Protein AF-A0A0M3IYH2-F1 (afdb_monomer_lite)

Structure (mmCIF, N/CA/C/O backbone):
data_AF-A0A0M3IYH2-F1
#
_entry.id   AF-A0A0M3IYH2-F1
#
loop_
_atom_site.group_PDB
_atom_site.id
_atom_site.type_symbol
_atom_site.label_atom_id
_atom_site.label_alt_id
_atom_site.label_comp_id
_atom_site.label_asym_id
_atom_site.label_entity_id
_atom_site.label_seq_id
_atom_site.pdbx_PDB_ins_code
_atom_site.Cartn_x
_atom_site.Cartn_y
_atom_site.Cartn_z
_atom_site.occupancy
_atom_site.B_iso_or_equiv
_atom_site.auth_seq_id
_atom_site.auth_comp_id
_atom_site.auth_asym_id
_atom_site.auth_atom_id
_atom_site.pdbx_PDB_model_num
ATOM 1 N N . MET A 1 1 ? -7.044 28.488 -22.813 1.00 55.72 1 MET A N 1
ATOM 2 C CA . MET A 1 1 ? -6.533 29.830 -23.176 1.00 55.72 1 MET A CA 1
ATOM 3 C C . MET A 1 1 ? -6.229 29.774 -24.665 1.00 55.72 1 MET A C 1
ATOM 5 O O . MET A 1 1 ? -5.624 28.794 -25.072 1.00 55.72 1 MET A O 1
ATOM 9 N N . HIS A 1 2 ? -6.716 30.717 -25.470 1.00 60.06 2 HIS A N 1
ATOM 10 C CA . HIS A 1 2 ? -6.552 30.709 -26.930 1.00 60.06 2 HIS A CA 1
ATOM 11 C C . HIS A 1 2 ? -5.804 31.987 -27.324 1.00 60.06 2 HIS A C 1
ATOM 13 O O . HIS A 1 2 ? -6.266 33.074 -26.984 1.00 60.06 2 HIS A O 1
ATOM 19 N N . VAL A 1 3 ? -4.634 31.865 -27.957 1.00 65.31 3 VAL A N 1
ATOM 20 C CA . VAL A 1 3 ? -3.793 33.007 -28.357 1.00 65.31 3 VAL A CA 1
ATOM 21 C C . VAL A 1 3 ? -3.896 33.165 -29.869 1.00 65.31 3 VAL A C 1
ATOM 23 O O . VAL A 1 3 ? -3.568 32.237 -30.602 1.00 65.31 3 VAL A O 1
ATOM 26 N N . VAL A 1 4 ? -4.363 34.326 -30.328 1.00 72.94 4 VAL A N 1
ATOM 27 C CA . VAL A 1 4 ? -4.517 34.650 -31.753 1.00 72.94 4 VAL A CA 1
ATOM 28 C C . VAL A 1 4 ? -3.722 35.912 -32.045 1.00 72.94 4 VAL A C 1
ATOM 30 O O . VAL A 1 4 ? -3.908 36.922 -31.370 1.00 72.94 4 VAL A O 1
ATOM 33 N N . ALA A 1 5 ? -2.847 35.854 -33.045 1.00 75.19 5 ALA A N 1
ATOM 34 C CA . ALA A 1 5 ? -2.183 37.024 -33.604 1.00 75.19 5 ALA A CA 1
ATOM 35 C C . ALA A 1 5 ? -2.799 37.313 -34.976 1.00 75.19 5 ALA A C 1
ATOM 37 O O . ALA A 1 5 ? -2.812 36.442 -35.844 1.00 75.19 5 ALA A O 1
ATOM 38 N N . GLN A 1 6 ? -3.322 38.524 -35.165 1.00 81.00 6 GLN A N 1
ATOM 39 C CA . GLN A 1 6 ? -3.837 38.984 -36.450 1.00 81.00 6 GLN A CA 1
ATOM 40 C C . GLN A 1 6 ? -2.939 40.111 -36.954 1.00 81.00 6 GLN A C 1
ATOM 42 O O . GLN A 1 6 ? -2.801 41.140 -36.297 1.00 81.00 6 GLN A O 1
ATOM 47 N N . MET A 1 7 ? -2.320 39.901 -38.113 1.00 80.56 7 MET A N 1
ATOM 48 C CA . MET A 1 7 ? -1.492 40.899 -38.782 1.00 80.56 7 MET A CA 1
ATOM 49 C C . MET A 1 7 ? -2.191 41.316 -40.071 1.00 80.56 7 MET A C 1
ATOM 51 O O . MET A 1 7 ? -2.444 40.480 -40.936 1.00 80.56 7 MET A O 1
ATOM 55 N N . THR A 1 8 ? -2.513 42.601 -40.190 1.00 86.69 8 THR A N 1
ATOM 56 C CA . THR A 1 8 ? -3.198 43.152 -41.363 1.00 86.69 8 THR A CA 1
ATOM 57 C C . THR A 1 8 ? -2.261 44.126 -42.060 1.00 86.69 8 THR A C 1
ATOM 59 O O . THR A 1 8 ? -1.871 45.136 -41.478 1.00 86.69 8 THR A O 1
ATOM 62 N N . HIS A 1 9 ? -1.896 43.833 -43.308 1.00 84.31 9 HIS A N 1
ATOM 63 C CA . HIS A 1 9 ? -1.142 44.764 -44.143 1.00 84.31 9 HIS A CA 1
ATOM 64 C C . HIS A 1 9 ? -2.063 45.910 -44.581 1.00 84.31 9 HIS A C 1
ATOM 66 O O . HIS A 1 9 ? -3.020 45.687 -45.320 1.00 84.31 9 HIS A O 1
ATOM 72 N N . THR A 1 10 ? -1.798 47.126 -44.101 1.00 84.12 10 THR A N 1
ATOM 73 C CA . THR A 1 10 ? -2.671 48.291 -44.320 1.00 84.12 10 THR A CA 1
ATOM 74 C C . THR A 1 10 ? -2.268 49.129 -45.531 1.00 84.12 10 THR A C 1
ATOM 76 O O . THR A 1 10 ? -3.135 49.586 -46.266 1.00 84.12 10 THR A O 1
ATOM 79 N N . SER A 1 11 ? -0.970 49.337 -45.764 1.00 81.44 11 SER A N 1
ATOM 80 C CA . SER A 1 11 ? -0.432 50.045 -46.934 1.00 81.44 11 SER A CA 1
ATOM 81 C C . SER A 1 11 ? 1.086 49.856 -47.022 1.00 81.44 11 SER A C 1
ATOM 83 O O . SER A 1 11 ? 1.718 49.458 -46.044 1.00 81.44 11 SER A O 1
ATOM 85 N N . THR A 1 12 ? 1.679 50.177 -48.171 1.00 82.56 12 THR A N 1
ATOM 86 C CA . THR A 1 12 ? 3.136 50.174 -48.370 1.00 82.56 12 THR A CA 1
ATOM 87 C C . THR A 1 12 ? 3.598 51.599 -48.675 1.00 82.56 12 THR A C 1
ATOM 89 O O . THR A 1 12 ? 3.039 52.243 -49.560 1.00 82.56 12 THR A O 1
ATOM 92 N N . GLN A 1 13 ? 4.609 52.102 -47.960 1.00 78.25 13 GLN A N 1
ATOM 93 C CA . GLN A 1 13 ? 5.219 53.415 -48.211 1.00 78.25 13 GLN A CA 1
ATOM 94 C C . GLN A 1 13 ? 6.723 53.262 -48.503 1.00 78.25 13 GLN A C 1
ATOM 96 O O . GLN A 1 13 ? 7.381 52.448 -47.850 1.00 78.25 13 GLN A O 1
ATOM 101 N N . PRO A 1 14 ? 7.293 54.023 -49.455 1.00 73.06 14 PRO A N 1
ATOM 102 C CA . PRO A 1 14 ? 8.731 54.020 -49.696 1.00 73.06 14 PRO A CA 1
ATOM 103 C C . PRO A 1 14 ? 9.487 54.650 -48.514 1.00 73.06 14 PRO A C 1
ATOM 105 O O . PRO A 1 14 ? 9.213 55.782 -48.123 1.00 73.06 14 PRO A O 1
ATOM 108 N N . SER A 1 15 ? 10.449 53.913 -47.951 1.00 65.25 15 SER A N 1
ATOM 109 C CA . SER A 1 15 ? 11.323 54.370 -46.862 1.00 65.25 15 SER A CA 1
ATOM 110 C C . SER A 1 15 ? 12.649 54.892 -47.425 1.00 65.25 15 SER A C 1
ATOM 112 O O . SER A 1 15 ? 13.401 54.129 -48.028 1.00 65.25 15 SER A O 1
ATOM 114 N N . ASN A 1 16 ? 12.945 56.180 -47.214 1.00 58.84 16 ASN A N 1
ATOM 115 C CA . ASN A 1 16 ? 14.203 56.829 -47.626 1.00 58.84 16 ASN A CA 1
ATOM 116 C C . ASN A 1 16 ? 15.232 56.963 -46.485 1.00 58.84 16 ASN A C 1
ATOM 118 O O . ASN A 1 16 ? 16.239 57.657 -46.632 1.00 58.84 16 ASN A O 1
ATOM 122 N N . THR A 1 17 ? 15.022 56.303 -45.347 1.00 64.44 17 THR A N 1
ATOM 123 C CA . THR A 1 17 ? 15.918 56.381 -44.184 1.00 64.44 17 THR A CA 1
ATOM 124 C C . THR A 1 17 ? 16.699 55.080 -44.007 1.00 64.44 17 THR A C 1
ATOM 126 O O . THR A 1 17 ? 16.118 54.008 -43.843 1.00 64.44 17 THR A O 1
ATOM 129 N N . LYS A 1 18 ? 18.039 55.171 -44.006 1.00 62.59 18 LYS A N 1
ATOM 130 C CA . LYS A 1 18 ? 18.919 54.065 -43.592 1.00 62.59 18 LYS A CA 1
ATOM 131 C C . LYS A 1 18 ? 18.594 53.699 -42.141 1.00 62.59 18 LYS A C 1
ATOM 133 O O . LYS A 1 18 ? 18.742 54.537 -41.254 1.00 62.59 18 LYS A O 1
ATOM 138 N N . ALA A 1 19 ? 18.149 52.463 -41.913 1.00 63.66 19 ALA A N 1
ATOM 139 C CA . ALA A 1 19 ? 17.935 51.932 -40.571 1.00 63.66 19 ALA A CA 1
ATOM 140 C C . ALA A 1 19 ? 19.241 51.989 -39.760 1.00 63.66 19 ALA A C 1
ATOM 142 O O . ALA A 1 19 ? 20.327 51.782 -40.309 1.00 63.66 19 ALA A O 1
ATOM 143 N N . ALA A 1 20 ? 19.135 52.284 -38.464 1.00 73.75 20 ALA A N 1
ATOM 144 C CA . ALA A 1 20 ? 20.283 52.265 -37.565 1.00 73.75 20 ALA A CA 1
ATOM 145 C C . ALA A 1 20 ? 20.934 50.863 -37.557 1.00 73.75 20 ALA A C 1
ATOM 147 O O . ALA A 1 20 ? 20.211 49.866 -37.633 1.00 73.75 20 ALA A O 1
ATOM 148 N N . PRO A 1 21 ? 22.275 50.759 -37.476 1.00 74.25 21 PRO A N 1
ATOM 149 C CA . PRO A 1 21 ? 22.946 49.468 -37.381 1.00 74.25 21 PRO A CA 1
ATOM 150 C C . PRO A 1 21 ? 22.482 48.728 -36.121 1.00 74.25 21 PRO A C 1
ATOM 152 O O . PRO A 1 21 ? 22.411 49.309 -35.038 1.00 74.25 21 PRO A O 1
ATOM 155 N N . PHE A 1 22 ? 22.149 47.446 -36.269 1.00 75.50 22 PHE A N 1
ATOM 156 C CA . PHE A 1 22 ? 21.733 46.604 -35.150 1.00 75.50 22 PHE A CA 1
ATOM 157 C C . PHE A 1 22 ? 22.881 46.456 -34.143 1.00 75.50 22 PHE A C 1
ATOM 159 O O . PHE A 1 22 ? 24.012 46.160 -34.523 1.00 75.50 22 PHE A O 1
ATOM 166 N N . SER A 1 23 ? 22.589 46.639 -32.853 1.00 77.62 23 SER A N 1
ATOM 167 C CA . SER A 1 23 ? 23.571 46.488 -31.769 1.00 77.62 23 SER A CA 1
ATOM 168 C C . SER A 1 23 ? 23.953 45.028 -31.509 1.00 77.62 23 SER A C 1
ATOM 170 O O . SER A 1 23 ? 25.049 44.760 -31.021 1.00 77.62 23 SER A O 1
ATOM 172 N N . LYS A 1 24 ? 23.064 44.079 -31.836 1.00 75.19 24 LYS A N 1
ATOM 173 C CA . LYS A 1 24 ? 23.281 42.637 -31.685 1.00 75.19 24 LYS A CA 1
ATOM 174 C C . LYS A 1 24 ? 22.361 41.856 -32.627 1.00 75.19 24 LYS A C 1
ATOM 176 O O . LYS A 1 24 ? 21.203 42.225 -32.805 1.00 75.19 24 LYS A O 1
ATOM 181 N N . HIS A 1 25 ? 22.870 40.773 -33.209 1.00 72.88 25 HIS A N 1
ATOM 182 C CA . HIS A 1 25 ? 22.062 39.791 -33.932 1.00 72.88 25 HIS A CA 1
ATOM 183 C C . HIS A 1 25 ? 21.820 38.586 -33.021 1.00 72.88 25 HIS A C 1
ATOM 185 O O . HIS A 1 25 ? 22.768 37.910 -32.626 1.00 72.88 25 HIS A O 1
ATOM 191 N N . GLU A 1 26 ? 20.559 38.320 -32.692 1.00 74.69 26 GLU A N 1
ATOM 192 C CA . GLU A 1 26 ? 20.142 37.176 -31.878 1.00 74.69 26 GLU A CA 1
ATOM 193 C C . GLU A 1 26 ? 19.131 36.308 -32.633 1.00 74.69 26 GLU A C 1
ATOM 195 O O . GLU A 1 26 ? 18.587 36.690 -33.670 1.00 74.69 26 GLU A O 1
ATOM 200 N N . THR A 1 27 ? 18.915 35.093 -32.134 1.00 75.75 27 THR A N 1
ATOM 201 C CA . THR A 1 27 ? 17.983 34.135 -32.736 1.00 75.75 27 THR A CA 1
ATOM 202 C C . THR A 1 27 ? 16.537 34.534 -32.431 1.00 75.75 27 THR A C 1
ATOM 204 O O . THR A 1 27 ? 16.252 35.012 -31.342 1.00 75.75 27 THR A O 1
ATOM 207 N N . ILE A 1 28 ? 15.600 34.237 -33.337 1.00 75.19 28 ILE A N 1
ATOM 208 C CA . ILE A 1 28 ? 14.154 34.426 -33.100 1.00 75.19 28 ILE A CA 1
ATOM 209 C C . ILE A 1 28 ? 13.531 33.367 -32.168 1.00 75.19 28 ILE A C 1
ATOM 211 O O . ILE A 1 28 ? 12.323 33.389 -31.934 1.00 75.19 28 ILE A O 1
ATOM 215 N N . LYS A 1 29 ? 14.313 32.391 -31.683 1.00 72.38 29 LYS A N 1
ATOM 216 C CA . LYS A 1 29 ? 13.836 31.412 -30.699 1.00 72.38 29 LYS A CA 1
ATOM 217 C C . LYS A 1 29 ? 13.632 32.112 -29.362 1.00 72.38 29 LYS A C 1
ATOM 219 O O . LYS A 1 29 ? 14.470 32.908 -28.953 1.00 72.38 29 LYS A O 1
ATOM 224 N N . PHE A 1 30 ? 12.532 31.773 -28.699 1.00 71.25 30 PHE A N 1
ATOM 225 C CA . PHE A 1 30 ? 12.214 32.280 -27.372 1.00 71.25 30 PHE A CA 1
ATOM 226 C C . PHE A 1 30 ? 13.368 32.005 -26.397 1.00 71.25 30 PHE A C 1
ATOM 228 O O . PHE A 1 30 ? 13.835 30.866 -26.307 1.00 71.25 30 PHE A O 1
ATOM 235 N N . ASP A 1 31 ? 13.830 33.048 -25.707 1.00 70.00 31 ASP A N 1
ATOM 236 C CA . ASP A 1 31 ? 14.884 32.934 -24.705 1.00 70.00 31 ASP A CA 1
ATOM 237 C C . ASP A 1 31 ? 14.289 32.496 -23.361 1.00 70.00 31 ASP A C 1
ATOM 239 O O . ASP A 1 31 ? 13.426 33.162 -22.795 1.00 70.00 31 ASP A O 1
ATOM 243 N N . HIS A 1 32 ? 14.758 31.353 -22.869 1.00 65.25 32 HIS A N 1
ATOM 244 C CA . HIS A 1 32 ? 14.360 30.763 -21.592 1.00 65.25 32 HIS A CA 1
ATOM 245 C C . HIS A 1 32 ? 15.249 31.223 -20.421 1.00 65.25 32 HIS A C 1
ATOM 247 O O . HIS A 1 32 ? 15.088 30.747 -19.300 1.00 65.25 32 HIS A O 1
ATOM 253 N N . SER A 1 33 ? 16.222 32.110 -20.654 1.00 56.25 33 SER A N 1
ATOM 254 C CA . SER A 1 33 ? 17.182 32.548 -19.632 1.00 56.25 33 SER A CA 1
ATOM 255 C C . SER A 1 33 ? 16.530 33.285 -18.446 1.00 56.25 33 SER A C 1
ATOM 257 O O . SER A 1 33 ? 17.005 33.158 -17.315 1.00 56.25 33 SER A O 1
ATOM 259 N N . ASP A 1 34 ? 15.386 33.945 -18.664 1.00 52.19 34 ASP A N 1
ATOM 260 C CA . ASP A 1 34 ? 14.573 34.611 -17.631 1.00 52.19 34 ASP A CA 1
ATOM 261 C C . ASP A 1 34 ? 13.737 33.644 -16.756 1.00 52.19 34 ASP A C 1
ATOM 263 O O . ASP A 1 34 ? 13.130 34.063 -15.765 1.00 52.19 34 ASP A O 1
ATOM 267 N N . ASP A 1 35 ? 13.735 32.333 -17.046 1.00 51.19 35 ASP A N 1
ATOM 268 C CA . ASP A 1 35 ? 12.962 31.313 -16.313 1.00 51.19 35 ASP A CA 1
ATOM 269 C C . ASP A 1 35 ? 13.403 31.152 -14.830 1.00 51.19 35 ASP A C 1
ATOM 271 O O . ASP A 1 35 ? 12.679 30.557 -14.025 1.00 51.19 35 ASP A O 1
ATOM 275 N N . MET A 1 36 ? 14.579 31.682 -14.454 1.00 46.16 36 MET A N 1
ATOM 276 C CA . MET A 1 36 ? 15.261 31.454 -13.164 1.00 46.16 36 MET A CA 1
ATOM 277 C C . MET A 1 36 ? 15.132 32.597 -12.138 1.00 46.16 36 MET A C 1
ATOM 279 O O . MET A 1 36 ? 15.561 32.440 -10.993 1.00 46.16 36 MET A O 1
ATOM 283 N N . HIS A 1 37 ? 14.555 33.751 -12.490 1.00 44.66 37 HIS A N 1
ATOM 284 C CA . HIS A 1 37 ? 14.455 34.884 -11.561 1.00 44.66 37 HIS A CA 1
ATOM 285 C C . HIS A 1 37 ? 13.243 34.746 -10.617 1.00 44.66 37 HIS A C 1
ATOM 287 O O . HIS A 1 37 ? 12.096 34.963 -11.005 1.00 44.66 37 HIS A O 1
ATOM 293 N N . THR A 1 38 ? 13.475 34.421 -9.339 1.00 50.69 38 THR A N 1
ATOM 294 C CA . THR A 1 38 ? 12.499 34.668 -8.260 1.00 50.69 38 THR A CA 1
ATOM 295 C C . THR A 1 38 ? 12.644 36.108 -7.762 1.00 50.69 38 THR A C 1
ATOM 297 O O . THR A 1 38 ? 13.681 36.426 -7.176 1.00 50.69 38 THR A O 1
ATOM 300 N N . PRO A 1 39 ? 11.641 36.988 -7.943 1.00 49.88 39 PRO A N 1
ATOM 301 C CA . PRO A 1 39 ? 11.696 38.350 -7.420 1.00 49.88 39 PRO A CA 1
ATOM 302 C C . PRO A 1 39 ? 11.883 38.362 -5.894 1.00 49.88 39 PRO A C 1
ATOM 304 O O . PRO A 1 39 ? 11.257 37.574 -5.181 1.00 49.88 39 PRO A O 1
ATOM 307 N N . LYS A 1 40 ? 12.707 39.282 -5.371 1.00 47.22 40 LYS A N 1
ATOM 308 C CA . LYS A 1 40 ? 12.769 39.591 -3.931 1.00 47.22 40 LYS A CA 1
ATOM 309 C C . LYS A 1 40 ? 11.457 40.258 -3.503 1.00 47.22 40 LYS A C 1
ATOM 311 O O . LYS A 1 40 ? 11.321 41.472 -3.596 1.00 47.22 40 LYS A O 1
ATOM 316 N N . THR A 1 41 ? 10.484 39.471 -3.052 1.00 52.97 41 THR A N 1
ATOM 317 C CA . THR A 1 41 ? 9.180 39.986 -2.581 1.00 52.97 41 THR A CA 1
ATOM 318 C C . THR A 1 41 ? 8.790 39.524 -1.175 1.00 52.97 41 THR A C 1
ATOM 320 O O . THR A 1 41 ? 7.691 39.840 -0.729 1.00 52.97 41 THR A O 1
ATOM 323 N N . ALA A 1 42 ? 9.638 38.774 -0.462 1.00 60.62 42 ALA A N 1
ATOM 324 C CA . ALA A 1 42 ? 9.268 38.190 0.830 1.00 60.62 42 ALA A CA 1
ATOM 325 C C . ALA A 1 42 ? 9.493 39.164 2.006 1.00 60.62 42 ALA A C 1
ATOM 327 O O . ALA A 1 42 ? 10.628 39.508 2.324 1.00 60.62 42 ALA A O 1
ATOM 328 N N . ASP A 1 43 ? 8.414 39.572 2.682 1.00 76.62 43 ASP A N 1
ATOM 329 C CA . ASP A 1 43 ? 8.461 40.318 3.949 1.00 76.62 43 ASP A CA 1
ATOM 330 C C . ASP A 1 43 ? 8.786 39.368 5.117 1.00 76.62 43 ASP A C 1
ATOM 332 O O . ASP A 1 43 ? 8.009 38.463 5.433 1.00 76.62 43 ASP A O 1
ATOM 336 N N . VAL A 1 44 ? 9.916 39.596 5.796 1.00 81.50 44 VAL A N 1
ATOM 337 C CA . VAL A 1 44 ? 10.401 38.804 6.945 1.00 81.50 44 VAL A CA 1
ATOM 338 C C . VAL A 1 44 ? 9.333 38.642 8.034 1.00 81.50 44 VAL A C 1
ATOM 340 O O . VAL A 1 44 ? 9.236 37.577 8.653 1.00 81.50 44 VAL A O 1
ATOM 343 N N . ARG A 1 45 ? 8.488 39.661 8.258 1.00 80.44 45 ARG A N 1
ATOM 344 C CA . ARG A 1 45 ? 7.406 39.591 9.254 1.00 80.44 45 ARG A CA 1
ATOM 345 C C . ARG A 1 45 ? 6.352 38.556 8.866 1.00 80.44 45 ARG A C 1
ATOM 347 O O . ARG A 1 45 ? 5.950 37.771 9.719 1.00 80.44 45 ARG A O 1
ATOM 354 N N . GLN A 1 46 ? 5.965 38.500 7.591 1.00 78.00 46 GLN A N 1
ATOM 355 C CA . GLN A 1 46 ? 5.008 37.508 7.083 1.00 78.00 46 GLN A CA 1
ATOM 356 C C . GLN A 1 46 ? 5.559 36.079 7.173 1.00 78.00 46 GLN A C 1
ATOM 358 O O . GLN A 1 46 ? 4.821 35.144 7.502 1.00 78.00 46 GLN A O 1
ATOM 363 N N . VAL A 1 47 ? 6.864 35.899 6.935 1.00 81.75 47 VAL A N 1
ATOM 364 C CA . VAL A 1 47 ? 7.515 34.586 7.073 1.00 81.75 47 VAL A CA 1
ATOM 365 C C . VAL A 1 47 ? 7.511 34.131 8.528 1.00 81.75 47 VAL A C 1
ATOM 367 O O . VAL A 1 47 ? 7.142 32.991 8.802 1.00 81.75 47 VAL A O 1
ATOM 370 N N . LYS A 1 48 ? 7.824 35.029 9.470 1.00 83.31 48 LYS A N 1
ATOM 371 C CA . LYS A 1 48 ? 7.753 34.732 10.906 1.00 83.31 48 LYS A CA 1
ATOM 372 C C . LYS A 1 48 ? 6.342 34.322 11.335 1.00 83.31 48 LYS A C 1
ATOM 374 O O . LYS A 1 48 ? 6.188 33.293 11.981 1.00 83.31 48 LYS A O 1
ATOM 379 N N . THR A 1 49 ? 5.312 35.043 10.888 1.00 81.94 49 THR A N 1
ATOM 380 C CA . THR A 1 49 ? 3.911 34.670 11.150 1.00 81.94 49 THR A CA 1
ATOM 381 C C . THR A 1 49 ? 3.556 33.296 10.576 1.00 81.94 49 THR A C 1
ATOM 383 O O . THR A 1 49 ? 2.839 32.537 11.221 1.00 81.94 49 THR A O 1
ATOM 386 N N . SER A 1 50 ? 4.074 32.945 9.394 1.00 81.38 50 SER A N 1
ATOM 387 C CA . SER A 1 50 ? 3.855 31.625 8.784 1.00 81.38 50 SER A CA 1
ATOM 388 C C . SER A 1 50 ? 4.526 30.509 9.587 1.00 81.38 50 SER A C 1
ATOM 390 O O . SER A 1 50 ? 3.918 29.461 9.798 1.00 81.38 50 SER A O 1
ATOM 392 N N . VAL A 1 51 ? 5.750 30.739 10.078 1.00 83.56 51 VAL A N 1
ATOM 393 C CA . VAL A 1 51 ? 6.441 29.817 10.993 1.00 83.56 51 VAL A CA 1
ATOM 394 C C . VAL A 1 51 ? 5.616 29.641 12.263 1.00 83.56 51 VAL A C 1
ATOM 396 O O . VAL A 1 51 ? 5.228 28.518 12.566 1.00 83.56 51 VAL A O 1
ATOM 399 N N . ASP A 1 52 ? 5.250 30.728 12.943 1.00 82.50 52 ASP A N 1
ATOM 400 C CA . ASP A 1 52 ? 4.468 30.678 14.183 1.00 82.50 52 ASP A CA 1
ATOM 401 C C . ASP A 1 52 ? 3.127 29.944 13.982 1.00 82.50 52 ASP A C 1
ATOM 403 O O . ASP A 1 52 ? 2.761 29.079 14.781 1.00 82.50 52 ASP A O 1
ATOM 407 N N . ALA A 1 53 ? 2.435 30.199 12.864 1.00 80.81 53 ALA A N 1
ATOM 408 C CA . ALA A 1 53 ? 1.187 29.527 12.499 1.00 80.81 53 ALA A CA 1
ATOM 409 C C . ALA A 1 53 ? 1.358 28.031 12.190 1.00 80.81 53 ALA A C 1
ATOM 411 O O . ALA A 1 53 ? 0.421 27.263 12.387 1.00 80.81 53 ALA A O 1
ATOM 412 N N . LEU A 1 54 ? 2.523 27.603 11.694 1.00 82.44 54 LEU A N 1
ATOM 413 C CA . LEU A 1 54 ? 2.836 26.197 11.419 1.00 82.44 54 LEU A CA 1
ATOM 414 C C . LEU A 1 54 ? 3.301 25.436 12.659 1.00 82.44 54 LEU A C 1
ATOM 416 O O . LEU A 1 54 ? 3.070 24.221 12.744 1.00 82.44 54 LEU A O 1
ATOM 420 N N . CYS A 1 55 ? 3.965 26.134 13.581 1.00 78.69 55 CYS A N 1
ATOM 421 C CA . CYS A 1 55 ? 4.328 25.609 14.891 1.00 78.69 55 CYS A CA 1
ATOM 422 C C . CYS A 1 55 ? 3.084 25.503 15.794 1.00 78.69 55 CYS A C 1
ATOM 424 O O . CYS A 1 55 ? 2.996 24.583 16.606 1.00 78.69 55 CYS A O 1
ATOM 426 N N . ALA A 1 56 ? 2.085 26.367 15.588 1.00 65.94 56 ALA A N 1
ATOM 427 C CA . ALA A 1 56 ? 0.721 26.190 16.077 1.00 65.94 56 ALA A CA 1
ATOM 428 C C . ALA A 1 56 ? -0.079 25.200 15.190 1.00 65.94 56 ALA A C 1
ATOM 430 O O . ALA A 1 56 ? 0.213 24.988 14.012 1.00 65.94 56 ALA A O 1
ATOM 431 N N . GLN A 1 57 ? -1.092 24.519 15.734 1.00 61.78 57 GLN A N 1
ATOM 432 C CA . GLN A 1 57 ? -1.984 23.681 14.919 1.00 61.78 57 GLN A CA 1
ATOM 433 C C . GLN A 1 57 ? -2.939 24.579 14.109 1.00 61.78 57 GLN A C 1
ATOM 435 O O . GLN A 1 57 ? -3.640 25.402 14.684 1.00 61.78 57 GLN A O 1
ATOM 440 N N . THR A 1 58 ? -2.985 24.421 12.778 1.00 66.06 58 THR A N 1
ATOM 441 C CA . THR A 1 58 ? -3.867 25.199 11.882 1.00 66.06 58 THR A CA 1
ATOM 442 C C . THR A 1 58 ? -4.488 24.327 10.783 1.00 66.06 58 THR A C 1
ATOM 444 O O . THR A 1 58 ? -3.849 23.407 10.269 1.00 66.06 58 THR A O 1
ATOM 447 N N . HIS A 1 59 ? -5.737 24.617 10.398 1.00 64.94 59 HIS A N 1
ATOM 448 C CA . HIS A 1 59 ? -6.485 23.896 9.354 1.00 64.94 59 HIS A CA 1
ATOM 449 C C . HIS A 1 59 ? -5.874 24.042 7.948 1.00 64.94 59 HIS A C 1
ATOM 451 O O . HIS A 1 59 ? -6.028 23.156 7.110 1.00 64.94 59 HIS A O 1
ATOM 457 N N . ARG A 1 60 ? -5.143 25.137 7.693 1.00 75.81 60 ARG A N 1
ATOM 458 C CA . ARG A 1 60 ? -4.490 25.439 6.402 1.00 75.81 60 ARG A CA 1
ATOM 459 C C . ARG A 1 60 ? -2.980 25.217 6.441 1.00 75.81 60 ARG A C 1
ATOM 461 O O . ARG A 1 60 ? -2.218 25.884 5.748 1.00 75.81 60 ARG A O 1
ATOM 468 N N . ALA A 1 61 ? -2.525 24.282 7.267 1.00 83.25 61 ALA A N 1
ATOM 469 C CA . ALA A 1 61 ? -1.101 24.119 7.514 1.00 83.25 61 ALA A CA 1
ATOM 470 C C . ALA A 1 61 ? -0.304 23.712 6.266 1.00 83.25 61 ALA A C 1
ATOM 472 O O . ALA A 1 61 ? 0.807 24.191 6.090 1.00 83.25 61 ALA A O 1
ATOM 473 N N . ALA A 1 62 ? -0.855 22.892 5.366 1.00 85.94 62 ALA A N 1
ATOM 474 C CA . ALA A 1 62 ? -0.166 22.578 4.112 1.00 85.94 62 ALA A CA 1
ATOM 475 C C . ALA A 1 62 ? -0.005 23.813 3.199 1.00 85.94 62 ALA A C 1
ATOM 477 O O . ALA A 1 62 ? 1.034 23.976 2.567 1.00 85.94 62 ALA A O 1
ATOM 478 N N . MET A 1 63 ? -0.992 24.718 3.183 1.00 86.62 63 MET A N 1
ATOM 479 C CA . MET A 1 63 ? -0.921 25.989 2.450 1.00 86.62 63 MET A CA 1
ATOM 480 C C . MET A 1 63 ? 0.157 26.908 3.027 1.00 86.62 63 MET A C 1
ATOM 482 O O . MET A 1 63 ? 1.040 27.340 2.293 1.00 86.62 63 MET A O 1
ATOM 486 N N . HIS A 1 64 ? 0.139 27.139 4.344 1.00 87.31 64 HIS A N 1
ATOM 487 C CA . HIS A 1 64 ? 1.162 27.953 5.007 1.00 87.31 64 HIS A CA 1
ATOM 488 C C . HIS A 1 64 ? 2.562 27.359 4.866 1.00 87.31 64 HIS A C 1
ATOM 490 O O . HIS A 1 64 ? 3.536 28.100 4.799 1.00 87.31 64 HIS A O 1
ATOM 496 N N . PHE A 1 65 ? 2.684 26.032 4.790 1.00 89.31 65 PHE A N 1
ATOM 497 C CA . PHE A 1 65 ? 3.966 25.387 4.529 1.00 89.31 65 PHE A CA 1
ATOM 498 C C . PHE A 1 65 ? 4.455 25.661 3.102 1.00 89.31 65 PHE A C 1
ATOM 500 O O . PHE A 1 65 ? 5.615 26.022 2.922 1.00 89.31 65 PHE A O 1
ATOM 507 N N . ALA A 1 66 ? 3.574 25.579 2.098 1.00 86.19 66 ALA A N 1
ATOM 508 C CA . ALA A 1 66 ? 3.912 25.965 0.727 1.00 86.19 66 ALA A CA 1
ATOM 509 C C . ALA A 1 66 ? 4.316 27.452 0.626 1.00 86.19 66 ALA A C 1
ATOM 511 O O . ALA A 1 66 ? 5.283 27.785 -0.060 1.00 86.19 66 ALA A O 1
ATOM 512 N N . GLU A 1 67 ? 3.618 28.342 1.341 1.00 84.38 67 GLU A N 1
ATOM 513 C CA . GLU A 1 67 ? 3.960 29.770 1.442 1.00 84.38 67 GLU A CA 1
ATOM 514 C C . GLU A 1 67 ? 5.305 29.994 2.144 1.00 84.38 67 GLU A C 1
ATOM 516 O O . GLU A 1 67 ? 6.131 30.760 1.649 1.00 84.38 67 GLU A O 1
ATOM 521 N N . LEU A 1 68 ? 5.558 29.299 3.258 1.00 88.25 68 LEU A N 1
ATOM 522 C CA . LEU A 1 68 ? 6.827 29.347 3.981 1.00 88.25 68 LEU A CA 1
ATOM 523 C C . LEU A 1 68 ? 7.987 28.967 3.056 1.00 88.25 68 LEU A C 1
ATOM 525 O O . LEU A 1 68 ? 8.940 29.733 2.935 1.00 88.25 68 LEU A O 1
ATOM 529 N N . VAL A 1 69 ? 7.892 27.821 2.376 1.00 88.31 69 VAL A N 1
ATOM 530 C CA . VAL A 1 69 ? 8.918 27.341 1.435 1.00 88.31 69 VAL A CA 1
ATOM 531 C C . VAL A 1 69 ? 9.153 28.360 0.318 1.00 88.31 69 VAL A C 1
ATOM 533 O O . VAL A 1 69 ? 10.302 28.663 0.000 1.00 88.31 69 VAL A O 1
ATOM 536 N N . HIS A 1 70 ? 8.084 28.932 -0.246 1.00 83.44 70 HIS A N 1
ATOM 537 C CA . HIS A 1 70 ? 8.195 29.949 -1.290 1.00 83.44 70 HIS A CA 1
ATOM 538 C C . HIS A 1 70 ? 8.896 31.222 -0.797 1.00 83.44 70 HIS A C 1
ATOM 540 O O . HIS A 1 70 ? 9.794 31.722 -1.472 1.00 83.44 70 HIS A O 1
ATOM 546 N N . ASN A 1 71 ? 8.519 31.726 0.379 1.00 85.12 71 ASN A N 1
ATOM 547 C CA . ASN A 1 71 ? 9.047 32.976 0.920 1.00 85.12 71 ASN A CA 1
ATOM 548 C C . ASN A 1 71 ? 10.489 32.837 1.428 1.00 85.12 71 ASN A C 1
ATOM 550 O O . ASN A 1 71 ? 11.288 33.753 1.238 1.00 85.12 71 ASN A O 1
ATOM 554 N N . LEU A 1 72 ? 10.850 31.688 2.013 1.00 87.44 72 LEU A N 1
ATOM 555 C CA . LEU A 1 72 ? 12.215 31.400 2.473 1.00 87.44 72 LEU A CA 1
ATOM 556 C C . LEU A 1 72 ? 13.256 31.549 1.351 1.00 87.44 72 LEU A C 1
ATOM 558 O O . LEU A 1 72 ? 14.381 31.966 1.618 1.00 87.44 72 LEU A O 1
ATOM 562 N N . ARG A 1 73 ? 12.882 31.279 0.092 1.00 84.69 73 ARG A N 1
ATOM 563 C CA . ARG A 1 73 ? 13.775 31.425 -1.072 1.00 84.69 73 ARG A CA 1
ATOM 564 C C . ARG A 1 73 ? 14.280 32.850 -1.279 1.00 84.69 73 ARG A C 1
ATOM 566 O O . ARG A 1 73 ? 15.393 33.021 -1.762 1.00 84.69 73 ARG A O 1
ATOM 573 N N . GLY A 1 74 ? 13.474 33.852 -0.922 1.00 81.38 74 GLY A N 1
ATOM 574 C CA . GLY A 1 74 ? 13.795 35.267 -1.115 1.00 81.38 74 GLY A CA 1
ATOM 575 C C . GLY A 1 74 ? 14.603 35.904 0.019 1.00 81.38 74 GLY A C 1
ATOM 576 O O . GLY A 1 74 ? 15.034 37.047 -0.133 1.00 81.38 74 GLY A O 1
ATOM 577 N N . LEU A 1 75 ? 14.801 35.198 1.139 1.00 87.12 75 LEU A N 1
ATOM 578 C CA . LEU A 1 75 ? 15.449 35.742 2.333 1.00 87.12 75 LEU A CA 1
ATOM 579 C C . LEU A 1 75 ? 16.979 35.597 2.303 1.00 87.12 75 LEU A C 1
ATOM 581 O O . LEU A 1 75 ? 17.544 34.634 1.775 1.00 87.12 75 LEU A O 1
ATOM 585 N N . SER A 1 76 ? 17.660 36.553 2.931 1.00 88.06 76 SER A N 1
ATOM 586 C CA . SER A 1 76 ? 19.087 36.476 3.243 1.00 88.06 76 SER A CA 1
ATOM 587 C C . SER A 1 76 ? 19.362 35.570 4.447 1.00 88.06 76 SER A C 1
ATOM 589 O O . SER A 1 76 ? 18.491 35.297 5.274 1.00 88.06 76 SER A O 1
ATOM 591 N N . GLN A 1 77 ? 20.613 35.133 4.595 1.00 84.62 77 GLN A N 1
ATOM 592 C CA . GLN A 1 77 ? 21.027 34.294 5.722 1.00 84.62 77 GLN A CA 1
ATOM 593 C C . GLN A 1 77 ? 20.800 34.963 7.096 1.00 84.62 77 GLN A C 1
ATOM 595 O O . GLN A 1 77 ? 20.405 34.291 8.052 1.00 84.62 77 GLN A O 1
ATOM 600 N N . GLN A 1 78 ? 21.003 36.282 7.203 1.00 86.19 78 GLN A N 1
ATOM 601 C CA . GLN A 1 78 ? 20.746 37.039 8.437 1.00 86.19 78 GLN A CA 1
ATOM 602 C C . GLN A 1 78 ? 19.249 37.058 8.782 1.00 86.19 78 GLN A C 1
ATOM 604 O O . GLN A 1 78 ? 18.875 36.829 9.933 1.00 86.19 78 GLN A O 1
ATOM 609 N N . GLU A 1 79 ? 18.388 37.250 7.780 1.00 88.81 79 GLU A N 1
ATOM 610 C CA . GLU A 1 79 ? 16.933 37.249 7.955 1.00 88.81 79 GLU A CA 1
ATOM 611 C C . GLU A 1 79 ? 16.418 35.865 8.368 1.00 88.81 79 GLU A C 1
ATOM 613 O O . GLU A 1 79 ? 15.662 35.773 9.333 1.00 88.81 79 GLU A O 1
ATOM 618 N N . ILE A 1 80 ? 16.891 34.784 7.733 1.00 89.06 80 ILE A N 1
ATOM 619 C CA . ILE A 1 80 ? 16.568 33.398 8.126 1.00 89.06 80 ILE A CA 1
ATOM 620 C C . ILE A 1 80 ? 16.995 33.122 9.574 1.00 89.06 80 ILE A C 1
ATOM 622 O O . ILE A 1 80 ? 16.243 32.521 10.342 1.00 89.06 80 ILE A O 1
ATOM 626 N N . THR A 1 81 ? 18.180 33.596 9.972 1.00 86.75 81 THR A N 1
ATOM 627 C CA . THR A 1 81 ? 18.680 33.435 11.346 1.00 86.75 81 THR A CA 1
ATOM 628 C C . THR A 1 81 ? 17.771 34.146 12.352 1.00 86.75 81 THR A C 1
ATOM 630 O O . THR A 1 81 ? 17.471 33.588 13.406 1.00 86.75 81 THR A O 1
ATOM 633 N N . SER A 1 82 ? 17.269 35.337 12.010 1.00 86.44 82 SER A N 1
ATOM 634 C CA . SER A 1 82 ? 16.389 36.139 12.875 1.00 86.44 82 SER A CA 1
ATOM 635 C C . SER A 1 82 ? 15.011 35.510 13.145 1.00 86.44 82 SER A C 1
ATOM 637 O O . SER A 1 82 ? 14.383 35.816 14.160 1.00 86.44 82 SER A O 1
ATOM 639 N N . ILE A 1 83 ? 14.549 34.615 12.263 1.00 85.75 83 ILE A N 1
ATOM 640 C CA . ILE A 1 83 ? 13.267 33.896 12.378 1.00 85.75 83 ILE A CA 1
ATOM 641 C C . ILE A 1 83 ? 13.452 32.411 12.731 1.00 85.75 83 ILE A C 1
ATOM 643 O O . ILE A 1 83 ? 12.490 31.644 12.716 1.00 85.75 83 ILE A O 1
ATOM 647 N N . SER A 1 84 ? 14.685 31.991 13.025 1.00 83.25 84 SER A N 1
ATOM 648 C CA . SER A 1 84 ? 15.034 30.586 13.210 1.00 83.25 84 SER A CA 1
ATOM 649 C C . SER A 1 84 ? 14.391 29.996 14.464 1.00 83.25 84 SER A C 1
ATOM 651 O O . SER A 1 84 ? 14.756 30.356 15.581 1.00 83.25 84 SER A O 1
ATOM 653 N N . ASN A 1 85 ? 13.521 29.001 14.287 1.00 82.81 85 ASN A N 1
ATOM 654 C CA . ASN A 1 85 ? 12.953 28.204 15.374 1.00 82.81 85 ASN A CA 1
ATOM 655 C C . ASN A 1 85 ? 13.342 26.727 15.200 1.00 82.81 85 ASN A C 1
ATOM 657 O O . ASN A 1 85 ? 12.759 26.017 14.382 1.00 82.81 85 ASN A O 1
ATOM 661 N N . LYS A 1 86 ? 14.353 26.276 15.954 1.00 78.62 86 LYS A N 1
ATOM 662 C CA . LYS A 1 86 ? 14.924 24.921 15.826 1.00 78.62 86 LYS A CA 1
ATOM 663 C C . LYS A 1 86 ? 13.973 23.823 16.317 1.00 78.62 86 LYS A C 1
ATOM 665 O O . LYS A 1 86 ? 14.012 22.720 15.783 1.00 78.62 86 LYS A O 1
ATOM 670 N N . ASP A 1 87 ? 13.100 24.139 17.272 1.00 81.19 87 ASP A N 1
ATOM 671 C CA . ASP A 1 87 ? 12.130 23.190 17.837 1.00 81.19 87 ASP A CA 1
ATOM 672 C C . ASP A 1 87 ? 10.912 22.993 16.920 1.00 81.19 87 ASP A C 1
ATOM 674 O O . ASP A 1 87 ? 10.138 22.042 17.060 1.00 81.19 87 ASP A O 1
ATOM 678 N N . CYS A 1 88 ? 10.743 23.872 15.931 1.00 84.81 88 CYS A N 1
ATOM 679 C CA . CYS A 1 88 ? 9.653 23.788 14.980 1.00 84.81 88 CYS A CA 1
ATOM 680 C C . CYS A 1 88 ? 10.023 22.939 13.762 1.00 84.81 88 CYS A C 1
ATOM 682 O O . CYS A 1 88 ? 10.673 23.398 12.822 1.00 84.81 88 CYS A O 1
ATOM 684 N N . THR A 1 89 ? 9.521 21.702 13.741 1.00 82.06 89 THR A N 1
ATOM 685 C CA . THR A 1 89 ? 9.720 20.757 12.625 1.00 82.06 89 THR A CA 1
ATOM 686 C C . THR A 1 89 ? 9.372 21.350 11.257 1.00 82.06 89 THR A C 1
ATOM 688 O O . THR A 1 89 ? 10.109 21.135 10.306 1.00 82.06 89 THR A O 1
ATOM 691 N N . ALA A 1 90 ? 8.316 22.166 11.158 1.00 84.62 90 ALA A N 1
ATOM 692 C CA . ALA A 1 90 ? 7.922 22.812 9.905 1.00 84.62 90 ALA A CA 1
ATOM 693 C C . ALA A 1 90 ? 8.937 23.851 9.399 1.00 84.62 90 ALA A C 1
ATOM 695 O O . ALA A 1 90 ? 9.102 23.993 8.192 1.00 84.62 90 ALA A O 1
ATOM 696 N N . PHE A 1 91 ? 9.645 24.556 10.287 1.00 88.25 91 PHE A N 1
ATOM 697 C CA . PHE A 1 91 ? 10.708 25.474 9.872 1.00 88.25 91 PHE A CA 1
ATOM 698 C C . PHE A 1 91 ? 11.907 24.698 9.321 1.00 88.25 91 PHE A C 1
ATOM 700 O O . PHE A 1 91 ? 12.398 25.003 8.237 1.00 88.25 91 PHE A O 1
ATOM 707 N N . VAL A 1 92 ? 12.333 23.652 10.033 1.00 87.81 92 VAL A N 1
ATOM 708 C CA . VAL A 1 92 ? 13.465 22.807 9.627 1.00 87.81 92 VAL A CA 1
ATOM 709 C C . VAL A 1 92 ? 13.167 22.046 8.325 1.00 87.81 92 VAL A C 1
ATOM 711 O O . VAL A 1 92 ? 14.003 22.044 7.423 1.00 87.81 92 VAL A O 1
ATOM 714 N N . ASP A 1 93 ? 11.965 21.473 8.184 1.00 87.38 93 ASP A N 1
ATOM 715 C CA . ASP A 1 93 ? 11.490 20.857 6.934 1.00 87.38 93 ASP A CA 1
ATOM 716 C C . ASP A 1 93 ? 11.440 21.905 5.801 1.00 87.38 93 ASP A C 1
ATOM 718 O O . ASP A 1 93 ? 11.864 21.642 4.675 1.00 87.38 93 ASP A O 1
ATOM 722 N N . GLY A 1 94 ? 10.986 23.127 6.104 1.00 89.12 94 GLY A N 1
ATOM 723 C CA . GLY A 1 94 ? 10.915 24.237 5.153 1.00 89.12 94 GLY A CA 1
ATOM 724 C C . GLY A 1 94 ? 12.283 24.685 4.631 1.00 89.12 94 GLY A C 1
ATOM 725 O O . GLY A 1 94 ? 12.418 24.941 3.437 1.00 89.12 94 GLY A O 1
ATOM 726 N N . LEU A 1 95 ? 13.318 24.719 5.480 1.00 89.44 95 LEU A N 1
ATOM 727 C CA . LEU A 1 95 ? 14.698 25.017 5.064 1.00 89.44 95 LEU A CA 1
ATOM 728 C C . LEU A 1 95 ? 15.237 23.983 4.073 1.00 89.44 95 LEU A C 1
ATOM 730 O O . LEU A 1 95 ? 15.898 24.356 3.106 1.00 89.44 95 LEU A O 1
ATOM 734 N N . ALA A 1 96 ? 14.942 22.700 4.298 1.00 88.38 96 ALA A N 1
ATOM 735 C CA . ALA A 1 96 ? 15.371 21.628 3.407 1.00 88.38 96 ALA A CA 1
ATOM 736 C C . ALA A 1 96 ? 14.685 21.699 2.034 1.00 88.38 96 ALA A C 1
ATOM 738 O O . ALA A 1 96 ? 15.320 21.411 1.027 1.00 88.38 96 ALA A O 1
ATOM 739 N N . MET A 1 97 ? 13.423 22.134 1.972 1.00 86.88 97 MET A N 1
ATOM 740 C CA . MET A 1 97 ? 12.638 22.185 0.723 1.00 86.88 97 MET A CA 1
ATOM 741 C C . MET A 1 97 ? 12.665 23.548 0.020 1.00 86.88 97 MET A C 1
ATOM 743 O O . MET A 1 97 ? 12.265 23.674 -1.138 1.00 86.88 97 MET A O 1
ATOM 747 N N . CYS A 1 98 ? 13.146 24.579 0.712 1.00 86.94 98 CYS A N 1
ATOM 748 C CA . CYS A 1 98 ? 13.336 25.925 0.188 1.00 86.94 98 CYS A CA 1
ATOM 749 C C . CYS A 1 98 ? 14.245 25.925 -1.050 1.00 86.94 98 CYS A C 1
ATOM 751 O O . CYS A 1 98 ? 13.919 26.578 -2.035 1.00 86.94 98 CYS A O 1
ATOM 753 N N . GLY A 1 99 ? 15.353 25.181 -1.033 1.00 81.88 99 GLY A N 1
ATOM 754 C CA . GLY A 1 99 ? 16.217 25.033 -2.208 1.00 81.88 99 GLY A CA 1
ATOM 755 C C . GLY A 1 99 ? 17.023 26.274 -2.616 1.00 81.88 99 GLY A C 1
ATOM 756 O O . GLY A 1 99 ? 17.591 26.266 -3.700 1.00 81.88 99 GLY A O 1
ATOM 757 N N . SER A 1 100 ? 17.094 27.326 -1.789 1.00 87.56 100 SER A N 1
ATOM 758 C CA . SER A 1 100 ? 18.000 28.468 -2.007 1.00 87.56 100 SER A CA 1
ATOM 759 C C . SER A 1 100 ? 19.336 28.275 -1.285 1.00 87.56 100 SER A C 1
ATOM 761 O O . SER A 1 100 ? 19.398 27.615 -0.241 1.00 87.56 100 SER A O 1
ATOM 763 N N . ALA A 1 101 ? 20.402 28.907 -1.790 1.00 89.38 101 ALA A N 1
ATOM 764 C CA . ALA A 1 101 ? 21.733 28.840 -1.183 1.00 89.38 101 ALA A CA 1
ATOM 765 C C . ALA A 1 101 ? 21.721 29.226 0.310 1.00 89.38 101 ALA A C 1
ATOM 767 O O . ALA A 1 101 ? 22.269 28.503 1.140 1.00 89.38 101 ALA A O 1
ATOM 768 N N . ASN A 1 102 ? 21.006 30.297 0.677 1.00 90.81 102 ASN A N 1
ATOM 769 C CA . ASN A 1 102 ? 20.912 30.769 2.064 1.00 90.81 102 ASN A CA 1
ATOM 770 C C . ASN A 1 102 ? 20.186 29.777 2.991 1.00 90.81 102 ASN A C 1
ATOM 772 O O . ASN A 1 102 ? 20.603 29.590 4.137 1.00 90.81 102 ASN A O 1
ATOM 776 N N . CYS A 1 103 ? 19.121 29.120 2.515 1.00 91.56 103 CYS A N 1
ATOM 777 C CA . CYS A 1 103 ? 18.406 28.108 3.298 1.00 91.56 103 CYS A CA 1
ATOM 778 C C . CYS A 1 103 ? 19.280 26.891 3.584 1.00 91.56 103 CYS A C 1
ATOM 780 O O . CYS A 1 103 ? 19.341 26.423 4.721 1.00 91.56 103 CYS A O 1
ATOM 782 N N . ILE A 1 104 ? 19.976 26.398 2.558 1.00 91.88 104 ILE A N 1
ATOM 783 C CA . ILE A 1 104 ? 20.825 25.214 2.675 1.00 91.88 104 ILE A CA 1
ATOM 784 C C . ILE A 1 104 ? 22.091 25.529 3.479 1.00 91.88 104 ILE A C 1
ATOM 786 O O . ILE A 1 104 ? 22.520 24.692 4.270 1.00 91.88 104 ILE A O 1
ATOM 790 N N . ALA A 1 105 ? 22.631 26.749 3.382 1.00 91.50 105 ALA A N 1
ATOM 791 C CA . ALA A 1 105 ? 23.698 27.222 4.260 1.00 91.50 105 ALA A CA 1
ATOM 792 C C . ALA A 1 105 ? 23.278 27.168 5.738 1.00 91.50 105 ALA A C 1
ATOM 794 O O . ALA A 1 105 ? 24.006 26.622 6.569 1.00 91.50 105 ALA A O 1
ATOM 795 N N . HIS A 1 106 ? 22.085 27.673 6.079 1.00 91.75 106 HIS A N 1
ATOM 796 C CA . HIS A 1 106 ? 21.574 27.614 7.454 1.00 91.75 106 HIS A CA 1
ATOM 797 C C . HIS A 1 106 ? 21.285 26.176 7.897 1.00 91.75 106 HIS A C 1
ATOM 799 O O . HIS A 1 106 ? 21.680 25.780 8.994 1.00 91.75 106 HIS A O 1
ATOM 805 N N . LEU A 1 107 ? 20.684 25.355 7.031 1.00 90.69 107 LEU A N 1
ATOM 806 C CA . LEU A 1 107 ? 20.462 23.932 7.296 1.00 90.69 107 LEU A CA 1
ATOM 807 C C . LEU A 1 107 ? 21.780 23.190 7.566 1.00 90.69 107 LEU A C 1
ATOM 809 O O . LEU A 1 107 ? 21.850 22.400 8.507 1.00 90.69 107 LEU A O 1
ATOM 813 N N . ALA A 1 108 ? 22.839 23.487 6.806 1.00 89.75 108 ALA A N 1
ATOM 814 C CA . ALA A 1 108 ? 24.171 22.933 7.028 1.00 89.75 108 ALA A CA 1
ATOM 815 C C . ALA A 1 108 ? 24.681 23.263 8.437 1.00 89.75 108 ALA A C 1
ATOM 817 O O . ALA A 1 108 ? 25.219 22.386 9.111 1.00 89.75 108 ALA A O 1
ATOM 818 N N . THR A 1 109 ? 24.455 24.486 8.937 1.00 88.75 109 THR A N 1
ATOM 819 C CA . THR A 1 109 ? 24.803 24.819 10.329 1.00 88.75 109 THR A CA 1
ATOM 820 C C . THR A 1 109 ? 24.023 23.974 11.337 1.00 88.75 109 THR A C 1
ATOM 822 O O . THR A 1 109 ? 24.615 23.507 12.307 1.00 88.75 109 THR A O 1
ATOM 825 N N . LEU A 1 110 ? 22.730 23.711 11.117 1.00 87.94 110 LEU A N 1
ATOM 826 C CA . LEU A 1 110 ? 21.917 22.891 12.024 1.00 87.94 110 LEU A CA 1
ATOM 827 C C . LEU A 1 110 ? 22.365 21.426 12.030 1.00 87.94 110 LEU A C 1
ATOM 829 O O . LEU A 1 110 ? 22.522 20.845 13.103 1.00 87.94 110 LEU A O 1
ATOM 833 N N . ILE A 1 111 ? 22.633 20.854 10.852 1.00 88.44 111 ILE A N 1
ATOM 834 C CA . ILE A 1 111 ? 23.174 19.493 10.703 1.00 88.44 111 ILE A CA 1
ATOM 835 C C . ILE A 1 111 ? 24.527 19.390 11.407 1.00 88.44 111 ILE A C 1
ATOM 837 O O . ILE A 1 111 ? 24.781 18.444 12.151 1.00 88.44 111 ILE A O 1
ATOM 841 N N . ASN A 1 112 ? 25.386 20.393 11.223 1.00 84.94 112 ASN A N 1
ATOM 842 C CA . ASN A 1 112 ? 26.723 20.399 11.797 1.00 84.94 112 ASN A CA 1
ATOM 843 C C . ASN A 1 112 ? 26.733 20.460 13.332 1.00 84.94 112 ASN A C 1
ATOM 845 O O . ASN A 1 112 ? 27.662 19.935 13.941 1.00 84.94 112 ASN A O 1
ATOM 849 N N . HIS A 1 113 ? 25.700 21.048 13.939 1.00 84.19 113 HIS A N 1
ATOM 850 C CA . HIS A 1 113 ? 25.492 21.079 15.389 1.00 84.19 113 HIS A CA 1
ATOM 851 C C . HIS A 1 113 ? 24.638 19.909 15.917 1.00 84.19 113 HIS A C 1
ATOM 853 O O . HIS A 1 113 ? 24.305 19.898 17.098 1.00 84.19 113 HIS A O 1
ATOM 859 N N . GLY A 1 114 ? 24.241 18.948 15.071 1.00 79.94 114 GLY A N 1
ATOM 860 C CA . GLY A 1 114 ? 23.387 17.820 15.471 1.00 79.94 114 GLY A CA 1
ATOM 861 C C . GLY A 1 114 ? 21.941 18.207 15.814 1.00 79.94 114 GLY A C 1
ATOM 862 O O . GLY A 1 114 ? 21.239 17.437 16.459 1.00 79.94 114 GLY A O 1
ATOM 863 N N . ALA A 1 115 ? 21.490 19.393 15.396 1.00 76.56 115 ALA A N 1
ATOM 864 C CA . ALA A 1 115 ? 20.169 19.944 15.709 1.00 76.56 115 ALA A CA 1
ATOM 865 C C . ALA A 1 115 ? 19.116 19.686 14.610 1.00 76.56 115 ALA A C 1
ATOM 867 O O . ALA A 1 115 ? 17.998 20.189 14.700 1.00 76.56 115 ALA A O 1
ATOM 868 N N . ALA A 1 116 ? 19.465 18.945 13.553 1.00 78.94 116 ALA A N 1
ATOM 869 C CA . ALA A 1 116 ? 18.569 18.613 12.448 1.00 78.94 116 ALA A CA 1
ATOM 870 C C . ALA A 1 116 ? 18.102 17.152 12.529 1.00 78.94 116 ALA A C 1
ATOM 872 O O . ALA A 1 116 ? 18.888 16.250 12.811 1.00 78.94 116 ALA A O 1
ATOM 873 N N . SER A 1 117 ? 16.819 16.914 12.253 1.00 77.12 117 SER A N 1
ATOM 874 C CA . SER A 1 117 ? 16.250 15.561 12.210 1.00 77.12 117 SER A CA 1
ATOM 875 C C . SER A 1 117 ? 16.638 14.817 10.927 1.00 77.12 117 SER A C 1
ATOM 877 O O . SER A 1 117 ? 16.812 15.436 9.884 1.00 77.12 117 SER A O 1
ATOM 879 N N . GLU A 1 118 ? 16.696 13.482 10.947 1.00 75.50 118 GLU A N 1
ATOM 880 C CA . GLU A 1 118 ? 17.072 12.683 9.761 1.00 75.50 118 GLU A CA 1
ATOM 881 C C . GLU A 1 118 ? 16.149 12.875 8.542 1.00 75.50 118 GLU A C 1
ATOM 883 O O . GLU A 1 118 ? 16.547 12.627 7.406 1.00 75.50 118 GLU A O 1
ATOM 888 N N . SER A 1 119 ? 14.914 13.348 8.734 1.00 75.38 119 SER A N 1
ATOM 889 C CA . SER A 1 119 ? 13.984 13.599 7.623 1.00 75.38 119 SER A CA 1
ATOM 890 C C . SER A 1 119 ? 14.394 14.725 6.695 1.00 75.38 119 SER A C 1
ATOM 892 O O . SER A 1 119 ? 13.925 14.739 5.558 1.00 75.38 119 SER A O 1
ATOM 894 N N . VAL A 1 120 ? 15.246 15.650 7.151 1.00 85.38 120 VAL A N 1
ATOM 895 C CA . VAL A 1 120 ? 15.682 16.777 6.317 1.00 85.38 120 VAL A CA 1
ATOM 896 C C . VAL A 1 120 ? 16.381 16.288 5.056 1.00 85.38 120 VAL A C 1
ATOM 898 O O . VAL A 1 120 ? 16.217 16.882 4.000 1.00 85.38 120 VAL A O 1
ATOM 901 N N . PHE A 1 121 ? 17.094 15.161 5.135 1.00 88.00 121 PHE A N 1
ATOM 902 C CA . PHE A 1 121 ? 17.802 14.596 3.994 1.00 88.00 121 PHE A CA 1
ATOM 903 C C . PHE A 1 121 ? 16.843 14.048 2.937 1.00 88.00 121 PHE A C 1
ATOM 905 O O . PHE A 1 121 ? 17.058 14.277 1.753 1.00 88.00 121 PHE A O 1
ATOM 912 N N . SER A 1 122 ? 15.754 13.386 3.343 1.00 81.69 122 SER A N 1
ATOM 913 C CA . SER A 1 122 ? 14.714 12.931 2.408 1.00 81.69 122 SER A CA 1
ATOM 914 C C . SER A 1 122 ? 13.961 14.099 1.767 1.00 81.69 122 SER A C 1
ATOM 916 O O . SER A 1 122 ? 13.533 13.991 0.625 1.00 81.69 122 SER A O 1
ATOM 918 N N . ALA A 1 123 ? 13.817 15.222 2.477 1.00 83.31 123 ALA A N 1
ATOM 919 C CA . ALA A 1 123 ? 13.155 16.413 1.953 1.00 83.31 123 ALA A CA 1
ATOM 920 C C . ALA A 1 123 ? 13.936 17.078 0.801 1.00 83.31 123 ALA A C 1
ATOM 922 O O . ALA A 1 123 ? 13.316 17.673 -0.079 1.00 83.31 123 ALA A O 1
ATOM 923 N N . LEU A 1 124 ? 15.268 16.916 0.755 1.00 88.06 124 LEU A N 1
ATOM 924 C CA . LEU A 1 124 ? 16.113 17.421 -0.338 1.00 88.06 124 LEU A CA 1
ATOM 925 C C . LEU A 1 124 ? 15.753 16.809 -1.703 1.00 88.06 124 LEU A C 1
ATOM 927 O O . LEU A 1 124 ? 15.961 17.467 -2.716 1.00 88.06 124 LEU A O 1
ATOM 931 N N . ALA A 1 125 ? 15.150 15.612 -1.732 1.00 84.38 125 ALA A N 1
ATOM 932 C CA . ALA A 1 125 ? 14.718 14.950 -2.970 1.00 84.38 125 ALA A CA 1
ATOM 933 C C . ALA A 1 125 ? 13.688 15.763 -3.775 1.00 84.38 125 ALA A C 1
ATOM 935 O O . ALA A 1 125 ? 13.482 15.548 -4.962 1.00 84.38 125 ALA A O 1
ATOM 936 N N . PHE A 1 126 ? 12.999 16.690 -3.113 1.00 79.25 126 PHE A N 1
ATOM 937 C CA . PHE A 1 126 ? 11.922 17.479 -3.704 1.00 79.25 126 PHE A CA 1
ATOM 938 C C . PHE A 1 126 ? 12.366 18.912 -4.037 1.00 79.25 126 PHE A C 1
ATOM 940 O O . PHE A 1 126 ? 11.537 19.764 -4.354 1.00 79.25 126 PHE A O 1
ATOM 947 N N . VAL A 1 127 ? 13.671 19.200 -3.950 1.00 82.75 127 VAL A N 1
ATOM 948 C CA . VAL A 1 127 ? 14.247 20.475 -4.386 1.00 82.75 127 VAL A CA 1
ATOM 949 C C . VAL A 1 127 ? 14.504 20.418 -5.888 1.00 82.75 127 VAL A C 1
ATOM 951 O O . VAL A 1 127 ? 15.320 19.631 -6.362 1.00 82.75 127 VAL A O 1
ATOM 954 N N . HIS A 1 128 ? 13.830 21.288 -6.637 1.00 74.56 128 HIS A N 1
ATOM 955 C CA . HIS A 1 128 ? 13.967 21.379 -8.088 1.00 74.56 128 HIS A CA 1
ATOM 956 C C . HIS A 1 128 ? 14.885 22.536 -8.499 1.00 74.56 128 HIS A C 1
ATOM 958 O O . HIS A 1 128 ? 14.822 23.614 -7.912 1.00 74.56 128 HIS A O 1
ATOM 964 N N . ASN A 1 129 ? 15.684 22.323 -9.548 1.00 73.94 129 ASN A N 1
ATOM 965 C CA . ASN A 1 129 ? 16.603 23.301 -10.148 1.00 73.94 129 ASN A CA 1
ATOM 966 C C . ASN A 1 129 ? 17.502 24.037 -9.127 1.00 73.94 129 ASN A C 1
ATOM 968 O O . ASN A 1 129 ? 17.507 25.270 -9.109 1.00 73.94 129 ASN A O 1
ATOM 972 N N . PRO A 1 130 ? 18.253 23.324 -8.265 1.00 86.75 130 PRO A N 1
ATOM 973 C CA . PRO A 1 130 ? 19.195 23.976 -7.356 1.00 86.75 130 PRO A CA 1
ATOM 974 C C . PRO A 1 130 ? 20.272 24.750 -8.137 1.00 86.75 130 PRO A C 1
ATOM 976 O O . PRO A 1 130 ? 20.582 24.417 -9.281 1.00 86.75 130 PRO A O 1
ATOM 979 N N . ASP A 1 131 ? 20.859 25.770 -7.513 1.00 86.31 131 ASP A N 1
ATOM 980 C CA . ASP A 1 131 ? 22.017 26.483 -8.056 1.00 86.31 131 ASP A CA 1
ATOM 981 C C . ASP A 1 131 ? 23.344 25.838 -7.608 1.00 86.31 131 ASP A C 1
ATOM 983 O O . ASP A 1 131 ? 23.384 24.917 -6.784 1.00 86.31 131 ASP A O 1
ATOM 987 N N . LYS A 1 132 ? 24.463 26.332 -8.147 1.00 90.25 132 LYS A N 1
ATOM 988 C CA . LYS A 1 132 ? 25.798 25.835 -7.790 1.00 90.25 132 LYS A CA 1
ATOM 989 C C . LYS A 1 132 ? 26.104 25.996 -6.293 1.00 90.25 132 LYS A C 1
ATOM 991 O O . LYS A 1 132 ? 26.717 25.115 -5.693 1.00 90.25 132 LYS A O 1
ATOM 996 N N . ALA A 1 133 ? 25.680 27.099 -5.676 1.00 90.38 133 ALA A N 1
ATOM 997 C CA . ALA A 1 133 ? 25.968 27.378 -4.271 1.00 90.38 133 ALA A CA 1
ATOM 998 C C . ALA A 1 133 ? 25.247 26.393 -3.334 1.00 90.38 133 ALA A C 1
ATOM 1000 O O . ALA A 1 133 ? 25.829 25.936 -2.349 1.00 90.38 133 ALA A O 1
ATOM 1001 N N . VAL A 1 134 ? 24.016 25.994 -3.665 1.00 91.81 134 VAL A N 1
ATOM 1002 C CA . VAL A 1 134 ? 23.285 24.921 -2.978 1.00 91.81 134 VAL A CA 1
ATOM 1003 C C . VAL A 1 134 ? 24.080 23.616 -3.012 1.00 91.81 134 VAL A C 1
ATOM 1005 O O . VAL A 1 134 ? 24.250 22.987 -1.967 1.00 91.81 134 VAL A O 1
ATOM 1008 N N . ILE A 1 135 ? 24.616 23.231 -4.174 1.00 94.38 135 ILE A N 1
ATOM 1009 C CA . ILE A 1 135 ? 25.436 22.019 -4.315 1.00 94.38 135 ILE A CA 1
ATOM 1010 C C . ILE A 1 135 ? 26.698 22.094 -3.450 1.00 94.38 135 ILE A C 1
ATOM 1012 O O . ILE A 1 135 ? 27.006 21.137 -2.736 1.00 94.38 135 ILE A O 1
ATOM 1016 N N . ASP A 1 136 ? 27.389 23.234 -3.445 1.00 93.38 136 ASP A N 1
ATOM 1017 C CA . ASP A 1 136 ? 28.586 23.443 -2.624 1.00 93.38 136 ASP A CA 1
ATOM 1018 C C . ASP A 1 136 ? 28.272 23.342 -1.114 1.00 93.38 136 ASP A C 1
ATOM 1020 O O . ASP A 1 136 ? 29.027 22.726 -0.351 1.00 93.38 136 ASP A O 1
ATOM 1024 N N . HIS A 1 137 ? 27.121 23.861 -0.667 1.00 93.31 137 HIS A N 1
ATOM 1025 C CA . HIS A 1 137 ? 26.675 23.713 0.721 1.00 93.31 137 HIS A CA 1
ATOM 1026 C C . HIS A 1 137 ? 26.318 22.267 1.077 1.00 93.31 137 HIS A C 1
ATOM 1028 O O . HIS A 1 137 ? 26.738 21.798 2.137 1.00 93.31 137 HIS A O 1
ATOM 1034 N N . VAL A 1 138 ? 25.613 21.534 0.208 1.00 93.62 138 VAL A N 1
ATOM 1035 C CA . VAL A 1 138 ? 25.320 20.104 0.421 1.00 93.62 138 VAL A CA 1
ATOM 1036 C C . VAL A 1 138 ? 26.609 19.283 0.506 1.00 93.62 138 VAL A C 1
ATOM 1038 O O . VAL A 1 138 ? 26.776 18.458 1.410 1.00 93.62 138 VAL A O 1
ATOM 1041 N N . ALA A 1 139 ? 27.575 19.568 -0.368 1.00 93.69 139 ALA A N 1
ATOM 1042 C CA . ALA A 1 139 ? 28.881 18.919 -0.367 1.00 93.69 139 ALA A CA 1
ATOM 1043 C C . ALA A 1 139 ? 29.667 19.150 0.940 1.00 93.69 139 ALA A C 1
ATOM 1045 O O . ALA A 1 139 ? 30.487 18.312 1.324 1.00 93.69 139 ALA A O 1
ATOM 1046 N N . SER A 1 140 ? 29.408 20.248 1.662 1.00 92.69 140 SER A N 1
ATOM 1047 C CA . SER A 1 140 ? 30.075 20.546 2.938 1.00 92.69 140 SER A CA 1
ATOM 1048 C C . SER A 1 140 ? 29.689 19.594 4.078 1.00 92.69 140 SER A C 1
ATOM 1050 O O . SER A 1 140 ? 30.522 19.321 4.943 1.00 92.69 140 SER A O 1
ATOM 1052 N N . PHE A 1 141 ? 28.466 19.044 4.065 1.00 92.06 141 PHE A N 1
ATOM 1053 C CA . PHE A 1 141 ? 27.956 18.161 5.121 1.00 92.06 141 PHE A CA 1
ATOM 1054 C C . PHE A 1 141 ? 27.737 16.707 4.677 1.00 92.06 141 PHE A C 1
ATOM 1056 O O . PHE A 1 141 ? 27.270 15.902 5.482 1.00 92.06 141 PHE A O 1
ATOM 1063 N N . ILE A 1 142 ? 28.126 16.329 3.451 1.00 93.50 142 ILE A N 1
ATOM 1064 C CA . ILE A 1 142 ? 27.927 14.974 2.897 1.00 93.50 142 ILE A CA 1
ATOM 1065 C C . ILE A 1 142 ? 28.440 13.844 3.808 1.00 93.50 142 ILE A C 1
ATOM 1067 O O . ILE A 1 142 ? 27.822 12.786 3.908 1.00 93.50 142 ILE A O 1
ATOM 1071 N N . ALA A 1 143 ? 29.534 14.078 4.539 1.00 90.00 143 ALA A N 1
ATOM 1072 C CA . ALA A 1 143 ? 30.109 13.100 5.463 1.00 90.00 143 ALA A CA 1
ATOM 1073 C C . ALA A 1 143 ? 29.182 12.757 6.647 1.00 90.00 143 ALA A C 1
ATOM 1075 O O . ALA A 1 143 ? 29.275 11.660 7.195 1.00 90.00 143 ALA A O 1
ATOM 1076 N N . ARG A 1 144 ? 28.283 13.676 7.026 1.00 89.06 144 ARG A N 1
ATOM 1077 C CA . ARG A 1 144 ? 27.317 13.529 8.129 1.00 89.06 144 ARG A CA 1
ATOM 1078 C C . ARG A 1 144 ? 25.966 12.971 7.676 1.00 89.06 144 ARG A C 1
ATOM 1080 O O . ARG A 1 144 ? 25.104 12.736 8.516 1.00 89.06 144 ARG A O 1
ATOM 1087 N N . VAL A 1 145 ? 25.769 12.766 6.373 1.00 90.50 145 VAL A N 1
ATOM 1088 C CA . VAL A 1 145 ? 24.504 12.259 5.833 1.00 90.50 145 VAL A CA 1
ATOM 1089 C C . VAL A 1 145 ? 24.383 10.759 6.151 1.00 90.50 145 VAL A C 1
ATOM 1091 O O . VAL A 1 145 ? 25.272 9.984 5.765 1.00 90.50 145 VAL A O 1
ATOM 1094 N N . PRO A 1 146 ? 23.310 10.324 6.842 1.00 89.75 146 PRO A N 1
ATOM 1095 C CA . PRO A 1 146 ? 23.037 8.909 7.068 1.00 89.75 146 PRO A CA 1
ATOM 1096 C C . PRO A 1 146 ? 22.761 8.216 5.731 1.00 89.75 146 PRO A C 1
ATOM 1098 O O . PRO A 1 146 ? 22.333 8.856 4.771 1.00 89.75 146 PRO A O 1
ATOM 1101 N N . HIS A 1 147 ? 22.991 6.906 5.639 1.00 87.62 147 HIS A N 1
ATOM 1102 C CA . HIS A 1 147 ? 22.894 6.198 4.357 1.00 87.62 147 HIS A CA 1
ATOM 1103 C C . HIS A 1 147 ? 21.488 6.294 3.731 1.00 87.62 147 HIS A C 1
ATOM 1105 O O . HIS A 1 147 ? 21.379 6.488 2.524 1.00 87.62 147 HIS A O 1
ATOM 1111 N N . GLN A 1 148 ? 20.422 6.316 4.541 1.00 86.56 148 GLN A N 1
ATOM 1112 C CA . GLN A 1 148 ? 19.047 6.531 4.068 1.00 86.56 148 GLN A CA 1
ATOM 1113 C C . GLN A 1 148 ? 18.812 7.948 3.518 1.00 86.56 148 GLN A C 1
ATOM 1115 O O . GLN A 1 148 ? 17.948 8.157 2.667 1.00 86.56 148 GLN A O 1
ATOM 1120 N N . GLY A 1 149 ? 19.576 8.932 4.000 1.00 89.19 149 GLY A N 1
ATOM 1121 C CA . GLY A 1 149 ? 19.510 10.324 3.557 1.00 89.19 149 GLY A CA 1
ATOM 1122 C C . GLY A 1 149 ? 20.197 10.584 2.213 1.00 89.19 149 GLY A C 1
ATOM 1123 O O . GLY A 1 149 ? 19.935 11.610 1.585 1.00 89.19 149 GLY A O 1
ATOM 1124 N N . LEU A 1 150 ? 21.044 9.659 1.742 1.00 93.69 150 LEU A N 1
ATOM 1125 C CA . LEU A 1 150 ? 21.781 9.806 0.481 1.00 93.69 150 LEU A CA 1
ATOM 1126 C C . LEU A 1 150 ? 20.848 9.877 -0.731 1.00 93.69 150 LEU A C 1
ATOM 1128 O O . LEU A 1 150 ? 21.147 10.593 -1.683 1.00 93.69 150 LEU A O 1
ATOM 1132 N N . LEU A 1 151 ? 19.703 9.194 -0.680 1.00 93.69 151 LEU A N 1
ATOM 1133 C CA . LEU A 1 151 ? 18.701 9.209 -1.746 1.00 93.69 151 LEU A CA 1
ATOM 1134 C C . LEU A 1 151 ? 18.210 10.632 -2.056 1.00 93.69 151 LEU A C 1
ATOM 1136 O O . LEU A 1 151 ? 18.228 11.057 -3.209 1.00 93.69 151 LEU A O 1
ATOM 1140 N N . GLY A 1 152 ? 17.872 11.413 -1.025 1.00 90.88 152 GLY A N 1
ATOM 1141 C CA . GLY A 1 152 ? 17.409 12.785 -1.235 1.00 90.88 152 GLY A CA 1
ATOM 1142 C C . GLY A 1 152 ? 18.516 13.756 -1.638 1.00 90.88 152 GLY A C 1
ATOM 1143 O O . GLY A 1 152 ? 18.290 14.626 -2.473 1.00 90.88 152 GLY A O 1
ATOM 1144 N N . VAL A 1 153 ? 19.740 13.568 -1.132 1.00 93.69 153 VAL A N 1
ATOM 1145 C CA . VAL A 1 153 ? 20.905 14.359 -1.570 1.00 93.69 153 VAL A CA 1
ATOM 1146 C C . VAL A 1 153 ? 21.218 14.126 -3.049 1.00 93.69 153 VAL A C 1
ATOM 1148 O O . VAL A 1 153 ? 21.473 15.071 -3.789 1.00 93.69 153 VAL A O 1
ATOM 1151 N N . THR A 1 154 ? 21.200 12.874 -3.494 1.00 94.12 154 THR A N 1
ATOM 1152 C CA . THR A 1 154 ? 21.550 12.517 -4.875 1.00 94.12 154 THR A CA 1
ATOM 1153 C C . THR A 1 154 ? 20.457 12.859 -5.882 1.00 94.12 154 THR A C 1
ATOM 1155 O O . THR A 1 154 ? 20.782 13.239 -7.002 1.00 94.12 154 THR A O 1
ATOM 1158 N N . SER A 1 155 ? 19.186 12.828 -5.475 1.00 92.06 155 SER A N 1
ATOM 1159 C CA . SER A 1 155 ? 18.073 13.390 -6.251 1.00 92.06 155 SER A CA 1
ATOM 1160 C C . SER A 1 155 ? 18.232 14.908 -6.459 1.00 92.06 155 SER A C 1
ATOM 1162 O O . SER A 1 155 ? 18.130 15.392 -7.587 1.00 92.06 155 SER A O 1
ATOM 1164 N N . LEU A 1 156 ? 18.637 15.656 -5.423 1.00 91.81 156 LEU A N 1
ATOM 1165 C CA . LEU A 1 156 ? 18.957 17.085 -5.553 1.00 91.81 156 LEU A CA 1
ATOM 1166 C C . LEU A 1 156 ? 20.109 17.328 -6.545 1.00 91.81 156 LEU A C 1
ATOM 1168 O O . LEU A 1 156 ? 20.010 18.198 -7.413 1.00 91.81 156 LEU A O 1
ATOM 1172 N N . VAL A 1 157 ? 21.188 16.541 -6.461 1.00 93.19 157 VAL A N 1
ATOM 1173 C CA . VAL A 1 157 ? 22.310 16.612 -7.419 1.00 93.19 157 VAL A CA 1
ATOM 1174 C C . VAL A 1 157 ? 21.843 16.285 -8.838 1.00 93.19 157 VAL A C 1
ATOM 1176 O O . VAL A 1 157 ? 22.225 16.975 -9.781 1.00 93.19 157 VAL A O 1
ATOM 1179 N N . GLN A 1 158 ? 20.974 15.289 -9.009 1.00 91.44 158 GLN A N 1
ATOM 1180 C CA . GLN A 1 158 ? 20.413 14.972 -10.317 1.00 91.44 158 GLN A CA 1
ATOM 1181 C C . GLN A 1 158 ? 19.592 16.133 -10.877 1.00 91.44 158 GLN A C 1
ATOM 1183 O O . GLN A 1 158 ? 19.739 16.479 -12.051 1.00 91.44 158 GLN A O 1
ATOM 1188 N N . SER A 1 159 ? 18.778 16.788 -10.046 1.00 87.88 159 SER A N 1
ATOM 1189 C CA . SER A 1 159 ? 18.037 17.969 -10.481 1.00 87.88 159 SER A CA 1
ATOM 1190 C C . SER A 1 159 ? 18.960 19.107 -10.931 1.00 87.88 159 SER A C 1
ATOM 1192 O O . SER A 1 159 ? 18.581 19.829 -11.851 1.00 87.88 159 SER A O 1
ATOM 1194 N N . TYR A 1 160 ? 20.150 19.268 -10.336 1.00 89.50 160 TYR A N 1
ATOM 1195 C CA . TYR A 1 160 ? 21.175 20.203 -10.822 1.00 89.50 160 TYR A CA 1
ATOM 1196 C C . TYR A 1 160 ? 21.707 19.786 -12.198 1.00 89.50 160 TYR A C 1
ATOM 1198 O O . TYR A 1 160 ? 21.767 20.596 -13.127 1.00 89.50 160 TYR A O 1
ATOM 1206 N N . CYS A 1 161 ? 22.068 18.509 -12.335 1.00 88.44 161 CYS A N 1
ATOM 1207 C CA . CYS A 1 161 ? 22.669 17.935 -13.537 1.00 88.44 161 CYS A CA 1
ATOM 1208 C C . CYS A 1 161 ? 21.747 17.940 -14.763 1.00 88.44 161 CYS A C 1
ATOM 1210 O O . CYS A 1 161 ? 22.238 17.997 -15.889 1.00 88.44 161 CYS A O 1
ATOM 1212 N N . LEU A 1 162 ? 20.423 17.929 -14.575 1.00 83.81 162 LEU A N 1
ATOM 1213 C CA . LEU A 1 162 ? 19.461 18.068 -15.677 1.00 83.81 162 LEU A CA 1
ATOM 1214 C C . LEU A 1 162 ? 19.557 19.427 -16.390 1.00 83.81 162 LEU A C 1
ATOM 1216 O O . LEU A 1 162 ? 19.261 19.505 -17.580 1.00 83.81 162 LEU A O 1
ATOM 1220 N N . SER A 1 163 ? 19.988 20.471 -15.679 1.00 79.81 163 SER A N 1
ATOM 1221 C CA . SER A 1 163 ? 20.102 21.839 -16.204 1.00 79.81 163 SER A CA 1
ATOM 1222 C C . SER A 1 163 ? 21.543 22.238 -16.554 1.00 79.81 163 SER A C 1
ATOM 1224 O O . SER A 1 163 ? 21.747 23.262 -17.200 1.00 79.81 163 SER A O 1
ATOM 1226 N N . HIS A 1 164 ? 22.544 21.437 -16.163 1.00 84.69 164 HIS A N 1
ATOM 1227 C CA . HIS A 1 164 ? 23.971 21.741 -16.332 1.00 84.69 164 HIS A CA 1
ATOM 1228 C C . HIS A 1 164 ? 24.699 20.582 -17.044 1.00 84.69 164 HIS A C 1
ATOM 1230 O O . HIS A 1 164 ? 25.101 19.620 -16.387 1.00 84.69 164 HIS A O 1
ATOM 1236 N N . PRO A 1 165 ? 24.930 20.671 -18.372 1.00 78.69 165 PRO A N 1
ATOM 1237 C CA . PRO A 1 165 ? 25.483 19.577 -19.184 1.00 78.69 165 PRO A CA 1
ATOM 1238 C C . PRO A 1 165 ? 26.848 19.025 -18.738 1.00 78.69 165 PRO A C 1
ATOM 1240 O O . PRO A 1 165 ? 27.162 17.874 -19.023 1.00 78.69 165 PRO A O 1
ATOM 1243 N N . HIS A 1 166 ? 27.656 19.820 -18.030 1.00 83.12 166 HIS A N 1
ATOM 1244 C CA . HIS A 1 166 ? 28.977 19.428 -17.520 1.00 83.12 166 HIS A CA 1
ATOM 1245 C C . HIS A 1 166 ? 29.016 19.319 -15.984 1.00 83.12 166 HIS A C 1
ATOM 1247 O O . HIS A 1 166 ? 30.061 19.520 -15.374 1.00 83.12 166 HIS A O 1
ATOM 1253 N N . CYS A 1 167 ? 27.893 18.995 -15.328 1.00 87.19 167 CYS A N 1
ATOM 1254 C CA . CYS A 1 167 ? 27.820 18.972 -13.861 1.00 87.19 167 CYS A CA 1
ATOM 1255 C C . CYS A 1 167 ? 28.870 18.062 -13.188 1.00 87.19 167 CYS A C 1
ATOM 1257 O O . CYS A 1 167 ? 29.299 18.351 -12.074 1.00 87.19 167 CYS A O 1
ATOM 1259 N N . GLY A 1 168 ? 29.324 16.993 -13.856 1.00 81.94 168 GLY A N 1
ATOM 1260 C CA . GLY A 1 168 ? 30.320 16.060 -13.320 1.00 81.94 168 GLY A CA 1
ATOM 1261 C C . GLY A 1 168 ? 31.716 16.661 -13.097 1.00 81.94 168 GLY A C 1
ATOM 1262 O O . GLY A 1 168 ? 32.498 16.096 -12.334 1.00 81.94 168 GLY A O 1
ATOM 1263 N N . THR A 1 169 ? 32.043 17.803 -13.717 1.00 85.69 169 THR A N 1
ATOM 1264 C CA . THR A 1 169 ? 33.323 18.505 -13.491 1.00 85.69 169 THR A CA 1
ATOM 1265 C C . THR A 1 169 ? 33.281 19.470 -12.307 1.00 85.69 169 THR A C 1
ATOM 1267 O O . THR A 1 169 ? 34.327 19.961 -11.885 1.00 85.69 169 THR A O 1
ATOM 1270 N N . GLU A 1 170 ? 32.098 19.741 -11.752 1.00 90.62 170 GLU A N 1
ATOM 1271 C CA . GLU A 1 170 ? 31.940 20.667 -10.633 1.00 90.62 170 GLU A CA 1
ATOM 1272 C C . GLU A 1 170 ? 32.536 20.086 -9.337 1.00 90.62 170 GLU A C 1
ATOM 1274 O O . GLU A 1 170 ? 32.201 18.957 -8.956 1.00 90.62 170 GLU A O 1
ATOM 1279 N N . PRO A 1 171 ? 33.371 20.843 -8.594 1.00 92.19 171 PRO A N 1
ATOM 1280 C CA . PRO A 1 171 ? 34.015 20.347 -7.376 1.00 92.19 171 PRO A CA 1
ATOM 1281 C C . PRO A 1 171 ? 33.033 19.840 -6.311 1.00 92.19 171 PRO A C 1
ATOM 1283 O O . PRO A 1 171 ? 33.305 18.830 -5.659 1.00 92.19 171 PRO A O 1
ATOM 1286 N N . GLY A 1 172 ? 31.890 20.515 -6.140 1.00 92.69 172 GLY A N 1
ATOM 1287 C CA . GLY A 1 172 ? 30.851 20.122 -5.185 1.00 92.69 172 GLY A CA 1
ATOM 1288 C C . GLY A 1 172 ? 30.203 18.781 -5.539 1.00 92.69 172 GLY A C 1
ATOM 1289 O O . GLY A 1 172 ? 30.118 17.895 -4.688 1.00 92.69 172 GLY A O 1
ATOM 1290 N N . VAL A 1 173 ? 29.830 18.592 -6.811 1.00 93.38 173 VAL A N 1
ATOM 1291 C CA . VAL A 1 173 ? 29.274 17.325 -7.321 1.00 93.38 173 VAL A CA 1
ATOM 1292 C C . VAL A 1 173 ? 30.295 16.200 -7.172 1.00 93.38 173 VAL A C 1
ATOM 1294 O O . VAL A 1 173 ? 29.978 15.151 -6.610 1.00 93.38 173 VAL A O 1
ATOM 1297 N N . LYS A 1 174 ? 31.547 16.440 -7.583 1.00 92.69 174 LYS A N 1
ATOM 1298 C CA . LYS A 1 174 ? 32.637 15.467 -7.459 1.00 92.69 174 LYS A CA 1
ATOM 1299 C C . LYS A 1 174 ? 32.860 15.038 -6.010 1.00 92.69 174 LYS A C 1
ATOM 1301 O O . LYS A 1 174 ? 32.930 13.847 -5.735 1.00 92.69 174 LYS A O 1
ATOM 1306 N N . ARG A 1 175 ? 32.878 15.984 -5.065 1.00 93.94 175 ARG A N 1
ATOM 1307 C CA . ARG A 1 175 ? 33.014 15.690 -3.630 1.00 93.94 175 ARG A CA 1
ATOM 1308 C C . ARG A 1 175 ? 31.875 14.817 -3.098 1.00 93.94 175 ARG A C 1
ATOM 1310 O O . ARG A 1 175 ? 32.122 13.960 -2.251 1.00 93.94 175 ARG A O 1
ATOM 1317 N N . ILE A 1 176 ? 30.643 15.033 -3.563 1.00 95.12 176 ILE A N 1
ATOM 1318 C CA . ILE A 1 176 ? 29.491 14.208 -3.175 1.00 95.12 176 ILE A CA 1
ATOM 1319 C C . ILE A 1 176 ? 29.645 12.790 -3.727 1.00 95.12 176 ILE A C 1
ATOM 1321 O O . ILE A 1 176 ? 29.507 11.833 -2.967 1.00 95.12 176 ILE A O 1
ATOM 1325 N N . ILE A 1 177 ? 29.983 12.653 -5.012 1.00 93.50 177 ILE A N 1
ATOM 1326 C CA . ILE A 1 177 ? 30.205 11.350 -5.650 1.00 93.50 177 ILE A CA 1
ATOM 1327 C C . ILE A 1 177 ? 31.349 10.608 -4.951 1.00 93.50 177 ILE A C 1
ATOM 1329 O O . ILE A 1 177 ? 31.151 9.479 -4.513 1.00 93.50 177 ILE A O 1
ATOM 1333 N N . ASP A 1 178 ? 32.498 11.249 -4.735 1.00 92.50 178 ASP A N 1
ATOM 1334 C CA . ASP A 1 178 ? 33.645 10.650 -4.044 1.00 92.50 178 ASP A CA 1
ATOM 1335 C C . ASP A 1 178 ? 33.265 10.146 -2.638 1.00 92.50 178 ASP A C 1
ATOM 1337 O O . ASP A 1 178 ? 33.681 9.061 -2.229 1.00 92.50 178 ASP A O 1
ATOM 1341 N N . ALA A 1 179 ? 32.420 10.885 -1.910 1.00 93.75 179 ALA A N 1
ATOM 1342 C CA . ALA A 1 179 ? 31.921 10.470 -0.600 1.00 93.75 179 ALA A CA 1
ATOM 1343 C C . ALA A 1 179 ? 30.956 9.270 -0.660 1.00 93.75 179 ALA A C 1
ATOM 1345 O O . ALA A 1 179 ? 30.909 8.490 0.293 1.00 93.75 179 ALA A O 1
ATOM 1346 N N . LEU A 1 180 ? 30.191 9.102 -1.746 1.00 93.88 180 LEU A N 1
ATOM 1347 C CA . LEU A 1 180 ? 29.390 7.895 -1.991 1.00 93.88 180 LEU A CA 1
ATOM 1348 C C . LEU A 1 180 ? 30.303 6.703 -2.285 1.00 93.88 180 LEU A C 1
ATOM 1350 O O . LEU A 1 180 ? 30.166 5.659 -1.650 1.00 93.88 180 LEU A O 1
ATOM 1354 N N . LEU A 1 181 ? 31.274 6.881 -3.186 1.00 92.56 181 LEU A N 1
ATOM 1355 C CA . LEU A 1 181 ? 32.203 5.825 -3.594 1.00 92.56 181 LEU A CA 1
ATOM 1356 C C . LEU A 1 181 ? 33.031 5.308 -2.408 1.00 92.56 181 LEU A C 1
ATOM 1358 O O . LEU A 1 181 ? 33.218 4.105 -2.273 1.00 92.56 181 LEU A O 1
ATOM 1362 N N . GLN A 1 182 ? 33.454 6.187 -1.493 1.00 92.19 182 GLN A N 1
ATOM 1363 C CA . GLN A 1 182 ? 34.183 5.805 -0.273 1.00 92.19 182 GLN A CA 1
ATOM 1364 C C . GLN A 1 182 ? 33.364 4.955 0.715 1.00 92.19 182 GLN A C 1
ATOM 1366 O O . GLN A 1 182 ? 33.945 4.334 1.606 1.00 92.19 182 GLN A O 1
ATOM 1371 N N . LYS A 1 183 ? 32.027 4.921 0.603 1.00 91.06 183 LYS A N 1
ATOM 1372 C CA . LYS A 1 183 ? 31.167 4.108 1.484 1.00 91.06 183 LYS A CA 1
ATOM 1373 C C . LYS A 1 183 ? 31.093 2.641 1.061 1.00 91.06 183 LYS A C 1
ATOM 1375 O O . LYS A 1 183 ? 30.634 1.835 1.875 1.00 91.06 183 LYS A O 1
ATOM 1380 N N . ILE A 1 184 ? 31.541 2.310 -0.153 1.00 91.06 184 ILE A N 1
ATOM 1381 C CA . ILE A 1 184 ? 31.638 0.945 -0.676 1.00 91.06 184 ILE A CA 1
ATOM 1382 C C . ILE A 1 184 ? 33.124 0.532 -0.692 1.00 91.06 184 ILE A C 1
ATOM 1384 O O . ILE A 1 184 ? 33.972 1.311 -1.132 1.00 91.06 184 ILE A O 1
ATOM 1388 N N . PRO A 1 185 ? 33.482 -0.671 -0.206 1.00 86.62 185 PRO A N 1
ATOM 1389 C CA . PRO A 1 185 ? 34.858 -1.162 -0.267 1.00 86.62 185 PRO A CA 1
ATOM 1390 C C . PRO A 1 185 ? 35.407 -1.208 -1.702 1.00 86.62 185 PRO A C 1
ATOM 1392 O O . PRO A 1 185 ? 34.670 -1.465 -2.655 1.00 86.62 185 PRO A O 1
ATOM 1395 N N . ARG A 1 186 ? 36.723 -1.008 -1.866 1.00 81.56 186 ARG A N 1
ATOM 1396 C CA . ARG A 1 186 ? 37.388 -1.132 -3.179 1.00 81.56 186 ARG A CA 1
ATOM 1397 C C . ARG A 1 186 ? 37.140 -2.518 -3.784 1.00 81.56 186 ARG A C 1
ATOM 1399 O O . ARG A 1 186 ? 37.173 -3.512 -3.065 1.00 81.56 186 ARG A O 1
ATOM 1406 N N . GLY A 1 187 ? 36.901 -2.568 -5.097 1.00 79.75 187 GLY A N 1
ATOM 1407 C CA . GLY A 1 187 ? 36.530 -3.799 -5.806 1.00 79.75 187 GLY A CA 1
ATOM 1408 C C . GLY A 1 187 ? 35.128 -4.316 -5.464 1.00 79.75 187 GLY A C 1
ATOM 1409 O O . GLY A 1 187 ? 34.825 -5.467 -5.755 1.00 79.75 187 GLY A O 1
ATOM 1410 N N . CYS A 1 188 ? 34.301 -3.497 -4.800 1.00 89.44 188 CYS A N 1
ATOM 1411 C CA . CYS A 1 188 ? 32.922 -3.791 -4.428 1.00 89.44 188 CYS A CA 1
ATOM 1412 C C . CYS A 1 188 ? 32.743 -5.186 -3.820 1.00 89.44 188 CYS A C 1
ATOM 1414 O O . CYS A 1 188 ? 32.003 -6.005 -4.346 1.00 89.44 188 CYS A O 1
ATOM 1416 N N . THR A 1 189 ? 33.473 -5.487 -2.745 1.00 88.69 189 THR A N 1
ATOM 1417 C CA . THR A 1 189 ? 33.298 -6.734 -1.985 1.00 88.69 189 THR A CA 1
ATOM 1418 C C . THR A 1 189 ? 32.462 -6.437 -0.745 1.00 88.69 189 THR A C 1
ATOM 1420 O O . THR A 1 189 ? 32.988 -5.931 0.247 1.00 88.69 189 THR A O 1
ATOM 1423 N N . VAL A 1 190 ? 31.155 -6.689 -0.825 1.00 89.50 190 VAL A N 1
ATOM 1424 C CA . VAL A 1 190 ? 30.198 -6.443 0.268 1.00 89.50 190 VAL A CA 1
ATOM 1425 C C . VAL A 1 190 ? 29.969 -7.743 1.039 1.00 89.50 190 VAL A C 1
ATOM 1427 O O . VAL A 1 190 ? 29.815 -8.805 0.434 1.00 89.50 190 VAL A O 1
ATOM 1430 N N . GLY A 1 191 ? 29.976 -7.685 2.374 1.00 85.62 191 GLY A N 1
ATOM 1431 C CA . GLY A 1 191 ? 29.680 -8.851 3.198 1.00 85.62 191 GLY A CA 1
ATOM 1432 C C . GLY A 1 191 ? 28.222 -9.299 3.074 1.00 85.62 191 GLY A C 1
ATOM 1433 O O . GLY A 1 191 ? 27.368 -8.610 2.524 1.00 85.62 191 GLY A O 1
ATOM 1434 N N . LYS A 1 192 ? 27.926 -10.486 3.608 1.00 82.06 192 LYS A N 1
ATOM 1435 C CA . LYS A 1 192 ? 26.579 -11.084 3.563 1.00 82.06 192 LYS A CA 1
ATOM 1436 C C . LYS A 1 192 ? 25.667 -10.638 4.709 1.00 82.06 192 LYS A C 1
ATOM 1438 O O . LYS A 1 192 ? 24.527 -11.074 4.780 1.00 82.06 192 LYS A O 1
ATOM 1443 N N . HIS A 1 193 ? 26.167 -9.821 5.636 1.00 85.25 193 HIS A N 1
ATOM 1444 C CA . HIS A 1 193 ? 25.375 -9.361 6.771 1.00 85.25 193 HIS A CA 1
ATOM 1445 C C . HIS A 1 193 ? 24.352 -8.308 6.324 1.00 85.25 193 HIS A C 1
ATOM 1447 O O . HIS A 1 193 ? 24.719 -7.364 5.623 1.00 85.25 193 HIS A O 1
ATOM 1453 N N . PHE A 1 194 ? 23.097 -8.429 6.768 1.00 84.56 194 PHE A N 1
ATOM 1454 C CA . PHE A 1 194 ? 21.985 -7.581 6.325 1.00 84.56 194 PHE A CA 1
ATOM 1455 C C . PHE A 1 194 ? 22.283 -6.080 6.399 1.00 84.56 194 PHE A C 1
ATOM 1457 O O . PHE A 1 194 ? 22.062 -5.367 5.427 1.00 84.56 194 PHE A O 1
ATOM 1464 N N . ALA A 1 195 ? 22.872 -5.598 7.498 1.00 85.69 195 ALA A N 1
ATOM 1465 C CA . ALA A 1 195 ? 23.200 -4.177 7.642 1.00 85.69 195 ALA A CA 1
ATOM 1466 C C . ALA A 1 195 ? 24.255 -3.685 6.625 1.00 85.69 195 ALA A C 1
ATOM 1468 O O . ALA A 1 195 ? 24.247 -2.517 6.231 1.00 85.69 195 ALA A O 1
ATOM 1469 N N . GLU A 1 196 ? 25.171 -4.554 6.184 1.00 89.69 196 GLU A N 1
ATOM 1470 C CA . GLU A 1 196 ? 26.160 -4.223 5.151 1.00 89.69 196 GLU A CA 1
ATOM 1471 C C . GLU A 1 196 ? 25.532 -4.210 3.754 1.00 89.69 196 GLU A C 1
ATOM 1473 O O . GLU A 1 196 ? 25.809 -3.295 2.973 1.00 89.69 196 GLU A O 1
ATOM 1478 N N . VAL A 1 197 ? 24.647 -5.173 3.472 1.00 89.56 197 VAL A N 1
ATOM 1479 C CA . VAL A 1 197 ? 23.864 -5.249 2.229 1.00 89.56 197 VAL A CA 1
ATOM 1480 C C . VAL A 1 197 ? 22.941 -4.045 2.104 1.00 89.56 197 VAL A C 1
ATOM 1482 O O . VAL A 1 197 ? 23.010 -3.326 1.110 1.00 89.56 197 VAL A O 1
ATOM 1485 N N . GLU A 1 198 ? 22.154 -3.755 3.143 1.00 90.50 198 GLU A N 1
ATOM 1486 C CA . GLU A 1 198 ? 21.250 -2.606 3.195 1.00 90.50 198 GLU A CA 1
ATOM 1487 C C . GLU A 1 198 ? 22.020 -1.307 2.926 1.00 90.50 198 GLU A C 1
ATOM 1489 O O . GLU A 1 198 ? 21.647 -0.520 2.050 1.00 90.50 198 GLU A O 1
ATOM 1494 N N . LYS A 1 199 ? 23.151 -1.103 3.616 1.00 92.44 199 LYS A N 1
ATOM 1495 C CA . LYS A 1 199 ? 24.015 0.063 3.401 1.00 92.44 199 LYS A CA 1
ATOM 1496 C C . LYS A 1 199 ? 24.511 0.149 1.954 1.00 92.44 199 LYS A C 1
ATOM 1498 O O . LYS A 1 199 ? 24.485 1.242 1.388 1.00 92.44 199 LYS A O 1
ATOM 1503 N N . ALA A 1 200 ? 24.975 -0.953 1.364 1.00 94.25 200 ALA A N 1
ATOM 1504 C CA . ALA A 1 200 ? 25.457 -0.972 -0.016 1.00 94.25 200 ALA A CA 1
ATOM 1505 C C . ALA A 1 200 ? 24.338 -0.644 -1.019 1.00 94.25 200 ALA A C 1
ATOM 1507 O O . ALA A 1 200 ? 24.546 0.189 -1.901 1.00 94.25 200 ALA A O 1
ATOM 1508 N N . VAL A 1 201 ? 23.139 -1.206 -0.837 1.00 94.50 201 VAL A N 1
ATOM 1509 C CA . VAL A 1 201 ? 21.969 -0.950 -1.693 1.00 94.50 201 VAL A CA 1
ATOM 1510 C C . VAL A 1 201 ? 21.553 0.520 -1.646 1.00 94.50 201 VAL A C 1
ATOM 1512 O O . VAL A 1 201 ? 21.351 1.127 -2.698 1.00 94.50 201 VAL A O 1
ATOM 1515 N N . TYR A 1 202 ? 21.507 1.144 -0.462 1.00 94.75 202 TYR A N 1
ATOM 1516 C CA . TYR A 1 202 ? 21.245 2.586 -0.356 1.00 94.75 202 TYR A CA 1
ATOM 1517 C C . TYR A 1 202 ? 22.268 3.425 -1.129 1.00 94.75 202 TYR A C 1
ATOM 1519 O O . TYR A 1 202 ? 21.890 4.387 -1.797 1.00 94.75 202 TYR A O 1
ATOM 1527 N N . VAL A 1 203 ? 23.558 3.077 -1.047 1.00 95.69 203 VAL A N 1
ATOM 1528 C CA . VAL A 1 203 ? 24.617 3.807 -1.760 1.00 95.69 203 VAL A CA 1
ATOM 1529 C C . VAL A 1 203 ? 24.498 3.607 -3.273 1.00 95.69 203 VAL A C 1
ATOM 1531 O O . VAL A 1 203 ? 24.599 4.584 -4.009 1.00 95.69 203 VAL A O 1
ATOM 1534 N N . LEU A 1 204 ? 24.235 2.386 -3.747 1.00 96.00 204 LEU A N 1
ATOM 1535 C CA . LEU A 1 204 ? 24.057 2.094 -5.174 1.00 96.00 204 LEU A CA 1
ATOM 1536 C C . LEU A 1 204 ? 22.831 2.804 -5.756 1.00 96.00 204 LEU A C 1
ATOM 1538 O O . LEU A 1 204 ? 22.946 3.463 -6.787 1.00 96.00 204 LEU A O 1
ATOM 1542 N N . LYS A 1 205 ? 21.689 2.775 -5.059 1.00 95.38 205 LYS A N 1
ATOM 1543 C CA . LYS A 1 205 ? 20.491 3.536 -5.451 1.00 95.38 205 LYS A CA 1
ATOM 1544 C C . LYS A 1 205 ? 20.751 5.042 -5.484 1.00 95.38 205 LYS A C 1
ATOM 1546 O O . LYS A 1 205 ? 20.331 5.720 -6.418 1.00 95.38 205 LYS A O 1
ATOM 1551 N N . ALA A 1 206 ? 21.510 5.563 -4.517 1.00 95.44 206 ALA A N 1
ATOM 1552 C CA . ALA A 1 206 ? 21.923 6.964 -4.511 1.00 95.44 206 ALA A CA 1
ATOM 1553 C C . ALA A 1 206 ? 22.824 7.304 -5.716 1.00 95.44 206 ALA A C 1
ATOM 1555 O O . ALA A 1 206 ? 22.630 8.331 -6.361 1.00 95.44 206 ALA A O 1
ATOM 1556 N N . ILE A 1 207 ? 23.770 6.433 -6.080 1.00 95.19 207 ILE A N 1
ATOM 1557 C CA . ILE A 1 207 ? 24.572 6.595 -7.306 1.00 95.19 207 ILE A CA 1
ATOM 1558 C C . ILE A 1 207 ? 23.671 6.565 -8.552 1.00 95.19 207 ILE A C 1
ATOM 1560 O O . ILE A 1 207 ? 23.853 7.386 -9.450 1.00 95.19 207 ILE A O 1
ATOM 1564 N N . GLY A 1 208 ? 22.676 5.672 -8.583 1.00 93.31 208 GLY A N 1
ATOM 1565 C CA . GLY A 1 208 ? 21.701 5.543 -9.669 1.00 93.31 208 GLY A CA 1
ATOM 1566 C C . GLY A 1 208 ? 20.820 6.771 -9.890 1.00 93.31 208 GLY A C 1
ATOM 1567 O O . GLY A 1 208 ? 20.344 7.000 -11.005 1.00 93.31 208 GLY A O 1
ATOM 1568 N N . ASN A 1 209 ? 20.640 7.605 -8.861 1.00 93.44 209 ASN A N 1
ATOM 1569 C CA . ASN A 1 209 ? 19.940 8.875 -9.009 1.00 93.44 209 ASN A CA 1
ATOM 1570 C C . ASN A 1 209 ? 20.713 9.845 -9.910 1.00 93.44 209 ASN A C 1
ATOM 1572 O O . ASN A 1 209 ? 20.091 10.495 -10.749 1.00 93.44 209 ASN A O 1
ATOM 1576 N N . ILE A 1 210 ? 22.043 9.906 -9.784 1.00 91.56 210 ILE A N 1
ATOM 1577 C CA . ILE A 1 210 ? 22.892 10.857 -10.511 1.00 91.56 210 ILE A CA 1
ATOM 1578 C C . ILE A 1 210 ? 23.148 10.351 -11.939 1.00 91.56 210 ILE A C 1
ATOM 1580 O O . ILE A 1 210 ? 23.824 9.347 -12.158 1.00 91.56 210 ILE A O 1
ATOM 1584 N N . GLY A 1 211 ? 22.634 11.067 -12.931 1.00 83.44 211 GLY A N 1
ATOM 1585 C CA . GLY A 1 211 ? 22.907 10.879 -14.355 1.00 83.44 211 GLY A CA 1
ATOM 1586 C C . GLY A 1 211 ? 24.027 11.788 -14.871 1.00 83.44 211 GLY A C 1
ATOM 1587 O O . GLY A 1 211 ? 24.535 12.640 -14.146 1.00 83.44 211 GLY A O 1
ATOM 1588 N N . ASN A 1 212 ? 24.396 11.613 -16.145 1.00 76.06 212 ASN A N 1
ATOM 1589 C CA . ASN A 1 212 ? 25.380 12.448 -16.861 1.00 76.06 212 ASN A CA 1
ATOM 1590 C C . ASN A 1 212 ? 26.766 12.561 -16.181 1.00 76.06 212 ASN A C 1
ATOM 1592 O O . ASN A 1 212 ? 27.421 13.601 -16.254 1.00 76.06 212 ASN A O 1
ATOM 1596 N N . GLU A 1 213 ? 27.230 11.490 -15.531 1.00 84.50 213 GLU A N 1
ATOM 1597 C CA . GLU A 1 213 ? 28.583 11.390 -14.970 1.00 84.50 213 GLU A CA 1
ATOM 1598 C C . GLU A 1 213 ? 29.163 9.976 -15.124 1.00 84.50 213 GLU A C 1
ATOM 1600 O O . GLU A 1 213 ? 28.431 8.988 -15.003 1.00 84.50 213 GLU A O 1
ATOM 1605 N N . ASP A 1 214 ? 30.482 9.906 -15.348 1.00 83.94 214 ASP A N 1
ATOM 1606 C CA . ASP A 1 214 ? 31.228 8.673 -15.650 1.00 83.94 214 ASP A CA 1
ATOM 1607 C C . ASP A 1 214 ? 32.177 8.211 -14.524 1.00 83.94 214 ASP A C 1
ATOM 1609 O O . ASP A 1 214 ? 32.867 7.191 -14.667 1.00 83.94 214 ASP A O 1
ATOM 1613 N N . ILE A 1 215 ? 32.248 8.967 -13.423 1.00 87.38 215 ILE A N 1
ATOM 1614 C CA . ILE A 1 215 ? 33.128 8.747 -12.266 1.00 87.38 215 ILE A CA 1
ATOM 1615 C C . ILE A 1 215 ? 32.724 7.452 -11.551 1.00 87.38 215 ILE A C 1
ATOM 1617 O O . ILE A 1 215 ? 33.585 6.635 -11.220 1.00 87.38 215 ILE A O 1
ATOM 1621 N N . SER A 1 216 ? 31.421 7.225 -11.359 1.00 89.81 216 SER A N 1
ATOM 1622 C CA . SER A 1 216 ? 30.918 6.029 -10.666 1.00 89.81 216 SER A CA 1
ATOM 1623 C C . SER A 1 216 ? 30.920 4.752 -11.510 1.00 89.81 216 SER A C 1
ATOM 1625 O O . SER A 1 216 ? 30.841 3.661 -10.946 1.00 89.81 216 SER A O 1
ATOM 1627 N N . LEU A 1 217 ? 31.058 4.851 -12.841 1.00 90.31 217 LEU A N 1
ATOM 1628 C CA . LEU A 1 217 ? 30.950 3.702 -13.752 1.00 90.31 217 LEU A CA 1
ATOM 1629 C C . LEU A 1 217 ? 31.947 2.586 -13.441 1.00 90.31 217 LEU A C 1
ATOM 1631 O O . LEU A 1 217 ? 31.628 1.420 -13.647 1.00 90.31 217 LEU A O 1
ATOM 1635 N N . THR A 1 218 ? 33.151 2.918 -12.970 1.00 90.44 218 THR A N 1
ATOM 1636 C CA . THR A 1 218 ? 34.141 1.897 -12.596 1.00 90.44 218 THR A CA 1
ATOM 1637 C C . THR A 1 218 ? 33.637 1.069 -11.416 1.00 90.44 218 THR A C 1
ATOM 1639 O O . THR A 1 218 ? 33.597 -0.149 -11.517 1.00 90.44 218 THR A O 1
ATOM 1642 N N . LEU A 1 219 ? 33.157 1.719 -10.349 1.00 91.38 219 LEU A N 1
ATOM 1643 C CA . LEU A 1 219 ? 32.624 1.019 -9.178 1.00 91.38 219 LEU A CA 1
ATOM 1644 C C . LEU A 1 219 ? 31.362 0.219 -9.516 1.00 91.38 219 LEU A C 1
ATOM 1646 O O . LEU A 1 219 ? 31.232 -0.912 -9.063 1.00 91.38 219 LEU A O 1
ATOM 1650 N N . LEU A 1 220 ? 30.442 0.789 -10.303 1.00 92.75 220 LEU A N 1
ATOM 1651 C CA . LEU A 1 220 ? 29.232 0.077 -10.724 1.00 92.75 220 LEU A CA 1
ATOM 1652 C C . LEU A 1 220 ? 29.595 -1.184 -11.510 1.00 92.75 220 LEU A C 1
ATOM 1654 O O . LEU A 1 220 ? 29.095 -2.255 -11.191 1.00 92.75 220 LEU A O 1
ATOM 1658 N N . ASN A 1 221 ? 30.522 -1.083 -12.465 1.00 91.50 221 ASN A N 1
ATOM 1659 C CA . ASN A 1 221 ? 31.003 -2.242 -13.211 1.00 91.50 221 ASN A CA 1
ATOM 1660 C C . ASN A 1 221 ? 31.706 -3.273 -12.314 1.00 91.50 221 ASN A C 1
ATOM 1662 O O . ASN A 1 221 ? 31.501 -4.466 -12.527 1.00 91.50 221 ASN A O 1
ATOM 1666 N N . ASP A 1 222 ? 32.480 -2.842 -11.312 1.00 91.56 222 ASP A N 1
ATOM 1667 C CA . ASP A 1 222 ? 33.096 -3.741 -10.326 1.00 91.56 222 ASP A CA 1
ATOM 1668 C C . ASP A 1 222 ? 32.027 -4.473 -9.492 1.00 91.56 222 ASP A C 1
ATOM 1670 O O . ASP A 1 222 ? 32.140 -5.674 -9.260 1.00 91.56 222 ASP A O 1
ATOM 1674 N N . CYS A 1 223 ? 30.963 -3.778 -9.068 1.00 92.69 223 CYS A N 1
ATOM 1675 C CA . CYS A 1 223 ? 29.847 -4.382 -8.333 1.00 92.69 223 CYS A CA 1
ATOM 1676 C C . CYS A 1 223 ? 29.047 -5.370 -9.183 1.00 92.69 223 CYS A C 1
ATOM 1678 O O . CYS A 1 223 ? 28.651 -6.416 -8.674 1.00 92.69 223 CYS A O 1
ATOM 1680 N N . VAL A 1 224 ? 28.826 -5.030 -10.457 1.00 91.31 224 VAL A N 1
ATOM 1681 C CA . VAL A 1 224 ? 28.119 -5.854 -11.445 1.00 91.31 224 VAL A CA 1
ATOM 1682 C C . VAL A 1 224 ? 28.918 -7.119 -11.781 1.00 91.31 224 VAL A C 1
ATOM 1684 O O . VAL A 1 224 ? 28.329 -8.182 -11.897 1.00 91.31 224 VAL A O 1
ATOM 1687 N N . ALA A 1 225 ? 30.248 -7.030 -11.900 1.00 87.56 225 ALA A N 1
ATOM 1688 C CA . ALA A 1 225 ? 31.106 -8.172 -12.244 1.00 87.56 225 ALA A CA 1
ATOM 1689 C C . ALA A 1 225 ? 31.463 -9.087 -11.061 1.00 87.56 225 ALA A C 1
ATOM 1691 O O . ALA A 1 225 ? 31.995 -10.175 -11.266 1.00 87.56 225 ALA A O 1
ATOM 1692 N N . ASN A 1 226 ? 31.258 -8.650 -9.816 1.00 88.56 226 ASN A N 1
ATOM 1693 C CA . ASN A 1 226 ? 31.656 -9.436 -8.656 1.00 88.56 226 ASN A CA 1
ATOM 1694 C C . ASN A 1 226 ? 30.564 -10.439 -8.253 1.00 88.56 226 ASN A C 1
ATOM 1696 O O . ASN A 1 226 ? 29.675 -10.128 -7.458 1.00 88.56 226 ASN A O 1
ATOM 1700 N N . GLU A 1 227 ? 30.687 -11.671 -8.745 1.00 81.50 227 GLU A N 1
ATOM 1701 C CA . GLU A 1 227 ? 29.819 -12.822 -8.430 1.00 81.50 227 GLU A CA 1
ATOM 1702 C C . GLU A 1 227 ? 29.732 -13.161 -6.929 1.00 81.50 227 GLU A C 1
ATOM 1704 O O . GLU A 1 227 ? 28.799 -13.824 -6.485 1.00 81.50 227 GLU A O 1
ATOM 1709 N N . LYS A 1 228 ? 30.695 -12.713 -6.107 1.00 85.38 228 LYS A N 1
ATOM 1710 C CA . LYS A 1 228 ? 30.689 -12.979 -4.656 1.00 85.38 228 LYS A CA 1
ATOM 1711 C C . LYS A 1 228 ? 29.717 -12.091 -3.882 1.00 85.38 228 LYS A C 1
ATOM 1713 O O . LYS A 1 228 ? 29.472 -12.365 -2.703 1.00 85.38 228 LYS A O 1
ATOM 1718 N N . ASN A 1 229 ? 29.220 -11.020 -4.498 1.00 89.00 229 ASN A N 1
ATOM 1719 C CA . ASN A 1 229 ? 28.283 -10.112 -3.855 1.00 89.00 229 ASN A CA 1
ATOM 1720 C C . ASN A 1 229 ? 26.901 -10.756 -3.689 1.00 89.00 229 ASN A C 1
ATOM 1722 O O . ASN A 1 229 ? 26.493 -11.570 -4.514 1.00 89.00 229 ASN A O 1
ATOM 1726 N N . PRO A 1 230 ? 26.141 -10.367 -2.653 1.00 89.44 230 PRO A N 1
ATOM 1727 C CA . PRO A 1 230 ? 24.736 -10.740 -2.549 1.00 89.44 230 PRO A CA 1
ATOM 1728 C C . PRO A 1 230 ? 23.942 -10.275 -3.774 1.00 89.44 230 PRO A C 1
ATOM 1730 O O . PRO A 1 230 ? 24.171 -9.178 -4.288 1.00 89.44 230 PRO A O 1
ATOM 1733 N N . LEU A 1 231 ? 22.973 -11.090 -4.195 1.00 88.69 231 LEU A N 1
ATOM 1734 C CA . LEU A 1 231 ? 22.160 -10.864 -5.394 1.00 88.69 231 LEU A CA 1
ATOM 1735 C C . LEU A 1 231 ? 21.516 -9.466 -5.412 1.00 88.69 231 LEU A C 1
ATOM 1737 O O . LEU A 1 231 ? 21.556 -8.768 -6.420 1.00 88.69 231 LEU A O 1
ATOM 1741 N N . GLU A 1 232 ? 21.006 -9.000 -4.270 1.00 89.06 232 GLU A N 1
ATOM 1742 C CA . GLU A 1 232 ? 20.397 -7.669 -4.145 1.00 89.06 232 GLU A CA 1
ATOM 1743 C C . GLU A 1 232 ? 21.384 -6.517 -4.422 1.00 89.06 232 GLU A C 1
ATOM 1745 O O . GLU A 1 232 ? 21.000 -5.490 -4.989 1.00 89.06 232 GLU A O 1
ATOM 1750 N N . VAL A 1 233 ? 22.670 -6.691 -4.090 1.00 92.94 233 VAL A N 1
ATOM 1751 C CA . VAL A 1 233 ? 23.731 -5.714 -4.394 1.00 92.94 233 VAL A CA 1
ATOM 1752 C C . VAL A 1 233 ? 23.999 -5.679 -5.898 1.00 92.94 233 VAL A C 1
ATOM 1754 O O . VAL A 1 233 ? 24.103 -4.592 -6.466 1.00 92.94 233 VAL A O 1
ATOM 1757 N N . GLN A 1 234 ? 24.061 -6.840 -6.557 1.00 92.38 234 GLN A N 1
ATOM 1758 C CA . GLN A 1 234 ? 24.247 -6.923 -8.011 1.00 92.38 234 GLN A CA 1
ATOM 1759 C C . GLN A 1 234 ? 23.066 -6.303 -8.768 1.00 92.38 234 GLN A C 1
ATOM 1761 O O . GLN A 1 234 ? 23.274 -5.440 -9.620 1.00 92.38 234 GLN A O 1
ATOM 1766 N N . LEU A 1 235 ? 21.829 -6.659 -8.404 1.00 92.81 235 LEU A N 1
ATOM 1767 C CA . LEU A 1 235 ? 20.612 -6.093 -9.000 1.00 92.81 235 LEU A CA 1
ATOM 1768 C C . LEU A 1 235 ? 20.550 -4.571 -8.818 1.00 92.81 235 LEU A C 1
ATOM 1770 O O . LEU A 1 235 ? 20.263 -3.842 -9.767 1.00 92.81 235 LEU A O 1
ATOM 1774 N N . SER A 1 236 ? 20.898 -4.078 -7.626 1.00 94.06 236 SER A N 1
ATOM 1775 C CA . SER A 1 236 ? 20.957 -2.638 -7.351 1.00 94.06 236 SER A CA 1
ATOM 1776 C C . SER A 1 236 ? 22.054 -1.928 -8.149 1.00 94.06 236 SER A C 1
ATOM 1778 O O . SER A 1 236 ? 21.878 -0.774 -8.535 1.00 94.06 236 SER A O 1
ATOM 1780 N N . ALA A 1 237 ? 23.181 -2.593 -8.418 1.00 95.12 237 ALA A N 1
ATOM 1781 C CA . ALA A 1 237 ? 24.252 -2.040 -9.244 1.00 95.12 237 ALA A CA 1
ATOM 1782 C C . ALA A 1 237 ? 23.858 -1.968 -10.730 1.00 95.12 237 ALA A C 1
ATOM 1784 O O . ALA A 1 237 ? 24.195 -0.988 -11.395 1.00 95.12 237 ALA A O 1
ATOM 1785 N N . ILE A 1 238 ? 23.104 -2.954 -11.231 1.00 95.19 238 ILE A N 1
ATOM 1786 C CA . ILE A 1 238 ? 22.537 -2.943 -12.590 1.00 95.19 238 ILE A CA 1
ATOM 1787 C C . ILE A 1 238 ? 21.506 -1.818 -12.728 1.00 95.19 238 ILE A C 1
ATOM 1789 O O . ILE A 1 238 ? 21.615 -1.001 -13.644 1.00 95.19 238 ILE A O 1
ATOM 1793 N N . ASP A 1 239 ? 20.557 -1.717 -11.790 1.00 93.38 239 ASP A N 1
ATOM 1794 C CA . ASP A 1 239 ? 19.544 -0.650 -11.773 1.00 93.38 239 ASP A CA 1
ATOM 1795 C C . ASP A 1 239 ? 20.181 0.751 -11.684 1.00 93.38 239 ASP A C 1
ATOM 1797 O O . ASP A 1 239 ? 19.720 1.700 -12.321 1.00 93.38 239 ASP A O 1
ATOM 1801 N N . ALA A 1 240 ? 21.307 0.893 -10.975 1.00 94.44 240 ALA A N 1
ATOM 1802 C CA . ALA A 1 240 ? 22.030 2.161 -10.871 1.00 94.44 240 ALA A CA 1
ATOM 1803 C C . ALA A 1 240 ? 22.604 2.673 -12.209 1.00 94.44 240 ALA A C 1
ATOM 1805 O O . ALA A 1 240 ? 22.955 3.850 -12.328 1.00 94.44 240 ALA A O 1
ATOM 1806 N N . LEU A 1 241 ? 22.674 1.840 -13.253 1.00 93.44 241 LEU A N 1
ATOM 1807 C CA . LEU A 1 241 ? 23.127 2.269 -14.579 1.00 93.44 241 LEU A CA 1
ATOM 1808 C C . LEU A 1 241 ? 22.033 3.006 -15.380 1.00 93.44 241 LEU A C 1
ATOM 1810 O O . LEU A 1 241 ? 22.328 3.522 -16.461 1.00 93.44 241 LEU A O 1
ATOM 1814 N N . ARG A 1 242 ? 20.767 3.027 -14.920 1.00 90.56 242 ARG A N 1
ATOM 1815 C CA . ARG A 1 242 ? 19.569 3.460 -15.693 1.00 90.56 242 ARG A CA 1
ATOM 1816 C C . ARG A 1 242 ? 19.648 4.863 -16.296 1.00 90.56 242 ARG A C 1
ATOM 1818 O O . ARG A 1 242 ? 19.021 5.135 -17.308 1.00 90.56 242 ARG A O 1
ATOM 1825 N N . ARG A 1 243 ? 20.444 5.752 -15.699 1.00 87.50 243 ARG A N 1
ATOM 1826 C CA . ARG A 1 243 ? 20.648 7.144 -16.147 1.00 87.50 243 ARG A CA 1
ATOM 1827 C C . ARG A 1 243 ? 22.056 7.435 -16.649 1.00 87.50 243 ARG A C 1
ATOM 1829 O O . ARG A 1 243 ? 22.398 8.590 -16.908 1.00 87.50 243 ARG A O 1
ATOM 1836 N N . LYS A 1 244 ? 22.895 6.406 -16.745 1.00 89.12 244 LYS A N 1
ATOM 1837 C CA . LYS A 1 244 ? 24.238 6.535 -17.301 1.00 89.12 244 LYS A CA 1
ATOM 1838 C C . LYS A 1 244 ? 24.154 6.578 -18.824 1.00 89.12 244 LYS A C 1
ATOM 1840 O O . LYS A 1 244 ? 23.313 5.879 -19.393 1.00 89.12 244 LYS A O 1
ATOM 1845 N N . PRO A 1 245 ? 25.006 7.376 -19.487 1.00 86.81 245 PRO A N 1
ATOM 1846 C CA . PRO A 1 245 ? 24.981 7.482 -20.938 1.00 86.81 245 PRO A CA 1
ATOM 1847 C C . PRO A 1 245 ? 25.230 6.112 -21.580 1.00 86.81 245 PRO A C 1
ATOM 1849 O O . PRO A 1 245 ? 26.092 5.352 -21.125 1.00 86.81 245 PRO A O 1
ATOM 1852 N N . CYS A 1 246 ? 24.476 5.809 -22.639 1.00 87.69 246 CYS A N 1
ATOM 1853 C CA . CYS A 1 246 ? 24.593 4.582 -23.427 1.00 87.69 246 CYS A CA 1
ATOM 1854 C C . CYS A 1 246 ? 25.951 4.540 -24.154 1.00 87.69 246 CYS A C 1
ATOM 1856 O O . CYS A 1 246 ? 26.069 4.950 -25.304 1.00 87.69 246 CYS A O 1
ATOM 1858 N N . THR A 1 247 ? 26.991 4.100 -23.447 1.00 87.69 247 THR A N 1
ATOM 1859 C CA . THR A 1 247 ? 28.379 3.990 -23.918 1.00 87.69 247 THR A CA 1
ATOM 1860 C C . THR A 1 247 ? 28.866 2.553 -23.782 1.00 87.69 247 THR A C 1
ATOM 1862 O O . THR A 1 247 ? 28.391 1.808 -22.919 1.00 87.69 247 THR A O 1
ATOM 1865 N N . ASP A 1 248 ? 29.893 2.180 -24.543 1.00 85.00 248 ASP A N 1
ATOM 1866 C CA . ASP A 1 248 ? 30.523 0.858 -24.417 1.00 85.00 248 ASP A CA 1
ATOM 1867 C C . ASP A 1 248 ? 31.052 0.605 -22.993 1.00 85.00 248 ASP A C 1
ATOM 1869 O O . ASP A 1 248 ? 30.997 -0.512 -22.485 1.00 85.00 248 ASP A O 1
ATOM 1873 N N . LYS A 1 249 ? 31.497 1.659 -22.290 1.00 86.38 249 LYS A N 1
ATOM 1874 C CA . LYS A 1 249 ? 31.942 1.573 -20.890 1.00 86.38 249 LYS A CA 1
ATOM 1875 C C . LYS A 1 249 ? 30.798 1.224 -19.926 1.00 86.38 249 LYS A C 1
ATOM 1877 O O . LYS A 1 249 ? 31.041 0.501 -18.960 1.00 86.38 249 LYS A O 1
ATOM 1882 N N . ARG A 1 250 ? 29.576 1.720 -20.165 1.00 88.31 250 ARG A N 1
ATOM 1883 C CA . ARG A 1 250 ? 28.366 1.355 -19.396 1.00 88.31 250 ARG A CA 1
ATOM 1884 C C . ARG A 1 250 ? 27.976 -0.098 -19.658 1.00 88.31 250 ARG A C 1
ATOM 1886 O O . ARG A 1 250 ? 27.668 -0.819 -18.717 1.00 88.31 250 ARG A O 1
ATOM 1893 N N . ASN A 1 251 ? 27.991 -0.517 -20.923 1.00 86.19 251 ASN A N 1
ATOM 1894 C CA . ASN A 1 251 ? 27.501 -1.839 -21.328 1.00 86.19 251 ASN A CA 1
ATOM 1895 C C . ASN A 1 251 ? 28.548 -2.953 -21.195 1.00 86.19 251 ASN A C 1
ATOM 1897 O O . ASN A 1 251 ? 28.205 -4.117 -21.383 1.00 86.19 251 ASN A O 1
ATOM 1901 N N . LYS A 1 252 ? 29.789 -2.609 -20.814 1.00 80.06 252 LYS A N 1
ATOM 1902 C CA . LYS A 1 252 ? 30.950 -3.509 -20.729 1.00 80.06 252 LYS A CA 1
ATOM 1903 C C . LYS A 1 252 ? 30.634 -4.877 -20.111 1.00 80.06 252 LYS A C 1
ATOM 1905 O O . LYS A 1 252 ? 31.061 -5.883 -20.665 1.00 80.06 252 LYS A O 1
ATOM 1910 N N . ASN A 1 253 ? 29.902 -4.901 -18.993 1.00 84.38 253 ASN A N 1
ATOM 1911 C CA . ASN A 1 253 ? 29.534 -6.135 -18.286 1.00 84.38 253 ASN A CA 1
ATOM 1912 C C . ASN A 1 253 ? 28.048 -6.514 -18.459 1.00 84.38 253 ASN A C 1
ATOM 1914 O O . ASN A 1 253 ? 27.692 -7.668 -18.257 1.00 84.38 253 ASN A O 1
ATOM 1918 N N . ILE A 1 254 ? 27.179 -5.575 -18.852 1.00 89.81 254 ILE A N 1
ATOM 1919 C CA . ILE A 1 254 ? 25.730 -5.816 -18.987 1.00 89.81 254 ILE A CA 1
ATOM 1920 C C . ILE A 1 254 ? 25.413 -6.712 -20.184 1.00 89.81 254 ILE A C 1
ATOM 1922 O O . ILE A 1 254 ? 24.573 -7.601 -20.061 1.00 89.81 254 ILE A O 1
ATOM 1926 N N . ASP A 1 255 ? 26.114 -6.516 -21.308 1.00 85.25 255 ASP A N 1
ATOM 1927 C CA . ASP A 1 255 ? 26.002 -7.414 -22.461 1.00 85.25 255 ASP A CA 1
ATOM 1928 C C . ASP A 1 255 ? 26.323 -8.855 -22.023 1.00 85.25 255 ASP A C 1
ATOM 1930 O O . ASP A 1 255 ? 25.531 -9.761 -22.263 1.00 85.25 255 ASP A O 1
ATOM 1934 N N . HIS A 1 256 ? 27.435 -9.062 -21.305 1.00 87.94 256 HIS A N 1
ATOM 1935 C CA . HIS A 1 256 ? 27.834 -10.383 -20.808 1.00 87.94 256 HIS A CA 1
ATOM 1936 C C . HIS A 1 256 ? 26.756 -11.021 -19.924 1.00 87.94 256 HIS A C 1
ATOM 1938 O O . HIS A 1 256 ? 26.347 -12.142 -20.196 1.00 87.94 256 HIS A O 1
ATOM 1944 N N . LEU A 1 257 ? 26.252 -10.298 -18.919 1.00 90.81 257 LEU A N 1
ATOM 1945 C CA . LEU A 1 257 ? 25.290 -10.844 -17.958 1.00 90.81 257 LEU A CA 1
ATOM 1946 C C . LEU A 1 257 ? 23.972 -11.299 -18.588 1.00 90.81 257 LEU A C 1
ATOM 1948 O O . LEU A 1 257 ? 23.407 -12.285 -18.141 1.00 90.81 257 LEU A O 1
ATOM 1952 N N . PHE A 1 258 ? 23.449 -10.605 -19.604 1.00 92.12 258 PHE A N 1
ATOM 1953 C CA . PHE A 1 258 ? 22.210 -11.055 -20.250 1.00 92.12 258 PHE A CA 1
ATOM 1954 C C . PHE A 1 258 ? 22.427 -12.325 -21.086 1.00 92.12 258 PHE A C 1
ATOM 1956 O O . PHE A 1 258 ? 21.603 -13.247 -21.049 1.00 92.12 258 PHE A O 1
ATOM 1963 N N . PHE A 1 259 ? 23.524 -12.357 -21.847 1.00 89.81 259 PHE A N 1
ATOM 1964 C CA . PHE A 1 259 ? 23.816 -13.432 -22.795 1.00 89.81 259 PHE A CA 1
ATOM 1965 C C . PHE A 1 259 ? 24.455 -14.669 -22.150 1.00 89.81 259 PHE A C 1
ATOM 1967 O O . PHE A 1 259 ? 24.487 -15.718 -22.795 1.00 89.81 259 PHE A O 1
ATOM 1974 N N . ASP A 1 260 ? 24.953 -14.560 -20.917 1.00 89.88 260 ASP A N 1
ATOM 1975 C CA . ASP A 1 260 ? 25.440 -15.693 -20.138 1.00 89.88 260 ASP A CA 1
ATOM 1976 C C . ASP A 1 260 ? 24.263 -16.470 -19.533 1.00 89.88 260 ASP A C 1
ATOM 1978 O O . ASP A 1 260 ? 23.483 -15.949 -18.740 1.00 89.88 260 ASP A O 1
ATOM 1982 N N . GLU A 1 261 ? 24.113 -17.728 -19.940 1.00 87.25 261 GLU A N 1
ATOM 1983 C CA . GLU A 1 261 ? 23.047 -18.612 -19.465 1.00 87.25 261 GLU A CA 1
ATOM 1984 C C . GLU A 1 261 ? 23.339 -19.216 -18.079 1.00 87.25 261 GLU A C 1
ATOM 1986 O O . GLU A 1 261 ? 22.425 -19.780 -17.475 1.00 87.25 261 GLU A O 1
ATOM 1991 N N . GLU A 1 262 ? 24.580 -19.122 -17.577 1.00 87.88 262 GLU A N 1
ATOM 1992 C CA . GLU A 1 262 ? 24.970 -19.601 -16.239 1.00 87.88 262 GLU A CA 1
ATOM 1993 C C . GLU A 1 262 ? 24.559 -18.613 -15.120 1.00 87.88 262 GLU A C 1
ATOM 1995 O O . GLU A 1 262 ? 24.512 -19.001 -13.951 1.00 87.88 262 GLU A O 1
ATOM 2000 N N . GLU A 1 263 ? 24.205 -17.373 -15.473 1.00 90.19 263 GLU A N 1
ATOM 2001 C CA . GLU A 1 263 ? 23.801 -16.308 -14.544 1.00 90.19 263 GLU A CA 1
ATOM 2002 C C . GLU A 1 263 ? 22.371 -16.467 -13.994 1.00 90.19 263 GLU A C 1
ATOM 2004 O O . GLU A 1 263 ? 21.479 -17.020 -14.646 1.00 90.19 263 GLU A O 1
ATOM 2009 N N . ASP A 1 264 ? 22.124 -15.926 -12.791 1.00 90.50 264 ASP A N 1
ATOM 2010 C CA . ASP A 1 264 ? 20.802 -15.981 -12.144 1.00 90.50 264 ASP A CA 1
ATOM 2011 C C . ASP A 1 264 ? 19.740 -15.243 -12.978 1.00 90.50 264 ASP A C 1
ATOM 2013 O O . ASP A 1 264 ? 19.973 -14.159 -13.523 1.00 90.50 264 ASP A O 1
ATOM 2017 N N . GLU A 1 265 ? 18.536 -15.812 -13.080 1.00 91.38 265 GLU A N 1
ATOM 2018 C CA . GLU A 1 265 ? 17.504 -15.283 -13.969 1.00 91.38 265 GLU A CA 1
ATOM 2019 C C . GLU A 1 265 ? 17.070 -13.855 -13.613 1.00 91.38 265 GLU A C 1
ATOM 2021 O O . GLU A 1 265 ? 16.707 -13.099 -14.518 1.00 91.38 265 GLU A O 1
ATOM 2026 N N . GLU A 1 266 ? 17.115 -13.460 -12.331 1.00 92.00 266 GLU A N 1
ATOM 2027 C CA . GLU A 1 266 ? 16.826 -12.079 -11.922 1.00 92.00 266 GLU A CA 1
ATOM 2028 C C . GLU A 1 266 ? 17.867 -11.107 -12.505 1.00 92.00 266 GLU A C 1
ATOM 2030 O O . GLU A 1 266 ? 17.499 -10.050 -13.027 1.00 92.00 266 GLU A O 1
ATOM 2035 N N . VAL A 1 267 ? 19.151 -11.486 -12.481 1.00 93.31 267 VAL A N 1
ATOM 2036 C CA . VAL A 1 267 ? 20.272 -10.695 -13.021 1.00 93.31 267 VAL A CA 1
ATOM 2037 C C . VAL A 1 267 ? 20.157 -10.577 -14.533 1.00 93.31 267 VAL A C 1
ATOM 2039 O O . VAL A 1 267 ? 20.238 -9.470 -15.067 1.00 93.31 267 VAL A O 1
ATOM 2042 N N . ARG A 1 268 ? 19.883 -11.689 -15.225 1.00 94.62 268 ARG A N 1
ATOM 2043 C CA . ARG A 1 268 ? 19.693 -11.707 -16.684 1.00 94.62 268 ARG A CA 1
ATOM 2044 C C . ARG A 1 268 ? 18.513 -10.830 -17.113 1.00 94.62 268 ARG A C 1
ATOM 2046 O O . ARG A 1 268 ? 18.629 -10.069 -18.073 1.00 94.62 268 ARG A O 1
ATOM 2053 N N . ILE A 1 269 ? 17.387 -10.887 -16.390 1.00 95.38 269 ILE A N 1
ATOM 2054 C CA . ILE A 1 269 ? 16.208 -10.039 -16.648 1.00 95.38 269 ILE A CA 1
ATOM 2055 C C . ILE A 1 269 ? 16.523 -8.558 -16.402 1.00 95.38 269 ILE A C 1
ATOM 2057 O O . ILE A 1 269 ? 16.133 -7.712 -17.213 1.00 95.38 269 ILE A O 1
ATOM 2061 N N . ALA A 1 270 ? 17.240 -8.234 -15.322 1.00 94.25 270 ALA A N 1
ATOM 2062 C CA . ALA A 1 270 ? 17.665 -6.867 -15.033 1.00 94.25 270 ALA A CA 1
ATOM 2063 C C . ALA A 1 270 ? 18.630 -6.336 -16.109 1.00 94.25 270 ALA A C 1
ATOM 2065 O O . ALA A 1 270 ? 18.441 -5.228 -16.612 1.00 94.25 270 ALA A O 1
ATOM 2066 N N . ALA A 1 271 ? 19.609 -7.143 -16.526 1.00 94.88 271 ALA A N 1
ATOM 2067 C CA . ALA A 1 271 ? 20.542 -6.811 -17.598 1.00 94.88 271 ALA A CA 1
ATOM 2068 C C . ALA A 1 271 ? 19.814 -6.587 -18.933 1.00 94.88 271 ALA A C 1
ATOM 2070 O O . ALA A 1 271 ? 20.040 -5.574 -19.592 1.00 94.88 271 ALA A O 1
ATOM 2071 N N . PHE A 1 272 ? 18.866 -7.460 -19.295 1.00 95.56 272 PHE A N 1
ATOM 2072 C CA . PHE A 1 272 ? 18.012 -7.280 -20.472 1.00 95.56 272 PHE A CA 1
ATOM 2073 C C . PHE A 1 272 ? 17.256 -5.948 -20.443 1.00 95.56 272 PHE A C 1
ATOM 2075 O O . PHE A 1 272 ? 17.309 -5.188 -21.412 1.00 95.56 272 PHE A O 1
ATOM 2082 N N . ALA A 1 273 ? 16.563 -5.650 -19.338 1.00 93.69 273 ALA A N 1
ATOM 2083 C CA . ALA A 1 273 ? 15.828 -4.396 -19.193 1.00 93.69 273 ALA A CA 1
ATOM 2084 C C . ALA A 1 273 ? 16.765 -3.191 -19.382 1.00 93.69 273 ALA A C 1
ATOM 2086 O O . ALA A 1 273 ? 16.439 -2.253 -20.107 1.00 93.69 273 ALA A O 1
ATOM 2087 N N . GLN A 1 274 ? 17.974 -3.279 -18.827 1.00 93.12 274 GLN A N 1
ATOM 2088 C CA . GLN A 1 274 ? 18.990 -2.240 -18.903 1.00 93.12 274 GLN A CA 1
ATOM 2089 C C . GLN A 1 274 ? 19.593 -2.038 -20.304 1.00 93.12 274 GLN A C 1
ATOM 2091 O O . GLN A 1 274 ? 20.000 -0.918 -20.644 1.00 93.12 274 GLN A O 1
ATOM 2096 N N . LEU A 1 275 ? 19.648 -3.091 -21.125 1.00 92.19 275 LEU A N 1
ATOM 2097 C CA . LEU A 1 275 ? 19.990 -3.000 -22.549 1.00 92.19 275 LEU A CA 1
ATOM 2098 C C . LEU A 1 275 ? 18.865 -2.357 -23.355 1.00 92.19 275 LEU A C 1
ATOM 2100 O O . LEU A 1 275 ? 19.139 -1.542 -24.233 1.00 92.19 275 LEU A O 1
ATOM 2104 N N . MET A 1 276 ? 17.608 -2.682 -23.042 1.00 92.69 276 MET A N 1
ATOM 2105 C CA . MET A 1 276 ? 16.449 -2.138 -23.754 1.00 92.69 276 MET A CA 1
ATOM 2106 C C . MET A 1 276 ? 16.249 -0.634 -23.534 1.00 92.69 276 MET A C 1
ATOM 2108 O O . MET A 1 276 ? 15.753 0.038 -24.435 1.00 92.69 276 MET A O 1
ATOM 2112 N N . GLU A 1 277 ? 16.704 -0.079 -22.407 1.00 89.00 277 GLU A N 1
ATOM 2113 C CA . GLU A 1 277 ? 16.772 1.381 -22.203 1.00 89.00 277 GLU A CA 1
ATOM 2114 C C . GLU A 1 277 ? 17.703 2.084 -23.213 1.00 89.00 277 GLU A C 1
ATOM 2116 O O . GLU A 1 277 ? 17.500 3.249 -23.545 1.00 89.00 277 GLU A O 1
ATOM 2121 N N . CYS A 1 278 ? 18.706 1.372 -23.736 1.00 89.25 278 CYS A N 1
ATOM 2122 C CA . CYS A 1 278 ? 19.638 1.856 -24.758 1.00 89.25 278 CYS A CA 1
ATOM 2123 C C . CYS A 1 278 ? 19.385 1.215 -26.132 1.00 89.25 278 CYS A C 1
ATOM 2125 O O . CYS A 1 278 ? 20.307 1.146 -26.941 1.00 89.25 278 CYS A O 1
ATOM 2127 N N . ALA A 1 279 ? 18.177 0.703 -26.393 1.00 90.25 279 ALA A N 1
ATOM 2128 C CA . ALA A 1 279 ? 17.904 -0.090 -27.586 1.00 90.25 279 ALA A CA 1
ATOM 2129 C C . ALA A 1 279 ? 18.147 0.687 -28.889 1.00 90.25 279 ALA A C 1
ATOM 2131 O O . ALA A 1 279 ? 17.497 1.694 -29.172 1.00 90.25 279 ALA A O 1
ATOM 2132 N N . ASP A 1 280 ? 19.015 0.134 -29.727 1.00 90.44 280 ASP A N 1
ATOM 2133 C CA . ASP A 1 280 ? 19.167 0.479 -31.133 1.00 90.44 280 ASP A CA 1
ATOM 2134 C C . ASP A 1 280 ? 18.950 -0.770 -32.005 1.00 90.44 280 ASP A C 1
ATOM 2136 O O . ASP A 1 280 ? 18.657 -1.863 -31.508 1.00 90.44 280 ASP A O 1
ATOM 2140 N N . GLU A 1 281 ? 19.057 -0.625 -33.325 1.00 90.81 281 GLU A N 1
ATOM 2141 C CA . GLU A 1 281 ? 18.852 -1.757 -34.233 1.00 90.81 281 GLU A CA 1
ATOM 2142 C C . GLU A 1 281 ? 19.871 -2.886 -33.987 1.00 90.81 281 GLU A C 1
ATOM 2144 O O . GLU A 1 281 ? 19.497 -4.055 -34.036 1.00 90.81 281 GLU A O 1
ATOM 2149 N N . ALA A 1 282 ? 21.115 -2.556 -33.618 1.00 90.44 282 ALA A N 1
ATOM 2150 C CA . ALA A 1 282 ? 22.164 -3.540 -33.355 1.00 90.44 282 ALA A CA 1
ATOM 2151 C C . ALA A 1 282 ? 21.914 -4.345 -32.067 1.00 90.44 282 ALA A C 1
ATOM 2153 O O . ALA A 1 282 ? 22.086 -5.564 -32.055 1.00 90.44 282 ALA A O 1
ATOM 2154 N N . ILE A 1 283 ? 21.496 -3.689 -30.984 1.00 90.62 283 ILE A N 1
ATOM 2155 C CA . ILE A 1 283 ? 21.155 -4.321 -29.705 1.00 90.62 283 ILE A CA 1
ATOM 2156 C C . ILE A 1 283 ? 19.898 -5.174 -29.860 1.00 90.62 283 ILE A C 1
ATOM 2158 O O . ILE A 1 283 ? 19.877 -6.313 -29.394 1.00 90.62 283 ILE A O 1
ATOM 2162 N N . VAL A 1 284 ? 18.863 -4.657 -30.532 1.00 92.75 284 VAL A N 1
ATOM 2163 C CA . VAL A 1 284 ? 17.625 -5.416 -30.767 1.00 92.75 284 VAL A CA 1
ATOM 2164 C C . VAL A 1 284 ? 17.907 -6.662 -31.599 1.00 92.75 284 VAL A C 1
ATOM 2166 O O . VAL A 1 284 ? 17.376 -7.721 -31.275 1.00 92.75 284 VAL A O 1
ATOM 2169 N N . ASP A 1 285 ? 18.768 -6.572 -32.612 1.00 91.69 285 ASP A N 1
ATOM 2170 C CA . ASP A 1 285 ? 19.148 -7.734 -33.418 1.00 91.69 285 ASP A CA 1
ATOM 2171 C C . ASP A 1 285 ? 19.907 -8.772 -32.595 1.00 91.69 285 ASP A C 1
ATOM 2173 O O . ASP A 1 285 ? 19.485 -9.926 -32.560 1.00 91.69 285 ASP A O 1
ATOM 2177 N N . LYS A 1 286 ? 20.910 -8.358 -31.808 1.00 91.00 286 LYS A N 1
ATOM 2178 C CA . LYS A 1 286 ? 21.606 -9.261 -30.871 1.00 91.00 286 LYS A CA 1
ATOM 2179 C C . LYS A 1 286 ? 20.642 -9.964 -29.909 1.00 91.00 286 LYS A C 1
ATOM 2181 O O . LYS A 1 286 ? 20.769 -11.161 -29.661 1.00 91.00 286 LYS A O 1
ATOM 2186 N N . VAL A 1 287 ? 19.680 -9.225 -29.357 1.00 92.38 287 VAL A N 1
ATOM 2187 C CA . VAL A 1 287 ? 18.678 -9.755 -28.422 1.00 92.38 287 VAL A CA 1
ATOM 2188 C C . VAL A 1 287 ? 17.744 -10.737 -29.113 1.00 92.38 287 VAL A C 1
ATOM 2190 O O . VAL A 1 287 ? 17.490 -11.799 -28.558 1.00 92.38 287 VAL A O 1
ATOM 2193 N N . ILE A 1 288 ? 17.231 -10.416 -30.304 1.00 90.38 288 ILE A N 1
ATOM 2194 C CA . ILE A 1 288 ? 16.353 -11.313 -31.062 1.00 90.38 288 ILE A CA 1
ATOM 2195 C C . ILE A 1 288 ? 17.111 -12.579 -31.465 1.00 90.38 288 ILE A C 1
ATOM 2197 O O . ILE A 1 288 ? 16.570 -13.674 -31.311 1.00 90.38 288 ILE A O 1
ATOM 2201 N N . ASP A 1 289 ? 18.355 -12.455 -31.919 1.00 89.69 289 ASP A N 1
ATOM 2202 C CA . ASP A 1 289 ? 19.201 -13.589 -32.292 1.00 89.69 289 ASP A CA 1
ATOM 2203 C C . ASP A 1 289 ? 19.444 -14.516 -31.094 1.00 89.69 289 ASP A C 1
ATOM 2205 O O . ASP A 1 289 ? 19.227 -15.726 -31.196 1.00 89.69 289 ASP A O 1
ATOM 2209 N N . HIS A 1 290 ? 19.790 -13.959 -29.927 1.00 87.81 290 HIS A N 1
ATOM 2210 C CA . HIS A 1 290 ? 19.925 -14.738 -28.694 1.00 87.81 290 HIS A CA 1
ATOM 2211 C C . HIS A 1 290 ? 18.591 -15.352 -28.245 1.00 87.81 290 HIS A C 1
ATOM 2213 O O . HIS A 1 290 ? 18.529 -16.524 -27.879 1.00 87.81 290 HIS A O 1
ATOM 2219 N N . PHE A 1 291 ? 17.496 -14.597 -28.345 1.00 88.25 291 PHE A N 1
ATOM 2220 C CA . PHE A 1 291 ? 16.161 -15.015 -27.923 1.00 88.25 291 PHE A CA 1
ATOM 2221 C C . PHE A 1 291 ? 15.653 -16.268 -28.656 1.00 88.25 291 PHE A C 1
ATOM 2223 O O . PHE A 1 291 ? 14.882 -17.040 -28.086 1.00 88.25 291 PHE A O 1
ATOM 2230 N N . HIS A 1 292 ? 16.103 -16.534 -29.889 1.00 84.62 292 HIS A N 1
ATOM 2231 C CA . HIS A 1 292 ? 15.787 -17.789 -30.586 1.00 84.62 292 HIS A CA 1
ATOM 2232 C C . HIS A 1 292 ? 16.352 -19.027 -29.867 1.00 84.62 292 HIS A C 1
ATOM 2234 O O . HIS A 1 292 ? 15.719 -20.090 -29.886 1.00 84.62 292 HIS A O 1
ATOM 2240 N N . ASN A 1 293 ? 17.499 -18.872 -29.202 1.00 86.62 293 ASN A N 1
ATOM 2241 C CA . ASN A 1 293 ? 18.248 -19.944 -28.551 1.00 86.62 293 ASN A CA 1
ATOM 2242 C C . ASN A 1 293 ? 18.107 -19.965 -27.022 1.00 86.62 293 ASN A C 1
ATOM 2244 O O . ASN A 1 293 ? 18.616 -20.892 -26.405 1.00 86.62 293 ASN A O 1
ATOM 2248 N N . GLU A 1 294 ? 17.366 -19.024 -26.430 1.00 90.44 294 GLU A N 1
ATOM 2249 C CA . GLU A 1 294 ? 17.159 -18.938 -24.981 1.00 90.44 294 GLU A CA 1
ATOM 2250 C C . GLU A 1 294 ? 16.711 -20.282 -24.363 1.00 90.44 294 GLU A C 1
ATOM 2252 O O . GLU A 1 294 ? 15.825 -20.995 -24.875 1.00 90.44 294 GLU A O 1
ATOM 2257 N N . THR A 1 295 ? 17.334 -20.626 -23.237 1.00 90.00 295 THR A N 1
ATOM 2258 C CA . THR A 1 295 ? 17.126 -21.880 -22.505 1.00 90.00 295 THR A CA 1
ATOM 2259 C C . THR A 1 295 ? 16.265 -21.684 -21.259 1.00 90.00 295 THR A C 1
ATOM 2261 O O . THR A 1 295 ? 15.469 -22.569 -20.923 1.00 90.00 295 THR A O 1
ATOM 2264 N N . SER A 1 296 ? 16.323 -20.510 -20.622 1.00 92.25 296 SER A N 1
ATOM 2265 C CA . SER A 1 296 ? 15.509 -20.172 -19.457 1.00 92.25 296 SER A CA 1
ATOM 2266 C C . SER A 1 296 ? 14.099 -19.741 -19.856 1.00 92.25 296 SER A C 1
ATOM 2268 O O . SER A 1 296 ? 13.873 -18.728 -20.519 1.00 92.25 296 SER A O 1
ATOM 2270 N N . ASN A 1 297 ? 13.100 -20.480 -19.370 1.00 92.44 297 ASN A N 1
ATOM 2271 C CA . ASN A 1 297 ? 11.694 -20.118 -19.560 1.00 92.44 297 ASN A CA 1
ATOM 2272 C C . ASN A 1 297 ? 11.312 -18.819 -18.830 1.00 92.44 297 ASN A C 1
ATOM 2274 O O . ASN A 1 297 ? 10.385 -18.139 -19.270 1.00 92.44 297 ASN A O 1
ATOM 2278 N N . GLN A 1 298 ? 12.000 -18.477 -17.731 1.00 92.44 298 GLN A N 1
ATOM 2279 C CA . GLN A 1 298 ? 11.733 -17.241 -16.990 1.00 92.44 298 GLN A CA 1
ATOM 2280 C C . GLN A 1 298 ? 12.194 -16.024 -17.790 1.00 92.44 298 GLN A C 1
ATOM 2282 O O . GLN A 1 298 ? 11.387 -15.137 -18.078 1.00 92.44 298 GLN A O 1
ATOM 2287 N N . VAL A 1 299 ? 13.458 -16.027 -18.224 1.00 95.00 299 VAL A N 1
ATOM 2288 C CA . VAL A 1 299 ? 14.034 -14.955 -19.047 1.00 95.00 299 VAL A CA 1
ATOM 2289 C C . VAL A 1 299 ? 13.285 -14.859 -20.377 1.00 95.00 299 VAL A C 1
ATOM 2291 O O . VAL A 1 299 ? 12.793 -13.789 -20.734 1.00 95.00 299 VAL A O 1
ATOM 2294 N N . GLY A 1 300 ? 13.072 -15.991 -21.056 1.00 94.50 300 GLY A N 1
ATOM 2295 C CA . GLY A 1 300 ? 12.358 -16.032 -22.328 1.00 94.50 300 GLY A CA 1
ATOM 2296 C C . GLY A 1 300 ? 10.926 -15.491 -22.244 1.00 94.50 300 GLY A C 1
ATOM 2297 O O . GLY A 1 300 ? 10.525 -14.683 -23.079 1.00 94.50 300 GLY A O 1
ATOM 2298 N N . SER A 1 301 ? 10.146 -15.864 -21.222 1.00 95.25 301 SER A N 1
ATOM 2299 C CA . SER A 1 301 ? 8.779 -15.340 -21.036 1.00 95.25 301 SER A CA 1
ATOM 2300 C C . SER A 1 301 ? 8.763 -13.826 -20.782 1.00 95.25 301 SER A C 1
ATOM 2302 O O . SER A 1 301 ? 7.916 -13.101 -21.327 1.00 95.25 301 SER A O 1
ATOM 2304 N N . TYR A 1 302 ? 9.723 -13.321 -20.000 1.00 96.19 302 TYR A N 1
ATOM 2305 C CA . TYR A 1 302 ? 9.843 -11.891 -19.733 1.00 96.19 302 TYR A CA 1
ATOM 2306 C C . TYR A 1 302 ? 10.192 -11.112 -21.006 1.00 96.19 302 TYR A C 1
ATOM 2308 O O . TYR A 1 302 ? 9.450 -10.208 -21.394 1.00 96.19 302 TYR A O 1
ATOM 2316 N N . VAL A 1 303 ? 11.256 -11.519 -21.709 1.00 96.38 303 VAL A N 1
ATOM 2317 C CA . VAL A 1 303 ? 11.707 -10.902 -22.967 1.00 96.38 303 VAL A CA 1
ATOM 2318 C C . VAL A 1 303 ? 10.586 -10.926 -24.006 1.00 96.38 303 VAL A C 1
ATOM 2320 O O . VAL A 1 303 ? 10.264 -9.903 -24.610 1.00 96.38 303 VAL A O 1
ATOM 2323 N N . TRP A 1 304 ? 9.908 -12.064 -24.166 1.00 95.75 304 TRP A N 1
ATOM 2324 C CA . TRP A 1 304 ? 8.799 -12.206 -25.106 1.00 95.75 304 TRP A CA 1
ATOM 2325 C C . TRP A 1 304 ? 7.663 -11.217 -24.846 1.00 95.75 304 TRP A C 1
ATOM 2327 O O . TRP A 1 304 ? 7.183 -10.549 -25.771 1.00 95.75 304 TRP A O 1
ATOM 2337 N N . SER A 1 305 ? 7.203 -11.140 -23.596 1.00 95.88 305 SER A N 1
ATOM 2338 C CA . SER A 1 305 ? 6.088 -10.269 -23.220 1.00 95.88 305 SER A CA 1
ATOM 2339 C C . SER A 1 305 ? 6.475 -8.793 -23.311 1.00 95.88 305 SER A C 1
ATOM 2341 O O . SER A 1 305 ? 5.687 -8.005 -23.837 1.00 95.88 305 SER A O 1
ATOM 2343 N N . TYR A 1 306 ? 7.711 -8.443 -22.940 1.00 96.06 306 TYR A N 1
ATOM 2344 C CA . TYR A 1 306 ? 8.269 -7.101 -23.098 1.00 96.06 306 TYR A CA 1
ATOM 2345 C C . TYR A 1 306 ? 8.288 -6.664 -24.567 1.00 96.06 306 TYR A C 1
ATOM 2347 O O . TYR A 1 306 ? 7.654 -5.670 -24.927 1.00 96.06 306 TYR A O 1
ATOM 2355 N N . LEU A 1 307 ? 8.928 -7.439 -25.450 1.00 95.31 307 LEU A N 1
ATOM 2356 C CA . LEU A 1 307 ? 9.038 -7.098 -26.873 1.00 95.31 307 LEU A CA 1
ATOM 2357 C C . LEU A 1 307 ? 7.655 -6.988 -27.534 1.00 95.31 307 LEU A C 1
ATOM 2359 O O . LEU A 1 307 ? 7.397 -6.074 -28.318 1.00 95.31 307 LEU A O 1
ATOM 2363 N N . ASN A 1 308 ? 6.718 -7.880 -27.194 1.00 93.94 308 ASN A N 1
ATOM 2364 C CA . ASN A 1 308 ? 5.359 -7.828 -27.734 1.00 93.94 308 ASN A CA 1
ATOM 2365 C C . ASN A 1 308 ? 4.507 -6.677 -27.183 1.00 93.94 308 ASN A C 1
ATOM 2367 O O . ASN A 1 308 ? 3.599 -6.224 -27.893 1.00 93.94 308 ASN A O 1
ATOM 2371 N N . ALA A 1 309 ? 4.750 -6.233 -25.948 1.00 92.94 309 ALA A N 1
ATOM 2372 C CA . ALA A 1 309 ? 4.132 -5.038 -25.384 1.00 92.94 309 ALA A CA 1
ATOM 2373 C C . ALA A 1 309 ? 4.677 -3.788 -26.085 1.00 92.94 309 ALA A C 1
ATOM 2375 O O . ALA A 1 309 ? 3.899 -3.028 -26.661 1.00 92.94 309 ALA A O 1
ATOM 2376 N N . LYS A 1 310 ? 6.007 -3.644 -26.181 1.00 93.56 310 LYS A N 1
ATOM 2377 C CA . LYS A 1 310 ? 6.656 -2.495 -26.835 1.00 93.56 310 LYS A CA 1
ATOM 2378 C C . LYS A 1 310 ? 6.346 -2.401 -28.329 1.00 93.56 310 LYS A C 1
ATOM 2380 O O . LYS A 1 310 ? 6.082 -1.311 -28.824 1.00 93.56 310 LYS A O 1
ATOM 2385 N N . ARG A 1 311 ? 6.206 -3.530 -29.037 1.00 93.00 311 ARG A N 1
ATOM 2386 C CA . ARG A 1 311 ? 5.743 -3.565 -30.441 1.00 93.00 311 ARG A CA 1
ATOM 2387 C C . ARG A 1 311 ? 4.331 -2.985 -30.643 1.00 93.00 311 ARG A C 1
ATOM 2389 O O . ARG A 1 311 ? 4.020 -2.519 -31.739 1.00 93.00 311 ARG A O 1
ATOM 2396 N N . ARG A 1 312 ? 3.471 -3.032 -29.618 1.00 90.38 312 ARG A N 1
ATOM 2397 C CA . ARG A 1 312 ? 2.079 -2.532 -29.637 1.00 90.38 312 ARG A CA 1
ATOM 2398 C C . ARG A 1 312 ? 1.880 -1.240 -28.835 1.00 90.38 312 ARG A C 1
ATOM 2400 O O . ARG A 1 312 ? 0.775 -0.708 -28.832 1.00 90.38 312 ARG A O 1
ATOM 2407 N N . SER A 1 313 ? 2.930 -0.752 -28.182 1.00 89.44 313 SER A N 1
ATOM 2408 C CA . SER A 1 313 ? 2.906 0.415 -27.305 1.00 89.44 313 SER A CA 1
ATOM 2409 C C . SER A 1 313 ? 2.468 1.673 -28.050 1.00 89.44 313 SER A C 1
ATOM 2411 O O . SER A 1 313 ? 2.888 1.904 -29.182 1.00 89.44 313 SER A O 1
ATOM 2413 N N . SER A 1 314 ? 1.641 2.492 -27.404 1.00 85.62 314 SER A N 1
ATOM 2414 C CA . SER A 1 314 ? 1.283 3.849 -27.845 1.00 85.62 314 SER A CA 1
ATOM 2415 C C . SER A 1 314 ? 2.075 4.934 -27.102 1.00 85.62 314 SER A C 1
ATOM 2417 O O . SER A 1 314 ? 1.759 6.116 -27.214 1.00 85.62 314 SER A O 1
ATOM 2419 N N . LYS A 1 315 ? 3.076 4.543 -26.302 1.00 86.38 315 LYS A N 1
ATOM 2420 C CA . LYS A 1 315 ? 3.897 5.458 -25.504 1.00 86.38 315 LYS A CA 1
ATOM 2421 C C . LYS A 1 315 ? 4.813 6.258 -26.443 1.00 86.38 315 LYS A C 1
ATOM 2423 O O . LYS A 1 315 ? 5.597 5.632 -27.158 1.00 86.38 315 LYS A O 1
ATOM 2428 N N . PRO A 1 316 ? 4.795 7.605 -26.415 1.00 83.69 316 PRO A N 1
ATOM 2429 C CA . PRO A 1 316 ? 5.608 8.432 -27.314 1.00 83.69 316 PRO A CA 1
ATOM 2430 C C . PRO A 1 316 ? 7.107 8.099 -27.296 1.00 83.69 316 PRO A C 1
ATOM 2432 O O . PRO A 1 316 ? 7.751 8.068 -28.335 1.00 83.69 316 PRO A O 1
ATOM 2435 N N . GLY A 1 317 ? 7.664 7.784 -26.121 1.00 82.00 317 GLY A N 1
ATOM 2436 C CA . GLY A 1 317 ? 9.087 7.445 -25.976 1.00 82.00 317 GLY A CA 1
ATOM 2437 C C . GLY A 1 317 ? 9.508 6.115 -26.615 1.00 82.00 317 GLY A C 1
ATOM 2438 O O . GLY A 1 317 ? 10.699 5.882 -26.771 1.00 82.00 317 GLY A O 1
ATOM 2439 N N . ASN A 1 318 ? 8.559 5.258 -27.005 1.00 87.81 318 ASN A N 1
ATOM 2440 C CA . ASN A 1 318 ? 8.843 3.937 -27.571 1.00 87.81 318 ASN A CA 1
ATOM 2441 C C . ASN A 1 318 ? 8.712 3.901 -29.099 1.00 87.81 318 ASN A C 1
ATOM 2443 O O . ASN A 1 318 ? 8.790 2.817 -29.670 1.00 87.81 318 ASN A O 1
ATOM 2447 N N . GLU A 1 319 ? 8.469 5.030 -29.770 1.00 87.00 319 GLU A N 1
ATOM 2448 C CA . GLU A 1 319 ? 8.154 5.052 -31.205 1.00 87.00 319 GLU A CA 1
ATOM 2449 C C . GLU A 1 319 ? 9.255 4.401 -32.057 1.00 87.00 319 GLU A C 1
ATOM 2451 O O . GLU A 1 319 ? 8.967 3.556 -32.909 1.00 87.00 319 GLU A O 1
ATOM 2456 N N . GLU A 1 320 ? 10.519 4.713 -31.770 1.00 88.44 320 GLU A N 1
ATOM 2457 C CA . GLU A 1 320 ? 11.655 4.155 -32.506 1.00 88.44 320 GLU A CA 1
ATOM 2458 C C . GLU A 1 320 ? 11.821 2.649 -32.259 1.00 88.44 320 GLU A C 1
ATOM 2460 O O . GLU A 1 320 ? 11.909 1.863 -33.206 1.00 88.44 320 GLU A O 1
ATOM 2465 N N . LEU A 1 321 ? 11.750 2.210 -30.998 1.00 91.62 321 LEU A N 1
ATOM 2466 C CA . LEU A 1 321 ? 11.778 0.787 -30.654 1.00 91.62 321 LEU A CA 1
ATOM 2467 C C . LEU A 1 321 ? 10.602 0.038 -31.301 1.00 91.62 321 LEU A C 1
ATOM 2469 O O . LEU A 1 321 ? 10.773 -1.044 -31.860 1.00 91.62 321 LEU A O 1
ATOM 2473 N N . GLN A 1 322 ? 9.405 0.625 -31.295 1.00 92.88 322 GLN A N 1
ATOM 2474 C CA . GLN A 1 322 ? 8.225 0.066 -31.947 1.00 92.88 322 GLN A CA 1
ATOM 2475 C C . GLN A 1 322 ? 8.446 -0.081 -33.461 1.00 92.88 322 GLN A C 1
ATOM 2477 O O . GLN A 1 322 ? 8.090 -1.114 -34.039 1.00 92.88 322 GLN A O 1
ATOM 2482 N N . ARG A 1 323 ? 9.054 0.921 -34.109 1.00 91.31 323 ARG A N 1
ATOM 2483 C CA . ARG A 1 323 ? 9.397 0.901 -35.538 1.00 91.31 323 ARG A CA 1
ATOM 2484 C C . ARG A 1 323 ? 10.380 -0.220 -35.865 1.00 91.31 323 ARG A C 1
ATOM 2486 O O . ARG A 1 323 ? 10.186 -0.899 -36.876 1.00 91.31 323 ARG A O 1
ATOM 2493 N N . ILE A 1 324 ? 11.403 -0.424 -35.034 1.00 93.25 324 ILE A N 1
ATOM 2494 C CA . ILE A 1 324 ? 12.366 -1.524 -35.182 1.00 93.25 324 ILE A CA 1
ATOM 2495 C C . ILE A 1 324 ? 11.636 -2.865 -35.002 1.00 93.25 324 ILE A C 1
ATOM 2497 O O . ILE A 1 324 ? 11.640 -3.694 -35.912 1.00 93.25 324 ILE A O 1
ATOM 2501 N N . LEU A 1 325 ? 10.907 -3.052 -33.897 1.00 93.50 325 LEU A N 1
ATOM 2502 C CA . LEU A 1 325 ? 10.231 -4.313 -33.560 1.00 93.50 325 LEU A CA 1
ATOM 2503 C C . LEU A 1 325 ? 9.120 -4.713 -34.541 1.00 93.50 325 LEU A C 1
ATOM 2505 O O . LEU A 1 325 ? 8.873 -5.902 -34.727 1.00 93.50 325 LEU A O 1
ATOM 2509 N N . LYS A 1 326 ? 8.452 -3.758 -35.204 1.00 92.12 326 LYS A N 1
ATOM 2510 C CA . LYS A 1 326 ? 7.462 -4.047 -36.262 1.00 92.12 326 LYS A CA 1
ATOM 2511 C C . LYS A 1 326 ? 8.076 -4.742 -37.482 1.00 92.12 326 LYS A C 1
ATOM 2513 O O . LYS A 1 326 ? 7.352 -5.434 -38.194 1.00 92.12 326 LYS A O 1
ATOM 2518 N N . LYS A 1 327 ? 9.383 -4.576 -37.717 1.00 91.31 327 LYS A N 1
ATOM 2519 C CA . LYS A 1 327 ? 10.119 -5.217 -38.819 1.00 91.31 327 LYS A CA 1
ATOM 2520 C C . LYS A 1 327 ? 10.701 -6.582 -38.443 1.00 91.31 327 LYS A C 1
ATOM 2522 O O . LYS A 1 327 ? 11.133 -7.310 -39.332 1.00 91.31 327 LYS A O 1
ATOM 2527 N N . LYS A 1 328 ? 10.740 -6.926 -37.152 1.00 88.25 328 LYS A N 1
ATOM 2528 C CA . LYS A 1 328 ? 11.378 -8.149 -36.647 1.00 88.25 328 LYS A CA 1
ATOM 2529 C C . LYS A 1 328 ? 10.333 -9.233 -36.364 1.00 88.25 328 LYS A C 1
ATOM 2531 O O . LYS A 1 328 ? 9.198 -8.955 -35.965 1.00 88.25 328 LYS A O 1
ATOM 2536 N N . HIS A 1 329 ? 10.715 -10.491 -36.568 1.00 87.25 329 HIS A N 1
ATOM 2537 C CA . HIS A 1 329 ? 9.890 -11.638 -36.199 1.00 87.25 329 HIS A CA 1
ATOM 2538 C C . HIS A 1 329 ? 10.182 -12.032 -34.747 1.00 87.25 329 HIS A C 1
ATOM 2540 O O . HIS A 1 329 ? 11.324 -12.319 -34.412 1.00 87.25 329 HIS A O 1
ATOM 2546 N N . ILE A 1 330 ? 9.154 -12.048 -33.892 1.00 87.31 330 ILE A N 1
ATOM 2547 C CA . ILE A 1 330 ? 9.282 -12.456 -32.485 1.00 87.31 330 ILE A CA 1
ATOM 2548 C C . ILE A 1 330 ? 8.708 -13.876 -32.338 1.00 87.31 330 ILE A C 1
ATOM 2550 O O . ILE A 1 330 ? 7.486 -14.044 -32.483 1.00 87.31 330 ILE A O 1
ATOM 2554 N N . PRO A 1 331 ? 9.547 -14.886 -32.034 1.00 80.88 331 PRO A N 1
ATOM 2555 C CA . PRO A 1 331 ? 9.115 -16.259 -31.794 1.00 80.88 331 PRO A CA 1
ATOM 2556 C C . PRO A 1 331 ? 7.984 -16.356 -30.768 1.00 80.88 331 PRO A C 1
ATOM 2558 O O . PRO A 1 331 ? 8.019 -15.713 -29.725 1.00 80.88 331 PRO A O 1
ATOM 2561 N N . GLN A 1 332 ? 6.986 -17.202 -31.024 1.00 84.25 332 GLN A N 1
ATOM 2562 C CA . GLN A 1 332 ? 5.873 -17.437 -30.087 1.00 84.25 332 GLN A CA 1
ATOM 2563 C C . GLN A 1 332 ? 6.186 -18.499 -29.017 1.00 84.25 332 GLN A C 1
ATOM 2565 O O . GLN A 1 332 ? 5.364 -18.741 -28.141 1.00 84.25 332 GLN A O 1
ATOM 2570 N N . ARG A 1 333 ? 7.378 -19.119 -29.061 1.00 85.44 333 ARG A N 1
ATOM 2571 C CA . ARG A 1 333 ? 7.817 -20.194 -28.147 1.00 85.44 333 ARG A CA 1
ATOM 2572 C C . ARG A 1 333 ? 7.640 -19.845 -26.664 1.00 85.44 333 ARG A C 1
ATOM 2574 O O . ARG A 1 333 ? 7.392 -20.741 -25.864 1.00 85.44 333 ARG A O 1
ATOM 2581 N N . PHE A 1 334 ? 7.770 -18.568 -26.316 1.00 89.19 334 PHE A N 1
ATOM 2582 C CA . PHE A 1 334 ? 7.787 -18.087 -24.939 1.00 89.19 334 PHE A CA 1
ATOM 2583 C C . PHE A 1 334 ? 6.488 -17.384 -24.496 1.00 89.19 334 PHE A C 1
ATOM 2585 O O . PHE A 1 334 ? 6.484 -16.691 -23.480 1.00 89.19 334 PHE A O 1
ATOM 2592 N N . ASP A 1 335 ? 5.363 -17.597 -25.193 1.00 88.88 335 ASP A N 1
ATOM 2593 C CA . ASP A 1 335 ? 4.028 -17.254 -24.669 1.00 88.88 335 ASP A CA 1
ATOM 2594 C C . ASP A 1 335 ? 3.599 -18.257 -23.578 1.00 88.88 335 ASP A C 1
ATOM 2596 O O . ASP A 1 335 ? 2.749 -19.126 -23.776 1.00 88.88 335 ASP A O 1
ATOM 2600 N N . LEU A 1 336 ? 4.267 -18.194 -22.424 1.00 84.88 336 LEU A N 1
ATOM 2601 C CA . LEU A 1 336 ? 4.119 -19.149 -21.319 1.00 84.88 336 LEU A CA 1
ATOM 2602 C C . LEU A 1 336 ? 3.159 -18.635 -20.236 1.00 84.88 336 LEU A C 1
ATOM 2604 O O . LEU A 1 336 ? 2.957 -17.435 -20.117 1.00 84.88 336 LEU A O 1
ATOM 2608 N N . ASP A 1 337 ? 2.576 -19.514 -19.411 1.00 76.62 337 ASP A N 1
ATOM 2609 C CA . ASP A 1 337 ? 1.550 -19.140 -18.415 1.00 76.62 337 ASP A CA 1
ATOM 2610 C C . ASP A 1 337 ? 1.985 -17.965 -17.501 1.00 76.62 337 ASP A C 1
ATOM 2612 O O . ASP A 1 337 ? 2.946 -18.108 -16.735 1.00 76.62 337 ASP A O 1
ATOM 2616 N N . PRO A 1 338 ? 1.250 -16.834 -17.505 1.00 72.88 338 PRO A N 1
ATOM 2617 C CA . PRO A 1 338 ? 1.614 -15.636 -16.750 1.00 72.88 338 PRO A CA 1
ATOM 2618 C C . PRO A 1 338 ? 1.585 -15.793 -15.225 1.00 72.88 338 PRO A C 1
ATOM 2620 O O . PRO A 1 338 ? 2.037 -14.904 -14.512 1.00 72.88 338 PRO A O 1
ATOM 2623 N N . ARG A 1 339 ? 1.026 -16.891 -14.703 1.00 70.12 339 ARG A N 1
ATOM 2624 C CA . ARG A 1 339 ? 0.962 -17.169 -13.257 1.00 70.12 339 ARG A CA 1
ATOM 2625 C C . ARG A 1 339 ? 2.186 -17.916 -12.732 1.00 70.12 339 ARG A C 1
ATOM 2627 O O . ARG A 1 339 ? 2.257 -18.178 -11.538 1.00 70.12 339 ARG A O 1
ATOM 2634 N N . ARG A 1 340 ? 3.077 -18.355 -13.623 1.00 74.94 340 ARG A N 1
ATOM 2635 C CA . ARG A 1 340 ? 4.236 -19.201 -13.293 1.00 74.94 340 ARG A CA 1
ATOM 2636 C C . ARG A 1 340 ? 5.546 -18.667 -13.851 1.00 74.94 340 ARG A C 1
ATOM 2638 O O . ARG A 1 340 ? 6.599 -19.011 -13.321 1.00 74.94 340 ARG A O 1
ATOM 2645 N N . PHE A 1 341 ? 5.474 -17.907 -14.941 1.00 87.94 341 PHE A N 1
ATOM 2646 C CA . PHE A 1 341 ? 6.643 -17.381 -15.624 1.00 87.94 341 PHE A CA 1
ATOM 2647 C C . PHE A 1 341 ? 6.666 -15.858 -15.598 1.00 87.94 341 PHE A C 1
ATOM 2649 O O . PHE A 1 341 ? 5.614 -15.216 -15.656 1.00 87.94 341 PHE A O 1
ATOM 2656 N N . SER A 1 342 ? 7.871 -15.294 -15.533 1.00 94.50 342 SER A N 1
ATOM 2657 C CA . SER A 1 342 ? 8.105 -13.851 -15.525 1.00 94.50 342 SER A CA 1
ATOM 2658 C C . SER A 1 342 ? 7.444 -13.163 -16.721 1.00 94.50 342 SER A C 1
ATOM 2660 O O . SER A 1 342 ? 7.458 -13.680 -17.842 1.00 94.50 342 SER A O 1
ATOM 2662 N N . ARG A 1 343 ? 6.838 -11.996 -16.490 1.00 93.56 343 ARG A N 1
ATOM 2663 C CA . ARG A 1 343 ? 6.035 -11.263 -17.481 1.00 93.56 343 ARG A CA 1
ATOM 2664 C C . ARG A 1 343 ? 6.186 -9.752 -17.329 1.00 93.56 343 ARG A C 1
ATOM 2666 O O . ARG A 1 343 ? 6.288 -9.240 -16.216 1.00 93.56 343 ARG A O 1
ATOM 2673 N N . PHE A 1 344 ? 6.085 -9.063 -18.459 1.00 95.31 344 PHE A N 1
ATOM 2674 C CA . PHE A 1 344 ? 5.940 -7.616 -18.563 1.00 95.31 344 PHE A CA 1
ATOM 2675 C C . PHE A 1 344 ? 4.564 -7.251 -19.141 1.00 95.31 344 PHE A C 1
ATOM 2677 O O . PHE A 1 344 ? 4.084 -7.879 -20.090 1.00 95.31 344 PHE A O 1
ATOM 2684 N N . TYR A 1 345 ? 3.947 -6.208 -18.593 1.00 88.06 345 TYR A N 1
ATOM 2685 C CA . TYR A 1 345 ? 2.658 -5.666 -19.004 1.00 88.06 345 TYR A CA 1
ATOM 2686 C C . TYR A 1 345 ? 2.757 -4.158 -19.215 1.00 88.06 345 TYR A C 1
ATOM 2688 O O . TYR A 1 345 ? 3.388 -3.452 -18.436 1.00 88.06 345 TYR A O 1
ATOM 2696 N N . GLU A 1 346 ? 2.064 -3.662 -20.235 1.00 89.75 346 GLU A N 1
ATOM 2697 C CA . GLU A 1 346 ? 1.891 -2.232 -20.478 1.00 89.75 346 GLU A CA 1
ATOM 2698 C C . GLU A 1 346 ? 0.413 -1.952 -20.764 1.00 89.75 346 GLU A C 1
ATOM 2700 O O . GLU A 1 346 ? -0.206 -2.624 -21.596 1.00 89.75 346 GLU A O 1
ATOM 2705 N N . VAL A 1 347 ? -0.150 -0.959 -20.078 1.00 75.56 347 VAL A N 1
ATOM 2706 C CA . VAL A 1 347 ? -1.514 -0.462 -20.290 1.00 75.56 347 VAL A CA 1
ATOM 2707 C C . VAL A 1 347 ? -1.466 1.057 -20.359 1.00 75.56 347 VAL A C 1
ATOM 2709 O O . VAL A 1 347 ? -0.950 1.705 -19.456 1.00 75.56 347 VAL A O 1
ATOM 2712 N N . GLY A 1 348 ? -2.025 1.655 -21.406 1.00 71.25 348 GLY A N 1
ATOM 2713 C CA . GLY A 1 348 ? -2.035 3.107 -21.517 1.00 71.25 348 GLY A CA 1
ATOM 2714 C C . GLY A 1 348 ? -2.748 3.633 -22.748 1.00 71.25 348 GLY A C 1
ATOM 2715 O O . GLY A 1 348 ? -3.074 2.890 -23.675 1.00 71.25 348 GLY A O 1
ATOM 2716 N N . TYR A 1 349 ? -2.992 4.937 -22.732 1.00 71.62 349 TYR A N 1
ATOM 2717 C CA . TYR A 1 349 ? -3.640 5.683 -23.802 1.00 71.62 349 TYR A CA 1
ATOM 2718 C C . TYR A 1 349 ? -2.867 6.974 -24.058 1.00 71.62 349 TYR A C 1
ATOM 2720 O O . TYR A 1 349 ? -2.470 7.658 -23.117 1.00 71.62 349 TYR A O 1
ATOM 2728 N N . PHE A 1 350 ? -2.695 7.327 -25.327 1.00 78.56 350 PHE A N 1
ATOM 2729 C CA . PHE A 1 350 ? -2.152 8.613 -25.740 1.00 78.56 350 PHE A CA 1
ATOM 2730 C C . PHE A 1 350 ? -2.956 9.141 -26.920 1.00 78.56 350 PHE A C 1
ATOM 2732 O O . PHE A 1 350 ? -3.224 8.395 -27.861 1.00 78.56 350 PHE A O 1
ATOM 2739 N N . ASP A 1 351 ? -3.338 10.411 -26.832 1.00 63.47 351 ASP A N 1
ATOM 2740 C CA . ASP A 1 351 ? -3.992 11.183 -27.880 1.00 63.47 351 ASP A CA 1
ATOM 2741 C C . ASP A 1 351 ? -2.931 12.040 -28.598 1.00 63.47 351 ASP A C 1
ATOM 2743 O O . ASP A 1 351 ? -2.463 13.031 -28.021 1.00 63.47 351 ASP A O 1
ATOM 2747 N N . PRO A 1 352 ? -2.528 11.680 -29.833 1.00 72.75 352 PRO A N 1
ATOM 2748 C CA . PRO A 1 352 ? -1.519 12.426 -30.579 1.00 72.75 352 PRO A CA 1
ATOM 2749 C C . PRO A 1 352 ? -1.981 13.820 -31.015 1.00 72.75 352 PRO A C 1
ATOM 2751 O O . PRO A 1 352 ? -1.151 14.719 -31.126 1.00 72.75 352 PRO A O 1
ATOM 2754 N N . GLU A 1 353 ? -3.282 14.020 -31.255 1.00 68.69 353 GLU A N 1
ATOM 2755 C CA . GLU A 1 353 ? -3.814 15.300 -31.744 1.00 68.69 353 GLU A CA 1
ATOM 2756 C C . GLU A 1 353 ? -3.750 16.362 -30.645 1.00 68.69 353 GLU A C 1
ATOM 2758 O O . GLU A 1 353 ? -3.307 17.490 -30.868 1.00 68.69 353 GLU A O 1
ATOM 2763 N N . ASN A 1 354 ? -4.137 15.976 -29.429 1.00 50.19 354 ASN A N 1
ATOM 2764 C CA . ASN A 1 354 ? -4.181 16.875 -28.277 1.00 50.19 354 ASN A CA 1
ATOM 2765 C C . ASN A 1 354 ? -2.939 16.776 -27.370 1.00 50.19 354 ASN A C 1
ATOM 2767 O O . ASN A 1 354 ? -2.830 17.523 -26.396 1.00 50.19 354 ASN A O 1
ATOM 2771 N N . ASN A 1 355 ? -1.993 15.880 -27.680 1.00 59.41 355 ASN A N 1
ATOM 2772 C CA . ASN A 1 355 ? -0.739 15.664 -26.952 1.00 59.41 355 ASN A CA 1
ATOM 2773 C C . ASN A 1 355 ? -0.918 15.415 -25.440 1.00 59.41 355 ASN A C 1
ATOM 2775 O O . ASN A 1 355 ? -0.152 15.941 -24.623 1.00 59.41 355 ASN A O 1
ATOM 2779 N N . TYR A 1 356 ? -1.907 14.601 -25.053 1.00 62.88 356 TYR A N 1
ATOM 2780 C CA . TYR A 1 356 ? -2.077 14.148 -23.669 1.00 62.88 356 TYR A CA 1
ATOM 2781 C C . TYR A 1 356 ? -2.329 12.638 -23.570 1.00 62.88 356 TYR A C 1
ATOM 2783 O O . TYR A 1 356 ? -2.843 12.009 -24.491 1.00 62.88 356 TYR A O 1
ATOM 2791 N N . GLY A 1 357 ? -1.971 12.035 -22.439 1.00 62.12 357 GLY A N 1
ATOM 2792 C CA . GLY A 1 357 ? -2.152 10.603 -22.213 1.00 62.12 357 GLY A CA 1
ATOM 2793 C C . GLY A 1 357 ? -1.539 10.107 -20.910 1.00 62.12 357 GLY A C 1
ATOM 2794 O O . GLY A 1 357 ? -0.989 10.884 -20.129 1.00 62.12 357 GLY A O 1
ATOM 2795 N N . GLY A 1 358 ? -1.609 8.801 -20.683 1.00 66.69 358 GLY A N 1
ATOM 2796 C CA . GLY A 1 358 ? -0.985 8.145 -19.542 1.00 66.69 358 GLY A CA 1
ATOM 2797 C C . GLY A 1 358 ? -0.770 6.654 -19.778 1.00 66.69 358 GLY A C 1
ATOM 2798 O O . GLY A 1 358 ? -1.610 5.983 -20.384 1.00 66.69 358 GLY A O 1
ATOM 2799 N N . HIS A 1 359 ? 0.347 6.151 -19.259 1.00 81.69 359 HIS A N 1
ATOM 2800 C CA . HIS A 1 359 ? 0.785 4.764 -19.369 1.00 81.69 359 HIS A CA 1
ATOM 2801 C C . HIS A 1 359 ? 1.185 4.210 -18.009 1.00 81.69 359 HIS A C 1
ATOM 2803 O O . HIS A 1 359 ? 1.711 4.916 -17.149 1.00 81.69 359 HIS A O 1
ATOM 2809 N N . MET A 1 360 ? 0.944 2.918 -17.850 1.00 70.88 360 MET A N 1
ATOM 2810 C CA . MET A 1 360 ? 1.303 2.122 -16.697 1.00 70.88 360 MET A CA 1
ATOM 2811 C C . MET A 1 360 ? 2.037 0.870 -17.181 1.00 70.88 360 MET A C 1
ATOM 2813 O O . MET A 1 360 ? 1.472 0.057 -17.915 1.00 70.88 360 MET A O 1
ATOM 2817 N N . ASP A 1 361 ? 3.288 0.732 -16.761 1.00 87.25 361 ASP A N 1
ATOM 2818 C CA . ASP A 1 361 ? 4.142 -0.428 -16.997 1.00 87.25 361 ASP A CA 1
ATOM 2819 C C . ASP A 1 361 ? 4.150 -1.298 -15.718 1.00 87.25 361 ASP A C 1
ATOM 2821 O O . ASP A 1 361 ? 4.140 -0.774 -14.601 1.00 87.25 361 ASP A O 1
ATOM 2825 N N . SER A 1 362 ? 4.132 -2.626 -15.849 1.00 81.94 362 SER A N 1
ATOM 2826 C CA . SER A 1 362 ? 4.229 -3.547 -14.710 1.00 81.94 362 SER A CA 1
ATOM 2827 C C . SER A 1 362 ? 5.024 -4.802 -15.053 1.00 81.94 362 SER A C 1
ATOM 2829 O O . SER A 1 362 ? 4.776 -5.441 -16.075 1.00 81.94 362 SER A O 1
ATOM 2831 N N . SER A 1 363 ? 5.937 -5.184 -14.165 1.00 88.75 363 SER A N 1
ATOM 2832 C CA . SER A 1 363 ? 6.756 -6.391 -14.290 1.00 88.75 363 SER A CA 1
ATOM 2833 C C . SER A 1 363 ? 6.497 -7.332 -13.127 1.00 88.75 363 SER A C 1
ATOM 2835 O O . SER A 1 363 ? 6.407 -6.898 -11.983 1.00 88.75 363 SER A O 1
ATOM 2837 N N . VAL A 1 364 ? 6.422 -8.629 -13.411 1.00 90.56 364 VAL A N 1
ATOM 2838 C CA . VAL A 1 364 ? 6.356 -9.691 -12.402 1.00 90.56 364 VAL A CA 1
ATOM 2839 C C . VAL A 1 364 ? 7.475 -10.676 -12.701 1.00 90.56 364 VAL A C 1
ATOM 2841 O O . VAL A 1 364 ? 7.534 -11.217 -13.806 1.00 90.56 364 VAL A O 1
ATOM 2844 N N . ILE A 1 365 ? 8.360 -10.897 -11.733 1.00 92.38 365 ILE A N 1
ATOM 2845 C CA . ILE A 1 365 ? 9.547 -11.742 -11.873 1.00 92.38 365 ILE A CA 1
ATOM 2846 C C . ILE A 1 365 ? 9.374 -12.981 -10.996 1.00 92.38 365 ILE A C 1
ATOM 2848 O O . ILE A 1 365 ? 9.211 -12.886 -9.780 1.00 92.38 365 ILE A O 1
ATOM 2852 N N . PHE A 1 366 ? 9.410 -14.150 -11.625 1.00 87.62 366 PHE A N 1
ATOM 2853 C CA . PHE A 1 366 ? 9.448 -15.456 -10.982 1.00 87.62 366 PHE A CA 1
ATOM 2854 C C . PHE A 1 366 ? 10.857 -16.044 -11.081 1.00 87.62 366 PHE A C 1
ATOM 2856 O O . PHE A 1 366 ? 11.545 -15.875 -12.086 1.00 87.62 366 PHE A O 1
ATOM 2863 N N . SER A 1 367 ? 11.248 -16.803 -10.061 1.00 84.44 367 SER A N 1
ATOM 2864 C CA . SER A 1 367 ? 12.469 -17.612 -10.060 1.00 84.44 367 SER A CA 1
ATOM 2865 C C . SER A 1 367 ? 12.106 -19.093 -10.166 1.00 84.44 367 SER A C 1
ATOM 2867 O O . SER A 1 367 ? 11.061 -19.489 -9.648 1.00 84.44 367 SER A O 1
ATOM 2869 N N . PRO A 1 368 ? 12.930 -19.952 -10.796 1.00 80.00 368 PRO A N 1
ATOM 2870 C CA . PRO A 1 368 ? 12.709 -21.400 -10.754 1.00 80.00 368 PRO A CA 1
ATOM 2871 C C . PRO A 1 368 ? 12.826 -21.993 -9.339 1.00 80.00 368 PRO A C 1
ATOM 2873 O O . PRO A 1 368 ? 12.346 -23.105 -9.116 1.00 80.00 368 PRO A O 1
ATOM 2876 N N . LYS A 1 369 ? 13.449 -21.265 -8.400 1.00 75.25 369 LYS A N 1
ATOM 2877 C CA . LYS A 1 369 ? 13.648 -21.668 -6.999 1.00 75.25 369 LYS A CA 1
ATOM 2878 C C . LYS A 1 369 ? 12.371 -21.515 -6.153 1.00 75.25 369 LYS A C 1
ATOM 2880 O O . LYS A 1 369 ? 12.257 -22.142 -5.108 1.00 75.25 369 LYS A O 1
ATOM 2885 N N . GLY A 1 370 ? 11.386 -20.738 -6.613 1.00 68.25 370 GLY A N 1
ATOM 2886 C CA . GLY A 1 370 ? 10.158 -20.431 -5.872 1.00 68.25 370 GLY A CA 1
ATOM 2887 C C . GLY A 1 370 ? 8.897 -20.533 -6.729 1.00 68.25 370 GLY A C 1
ATOM 2888 O O . GLY A 1 370 ? 8.950 -20.710 -7.945 1.00 68.25 370 GLY A O 1
ATOM 2889 N N . TYR A 1 371 ? 7.732 -20.449 -6.091 1.00 70.12 371 TYR A N 1
ATOM 2890 C CA . TYR A 1 371 ? 6.441 -20.370 -6.792 1.00 70.12 371 TYR A CA 1
ATOM 2891 C C . TYR A 1 371 ? 5.708 -19.054 -6.521 1.00 70.12 371 TYR A C 1
ATOM 2893 O O . TYR A 1 371 ? 4.743 -18.744 -7.224 1.00 70.12 371 TYR A O 1
ATOM 2901 N N . ILE A 1 372 ? 6.148 -18.291 -5.521 1.00 71.75 372 ILE A N 1
ATOM 2902 C CA . ILE A 1 372 ? 5.727 -16.916 -5.290 1.00 71.75 372 ILE A CA 1
ATOM 2903 C C . ILE A 1 372 ? 6.634 -16.021 -6.153 1.00 71.75 372 ILE A C 1
ATOM 2905 O O . ILE A 1 372 ? 7.832 -16.293 -6.270 1.00 71.75 372 ILE A O 1
ATOM 2909 N N . PRO A 1 373 ? 6.093 -14.980 -6.813 1.00 82.25 373 PRO A N 1
ATOM 2910 C CA . PRO A 1 373 ? 6.928 -14.017 -7.518 1.00 82.25 373 PRO A CA 1
ATOM 2911 C C . PRO A 1 373 ? 7.976 -13.421 -6.576 1.00 82.25 373 PRO A C 1
ATOM 2913 O O . PRO A 1 373 ? 7.632 -12.962 -5.486 1.00 82.25 373 PRO A O 1
ATOM 2916 N N . ARG A 1 374 ? 9.232 -13.387 -7.020 1.00 85.62 374 ARG A N 1
ATOM 2917 C CA . ARG A 1 374 ? 10.322 -12.748 -6.280 1.00 85.62 374 ARG A CA 1
ATOM 2918 C C . ARG A 1 374 ? 10.269 -11.237 -6.353 1.00 85.62 374 ARG A C 1
ATOM 2920 O O . ARG A 1 374 ? 10.667 -10.580 -5.404 1.00 85.62 374 ARG A O 1
ATOM 2927 N N . GLY A 1 375 ? 9.784 -10.688 -7.463 1.00 86.56 375 GLY A N 1
ATOM 2928 C CA . GLY A 1 375 ? 9.751 -9.248 -7.690 1.00 86.56 375 GLY A CA 1
ATOM 2929 C C . GLY A 1 375 ? 8.475 -8.800 -8.387 1.00 86.56 375 GLY A C 1
ATOM 2930 O O . GLY A 1 375 ? 7.984 -9.475 -9.297 1.00 86.56 375 GLY A O 1
ATOM 2931 N N . VAL A 1 376 ? 7.946 -7.649 -7.978 1.00 83.31 376 VAL A N 1
ATOM 2932 C CA . VAL A 1 376 ? 6.852 -6.951 -8.656 1.00 83.31 376 VAL A CA 1
ATOM 2933 C C . VAL A 1 376 ? 7.212 -5.477 -8.783 1.00 83.31 376 VAL A C 1
ATOM 2935 O O . VAL A 1 376 ? 7.465 -4.804 -7.787 1.00 83.31 376 VAL A O 1
ATOM 2938 N N . ASN A 1 377 ? 7.161 -4.976 -10.013 1.00 85.81 377 ASN A N 1
ATOM 2939 C CA . ASN A 1 377 ? 7.404 -3.582 -10.346 1.00 85.81 377 ASN A CA 1
ATOM 2940 C C . ASN A 1 377 ? 6.147 -2.948 -10.956 1.00 85.81 377 ASN A C 1
ATOM 2942 O O . ASN A 1 377 ? 5.411 -3.583 -11.723 1.00 85.81 377 ASN A O 1
ATOM 2946 N N . PHE A 1 378 ? 5.917 -1.684 -10.623 1.00 77.12 378 PHE A N 1
ATOM 2947 C CA . PHE A 1 378 ? 4.867 -0.831 -11.157 1.00 77.12 378 PHE A CA 1
ATOM 2948 C C . PHE A 1 378 ? 5.465 0.533 -11.506 1.00 77.12 378 PHE A C 1
ATOM 2950 O O . PHE A 1 378 ? 6.099 1.147 -10.654 1.00 77.12 378 PHE A O 1
ATOM 2957 N N . ASN A 1 379 ? 5.199 1.056 -12.701 1.00 83.44 379 ASN A N 1
ATOM 2958 C CA . ASN A 1 379 ? 5.658 2.370 -13.155 1.00 83.44 379 ASN A CA 1
ATOM 2959 C C . ASN A 1 379 ? 4.509 3.129 -13.827 1.00 83.44 379 ASN A C 1
ATOM 2961 O O . ASN A 1 379 ? 3.841 2.600 -14.712 1.00 83.44 379 ASN A O 1
ATOM 2965 N N . PHE A 1 380 ? 4.284 4.377 -13.416 1.00 69.69 380 PHE A N 1
ATOM 2966 C CA . PHE A 1 380 ? 3.243 5.246 -13.953 1.00 69.69 380 PHE A CA 1
ATOM 2967 C C . PHE A 1 380 ? 3.830 6.510 -14.587 1.00 69.69 380 PHE A C 1
ATOM 2969 O O . PHE A 1 380 ? 4.553 7.281 -13.952 1.00 69.69 380 PHE A O 1
ATOM 2976 N N . THR A 1 381 ? 3.468 6.749 -15.848 1.00 73.88 381 THR A N 1
ATOM 2977 C CA . THR A 1 381 ? 3.941 7.867 -16.670 1.00 73.88 381 THR A CA 1
ATOM 2978 C C . THR A 1 381 ? 2.756 8.649 -17.242 1.00 73.88 381 THR A C 1
ATOM 2980 O O . THR A 1 381 ? 1.813 8.062 -17.765 1.00 73.88 381 THR A O 1
ATOM 2983 N N . ILE A 1 382 ? 2.812 9.981 -17.186 1.00 65.19 382 ILE A N 1
ATOM 2984 C CA . ILE A 1 382 ? 1.828 10.887 -17.796 1.00 65.19 382 ILE A CA 1
ATOM 2985 C C . ILE A 1 382 ? 2.466 11.615 -18.985 1.00 65.19 382 ILE A C 1
ATOM 2987 O O . ILE A 1 382 ? 3.619 12.039 -18.917 1.00 65.19 382 ILE A O 1
ATOM 2991 N N . HIS A 1 383 ? 1.701 11.813 -20.056 1.00 69.88 383 HIS A N 1
ATOM 2992 C CA . HIS A 1 383 ? 2.095 12.581 -21.235 1.00 69.88 383 HIS A CA 1
ATOM 2993 C C . HIS A 1 383 ? 1.272 13.867 -21.310 1.00 69.88 383 HIS A C 1
ATOM 2995 O O . HIS A 1 383 ? 0.045 13.805 -21.282 1.00 69.88 383 HIS A O 1
ATOM 3001 N N . LEU A 1 384 ? 1.929 15.026 -21.386 1.00 52.97 384 LEU A N 1
ATOM 3002 C CA . LEU A 1 384 ? 1.289 16.341 -21.507 1.00 52.97 384 LEU A CA 1
ATOM 3003 C C . LEU A 1 384 ? 2.141 17.257 -22.393 1.00 52.97 384 LEU A C 1
ATOM 3005 O O . LEU A 1 384 ? 3.340 17.408 -22.155 1.00 52.97 384 LEU A O 1
ATOM 3009 N N . PHE A 1 385 ? 1.518 17.897 -23.385 1.00 61.81 385 PHE A N 1
ATOM 3010 C CA . PHE A 1 385 ? 2.124 18.926 -24.244 1.00 61.81 385 PHE A CA 1
ATOM 3011 C C . PHE A 1 385 ? 3.445 18.488 -24.906 1.00 61.81 385 PHE A C 1
ATOM 3013 O O . PHE A 1 385 ? 4.414 19.244 -24.956 1.00 61.81 385 PHE A O 1
ATOM 3020 N N . GLY A 1 386 ? 3.508 17.238 -25.376 1.00 62.62 386 GLY A N 1
ATOM 3021 C CA . GLY A 1 386 ? 4.694 16.684 -26.039 1.00 62.62 386 GLY A CA 1
ATOM 3022 C C . GLY A 1 386 ? 5.839 16.300 -25.091 1.00 62.62 386 GLY A C 1
ATOM 3023 O O . GLY A 1 386 ? 6.950 16.031 -25.546 1.00 62.62 386 GLY A O 1
ATOM 3024 N N . LYS A 1 387 ? 5.600 16.267 -23.772 1.00 65.31 387 LYS A N 1
ATOM 3025 C CA . LYS A 1 387 ? 6.549 15.776 -22.761 1.00 65.31 387 LYS A CA 1
ATOM 3026 C C . LYS A 1 387 ? 5.973 14.586 -21.994 1.00 65.31 387 LYS A C 1
ATOM 3028 O O . LYS A 1 387 ? 4.771 14.514 -21.750 1.00 65.31 387 LYS A O 1
ATOM 3033 N N . SER A 1 388 ? 6.857 13.680 -21.586 1.00 74.44 388 SER A N 1
ATOM 3034 C CA . SER A 1 388 ? 6.544 12.507 -20.762 1.00 74.44 388 SER A CA 1
ATOM 3035 C C . SER A 1 388 ? 7.124 12.707 -19.368 1.00 74.44 388 SER A C 1
ATOM 3037 O O . SER A 1 388 ? 8.310 13.004 -19.239 1.00 74.44 388 SER A O 1
ATOM 3039 N N . LEU A 1 389 ? 6.303 12.549 -18.335 1.00 65.44 389 LEU A N 1
ATOM 3040 C CA . LEU A 1 389 ? 6.706 12.648 -16.939 1.00 65.44 389 LEU A CA 1
ATOM 3041 C C . LEU A 1 389 ? 6.424 11.316 -16.251 1.00 65.44 389 LEU A C 1
ATOM 3043 O O . LEU A 1 389 ? 5.267 10.932 -16.085 1.00 65.44 389 LEU A O 1
ATOM 3047 N N . ASN A 1 390 ? 7.481 10.618 -15.846 1.00 74.69 390 ASN A N 1
ATOM 3048 C CA . ASN A 1 390 ? 7.365 9.522 -14.892 1.00 74.69 390 ASN A CA 1
ATOM 3049 C C . ASN A 1 390 ? 6.930 10.114 -13.545 1.00 74.69 390 ASN A C 1
ATOM 3051 O O . ASN A 1 390 ? 7.556 11.052 -13.062 1.00 74.69 390 ASN A O 1
ATOM 3055 N N . ILE A 1 391 ? 5.826 9.642 -12.980 1.00 69.00 391 ILE A N 1
ATOM 3056 C CA . ILE A 1 391 ? 5.263 10.207 -11.748 1.00 69.00 391 ILE A CA 1
ATOM 3057 C C . ILE A 1 391 ? 5.672 9.367 -10.545 1.00 69.00 391 ILE A C 1
ATOM 3059 O O . ILE A 1 391 ? 6.080 9.914 -9.522 1.00 69.00 391 ILE A O 1
ATOM 3063 N N . LEU A 1 392 ? 5.541 8.047 -10.668 1.00 73.25 392 LEU A N 1
ATOM 3064 C CA . LEU A 1 392 ? 5.737 7.114 -9.570 1.00 73.25 392 LEU A CA 1
ATOM 3065 C C . LEU A 1 392 ? 6.166 5.751 -10.103 1.00 73.25 392 LEU A C 1
ATOM 3067 O O . LEU A 1 392 ? 5.537 5.222 -11.020 1.00 73.25 392 LEU A O 1
ATOM 3071 N N . GLU A 1 393 ? 7.154 5.153 -9.450 1.00 82.31 393 GLU A N 1
ATOM 3072 C CA . GLU A 1 393 ? 7.469 3.736 -9.577 1.00 82.31 393 GLU A CA 1
ATOM 3073 C C . GLU A 1 393 ? 7.515 3.089 -8.195 1.00 82.31 393 GLU A C 1
ATOM 3075 O O . GLU A 1 393 ? 8.046 3.667 -7.245 1.00 82.31 393 GLU A O 1
ATOM 3080 N N . LEU A 1 394 ? 6.936 1.900 -8.082 1.00 71.75 394 LEU A N 1
ATOM 3081 C CA . LEU A 1 394 ? 6.929 1.082 -6.878 1.00 71.75 394 LEU A CA 1
ATOM 3082 C C . LEU A 1 394 ? 7.531 -0.268 -7.229 1.00 71.75 394 LEU A C 1
ATOM 3084 O O . LEU A 1 394 ? 7.109 -0.905 -8.192 1.00 71.75 394 LEU A O 1
ATOM 3088 N N . ASP A 1 395 ? 8.494 -0.700 -6.435 1.00 84.50 395 ASP A N 1
ATOM 3089 C CA . ASP A 1 395 ? 9.227 -1.931 -6.675 1.00 84.50 395 ASP A CA 1
ATOM 3090 C C . ASP A 1 395 ? 9.321 -2.711 -5.371 1.00 84.50 395 ASP A C 1
ATOM 3092 O O . ASP A 1 395 ? 9.746 -2.172 -4.348 1.00 84.50 395 ASP A O 1
ATOM 3096 N N . ALA A 1 396 ? 8.857 -3.954 -5.392 1.00 80.19 396 ALA A N 1
ATOM 3097 C CA . ALA A 1 396 ? 8.848 -4.838 -4.240 1.00 80.19 396 ALA A CA 1
ATOM 3098 C C . ALA A 1 396 ? 9.557 -6.139 -4.603 1.00 80.19 396 ALA A C 1
ATOM 3100 O O . ALA A 1 396 ? 9.180 -6.789 -5.579 1.00 80.19 396 ALA A O 1
ATOM 3101 N N . ARG A 1 397 ? 10.536 -6.535 -3.790 1.00 87.88 397 ARG A N 1
ATOM 3102 C CA . ARG A 1 397 ? 11.250 -7.807 -3.907 1.00 87.88 397 ARG A CA 1
ATOM 3103 C C . ARG A 1 397 ? 11.102 -8.595 -2.613 1.00 87.88 397 ARG A C 1
ATOM 3105 O O . ARG A 1 397 ? 11.126 -8.019 -1.530 1.00 87.88 397 ARG A O 1
ATOM 3112 N N . ALA A 1 398 ? 10.945 -9.905 -2.707 1.00 82.81 398 ALA A N 1
ATOM 3113 C CA . ALA A 1 398 ? 10.936 -10.781 -1.551 1.00 82.81 398 ALA A CA 1
ATOM 3114 C C . ALA A 1 398 ? 11.505 -12.156 -1.895 1.00 82.81 398 ALA A C 1
ATOM 3116 O O . ALA A 1 398 ? 11.294 -12.691 -2.982 1.00 82.81 398 ALA A O 1
ATOM 3117 N N . GLU A 1 399 ? 12.209 -12.729 -0.931 1.00 82.50 399 GLU A N 1
ATOM 3118 C CA . GLU A 1 399 ? 12.896 -14.006 -1.028 1.00 82.50 399 GLU A CA 1
ATOM 3119 C C . GLU A 1 399 ? 12.484 -14.876 0.162 1.00 82.50 399 GLU A C 1
ATOM 3121 O O . GLU A 1 399 ? 12.354 -14.379 1.281 1.00 82.50 399 GLU A O 1
ATOM 3126 N N . GLY A 1 400 ? 12.205 -16.160 -0.068 1.00 74.75 400 GLY A N 1
ATOM 3127 C CA . GLY A 1 400 ? 11.780 -17.075 0.995 1.00 74.75 400 GLY A CA 1
ATOM 3128 C C . GLY A 1 400 ? 10.358 -16.848 1.537 1.00 74.75 400 GLY A C 1
ATOM 3129 O O . GLY A 1 400 ? 10.030 -17.357 2.609 1.00 74.75 400 GLY A O 1
ATOM 3130 N N . LEU A 1 401 ? 9.467 -16.134 0.828 1.00 68.62 401 LEU A N 1
ATOM 3131 C CA . LEU A 1 401 ? 8.052 -15.989 1.234 1.00 68.62 401 LEU A CA 1
ATOM 3132 C C . LEU A 1 401 ? 7.315 -17.332 1.318 1.00 68.62 401 LEU A C 1
ATOM 3134 O O . LEU A 1 401 ? 6.363 -17.483 2.083 1.00 68.62 401 LEU A O 1
ATOM 3138 N N . GLU A 1 402 ? 7.776 -18.334 0.580 1.00 70.44 402 GLU A N 1
ATOM 3139 C CA . GLU A 1 402 ? 7.305 -19.711 0.658 1.00 70.44 402 GLU A CA 1
ATOM 3140 C C . GLU A 1 402 ? 7.542 -20.324 2.043 1.00 70.44 402 GLU A C 1
ATOM 3142 O O . GLU A 1 402 ? 6.788 -21.203 2.462 1.00 70.44 402 GLU A O 1
ATOM 3147 N N . GLN A 1 403 ? 8.564 -19.867 2.775 1.00 67.44 403 GLN A N 1
ATOM 3148 C CA . GLN A 1 403 ? 8.793 -20.255 4.163 1.00 67.44 403 GLN A CA 1
ATOM 3149 C C . GLN A 1 403 ? 7.695 -19.693 5.062 1.00 67.44 403 GLN A C 1
ATOM 3151 O O . GLN A 1 403 ? 7.169 -20.431 5.885 1.00 67.44 403 GLN A O 1
ATOM 3156 N N . LEU A 1 404 ? 7.300 -18.430 4.871 1.00 61.94 404 LEU A N 1
ATOM 3157 C CA . LEU A 1 404 ? 6.181 -17.823 5.595 1.00 61.94 404 LEU A CA 1
ATOM 3158 C C . LEU A 1 404 ? 4.865 -18.548 5.282 1.00 61.94 404 LEU A C 1
ATOM 3160 O O . LEU A 1 404 ? 4.107 -18.850 6.199 1.00 61.94 404 LEU A O 1
ATOM 3164 N N . ASP A 1 405 ? 4.608 -18.876 4.013 1.00 57.62 405 ASP A N 1
ATOM 3165 C CA . ASP A 1 405 ? 3.436 -19.672 3.629 1.00 57.62 405 ASP A CA 1
ATOM 3166 C C . ASP A 1 405 ? 3.460 -21.066 4.279 1.00 57.62 405 ASP A C 1
ATOM 3168 O O . ASP A 1 405 ? 2.458 -21.502 4.837 1.00 57.62 405 ASP A O 1
ATOM 3172 N N . ASN A 1 406 ? 4.612 -21.741 4.320 1.00 58.25 406 ASN A N 1
ATOM 3173 C CA . ASN A 1 406 ? 4.747 -23.041 4.984 1.00 58.25 406 ASN A CA 1
ATOM 3174 C C . ASN A 1 406 ? 4.666 -22.956 6.523 1.00 58.25 406 ASN A C 1
ATOM 3176 O O . ASN A 1 406 ? 4.058 -23.825 7.149 1.00 58.25 406 ASN A O 1
ATOM 3180 N N . GLU A 1 407 ? 5.251 -21.934 7.148 1.00 58.66 407 GLU A N 1
ATOM 3181 C CA . GLU A 1 407 ? 5.211 -21.705 8.599 1.00 58.66 407 GLU A CA 1
ATOM 3182 C C . GLU A 1 407 ? 3.833 -21.228 9.068 1.00 58.66 407 GLU A C 1
ATOM 3184 O O . GLU A 1 407 ? 3.458 -21.495 10.205 1.00 58.66 407 GLU A O 1
ATOM 3189 N N . LEU A 1 408 ? 3.051 -20.556 8.219 1.00 49.38 408 LEU A N 1
ATOM 3190 C CA . LEU A 1 408 ? 1.675 -20.171 8.530 1.00 49.38 408 LEU A CA 1
ATOM 3191 C C . LEU A 1 408 ? 0.681 -21.273 8.149 1.00 49.38 408 LEU A C 1
ATOM 3193 O O . LEU A 1 408 ? -0.136 -21.656 8.980 1.00 49.38 408 LEU A O 1
ATOM 3197 N N . PHE A 1 409 ? 0.752 -21.801 6.929 1.00 47.19 409 PHE A N 1
ATOM 3198 C CA . PHE A 1 409 ? -0.275 -22.645 6.304 1.00 47.19 409 PHE A CA 1
ATOM 3199 C C . PHE A 1 409 ? 0.204 -24.057 5.902 1.00 47.19 409 PHE A C 1
ATOM 3201 O O . PHE A 1 409 ? -0.622 -24.887 5.510 1.00 47.19 409 PHE A O 1
ATOM 3208 N N . GLY A 1 410 ? 1.502 -24.370 6.011 1.00 51.03 410 GLY A N 1
ATOM 3209 C CA . GLY A 1 410 ? 2.091 -25.680 5.678 1.00 51.03 410 GLY A CA 1
ATOM 3210 C C . GLY A 1 410 ? 1.715 -26.788 6.668 1.00 51.03 410 GLY A C 1
ATOM 3211 O O . GLY A 1 410 ? 1.017 -26.551 7.637 1.00 51.03 410 GLY A O 1
ATOM 3212 N N . ALA A 1 411 ? 2.133 -28.038 6.463 1.00 47.00 411 ALA A N 1
ATOM 3213 C CA . ALA A 1 411 ? 1.602 -29.171 7.247 1.00 47.00 411 ALA A CA 1
ATOM 3214 C C . ALA A 1 411 ? 1.781 -29.061 8.785 1.00 47.00 411 ALA A C 1
ATOM 3216 O O . ALA A 1 411 ? 0.939 -29.577 9.519 1.00 47.00 411 ALA A O 1
ATOM 3217 N N . ASP A 1 412 ? 2.826 -28.361 9.240 1.00 50.50 412 ASP A N 1
ATOM 3218 C CA . ASP A 1 412 ? 3.150 -28.088 10.650 1.00 50.50 412 ASP A CA 1
ATOM 3219 C C . ASP A 1 412 ? 3.116 -26.574 10.984 1.00 50.50 412 ASP A C 1
ATOM 3221 O O . ASP A 1 412 ? 3.764 -26.140 11.931 1.00 50.50 412 ASP A O 1
ATOM 3225 N N . GLY A 1 413 ? 2.411 -25.761 10.188 1.00 50.50 413 GLY A N 1
ATOM 3226 C CA . GLY A 1 413 ? 2.346 -24.301 10.342 1.00 50.50 413 GLY A CA 1
ATOM 3227 C C . GLY A 1 413 ? 1.367 -23.801 11.416 1.00 50.50 413 GLY A C 1
ATOM 3228 O O . GLY A 1 413 ? 0.506 -24.537 11.890 1.00 50.50 413 GLY A O 1
ATOM 3229 N N . TYR A 1 414 ? 1.453 -22.521 11.781 1.00 48.03 414 TYR A N 1
ATOM 3230 C CA . TYR A 1 414 ? 0.709 -21.898 12.884 1.00 48.03 414 TYR A CA 1
ATOM 3231 C C . TYR A 1 414 ? -0.818 -22.009 12.741 1.00 48.03 414 TYR A C 1
ATOM 3233 O O . TYR A 1 414 ? -1.534 -22.197 13.724 1.00 48.03 414 TYR A O 1
ATOM 3241 N N . ILE A 1 415 ? -1.332 -21.902 11.514 1.00 39.09 415 ILE A N 1
ATOM 3242 C CA . ILE A 1 415 ? -2.770 -21.911 11.198 1.00 39.09 415 ILE A CA 1
ATOM 3243 C C . ILE A 1 415 ? -3.271 -23.343 10.968 1.00 39.09 415 ILE A C 1
ATOM 3245 O O . ILE A 1 415 ? -4.420 -23.673 11.260 1.00 39.09 415 ILE A O 1
ATOM 3249 N N . SER A 1 416 ? -2.405 -24.212 10.463 1.00 42.56 416 SER A N 1
ATOM 3250 C CA . SER A 1 416 ? -2.680 -25.598 10.069 1.00 42.56 416 SER A CA 1
ATOM 3251 C C . SER A 1 416 ? -2.430 -26.623 11.185 1.00 42.56 416 SER A C 1
ATOM 3253 O O . SER A 1 416 ? -3.098 -27.660 11.209 1.00 42.56 416 SER A O 1
ATOM 3255 N N . ASN A 1 417 ? -1.534 -26.329 12.132 1.00 42.91 417 ASN A N 1
ATOM 3256 C CA . ASN A 1 417 ? -1.225 -27.110 13.334 1.00 42.91 417 ASN A CA 1
ATOM 3257 C C . ASN A 1 417 ? -0.979 -26.208 14.577 1.00 42.91 417 ASN A C 1
ATOM 3259 O O . ASN A 1 417 ? 0.105 -26.216 15.165 1.00 42.91 417 ASN A O 1
ATOM 3263 N N . PRO A 1 418 ? -2.002 -25.477 15.060 1.00 39.72 418 PRO A N 1
ATOM 3264 C CA . PRO A 1 418 ? -1.871 -24.517 16.167 1.00 39.72 418 PRO A CA 1
ATOM 3265 C C . PRO A 1 418 ? -1.424 -25.121 17.517 1.00 39.72 418 PRO A C 1
ATOM 3267 O O . PRO A 1 418 ? -1.003 -24.382 18.403 1.00 39.72 418 PRO A O 1
ATOM 3270 N N . ASN A 1 419 ? -1.475 -26.451 17.687 1.00 40.00 419 ASN A N 1
ATOM 3271 C CA . ASN A 1 419 ? -1.070 -27.151 18.918 1.00 40.00 419 ASN A CA 1
ATOM 3272 C C . ASN A 1 419 ? 0.359 -27.738 18.861 1.00 40.00 419 ASN A C 1
ATOM 3274 O O . ASN A 1 419 ? 0.850 -28.232 19.876 1.00 40.00 419 ASN A O 1
ATOM 3278 N N . GLY A 1 420 ? 1.023 -27.714 17.699 1.00 43.72 420 GLY A N 1
ATOM 3279 C CA . GLY A 1 420 ? 2.355 -28.301 17.494 1.00 43.72 420 GLY A CA 1
ATOM 3280 C C . GLY A 1 420 ? 3.521 -27.442 17.993 1.00 43.72 420 GLY A C 1
ATOM 3281 O O . GLY A 1 420 ? 4.637 -27.937 18.108 1.00 43.72 420 GLY A O 1
ATOM 3282 N N . HIS A 1 421 ? 3.276 -26.175 18.330 1.00 45.34 421 HIS A N 1
ATOM 3283 C CA . HIS A 1 421 ? 4.337 -25.208 18.635 1.00 45.34 421 HIS A CA 1
ATOM 3284 C C . HIS A 1 421 ? 4.668 -25.063 20.127 1.00 45.34 421 HIS A C 1
ATOM 3286 O O . HIS A 1 421 ? 5.565 -24.300 20.475 1.00 45.34 421 HIS A O 1
ATOM 3292 N N . VAL A 1 422 ? 3.964 -25.776 21.016 1.00 40.69 422 VAL A N 1
ATOM 3293 C CA . VAL A 1 422 ? 4.136 -25.607 22.472 1.00 40.69 422 VAL A CA 1
ATOM 3294 C C . VAL A 1 422 ? 5.090 -26.647 23.082 1.00 40.69 422 VAL A C 1
ATOM 3296 O O . VAL A 1 422 ? 5.664 -26.380 24.130 1.00 40.69 422 VAL A O 1
ATOM 3299 N N . PHE A 1 423 ? 5.359 -27.790 22.431 1.00 30.80 423 PHE A N 1
ATOM 3300 C CA . PHE A 1 423 ? 6.262 -28.814 22.987 1.00 30.80 423 PHE A CA 1
ATOM 3301 C C . PHE A 1 423 ? 7.019 -29.619 21.902 1.00 30.80 423 PHE A C 1
ATOM 3303 O O . PHE A 1 423 ? 6.490 -30.600 21.394 1.00 30.80 423 PHE A O 1
ATOM 3310 N N . HIS A 1 424 ? 8.276 -29.232 21.631 1.00 32.91 424 HIS A N 1
ATOM 3311 C CA . HIS A 1 424 ? 9.347 -29.933 20.879 1.00 32.91 424 HIS A CA 1
ATOM 3312 C C . HIS A 1 424 ? 9.115 -30.442 19.433 1.00 32.91 424 HIS A C 1
ATOM 3314 O O . HIS A 1 424 ? 8.075 -30.990 19.078 1.00 32.91 424 HIS A O 1
ATOM 3320 N N . ASP A 1 425 ? 10.198 -30.376 18.638 1.00 40.78 425 ASP A N 1
ATOM 3321 C CA . ASP A 1 425 ? 10.380 -30.993 17.315 1.00 40.78 425 ASP A CA 1
ATOM 3322 C C . ASP A 1 425 ? 9.951 -32.470 17.286 1.00 40.78 425 ASP A C 1
ATOM 3324 O O . ASP A 1 425 ? 10.703 -33.377 17.655 1.00 40.78 425 ASP A O 1
ATOM 3328 N N . LYS A 1 426 ? 8.758 -32.751 16.761 1.00 36.91 426 LYS A N 1
ATOM 3329 C CA . LYS A 1 426 ? 8.409 -34.092 16.281 1.00 36.91 426 LYS A CA 1
ATOM 3330 C C . LYS A 1 426 ? 8.090 -34.035 14.797 1.00 36.91 426 LYS A C 1
ATOM 3332 O O . LYS A 1 426 ? 6.960 -33.791 14.395 1.00 36.91 426 LYS A O 1
ATOM 3337 N N . LYS A 1 427 ? 9.098 -34.359 13.977 1.00 47.75 427 LYS A N 1
ATOM 3338 C CA . LYS A 1 427 ? 8.931 -34.675 12.551 1.00 47.75 427 LYS A CA 1
ATOM 3339 C C . LYS A 1 427 ? 7.935 -35.835 12.421 1.00 47.75 427 LYS A C 1
ATOM 3341 O O . LYS A 1 427 ? 8.294 -36.982 12.671 1.00 47.75 427 LYS A O 1
ATOM 3346 N N . PHE A 1 428 ? 6.706 -35.556 11.991 1.00 42.34 428 PHE A N 1
ATOM 3347 C CA . PHE A 1 428 ? 5.667 -36.555 11.710 1.00 42.34 428 PHE A CA 1
ATOM 3348 C C . PHE A 1 428 ? 6.208 -37.722 10.852 1.00 42.34 428 PHE A C 1
ATOM 3350 O O . PHE A 1 428 ? 6.604 -37.496 9.710 1.00 42.34 428 PHE A O 1
ATOM 3357 N N . GLN A 1 429 ? 6.253 -38.962 11.354 1.00 44.88 429 GLN A N 1
ATOM 3358 C CA . GLN A 1 429 ? 6.614 -40.150 10.559 1.00 44.88 429 GLN A CA 1
ATOM 3359 C C . GLN A 1 429 ? 5.380 -41.028 10.332 1.00 44.88 429 GLN A C 1
ATOM 3361 O O . GLN A 1 429 ? 4.755 -41.510 11.275 1.00 44.88 429 GLN A O 1
ATOM 3366 N N . SER A 1 430 ? 5.019 -41.224 9.062 1.00 45.84 430 SER A N 1
ATOM 3367 C CA . SER A 1 430 ? 3.898 -42.079 8.669 1.00 45.84 430 SER A CA 1
ATOM 3368 C C . SER A 1 430 ? 4.325 -43.549 8.662 1.00 45.84 430 SER A C 1
ATOM 3370 O O . SER A 1 430 ? 5.463 -43.862 8.329 1.00 45.84 430 SER A O 1
ATOM 3372 N N . HIS A 1 431 ? 3.412 -44.475 8.959 1.00 42.66 431 HIS A N 1
ATOM 3373 C CA . HIS A 1 431 ? 3.676 -45.922 8.873 1.00 42.66 431 HIS A CA 1
ATOM 3374 C C . HIS A 1 431 ? 3.701 -46.450 7.419 1.00 42.66 431 HIS A C 1
ATOM 3376 O O . HIS A 1 431 ? 3.947 -47.629 7.185 1.00 42.66 431 HIS A O 1
ATOM 3382 N N . ASN A 1 432 ? 3.444 -45.595 6.421 1.00 41.22 432 ASN A N 1
ATOM 3383 C CA . ASN A 1 432 ? 3.394 -45.967 5.006 1.00 41.22 432 ASN A CA 1
ATOM 3384 C C . ASN A 1 432 ? 4.657 -45.501 4.252 1.00 41.22 432 ASN A C 1
ATOM 3386 O O . ASN A 1 432 ? 4.892 -44.300 4.102 1.00 41.22 432 ASN A O 1
ATOM 3390 N N . ALA A 1 433 ? 5.432 -46.449 3.710 1.00 48.19 433 ALA A N 1
ATOM 3391 C CA . ALA A 1 433 ? 6.698 -46.189 3.012 1.00 48.19 433 ALA A CA 1
ATOM 3392 C C . ALA A 1 433 ? 6.566 -45.266 1.780 1.00 48.19 433 ALA A C 1
ATOM 3394 O O . ALA A 1 433 ? 7.461 -44.463 1.524 1.00 48.19 433 ALA A O 1
ATOM 3395 N N . LYS A 1 434 ? 5.433 -45.299 1.058 1.00 41.25 434 LYS A N 1
ATOM 3396 C CA . LYS A 1 434 ? 5.164 -44.382 -0.069 1.00 41.25 434 LYS A CA 1
ATOM 3397 C C . LYS A 1 434 ? 4.817 -42.971 0.400 1.00 41.25 434 LYS A C 1
ATOM 3399 O O . LYS A 1 434 ? 5.165 -42.012 -0.277 1.00 41.25 434 LYS A O 1
ATOM 3404 N N . VAL A 1 435 ? 4.167 -42.831 1.560 1.00 44.16 435 VAL A N 1
ATOM 3405 C CA . VAL A 1 435 ? 3.874 -41.523 2.179 1.00 44.16 435 VAL A CA 1
ATOM 3406 C C . VAL A 1 435 ? 5.148 -40.903 2.738 1.00 44.16 435 VAL A C 1
ATOM 3408 O O . VAL A 1 435 ? 5.335 -39.702 2.604 1.00 44.16 435 VAL A O 1
ATOM 3411 N N . ASN A 1 436 ? 6.066 -41.710 3.271 1.00 49.66 436 ASN A N 1
ATOM 3412 C CA . ASN A 1 436 ? 7.396 -41.232 3.639 1.00 49.66 436 ASN A CA 1
ATOM 3413 C C . ASN A 1 436 ? 8.241 -40.877 2.400 1.00 49.66 436 ASN A C 1
ATOM 3415 O O . ASN A 1 436 ? 8.922 -39.863 2.432 1.00 49.66 436 ASN A O 1
ATOM 3419 N N . GLN A 1 437 ? 8.137 -41.604 1.277 1.00 50.03 437 GLN A N 1
ATOM 3420 C CA . GLN A 1 437 ? 8.757 -41.195 -0.000 1.00 50.03 437 GLN A CA 1
ATOM 3421 C C . GLN A 1 437 ? 8.135 -39.918 -0.592 1.00 50.03 437 GLN A C 1
ATOM 3423 O O . GLN A 1 437 ? 8.850 -39.083 -1.135 1.00 50.03 437 GLN A O 1
ATOM 3428 N N . LEU A 1 438 ? 6.819 -39.728 -0.461 1.00 43.84 438 LEU A N 1
ATOM 3429 C CA . LEU A 1 438 ? 6.117 -38.507 -0.869 1.00 43.84 438 LEU A CA 1
ATOM 3430 C C . LEU A 1 438 ? 6.428 -37.324 0.034 1.00 43.84 438 LEU A C 1
ATOM 3432 O O . LEU A 1 438 ? 6.584 -36.215 -0.459 1.00 43.84 438 LEU A O 1
ATOM 3436 N N . LYS A 1 439 ? 6.574 -37.569 1.336 1.00 47.41 439 LYS A N 1
ATOM 3437 C CA . LYS A 1 439 ? 7.117 -36.609 2.289 1.00 47.41 439 LYS A CA 1
ATOM 3438 C C . LYS A 1 439 ? 8.541 -36.239 1.898 1.00 47.41 439 LYS A C 1
ATOM 3440 O O . LYS A 1 439 ? 8.830 -35.061 1.874 1.00 47.41 439 LYS A O 1
ATOM 3445 N N . VAL A 1 440 ? 9.385 -37.193 1.505 1.00 50.47 440 VAL A N 1
ATOM 3446 C CA . VAL A 1 440 ? 10.723 -36.908 0.964 1.00 50.47 440 VAL A CA 1
ATOM 3447 C C . VAL A 1 440 ? 10.646 -36.127 -0.355 1.00 50.47 440 VAL A C 1
ATOM 3449 O O . VAL A 1 440 ? 11.492 -35.282 -0.571 1.00 50.47 440 VAL A O 1
ATOM 3452 N N . LEU A 1 441 ? 9.634 -36.311 -1.212 1.00 46.22 441 LEU A N 1
ATOM 3453 C CA . LEU A 1 441 ? 9.441 -35.513 -2.441 1.00 46.22 441 LEU A CA 1
ATOM 3454 C C . LEU A 1 441 ? 8.894 -34.094 -2.176 1.00 46.22 441 LEU A C 1
ATOM 3456 O O . LEU A 1 441 ? 9.292 -33.151 -2.853 1.00 46.22 441 LEU A O 1
ATOM 3460 N N . PHE A 1 442 ? 8.006 -33.928 -1.190 1.00 43.28 442 PHE A N 1
ATOM 3461 C CA . PHE A 1 442 ? 7.507 -32.626 -0.724 1.00 43.28 442 PHE A CA 1
ATOM 3462 C C . PHE A 1 442 ? 8.532 -31.889 0.152 1.00 43.28 442 PHE A C 1
ATOM 3464 O O . PHE A 1 442 ? 8.596 -30.670 0.108 1.00 43.28 442 PHE A O 1
ATOM 3471 N N . GLN A 1 443 ? 9.374 -32.608 0.894 1.00 44.34 443 GLN A N 1
ATOM 3472 C CA . GLN A 1 443 ? 10.536 -32.061 1.598 1.00 44.34 443 GLN A CA 1
ATOM 3473 C C . GLN A 1 443 ? 11.707 -31.812 0.641 1.00 44.34 443 GLN A C 1
ATOM 3475 O O . GLN A 1 443 ? 12.417 -30.847 0.850 1.00 44.34 443 GLN A O 1
ATOM 3480 N N . LYS A 1 444 ? 11.825 -32.551 -0.474 1.00 44.50 444 LYS A N 1
ATOM 3481 C CA . LYS A 1 444 ? 12.700 -32.193 -1.608 1.00 44.50 444 LYS A CA 1
ATOM 3482 C C . LYS A 1 444 ? 12.258 -30.921 -2.333 1.00 44.50 444 LYS A C 1
ATOM 3484 O O . LYS A 1 444 ? 13.065 -30.306 -3.009 1.00 44.50 444 LYS A O 1
ATOM 3489 N N . LYS A 1 445 ? 10.990 -30.503 -2.207 1.00 44.94 445 LYS A N 1
ATOM 3490 C CA . LYS A 1 445 ? 10.575 -29.129 -2.552 1.00 44.94 445 LYS A CA 1
ATOM 3491 C C . LYS A 1 445 ? 11.048 -28.106 -1.512 1.00 44.94 445 LYS A C 1
ATOM 3493 O O . LYS A 1 445 ? 11.209 -26.946 -1.857 1.00 44.94 445 LYS A O 1
ATOM 3498 N N . GLY A 1 446 ? 11.270 -28.548 -0.275 1.00 39.97 446 GLY A N 1
ATOM 3499 C CA . GLY A 1 446 ? 11.943 -27.796 0.781 1.00 39.97 446 GLY A CA 1
ATOM 3500 C C . GLY A 1 446 ? 13.434 -27.570 0.522 1.00 39.97 446 GLY A C 1
ATOM 3501 O O . GLY A 1 446 ? 13.956 -26.576 0.997 1.00 39.97 446 GLY A O 1
ATOM 3502 N N . ASP A 1 447 ? 14.083 -28.407 -0.297 1.00 44.78 447 ASP A N 1
ATOM 3503 C CA . ASP A 1 447 ? 15.480 -28.200 -0.727 1.00 44.78 447 ASP A CA 1
ATOM 3504 C C . ASP A 1 447 ? 15.654 -26.963 -1.644 1.00 44.78 447 ASP A C 1
ATOM 3506 O O . ASP A 1 447 ? 16.782 -26.557 -1.909 1.00 44.78 447 ASP A O 1
ATOM 3510 N N . PHE A 1 448 ? 14.556 -26.364 -2.135 1.00 46.41 448 PHE A N 1
ATOM 3511 C CA . PHE A 1 448 ? 14.544 -25.102 -2.897 1.00 46.41 448 PHE A CA 1
ATOM 3512 C C . PHE A 1 448 ? 14.121 -23.885 -2.055 1.00 46.41 448 PHE A C 1
ATOM 3514 O O . PHE A 1 448 ? 14.083 -22.773 -2.575 1.00 46.41 448 PHE A O 1
ATOM 3521 N N . ILE A 1 449 ? 13.760 -24.079 -0.781 1.00 50.62 449 ILE A N 1
ATOM 3522 C CA . ILE A 1 449 ? 13.392 -22.970 0.103 1.00 50.62 449 ILE A CA 1
ATOM 3523 C C . ILE A 1 449 ? 14.693 -22.324 0.566 1.00 50.62 449 ILE A C 1
ATOM 3525 O O . ILE A 1 449 ? 15.464 -22.946 1.290 1.00 50.62 449 ILE A O 1
ATOM 3529 N N . GLU A 1 450 ? 14.935 -21.085 0.148 1.00 54.62 450 GLU A N 1
ATOM 3530 C CA . GLU A 1 450 ? 16.010 -20.281 0.724 1.00 54.62 450 GLU A CA 1
ATOM 3531 C C . GLU A 1 450 ? 15.806 -20.162 2.239 1.00 54.62 450 GLU A C 1
ATOM 3533 O O . GLU A 1 450 ? 14.717 -19.836 2.716 1.00 54.62 450 GLU A O 1
ATOM 3538 N N . ASP A 1 451 ? 16.860 -20.463 3.002 1.00 54.84 451 ASP A N 1
ATOM 3539 C CA . ASP A 1 451 ? 16.808 -20.581 4.465 1.00 54.84 451 ASP A CA 1
ATOM 3540 C C . ASP A 1 451 ? 16.439 -19.255 5.172 1.00 54.84 451 ASP A C 1
ATOM 3542 O O . ASP A 1 451 ? 16.062 -19.260 6.351 1.00 54.84 451 ASP A O 1
ATOM 3546 N N . GLN A 1 452 ? 16.499 -18.127 4.454 1.00 67.12 452 GLN A N 1
ATOM 3547 C CA . GLN A 1 452 ? 16.404 -16.768 4.981 1.00 67.12 452 GLN A CA 1
ATOM 3548 C C . GLN A 1 452 ? 15.293 -15.964 4.283 1.00 67.12 452 GLN A C 1
ATOM 3550 O O . GLN A 1 452 ? 15.404 -15.605 3.114 1.00 67.12 452 GLN A O 1
ATOM 3555 N N . LEU A 1 453 ? 14.218 -15.652 5.020 1.00 75.12 453 LEU A N 1
ATOM 3556 C CA . LEU A 1 453 ? 13.175 -14.723 4.569 1.00 75.12 453 LEU A CA 1
ATOM 3557 C C . LEU A 1 453 ? 13.731 -13.294 4.565 1.00 75.12 453 LEU A C 1
ATOM 3559 O O . LEU A 1 453 ? 14.065 -12.758 5.625 1.00 75.12 453 LEU A O 1
ATOM 3563 N N . SER A 1 454 ? 13.757 -12.663 3.397 1.00 80.25 454 SER A N 1
ATOM 3564 C CA . SER A 1 454 ? 14.106 -11.250 3.239 1.00 80.25 454 SER A CA 1
ATOM 3565 C C . SER A 1 454 ? 13.135 -10.561 2.287 1.00 80.25 454 SER A C 1
ATOM 3567 O O . SER A 1 454 ? 12.475 -11.196 1.462 1.00 80.25 454 SER A O 1
ATOM 3569 N N . GLY A 1 455 ? 12.997 -9.248 2.416 1.00 84.56 455 GLY A N 1
ATOM 3570 C CA . GLY A 1 455 ? 12.190 -8.479 1.483 1.00 84.56 455 GLY A CA 1
ATOM 3571 C C . GLY A 1 455 ? 12.537 -7.008 1.494 1.00 84.56 455 GLY A C 1
ATOM 3572 O O . GLY A 1 455 ? 12.963 -6.459 2.509 1.00 84.56 455 GLY A O 1
ATOM 3573 N N . SER A 1 456 ? 12.328 -6.362 0.357 1.00 84.81 456 SER A N 1
ATOM 3574 C CA . SER A 1 456 ? 12.577 -4.947 0.173 1.00 84.81 456 SER A CA 1
ATOM 3575 C C . SER A 1 456 ? 11.475 -4.266 -0.634 1.00 84.81 456 SER A C 1
ATOM 3577 O O . SER A 1 456 ? 10.759 -4.870 -1.433 1.00 84.81 456 SER A O 1
ATOM 3579 N N . LEU A 1 457 ? 11.286 -2.982 -0.349 1.00 80.69 457 LEU A N 1
ATOM 3580 C CA . LEU A 1 457 ? 10.336 -2.094 -0.997 1.00 80.69 457 LEU A CA 1
ATOM 3581 C C . LEU A 1 457 ? 11.063 -0.798 -1.342 1.00 80.69 457 LEU A C 1
ATOM 3583 O O . LEU A 1 457 ? 11.647 -0.149 -0.470 1.00 80.69 457 LEU A O 1
ATOM 3587 N N . SER A 1 458 ? 10.987 -0.386 -2.599 1.00 86.25 458 SER A N 1
ATOM 3588 C CA . SER A 1 458 ? 11.517 0.889 -3.063 1.00 86.25 458 SER A CA 1
ATOM 3589 C C . SER A 1 458 ? 10.452 1.711 -3.781 1.00 86.25 458 SER A C 1
ATOM 3591 O O . SER A 1 458 ? 9.513 1.180 -4.377 1.00 86.25 458 SER A O 1
ATOM 3593 N N . ALA A 1 459 ? 10.573 3.031 -3.666 1.00 79.81 459 ALA A N 1
ATOM 3594 C CA . ALA A 1 459 ? 9.715 3.987 -4.342 1.00 79.81 459 ALA A CA 1
ATOM 3595 C C . ALA A 1 459 ? 10.576 5.012 -5.080 1.00 79.81 459 ALA A C 1
ATOM 3597 O O . ALA A 1 459 ? 11.452 5.649 -4.475 1.00 79.81 459 ALA A O 1
ATOM 3598 N N . ARG A 1 460 ? 10.282 5.193 -6.371 1.00 85.75 460 ARG A N 1
ATOM 3599 C CA . ARG A 1 460 ? 10.859 6.241 -7.210 1.00 85.75 460 ARG A CA 1
ATOM 3600 C C . ARG A 1 460 ? 9.808 7.277 -7.582 1.00 85.75 460 ARG A C 1
ATOM 3602 O O . ARG A 1 460 ? 8.672 6.930 -7.886 1.00 85.75 460 ARG A O 1
ATOM 3609 N N . MET A 1 461 ? 10.177 8.551 -7.566 1.00 75.19 461 MET A N 1
ATOM 3610 C CA . MET A 1 461 ? 9.330 9.654 -8.030 1.00 75.19 461 MET A CA 1
ATOM 3611 C C . MET A 1 461 ? 10.116 10.474 -9.041 1.00 75.19 461 MET A C 1
ATOM 3613 O O . MET A 1 461 ? 11.277 10.787 -8.799 1.00 75.19 461 MET A O 1
ATOM 3617 N N . PHE A 1 462 ? 9.514 10.794 -10.188 1.00 76.00 462 PHE A N 1
ATOM 3618 C CA . PHE A 1 462 ? 10.218 11.486 -11.281 1.00 76.00 462 PHE A CA 1
ATOM 3619 C C . PHE A 1 462 ? 11.506 10.762 -11.735 1.00 76.00 462 PHE A C 1
ATOM 3621 O O . PHE A 1 462 ? 12.449 11.370 -12.242 1.00 76.00 462 PHE A O 1
ATOM 3628 N N . GLY A 1 463 ? 11.530 9.436 -11.559 1.00 80.56 463 GLY A N 1
ATOM 3629 C CA . GLY A 1 463 ? 12.665 8.543 -11.800 1.00 80.56 463 GLY A CA 1
ATOM 3630 C C . GLY A 1 463 ? 13.732 8.482 -10.689 1.00 80.56 463 GLY A C 1
ATOM 3631 O O . GLY A 1 463 ? 14.664 7.684 -10.815 1.00 80.56 463 GLY A O 1
ATOM 3632 N N . ASP A 1 464 ? 13.639 9.300 -9.634 1.00 86.69 464 ASP A N 1
ATOM 3633 C CA . ASP A 1 464 ? 14.592 9.321 -8.512 1.00 86.69 464 ASP A CA 1
ATOM 3634 C C . ASP A 1 464 ? 14.162 8.341 -7.416 1.00 86.69 464 ASP A C 1
ATOM 3636 O O . ASP A 1 464 ? 13.015 8.394 -6.980 1.00 86.69 464 ASP A O 1
ATOM 3640 N N . ASP A 1 465 ? 15.064 7.490 -6.916 1.00 90.31 465 ASP A N 1
ATOM 3641 C CA . ASP A 1 465 ? 14.872 6.744 -5.665 1.00 90.31 465 ASP A CA 1
ATOM 3642 C C . ASP A 1 465 ? 14.740 7.744 -4.520 1.00 90.31 465 ASP A C 1
ATOM 3644 O O . ASP A 1 465 ? 15.699 8.434 -4.175 1.00 90.31 465 ASP A O 1
ATOM 3648 N N . VAL A 1 466 ? 13.542 7.810 -3.933 1.00 84.50 466 VAL A N 1
ATOM 3649 C CA . VAL A 1 466 ? 13.223 8.696 -2.802 1.00 84.50 466 VAL A CA 1
ATOM 3650 C C . VAL A 1 466 ? 13.067 7.921 -1.498 1.00 84.50 466 VAL A C 1
ATOM 3652 O O . VAL A 1 466 ? 13.247 8.478 -0.410 1.00 84.50 466 VAL A O 1
ATOM 3655 N N . LYS A 1 467 ? 12.738 6.625 -1.582 1.00 82.75 467 LYS A N 1
ATOM 3656 C CA . LYS A 1 467 ? 12.574 5.764 -0.413 1.00 82.75 467 LYS A CA 1
ATOM 3657 C C . LYS A 1 467 ? 12.945 4.318 -0.716 1.00 82.75 467 LYS A C 1
ATOM 3659 O O . LYS A 1 467 ? 12.576 3.778 -1.751 1.00 82.75 467 LYS A O 1
ATOM 3664 N N . TYR A 1 468 ? 13.612 3.696 0.246 1.00 87.69 468 TYR A N 1
ATOM 3665 C CA . TYR A 1 468 ? 13.904 2.271 0.285 1.00 87.69 468 TYR A CA 1
ATOM 3666 C C . TYR A 1 468 ? 13.632 1.758 1.705 1.00 87.69 468 TYR A C 1
ATOM 3668 O O . TYR A 1 468 ? 13.726 2.518 2.675 1.00 87.69 468 TYR A O 1
ATOM 3676 N N . PHE A 1 469 ? 13.213 0.507 1.813 1.00 80.12 469 PHE A N 1
ATOM 3677 C CA . PHE A 1 469 ? 13.004 -0.226 3.054 1.00 80.12 469 PHE A CA 1
ATOM 3678 C C . PHE A 1 469 ? 13.350 -1.685 2.786 1.00 80.12 469 PHE A C 1
ATOM 3680 O O . PHE A 1 469 ? 12.904 -2.225 1.781 1.00 80.12 469 PHE A O 1
ATOM 3687 N N . ALA A 1 470 ? 14.093 -2.315 3.687 1.00 84.19 470 ALA A N 1
ATOM 3688 C CA . ALA A 1 470 ? 14.375 -3.740 3.636 1.00 84.19 470 ALA A CA 1
ATOM 3689 C C . ALA A 1 470 ? 14.142 -4.368 5.011 1.00 84.19 470 ALA A C 1
ATOM 3691 O O . ALA A 1 470 ? 14.197 -3.684 6.036 1.00 84.19 470 ALA A O 1
ATOM 3692 N N . PHE A 1 471 ? 13.882 -5.669 5.036 1.00 79.12 471 PHE A N 1
ATOM 3693 C CA . PHE A 1 471 ? 13.773 -6.456 6.255 1.00 79.12 471 PHE A CA 1
ATOM 3694 C C . PHE A 1 471 ? 14.301 -7.875 6.047 1.00 79.12 471 PHE A C 1
ATOM 3696 O O . PHE A 1 471 ? 14.321 -8.395 4.933 1.00 79.12 471 PHE A O 1
ATOM 3703 N N . GLU A 1 472 ? 14.655 -8.514 7.158 1.00 76.25 472 GLU A N 1
ATOM 3704 C CA . GLU A 1 472 ? 15.099 -9.903 7.223 1.00 76.25 472 GLU A CA 1
ATOM 3705 C C . GLU A 1 472 ? 14.458 -10.613 8.431 1.00 76.25 472 GLU A C 1
ATOM 3707 O O . GLU A 1 472 ? 14.085 -9.966 9.421 1.00 76.25 472 GLU A O 1
ATOM 3712 N N . LYS A 1 473 ? 14.277 -11.938 8.323 1.00 63.66 473 LYS A N 1
ATOM 3713 C CA . LYS A 1 473 ? 13.491 -12.817 9.211 1.00 63.66 473 LYS A CA 1
ATOM 3714 C C . LYS A 1 473 ? 13.666 -12.544 10.707 1.00 63.66 473 LYS A C 1
ATOM 3716 O O . LYS A 1 473 ? 12.662 -12.460 11.422 1.00 63.66 473 LYS A O 1
ATOM 3721 N N . ASP A 1 474 ? 14.906 -12.388 11.162 1.00 60.62 474 ASP A N 1
ATOM 3722 C CA . ASP A 1 474 ? 15.232 -12.270 12.585 1.00 60.62 474 ASP A CA 1
ATOM 3723 C C . ASP A 1 474 ? 14.608 -11.009 13.205 1.00 60.62 474 ASP A C 1
ATOM 3725 O O . ASP A 1 474 ? 14.068 -11.058 14.304 1.00 60.62 474 ASP A O 1
ATOM 3729 N N . HIS A 1 475 ? 14.504 -9.904 12.463 1.00 49.25 475 HIS A N 1
ATOM 3730 C CA . HIS A 1 475 ? 13.920 -8.664 12.984 1.00 49.25 475 HIS A CA 1
ATOM 3731 C C . HIS A 1 475 ? 12.387 -8.617 12.954 1.00 49.25 475 HIS A C 1
ATOM 3733 O O . HIS A 1 475 ? 11.774 -8.001 13.829 1.00 49.25 475 HIS A O 1
ATOM 3739 N N . PHE A 1 476 ? 11.736 -9.231 11.962 1.00 42.84 476 PHE A N 1
ATOM 3740 C CA . PHE A 1 476 ? 10.273 -9.176 11.844 1.00 42.84 476 PHE A CA 1
ATOM 3741 C C . PHE A 1 476 ? 9.594 -10.096 12.864 1.00 42.84 476 PHE A C 1
ATOM 3743 O O . PHE A 1 476 ? 8.675 -9.682 13.577 1.00 42.84 476 PHE A O 1
ATOM 3750 N N . PHE A 1 477 ? 10.080 -11.335 12.977 1.00 49.59 477 PHE A N 1
ATOM 3751 C CA . PHE A 1 477 ? 9.493 -12.321 13.873 1.00 49.59 477 PHE A CA 1
ATOM 3752 C C . PHE A 1 477 ? 9.903 -12.139 15.327 1.00 49.59 477 PHE A C 1
ATOM 3754 O O . PHE A 1 477 ? 9.075 -12.434 16.178 1.00 49.59 477 PHE A O 1
ATOM 3761 N N . GLU A 1 478 ? 11.103 -11.654 15.656 1.00 46.53 478 GLU A N 1
ATOM 3762 C CA . GLU A 1 478 ? 11.438 -11.357 17.056 1.00 46.53 478 GLU A CA 1
ATOM 3763 C C . GLU A 1 478 ? 10.614 -10.189 17.599 1.00 46.53 478 GLU A C 1
ATOM 3765 O O . GLU A 1 478 ? 10.059 -10.302 18.691 1.00 46.53 478 GLU A O 1
ATOM 3770 N N . ASN A 1 479 ? 10.415 -9.129 16.805 1.00 44.28 479 ASN A N 1
ATOM 3771 C CA . ASN A 1 479 ? 9.530 -8.024 17.177 1.00 44.28 479 ASN A CA 1
ATOM 3772 C C . ASN A 1 479 ? 8.075 -8.497 17.309 1.00 44.28 479 ASN A C 1
ATOM 3774 O O . ASN A 1 479 ? 7.433 -8.237 18.324 1.00 44.28 479 ASN A O 1
ATOM 3778 N N . ALA A 1 480 ? 7.554 -9.251 16.333 1.00 39.22 480 ALA A N 1
ATOM 3779 C CA . ALA A 1 480 ? 6.207 -9.816 16.412 1.00 39.22 480 ALA A CA 1
ATOM 3780 C C . ALA A 1 480 ? 6.049 -10.780 17.607 1.00 39.22 480 ALA A C 1
ATOM 3782 O O . ALA A 1 480 ? 5.092 -10.657 18.366 1.00 39.22 480 ALA A O 1
ATOM 3783 N N . LYS A 1 481 ? 7.004 -11.694 17.836 1.00 42.38 481 LYS A N 1
ATOM 3784 C CA . LYS A 1 481 ? 7.019 -12.629 18.978 1.00 42.38 481 LYS A CA 1
ATOM 3785 C C . LYS A 1 481 ? 7.093 -11.897 20.316 1.00 42.38 481 LYS A C 1
ATOM 3787 O O . LYS A 1 481 ? 6.420 -12.323 21.250 1.00 42.38 481 LYS A O 1
ATOM 3792 N N . GLU A 1 482 ? 7.838 -10.793 20.418 1.00 42.09 482 GLU A N 1
ATOM 3793 C CA . GLU A 1 482 ? 7.819 -9.938 21.610 1.00 42.09 482 GLU A CA 1
ATOM 3794 C C . GLU A 1 482 ? 6.427 -9.349 21.866 1.00 42.09 482 GLU A C 1
ATOM 3796 O O . GLU A 1 482 ? 5.997 -9.330 23.018 1.00 42.09 482 GLU A O 1
ATOM 3801 N N . TYR A 1 483 ? 5.694 -8.930 20.825 1.00 39.62 483 TYR A N 1
ATOM 3802 C CA . TYR A 1 483 ? 4.323 -8.419 20.965 1.00 39.62 483 TYR A CA 1
ATOM 3803 C C . TYR A 1 483 ? 3.297 -9.497 21.359 1.00 39.62 483 TYR A C 1
ATOM 3805 O O . TYR A 1 483 ? 2.284 -9.171 21.978 1.00 39.62 483 TYR A O 1
ATOM 3813 N N . PHE A 1 484 ? 3.560 -10.772 21.047 1.00 35.72 484 PHE A N 1
ATOM 3814 C CA . PHE A 1 484 ? 2.693 -11.907 21.398 1.00 35.72 484 PHE A CA 1
ATOM 3815 C C . PHE A 1 484 ? 3.076 -12.607 22.719 1.00 35.72 484 PHE A C 1
ATOM 3817 O O . PHE A 1 484 ? 2.279 -13.377 23.258 1.00 35.72 484 PHE A O 1
ATOM 3824 N N . ALA A 1 485 ? 4.256 -12.321 23.279 1.00 42.12 485 ALA A N 1
ATOM 3825 C CA . ALA A 1 485 ? 4.705 -12.816 24.581 1.00 42.12 485 ALA A CA 1
ATOM 3826 C C . ALA A 1 485 ? 4.168 -11.928 25.719 1.00 42.12 485 ALA A C 1
ATOM 3828 O O . ALA A 1 485 ? 4.818 -10.968 26.148 1.00 42.12 485 ALA A O 1
ATOM 3829 N N . LEU A 1 486 ? 2.946 -12.234 26.178 1.00 39.03 486 LEU A N 1
ATOM 3830 C CA . LEU A 1 486 ? 2.203 -11.479 27.202 1.00 39.03 486 LEU A CA 1
ATOM 3831 C C . LEU A 1 486 ? 3.033 -11.189 28.469 1.00 39.03 486 LEU A C 1
ATOM 3833 O O . LEU A 1 486 ? 2.964 -10.089 29.012 1.00 39.03 486 LEU A O 1
ATOM 3837 N N . ASP A 1 487 ? 3.859 -12.133 28.919 1.00 46.88 487 ASP A N 1
ATOM 3838 C CA . ASP A 1 487 ? 4.724 -12.031 30.104 1.00 46.88 487 ASP A CA 1
ATOM 3839 C C . ASP A 1 487 ? 5.794 -10.927 29.998 1.00 46.88 487 ASP A C 1
ATOM 3841 O O . ASP A 1 487 ? 6.107 -10.270 30.994 1.00 46.88 487 ASP A O 1
ATOM 3845 N N . LYS A 1 488 ? 6.305 -10.663 28.788 1.00 48.97 488 LYS A N 1
ATOM 3846 C CA . LYS A 1 488 ? 7.284 -9.595 28.510 1.00 48.97 488 LYS A CA 1
ATOM 3847 C C . LYS A 1 488 ? 6.637 -8.260 28.132 1.00 48.97 488 LYS A C 1
ATOM 3849 O O . LYS A 1 488 ? 7.225 -7.202 28.369 1.00 48.97 488 LYS A O 1
ATOM 3854 N N . THR A 1 489 ? 5.438 -8.285 27.551 1.00 52.62 489 THR A N 1
ATOM 3855 C CA . THR A 1 489 ? 4.713 -7.081 27.101 1.00 52.62 489 THR A CA 1
ATOM 3856 C C . THR A 1 489 ? 3.912 -6.412 28.205 1.00 52.62 489 THR A C 1
ATOM 3858 O O . THR A 1 489 ? 3.881 -5.184 28.252 1.00 52.62 489 THR A O 1
ATOM 3861 N N . LEU A 1 490 ? 3.310 -7.168 29.126 1.00 55.12 490 LEU A N 1
ATOM 3862 C CA . LEU A 1 490 ? 2.485 -6.621 30.210 1.00 55.12 490 LEU A CA 1
ATOM 3863 C C . LEU A 1 490 ? 3.223 -5.575 31.084 1.00 55.12 490 LEU A C 1
ATOM 3865 O O . LEU A 1 490 ? 2.651 -4.508 31.318 1.00 55.12 490 LEU A O 1
ATOM 3869 N N . PRO A 1 491 ? 4.497 -5.771 31.496 1.00 61.94 491 PRO A N 1
ATOM 3870 C CA . PRO A 1 491 ? 5.250 -4.743 32.226 1.00 61.94 491 PRO A CA 1
ATOM 3871 C C . PRO A 1 491 ? 5.601 -3.508 31.378 1.00 61.94 491 PRO A C 1
ATOM 3873 O O . PRO A 1 491 ? 5.686 -2.400 31.912 1.00 61.94 491 PRO A O 1
ATOM 3876 N N . LYS A 1 492 ? 5.808 -3.678 30.061 1.00 59.38 492 LYS A N 1
ATOM 3877 C CA . LYS A 1 492 ? 6.068 -2.574 29.116 1.00 59.38 492 LYS A CA 1
ATOM 3878 C C . LYS A 1 492 ? 4.792 -1.750 28.871 1.00 59.38 492 LYS A C 1
ATOM 3880 O O . LYS A 1 492 ? 4.872 -0.529 28.850 1.00 59.38 492 LYS A O 1
ATOM 3885 N N . LEU A 1 493 ? 3.631 -2.402 28.769 1.00 58.34 493 LEU A N 1
ATOM 3886 C CA . LEU A 1 493 ? 2.308 -1.785 28.580 1.00 58.34 493 LEU A CA 1
ATOM 3887 C C . LEU A 1 493 ? 1.781 -1.066 29.837 1.00 58.34 493 LEU A C 1
ATOM 3889 O O . LEU A 1 493 ? 0.988 -0.130 29.722 1.00 58.34 493 LEU A O 1
ATOM 3893 N N . ALA A 1 494 ? 2.250 -1.457 31.029 1.00 63.91 494 ALA A N 1
ATOM 3894 C CA . ALA A 1 494 ? 1.989 -0.730 32.273 1.00 63.91 494 ALA A CA 1
ATOM 3895 C C . ALA A 1 494 ? 2.682 0.648 32.310 1.00 63.91 494 ALA A C 1
ATOM 3897 O O . ALA A 1 494 ? 2.221 1.555 33.013 1.00 63.91 494 ALA A O 1
ATOM 3898 N N . LYS A 1 495 ? 3.769 0.825 31.543 1.00 72.56 495 LYS A N 1
ATOM 3899 C CA . LYS A 1 495 ? 4.400 2.130 31.319 1.00 72.56 495 LYS A CA 1
ATOM 3900 C C . LYS A 1 495 ? 3.644 2.888 30.229 1.00 72.56 495 LYS A C 1
ATOM 3902 O O . LYS A 1 495 ? 3.179 2.315 29.252 1.00 72.56 495 LYS A O 1
ATOM 3907 N N . GLU A 1 496 ? 3.525 4.199 30.414 1.00 77.62 496 GLU A N 1
ATOM 3908 C CA . GLU A 1 496 ? 2.889 5.084 29.440 1.00 77.62 496 GLU A CA 1
ATOM 3909 C C . GLU A 1 496 ? 3.695 5.097 28.133 1.00 77.62 496 GLU A C 1
ATOM 3911 O O . GLU A 1 496 ? 4.845 5.535 28.105 1.00 77.62 496 GLU A O 1
ATOM 3916 N N . MET A 1 497 ? 3.087 4.617 27.049 1.00 74.69 497 MET A N 1
ATOM 3917 C CA . MET A 1 497 ? 3.653 4.677 25.707 1.00 74.69 497 MET A CA 1
ATOM 3918 C C . MET A 1 497 ? 3.210 5.975 25.044 1.00 74.69 497 MET A C 1
ATOM 3920 O O . MET A 1 497 ? 2.011 6.199 24.880 1.00 74.69 497 MET A O 1
ATOM 3924 N N . LYS A 1 498 ? 4.167 6.816 24.644 1.00 81.12 498 LYS A N 1
ATOM 3925 C CA . LYS A 1 498 ? 3.924 8.023 23.845 1.00 81.12 498 LYS A CA 1
ATOM 3926 C C . LYS A 1 498 ? 4.588 7.890 22.488 1.00 81.12 498 LYS A C 1
ATOM 3928 O O . LYS A 1 498 ? 5.769 7.562 22.407 1.00 81.12 498 LYS A O 1
ATOM 3933 N N . PHE A 1 499 ? 3.839 8.196 21.441 1.00 75.00 499 PHE A N 1
ATOM 3934 C CA . PHE A 1 499 ? 4.336 8.286 20.080 1.00 75.00 499 PHE A CA 1
ATOM 3935 C C . PHE A 1 499 ? 3.774 9.552 19.442 1.00 75.00 499 PHE A C 1
ATOM 3937 O O . PHE A 1 499 ? 2.568 9.672 19.252 1.00 75.00 499 PHE A O 1
ATOM 3944 N N . GLU A 1 500 ? 4.645 10.497 19.102 1.00 78.50 500 GLU A N 1
ATOM 3945 C CA . GLU A 1 500 ? 4.271 11.700 18.366 1.00 78.50 500 GLU A CA 1
ATOM 3946 C C . GLU A 1 500 ? 5.191 11.856 17.158 1.00 78.50 500 GLU A C 1
ATOM 3948 O O . GLU A 1 500 ? 6.416 11.850 17.286 1.00 78.50 500 GLU A O 1
ATOM 3953 N N . LYS A 1 501 ? 4.603 11.984 15.966 1.00 74.75 501 LYS A N 1
ATOM 3954 C CA . LYS A 1 501 ? 5.352 12.190 14.726 1.00 74.75 501 LYS A CA 1
ATOM 3955 C C . LYS A 1 501 ? 4.630 13.183 13.828 1.00 74.75 501 LYS A C 1
ATOM 3957 O O . LYS A 1 501 ? 3.465 12.990 13.490 1.00 74.75 501 LYS A O 1
ATOM 3962 N N . SER A 1 502 ? 5.344 14.235 13.432 1.00 79.12 502 SER A N 1
ATOM 3963 C CA . SER A 1 502 ? 4.880 15.264 12.497 1.00 79.12 502 SER A CA 1
ATOM 3964 C C . SER A 1 502 ? 5.793 15.314 11.273 1.00 79.12 502 SER A C 1
ATOM 3966 O O . SER A 1 502 ? 7.006 15.121 11.387 1.00 79.12 502 SER A O 1
ATOM 3968 N N . ARG A 1 503 ? 5.210 15.542 10.096 1.00 80.44 503 ARG A N 1
ATOM 3969 C CA . ARG A 1 503 ? 5.903 15.631 8.806 1.00 80.44 503 ARG A CA 1
ATOM 3970 C C . ARG A 1 503 ? 5.268 16.710 7.939 1.00 80.44 503 ARG A C 1
ATOM 3972 O O . ARG A 1 503 ? 4.044 16.735 7.824 1.00 80.44 503 ARG A O 1
ATOM 3979 N N . ASN A 1 504 ? 6.097 17.546 7.318 1.00 84.75 504 ASN A N 1
ATOM 3980 C CA . ASN A 1 504 ? 5.695 18.541 6.326 1.00 84.75 504 ASN A CA 1
ATOM 3981 C C . ASN A 1 504 ? 6.488 18.282 5.039 1.00 84.75 504 ASN A C 1
ATOM 3983 O O . ASN A 1 504 ? 7.701 18.103 5.102 1.00 84.75 504 ASN A O 1
ATOM 3987 N N . LEU A 1 505 ? 5.816 18.215 3.891 1.00 80.12 505 LEU A N 1
ATOM 3988 C CA . LEU A 1 505 ? 6.442 17.912 2.605 1.00 80.12 505 LEU A CA 1
ATOM 3989 C C . LEU A 1 505 ? 5.837 18.770 1.491 1.00 80.12 505 LEU A C 1
ATOM 3991 O O . LEU A 1 505 ? 4.619 18.850 1.359 1.00 80.12 505 LEU A O 1
ATOM 3995 N N . MET A 1 506 ? 6.687 19.365 0.662 1.00 81.19 506 MET A N 1
ATOM 3996 C CA . MET A 1 506 ? 6.346 19.888 -0.656 1.00 81.19 506 MET A CA 1
ATOM 3997 C C . MET A 1 506 ? 6.402 18.711 -1.635 1.00 81.19 506 MET A C 1
ATOM 3999 O O . MET A 1 506 ? 7.471 18.172 -1.896 1.00 81.19 506 MET A O 1
ATOM 4003 N N . LEU A 1 507 ? 5.245 18.254 -2.107 1.00 69.50 507 LEU A N 1
ATOM 4004 C CA . LEU A 1 507 ? 5.124 17.082 -2.978 1.00 69.50 507 LEU A CA 1
ATOM 4005 C C . LEU A 1 507 ? 5.469 17.406 -4.432 1.00 69.50 507 LEU A C 1
ATOM 4007 O O . LEU A 1 507 ? 5.995 16.557 -5.145 1.00 69.50 507 LEU A O 1
ATOM 4011 N N . VAL A 1 508 ? 5.112 18.613 -4.880 1.00 67.44 508 VAL A N 1
ATOM 4012 C CA . VAL A 1 508 ? 5.302 19.076 -6.258 1.00 67.44 508 VAL A CA 1
ATOM 4013 C C . VAL A 1 508 ? 5.552 20.582 -6.240 1.00 67.44 508 VAL A C 1
ATOM 4015 O O . VAL A 1 508 ? 4.793 21.313 -5.607 1.00 67.44 508 VAL A O 1
ATOM 4018 N N . ASP A 1 509 ? 6.567 21.056 -6.958 1.00 73.12 509 ASP A N 1
ATOM 4019 C CA . ASP A 1 509 ? 6.772 22.478 -7.274 1.00 73.12 509 ASP A CA 1
ATOM 4020 C C . ASP A 1 509 ? 7.269 22.598 -8.717 1.00 73.12 509 ASP A C 1
ATOM 4022 O O . ASP A 1 509 ? 8.463 22.661 -9.008 1.00 73.12 509 ASP A O 1
ATOM 4026 N N . VAL A 1 510 ? 6.324 22.530 -9.653 1.00 67.75 510 VAL A N 1
ATOM 4027 C CA . VAL A 1 510 ? 6.614 22.525 -11.086 1.00 67.75 510 VAL A CA 1
ATOM 4028 C C . VAL A 1 510 ? 6.218 23.864 -11.674 1.00 67.75 510 VAL A C 1
ATOM 4030 O O . VAL A 1 510 ? 5.056 24.258 -11.609 1.00 67.75 510 VAL A O 1
ATOM 4033 N N . ARG A 1 511 ? 7.172 24.530 -12.328 1.00 73.19 511 ARG A N 1
ATOM 4034 C CA . ARG A 1 511 ? 6.934 25.702 -13.178 1.00 73.19 511 ARG A CA 1
ATOM 4035 C C . ARG A 1 511 ? 7.443 25.426 -14.585 1.00 73.19 511 ARG A C 1
ATOM 4037 O O . ARG A 1 511 ? 8.544 24.899 -14.760 1.00 73.19 511 ARG A O 1
ATOM 4044 N N . ARG A 1 512 ? 6.632 25.744 -15.591 1.00 68.25 512 ARG A N 1
ATOM 4045 C CA . ARG A 1 512 ? 6.984 25.622 -17.009 1.00 68.25 512 ARG A CA 1
ATOM 4046 C C . ARG A 1 512 ? 6.527 26.857 -17.763 1.00 68.25 512 ARG A C 1
ATOM 4048 O O . ARG A 1 512 ? 5.385 27.278 -17.597 1.00 68.25 512 ARG A O 1
ATOM 4055 N N . LEU A 1 513 ? 7.419 27.408 -18.578 1.00 73.69 513 LEU A N 1
ATOM 4056 C CA . LEU A 1 513 ? 7.146 28.518 -19.479 1.00 73.69 513 LEU A CA 1
ATOM 4057 C C . LEU A 1 513 ? 7.086 27.968 -20.903 1.00 73.69 513 LEU A C 1
ATOM 4059 O O . LEU A 1 513 ? 8.022 27.335 -21.383 1.00 73.69 513 LEU A O 1
ATOM 4063 N N . LEU A 1 514 ? 5.934 28.137 -21.541 1.00 73.06 514 LEU A N 1
ATOM 4064 C CA . LEU A 1 514 ? 5.677 27.703 -22.906 1.00 73.06 514 LEU A CA 1
ATOM 4065 C C . LEU A 1 514 ? 5.608 28.947 -23.798 1.00 73.06 514 LEU A C 1
ATOM 4067 O O . LEU A 1 514 ? 4.793 29.829 -23.518 1.00 73.06 514 LEU A O 1
ATOM 4071 N N . PRO A 1 515 ? 6.421 29.052 -24.860 1.00 76.75 515 PRO A N 1
ATOM 4072 C CA . PRO A 1 515 ? 6.335 30.184 -25.771 1.00 76.75 515 PRO A CA 1
ATOM 4073 C C . PRO A 1 515 ? 4.981 30.183 -26.485 1.00 76.75 515 PRO A C 1
ATOM 4075 O O . PRO A 1 515 ? 4.489 29.135 -26.909 1.00 76.75 515 PRO A O 1
ATOM 4078 N N . THR A 1 516 ? 4.369 31.357 -26.629 1.00 79.25 516 THR A N 1
ATOM 4079 C CA . THR A 1 516 ? 3.153 31.518 -27.438 1.00 79.25 516 THR A CA 1
ATOM 4080 C C . THR A 1 516 ? 3.471 32.170 -28.781 1.00 79.25 516 THR A C 1
ATOM 4082 O O . THR A 1 516 ? 4.520 32.787 -28.958 1.00 79.25 516 THR A O 1
ATOM 4085 N N . VAL A 1 517 ? 2.540 32.072 -29.735 1.00 78.19 517 VAL A N 1
ATOM 4086 C CA . VAL A 1 517 ? 2.688 32.645 -31.087 1.00 78.19 517 VAL A CA 1
ATOM 4087 C C . VAL A 1 517 ? 2.848 34.170 -31.111 1.00 78.19 517 VAL A C 1
ATOM 4089 O O . VAL A 1 517 ? 3.318 34.708 -32.106 1.00 78.19 517 VAL A O 1
ATOM 4092 N N . CYS A 1 518 ? 2.478 34.878 -30.036 1.00 78.31 518 CYS A N 1
ATOM 4093 C CA . CYS A 1 518 ? 2.677 36.324 -29.910 1.00 78.31 518 CYS A CA 1
ATOM 4094 C C . CYS A 1 518 ? 3.970 36.706 -29.164 1.00 78.31 518 CYS A C 1
ATOM 4096 O O . CYS A 1 518 ? 4.167 37.879 -28.862 1.00 78.31 518 CYS A O 1
ATOM 4098 N N . GLY A 1 519 ? 4.835 35.738 -28.843 1.00 77.38 519 GLY A N 1
ATOM 4099 C CA . GLY A 1 519 ? 6.112 35.967 -28.158 1.00 77.38 519 GLY A CA 1
ATOM 4100 C C . GLY A 1 519 ? 6.016 36.118 -26.636 1.00 77.38 519 GLY A C 1
ATOM 4101 O O . GLY A 1 519 ? 7.045 36.141 -25.970 1.00 77.38 519 GLY A O 1
ATOM 4102 N N . LEU A 1 520 ? 4.810 36.164 -26.059 1.00 83.38 520 LEU A N 1
ATOM 4103 C CA . LEU A 1 520 ? 4.611 36.185 -24.605 1.00 83.38 520 LEU A CA 1
ATOM 4104 C C . LEU A 1 520 ? 4.640 34.757 -24.032 1.00 83.38 520 LEU A C 1
ATOM 4106 O O . LEU A 1 520 ? 3.987 33.877 -24.600 1.00 83.38 520 LEU A O 1
ATOM 4110 N N . PRO A 1 521 ? 5.334 34.475 -22.918 1.00 81.56 521 PRO A N 1
ATOM 4111 C CA . PRO A 1 521 ? 5.352 33.129 -22.362 1.00 81.56 521 PRO A CA 1
ATOM 4112 C C . PRO A 1 521 ? 4.081 32.810 -21.566 1.00 81.56 521 PRO A C 1
ATOM 4114 O O . PRO A 1 521 ? 3.601 33.588 -20.737 1.00 81.56 521 PRO A O 1
ATOM 4117 N N . LEU A 1 522 ? 3.556 31.608 -21.788 1.00 81.44 522 LEU A N 1
ATOM 4118 C CA . LEU A 1 522 ? 2.508 30.985 -20.994 1.00 81.44 522 LEU A CA 1
ATOM 4119 C C . LEU A 1 522 ? 3.145 30.175 -19.859 1.00 81.44 522 LEU A C 1
ATOM 4121 O O . LEU A 1 522 ? 3.746 29.127 -20.078 1.00 81.44 522 LEU A O 1
ATOM 4125 N N . GLN A 1 523 ? 2.979 30.642 -18.631 1.00 82.81 523 GLN A N 1
ATOM 4126 C CA . GLN A 1 523 ? 3.386 29.958 -17.415 1.00 82.81 523 GLN A CA 1
ATOM 4127 C C . GLN A 1 523 ? 2.322 28.961 -16.949 1.00 82.81 523 GLN A C 1
ATOM 4129 O O . GLN A 1 523 ? 1.186 29.339 -16.662 1.00 82.81 523 GLN A O 1
ATOM 4134 N N . ILE A 1 524 ? 2.718 27.703 -16.774 1.00 76.06 524 ILE A N 1
ATOM 4135 C CA . ILE A 1 524 ? 1.975 26.693 -16.020 1.00 76.06 524 ILE A CA 1
ATOM 4136 C C . ILE A 1 524 ? 2.738 26.444 -14.721 1.00 76.06 524 ILE A C 1
ATOM 4138 O O . ILE A 1 524 ? 3.921 26.103 -14.755 1.00 76.06 524 ILE A O 1
ATOM 4142 N N . ALA A 1 525 ? 2.078 26.623 -13.579 1.00 78.69 525 ALA A N 1
ATOM 4143 C CA . ALA A 1 525 ? 2.664 26.348 -12.272 1.00 78.69 525 ALA A CA 1
ATOM 4144 C C . ALA A 1 525 ? 1.755 25.449 -11.427 1.00 78.69 525 ALA A C 1
ATOM 4146 O O . ALA A 1 525 ? 0.579 25.769 -11.243 1.00 78.69 525 ALA A O 1
ATOM 4147 N N . LEU A 1 526 ? 2.311 24.353 -10.910 1.00 77.50 526 LEU A N 1
ATOM 4148 C CA . LEU A 1 526 ? 1.665 23.389 -10.024 1.00 77.50 526 LEU A CA 1
ATOM 4149 C C . LEU A 1 526 ? 2.473 23.285 -8.727 1.00 77.50 526 LEU A C 1
ATOM 4151 O O . LEU A 1 526 ? 3.593 22.781 -8.747 1.00 77.50 526 LEU A O 1
ATOM 4155 N N . ASN A 1 527 ? 1.885 23.713 -7.610 1.00 81.75 527 ASN A N 1
ATOM 4156 C CA . ASN A 1 527 ? 2.481 23.563 -6.281 1.00 81.75 527 ASN A CA 1
ATOM 4157 C C . ASN A 1 527 ? 1.589 22.670 -5.423 1.00 81.75 527 ASN A C 1
ATOM 4159 O O . ASN A 1 527 ? 0.392 22.941 -5.337 1.00 81.75 527 ASN A O 1
ATOM 4163 N N . ALA A 1 528 ? 2.144 21.663 -4.756 1.00 79.25 528 ALA A N 1
ATOM 4164 C CA . ALA A 1 528 ? 1.414 20.802 -3.834 1.00 79.25 528 ALA A CA 1
ATOM 4165 C C . ALA A 1 528 ? 2.222 20.536 -2.563 1.00 79.25 528 ALA A C 1
ATOM 4167 O O . ALA A 1 528 ? 3.411 20.240 -2.632 1.00 79.25 528 ALA A O 1
ATOM 4168 N N . ALA A 1 529 ? 1.563 20.589 -1.410 1.00 85.44 529 ALA A N 1
ATOM 4169 C CA . ALA A 1 529 ? 2.155 20.354 -0.101 1.00 85.44 529 ALA A CA 1
ATOM 4170 C C . ALA A 1 529 ? 1.254 19.470 0.768 1.00 85.44 529 ALA A C 1
ATOM 4172 O O . ALA A 1 529 ? 0.029 19.478 0.635 1.00 85.44 529 ALA A O 1
ATOM 4173 N N . VAL A 1 530 ? 1.860 18.729 1.691 1.00 82.88 530 VAL A N 1
ATOM 4174 C CA . VAL A 1 530 ? 1.177 17.912 2.692 1.00 82.88 530 VAL A CA 1
ATOM 4175 C C . VAL A 1 530 ? 1.790 18.137 4.071 1.00 82.88 530 VAL A C 1
ATOM 4177 O O . VAL A 1 530 ? 3.006 18.225 4.225 1.00 82.88 530 VAL A O 1
ATOM 4180 N N . LYS A 1 531 ? 0.941 18.198 5.095 1.00 85.62 531 LYS A N 1
ATOM 4181 C CA . LYS A 1 531 ? 1.326 18.117 6.504 1.00 85.62 531 LYS A CA 1
ATOM 4182 C C . LYS A 1 531 ? 0.559 16.982 7.156 1.00 85.62 531 LYS A C 1
ATOM 4184 O O . LYS A 1 531 ? -0.662 16.930 7.058 1.00 85.62 531 LYS A O 1
ATOM 4189 N N . SER A 1 532 ? 1.254 16.113 7.872 1.00 80.94 532 SER A N 1
ATOM 4190 C CA . SER A 1 532 ? 0.642 15.050 8.670 1.00 80.94 532 SER A CA 1
ATOM 4191 C C . SER A 1 532 ? 1.215 15.056 10.076 1.00 80.94 532 SER A C 1
ATOM 4193 O O . SER A 1 532 ? 2.433 15.134 10.235 1.00 80.94 532 SER A O 1
ATOM 4195 N N . LYS A 1 533 ? 0.361 14.918 11.086 1.00 82.88 533 LYS A N 1
ATOM 4196 C CA . LYS A 1 533 ? 0.759 14.743 12.481 1.00 82.88 533 LYS A CA 1
ATOM 4197 C C . LYS A 1 533 ? -0.073 13.631 13.105 1.00 82.88 533 LYS A C 1
ATOM 4199 O O . LYS A 1 533 ? -1.301 13.679 13.066 1.00 82.88 533 LYS A O 1
ATOM 4204 N N . VAL A 1 534 ? 0.602 12.653 13.696 1.00 77.88 534 VAL A N 1
ATOM 4205 C CA . VAL A 1 534 ? -0.011 11.563 14.459 1.00 77.88 534 VAL A CA 1
ATOM 4206 C C . VAL A 1 534 ? 0.528 11.625 15.880 1.00 77.88 534 VAL A C 1
ATOM 4208 O O . VAL A 1 534 ? 1.742 11.567 16.075 1.00 77.88 534 VAL A O 1
ATOM 4211 N N . SER A 1 535 ? -0.371 11.753 16.855 1.00 82.69 535 SER A N 1
ATOM 4212 C CA . SER A 1 535 ? -0.059 11.611 18.278 1.00 82.69 535 SER A CA 1
ATOM 4213 C C . SER A 1 535 ? -0.857 10.451 18.865 1.00 82.69 535 SER A C 1
ATOM 4215 O O . SER A 1 535 ? -2.051 10.309 18.595 1.00 82.69 535 SER A O 1
ATOM 4217 N N . TYR A 1 536 ? -0.187 9.594 19.623 1.00 80.19 536 TYR A N 1
ATOM 4218 C CA . TYR A 1 536 ? -0.750 8.417 20.263 1.00 80.19 536 TYR A CA 1
ATOM 4219 C C . TYR A 1 536 ? -0.178 8.279 21.672 1.00 80.19 536 TYR A C 1
ATOM 4221 O O . TYR A 1 536 ? 1.038 8.343 21.874 1.00 80.19 536 TYR A O 1
ATOM 4229 N N . LYS A 1 537 ? -1.055 8.056 22.646 1.00 83.50 537 LYS A N 1
ATOM 4230 C CA . LYS A 1 537 ? -0.704 7.824 24.042 1.00 83.50 537 LYS A CA 1
ATOM 4231 C C . LYS A 1 537 ? -1.544 6.673 24.578 1.00 83.50 537 LYS A C 1
ATOM 4233 O O . LYS A 1 537 ? -2.770 6.723 24.536 1.00 83.50 537 LYS A O 1
ATOM 4238 N N . ALA A 1 538 ? -0.889 5.636 25.086 1.00 78.31 538 ALA A N 1
ATOM 4239 C CA . ALA A 1 538 ? -1.565 4.481 25.664 1.00 78.31 538 ALA A CA 1
ATOM 4240 C C . ALA A 1 538 ? -0.909 4.039 26.970 1.00 78.31 538 ALA A C 1
ATOM 4242 O O . ALA A 1 538 ? 0.314 4.074 27.113 1.00 78.31 538 ALA A O 1
ATOM 4243 N N . LYS A 1 539 ? -1.731 3.599 27.921 1.00 80.75 539 LYS A N 1
ATOM 4244 C CA . LYS A 1 539 ? -1.298 3.026 29.198 1.00 80.75 539 LYS A CA 1
ATOM 4245 C C . LYS A 1 539 ? -2.264 1.914 29.584 1.00 80.75 539 LYS A C 1
ATOM 4247 O O . LYS A 1 539 ? -3.470 2.141 29.605 1.00 80.75 539 LYS A O 1
ATOM 4252 N N . LEU A 1 540 ? -1.745 0.734 29.908 1.00 72.88 540 LEU A N 1
ATOM 4253 C CA . LEU A 1 540 ? -2.540 -0.431 30.284 1.00 72.88 540 LEU A CA 1
ATOM 4254 C C . LEU A 1 540 ? -1.936 -1.086 31.535 1.00 72.88 540 LEU A C 1
ATOM 4256 O O . LEU A 1 540 ? -1.011 -1.890 31.453 1.00 72.88 540 LEU A O 1
ATOM 4260 N N . ASN A 1 541 ? -2.463 -0.746 32.709 1.00 68.44 541 ASN A N 1
ATOM 4261 C CA . ASN A 1 541 ? -2.036 -1.319 33.981 1.00 68.44 541 ASN A CA 1
ATOM 4262 C C . ASN A 1 541 ? -2.984 -2.452 34.410 1.00 68.44 541 ASN A C 1
ATOM 4264 O O . ASN A 1 541 ? -4.029 -2.201 35.008 1.00 68.44 541 ASN A O 1
ATOM 4268 N N . LEU A 1 542 ? -2.602 -3.698 34.106 1.00 61.97 542 LEU A N 1
ATOM 4269 C CA . LEU A 1 542 ? -3.323 -4.926 34.496 1.00 61.97 542 LEU A CA 1
ATOM 4270 C C . LEU A 1 542 ? -2.558 -5.765 35.536 1.00 61.97 542 LEU A C 1
ATOM 4272 O O . LEU A 1 542 ? -2.928 -6.905 35.810 1.00 61.97 542 LEU A O 1
ATOM 4276 N N . VAL A 1 543 ? -1.472 -5.224 36.096 1.00 59.91 543 VAL A N 1
ATOM 4277 C CA . VAL A 1 543 ? -0.535 -5.959 36.965 1.00 59.91 543 VAL A CA 1
ATOM 4278 C C . VAL A 1 543 ? -1.233 -6.490 38.219 1.00 59.91 543 VAL A C 1
ATOM 4280 O O . VAL A 1 543 ? -1.039 -7.640 38.606 1.00 59.91 543 VAL A O 1
ATOM 4283 N N . ASP A 1 544 ? -2.112 -5.688 38.817 1.00 59.00 544 ASP A N 1
ATOM 4284 C CA . ASP A 1 544 ? -2.866 -6.083 40.004 1.00 59.00 544 ASP A CA 1
ATOM 4285 C C . ASP A 1 544 ? -3.861 -7.228 39.709 1.00 59.00 544 ASP A C 1
ATOM 4287 O O . ASP A 1 544 ? -3.912 -8.179 40.489 1.00 59.00 544 ASP A O 1
ATOM 4291 N N . LEU A 1 545 ? -4.558 -7.228 38.560 1.00 51.72 545 LEU A N 1
ATOM 4292 C CA . LEU A 1 545 ? -5.450 -8.330 38.137 1.00 51.72 545 LEU A CA 1
ATOM 4293 C C . LEU A 1 545 ? -4.720 -9.676 38.031 1.00 51.72 545 LEU A C 1
ATOM 4295 O O . LEU A 1 545 ? -5.264 -10.710 38.423 1.00 51.72 545 LEU A O 1
ATOM 4299 N N . LEU A 1 546 ? -3.480 -9.662 37.538 1.00 48.47 546 LEU A N 1
ATOM 4300 C CA . LEU A 1 546 ? -2.635 -10.855 37.415 1.00 48.47 546 LEU A CA 1
ATOM 4301 C C . LEU A 1 546 ? -2.161 -11.371 38.782 1.00 48.47 546 LEU A C 1
ATOM 4303 O O . LEU A 1 546 ? -2.023 -12.577 38.973 1.00 48.47 546 LEU A O 1
ATOM 4307 N N . HIS A 1 547 ? -1.991 -10.474 39.757 1.00 55.31 547 HIS A N 1
ATOM 4308 C CA . HIS A 1 547 ? -1.719 -10.803 41.160 1.00 55.31 547 HIS A CA 1
ATOM 4309 C C . HIS A 1 547 ? -2.993 -11.047 41.992 1.00 55.31 547 HIS A C 1
ATOM 4311 O O . HIS A 1 547 ? -2.947 -10.973 43.220 1.00 55.31 547 HIS A O 1
ATOM 4317 N N . GLN A 1 548 ? -4.127 -11.346 41.342 1.00 51.53 548 GLN A N 1
ATOM 4318 C CA . GLN A 1 548 ? -5.431 -11.596 41.977 1.00 51.53 548 GLN A CA 1
ATOM 4319 C C . GLN A 1 548 ? -5.984 -10.412 42.794 1.00 51.53 548 GLN A C 1
ATOM 4321 O O . GLN A 1 548 ? -6.858 -10.582 43.646 1.00 51.53 548 GLN A O 1
ATOM 4326 N N . ARG A 1 549 ? -5.512 -9.192 42.529 1.00 58.50 549 ARG A N 1
ATOM 4327 C CA . ARG A 1 549 ? -6.067 -7.953 43.078 1.00 58.50 549 ARG A CA 1
ATOM 4328 C C . ARG A 1 549 ? -7.051 -7.348 42.072 1.00 58.50 549 ARG A C 1
ATOM 4330 O O . ARG A 1 549 ? -6.759 -7.281 40.884 1.00 58.50 549 ARG A O 1
ATOM 4337 N N . PRO A 1 550 ? -8.221 -6.866 42.503 1.00 60.31 550 PRO A N 1
ATOM 4338 C CA . PRO A 1 550 ? -9.275 -6.425 41.592 1.00 60.31 550 PRO A CA 1
ATOM 4339 C C . PRO A 1 550 ? -9.096 -4.962 41.124 1.00 60.31 550 PRO A C 1
ATOM 4341 O O . PRO A 1 550 ? -10.067 -4.204 41.128 1.00 60.31 550 PRO A O 1
ATOM 4344 N N . ASN A 1 551 ? -7.872 -4.565 40.744 1.00 68.75 551 ASN A N 1
ATOM 4345 C CA . ASN A 1 551 ? -7.546 -3.220 40.253 1.00 68.75 551 ASN A CA 1
ATOM 4346 C C . ASN A 1 551 ? -7.050 -3.257 38.804 1.00 68.75 551 ASN A C 1
ATOM 4348 O O . ASN A 1 551 ? -6.231 -4.107 38.449 1.00 68.75 551 ASN A O 1
ATOM 4352 N N . ALA A 1 552 ? -7.526 -2.322 37.982 1.00 72.00 552 ALA A N 1
ATOM 4353 C CA . ALA A 1 552 ? -7.099 -2.174 36.594 1.00 72.00 552 ALA A CA 1
ATOM 4354 C C . ALA A 1 552 ? -7.321 -0.748 36.096 1.00 72.00 552 ALA A C 1
ATOM 4356 O O . ALA A 1 552 ? -8.388 -0.191 36.335 1.00 72.00 552 ALA A O 1
ATOM 4357 N N . ASP A 1 553 ? -6.365 -0.203 35.343 1.00 79.75 553 ASP A N 1
ATOM 4358 C CA . ASP A 1 553 ? -6.491 1.113 34.710 1.00 79.75 553 ASP A CA 1
ATOM 4359 C C . ASP A 1 553 ? -6.030 1.053 33.247 1.00 79.75 553 ASP A C 1
ATOM 4361 O O . ASP A 1 553 ? -4.953 0.532 32.944 1.00 79.75 553 ASP A O 1
ATOM 4365 N N . ALA A 1 554 ? -6.820 1.621 32.339 1.00 75.62 554 ALA A N 1
ATOM 4366 C CA . ALA A 1 554 ? -6.510 1.741 30.920 1.00 75.62 554 ALA A CA 1
ATOM 4367 C C . ALA A 1 554 ? -6.779 3.171 30.426 1.00 75.62 554 ALA A C 1
ATOM 4369 O O . ALA A 1 554 ? -7.831 3.743 30.706 1.00 75.62 554 ALA A O 1
ATOM 4370 N N . LEU A 1 555 ? -5.836 3.731 29.670 1.00 84.12 555 LEU A N 1
ATOM 4371 C CA . LEU A 1 555 ? -5.939 5.028 28.999 1.00 84.12 555 LEU A CA 1
ATOM 4372 C C . LEU A 1 555 ? -5.532 4.859 27.535 1.00 84.12 555 LEU A C 1
ATOM 4374 O O . LEU A 1 555 ? -4.489 4.269 27.244 1.00 84.12 555 LEU A O 1
ATOM 4378 N N . LEU A 1 556 ? -6.332 5.425 26.636 1.00 80.62 556 LEU A N 1
ATOM 4379 C CA . LEU A 1 556 ? -6.061 5.505 25.207 1.00 80.62 556 LEU A CA 1
ATOM 4380 C C . LEU A 1 556 ? -6.382 6.917 24.711 1.00 80.62 556 LEU A C 1
ATOM 4382 O O . LEU A 1 556 ? -7.527 7.349 24.794 1.00 80.62 556 LEU A O 1
ATOM 4386 N N . GLU A 1 557 ? -5.398 7.612 24.151 1.00 85.00 557 GLU A N 1
ATOM 4387 C CA . GLU A 1 557 ? -5.569 8.879 23.439 1.00 85.00 557 GLU A CA 1
ATOM 4388 C C . GLU A 1 557 ? -4.920 8.760 22.051 1.00 85.00 557 GLU A C 1
ATOM 4390 O O . GLU A 1 557 ? -3.748 8.407 21.925 1.00 85.00 557 GLU A O 1
ATOM 4395 N N . ALA A 1 558 ? -5.674 9.055 20.995 1.00 78.81 558 ALA A N 1
ATOM 4396 C CA . ALA A 1 558 ? -5.204 9.027 19.615 1.00 78.81 558 ALA A CA 1
ATOM 4397 C C . ALA A 1 558 ? -5.668 10.288 18.883 1.00 78.81 558 ALA A C 1
ATOM 4399 O O . ALA A 1 558 ? -6.857 10.593 18.879 1.00 78.81 558 ALA A O 1
ATOM 4400 N N . GLN A 1 559 ? -4.740 11.012 18.257 1.00 84.81 559 GLN A N 1
ATOM 4401 C CA . GLN A 1 559 ? -4.991 12.268 17.544 1.00 84.81 559 GLN A CA 1
ATOM 4402 C C . GLN A 1 559 ? -4.303 12.268 16.166 1.00 84.81 559 GLN A C 1
ATOM 4404 O O . GLN A 1 559 ? -3.205 12.820 16.015 1.00 84.81 559 GLN A O 1
ATOM 4409 N N . PRO A 1 560 ? -4.885 11.607 15.149 1.00 79.69 560 PRO A N 1
ATOM 4410 C CA . PRO A 1 560 ? -4.399 11.702 13.777 1.00 79.69 560 PRO A CA 1
ATOM 4411 C C . PRO A 1 560 ? -4.916 12.964 13.068 1.00 79.69 560 PRO A C 1
ATOM 4413 O O . PRO A 1 560 ? -6.103 13.298 13.111 1.00 79.69 560 PRO A O 1
ATOM 4416 N N . SER A 1 561 ? -4.019 13.642 12.351 1.00 81.94 561 SER A N 1
ATOM 4417 C CA . SER A 1 561 ? -4.340 14.809 11.527 1.00 81.94 561 SER A CA 1
ATOM 4418 C C . SER A 1 561 ? -3.517 14.848 10.238 1.00 81.94 561 SER A C 1
ATOM 4420 O O . SER A 1 561 ? -2.324 14.535 10.233 1.00 81.94 561 SER A O 1
ATOM 4422 N N . ALA A 1 562 ? -4.155 15.242 9.140 1.00 81.31 562 ALA A N 1
ATOM 4423 C CA . ALA A 1 562 ? -3.534 15.410 7.834 1.00 81.31 562 ALA A CA 1
ATOM 4424 C C . ALA A 1 562 ? -4.154 16.596 7.079 1.00 81.31 562 ALA A C 1
ATOM 4426 O O . ALA A 1 562 ? -5.357 16.844 7.146 1.00 81.31 562 ALA A O 1
ATOM 4427 N N . SER A 1 563 ? -3.318 17.328 6.350 1.00 85.31 563 SER A N 1
ATOM 4428 C CA . SER A 1 563 ? -3.683 18.460 5.504 1.00 85.31 563 SER A CA 1
ATOM 4429 C C . SER A 1 563 ? -2.932 18.341 4.184 1.00 85.31 563 SER A C 1
ATOM 4431 O O . SER A 1 563 ? -1.723 18.132 4.191 1.00 85.31 563 SER A O 1
ATOM 4433 N N . VAL A 1 564 ? -3.632 18.475 3.065 1.00 83.62 564 VAL A N 1
ATOM 4434 C CA . VAL A 1 564 ? -3.086 18.498 1.706 1.00 83.62 564 VAL A CA 1
ATOM 4435 C C . VAL A 1 564 ? -3.534 19.796 1.050 1.00 83.62 564 VAL A C 1
ATOM 4437 O O . VAL A 1 564 ? -4.699 20.181 1.144 1.00 83.62 564 VAL A O 1
ATOM 4440 N N . PHE A 1 565 ? -2.616 20.465 0.371 1.00 87.88 565 PHE A N 1
ATOM 4441 C CA . PHE A 1 565 ? -2.874 21.685 -0.375 1.00 87.88 565 PHE A CA 1
ATOM 4442 C C . PHE A 1 565 ? -2.284 21.559 -1.774 1.00 87.88 565 PHE A C 1
ATOM 4444 O O . PHE A 1 565 ? -1.154 21.104 -1.922 1.00 87.88 565 PHE A O 1
ATOM 4451 N N . ALA A 1 566 ? -3.030 21.968 -2.793 1.00 82.94 566 ALA A N 1
ATOM 4452 C CA . ALA A 1 566 ? -2.575 21.996 -4.174 1.00 82.94 566 ALA A CA 1
ATOM 4453 C C . ALA A 1 566 ? -3.032 23.283 -4.866 1.00 82.94 566 ALA A C 1
ATOM 4455 O O . ALA A 1 566 ? -4.166 23.730 -4.701 1.00 82.94 566 ALA A O 1
ATOM 4456 N N . THR A 1 567 ? -2.158 23.863 -5.682 1.00 87.31 567 THR A N 1
ATOM 4457 C CA . THR A 1 567 ? -2.446 25.029 -6.518 1.00 87.31 567 THR A CA 1
ATOM 4458 C C . THR A 1 567 ? -2.009 24.761 -7.941 1.00 87.31 567 THR A C 1
ATOM 4460 O O . THR A 1 567 ? -0.869 24.374 -8.172 1.00 87.31 567 THR A O 1
ATOM 4463 N N . LEU A 1 568 ? -2.905 24.994 -8.890 1.00 83.06 568 LEU A N 1
ATOM 4464 C CA . LEU A 1 568 ? -2.627 24.961 -10.318 1.00 83.06 568 LEU A CA 1
ATOM 4465 C C . LEU A 1 568 ? -2.890 26.354 -10.879 1.00 83.06 568 LEU A C 1
ATOM 4467 O O . LEU A 1 568 ? -3.983 26.890 -10.712 1.00 83.06 568 LEU A O 1
ATOM 4471 N N . SER A 1 569 ? -1.919 26.948 -11.559 1.00 85.81 569 SER A N 1
ATOM 4472 C CA . SER A 1 569 ? -2.107 28.213 -12.262 1.00 85.81 569 SER A CA 1
ATOM 4473 C C . SER A 1 569 ? -1.629 28.126 -13.700 1.00 85.81 569 SER A C 1
ATOM 4475 O O . SER A 1 569 ? -0.607 27.510 -13.989 1.00 85.81 569 SER A O 1
ATOM 4477 N N . VAL A 1 570 ? -2.392 28.752 -14.588 1.00 85.12 570 VAL A N 1
ATOM 4478 C CA . VAL A 1 570 ? -2.068 28.921 -16.004 1.00 85.12 570 VAL A CA 1
ATOM 4479 C C . VAL A 1 570 ? -2.147 30.414 -16.278 1.00 85.12 570 VAL A C 1
ATOM 4481 O O . VAL A 1 570 ? -3.183 31.028 -16.018 1.00 85.12 570 VAL A O 1
ATOM 4484 N N . SER A 1 571 ? -1.054 31.042 -16.697 1.00 87.62 571 SER A N 1
ATOM 4485 C CA . SER A 1 571 ? -0.972 32.502 -16.818 1.00 87.62 571 SER A CA 1
ATOM 4486 C C . SER A 1 571 ? -0.049 32.943 -17.941 1.00 87.62 571 SER A C 1
ATOM 4488 O O . SER A 1 571 ? 1.027 32.393 -18.091 1.00 87.62 571 SER A O 1
ATOM 4490 N N . LEU A 1 572 ? -0.435 33.968 -18.686 1.00 86.31 572 LEU A N 1
ATOM 4491 C CA . LEU A 1 572 ? 0.430 34.677 -19.621 1.00 86.31 572 LEU A CA 1
ATOM 4492 C C . LEU A 1 572 ? 1.267 35.707 -18.847 1.00 86.31 572 LEU A C 1
ATOM 4494 O O . LEU A 1 572 ? 0.718 36.417 -17.997 1.00 86.31 572 LEU A O 1
ATOM 4498 N N . LEU A 1 573 ? 2.569 35.781 -19.119 1.00 82.25 573 LEU A N 1
ATOM 4499 C CA . LEU A 1 573 ? 3.456 36.805 -18.561 1.00 82.25 573 LEU A CA 1
ATOM 4500 C C . LEU A 1 573 ? 3.780 37.851 -19.628 1.00 82.25 573 LEU A C 1
ATOM 4502 O O . LEU A 1 573 ? 4.071 37.510 -20.771 1.00 82.25 573 LEU A O 1
ATOM 4506 N N . ALA A 1 574 ? 3.757 39.118 -19.239 1.00 81.00 574 ALA A N 1
ATOM 4507 C CA . ALA A 1 574 ? 4.150 40.253 -20.056 1.00 81.00 574 ALA A CA 1
ATOM 4508 C C . ALA A 1 574 ? 4.993 41.202 -19.196 1.00 81.00 574 ALA A C 1
ATOM 4510 O O . ALA A 1 574 ? 4.445 42.090 -18.547 1.00 81.00 574 ALA A O 1
ATOM 4511 N N . ALA A 1 575 ? 6.310 40.973 -19.160 1.00 72.31 575 ALA A N 1
ATOM 4512 C CA . ALA A 1 575 ? 7.274 41.692 -18.318 1.00 72.31 575 ALA A CA 1
ATOM 4513 C C . ALA A 1 575 ? 6.818 41.808 -16.847 1.00 72.31 575 ALA A C 1
ATOM 4515 O O . ALA A 1 575 ? 6.941 40.854 -16.084 1.00 72.31 575 ALA A O 1
ATOM 4516 N N . GLU A 1 576 ? 6.243 42.945 -16.454 1.00 70.56 576 GLU A N 1
ATOM 4517 C CA . GLU A 1 576 ? 5.774 43.207 -15.089 1.00 70.56 576 GLU A CA 1
ATOM 4518 C C . GLU A 1 576 ? 4.327 42.758 -14.821 1.00 70.56 576 GLU A C 1
ATOM 4520 O O . GLU A 1 576 ? 3.868 42.857 -13.687 1.00 70.56 576 GLU A O 1
ATOM 4525 N N . ALA A 1 577 ? 3.590 42.248 -15.815 1.00 78.69 577 ALA A N 1
ATOM 4526 C CA . ALA A 1 577 ? 2.181 41.877 -15.686 1.00 78.69 577 ALA A CA 1
ATOM 4527 C C . ALA A 1 577 ? 1.935 40.374 -15.912 1.00 78.69 577 ALA A C 1
ATOM 4529 O O . ALA A 1 577 ? 2.265 39.816 -16.958 1.00 78.69 577 ALA A O 1
ATOM 4530 N N . LYS A 1 578 ? 1.270 39.714 -14.957 1.00 83.31 578 LYS A N 1
ATOM 4531 C CA . LYS A 1 578 ? 0.758 38.337 -15.072 1.00 83.31 578 LYS A CA 1
ATOM 4532 C C . LYS A 1 578 ? -0.761 38.342 -15.189 1.00 83.31 578 LYS A C 1
ATOM 4534 O O . LYS A 1 578 ? -1.432 38.954 -14.355 1.00 83.31 578 LYS A O 1
ATOM 4539 N N . SER A 1 579 ? -1.312 37.619 -16.165 1.00 87.75 579 SER A N 1
ATOM 4540 C CA . SER A 1 579 ? -2.762 37.407 -16.286 1.00 87.75 579 SER A CA 1
ATOM 4541 C C . SER A 1 579 ? -3.112 35.946 -16.561 1.00 87.75 579 SER A C 1
ATOM 4543 O O . SER A 1 579 ? -2.434 35.281 -17.335 1.00 87.75 579 SER A O 1
ATOM 4545 N N . GLY A 1 580 ? -4.152 35.406 -15.923 1.00 88.75 580 GLY A N 1
ATOM 4546 C CA . GLY A 1 580 ? -4.461 33.981 -16.022 1.00 88.75 580 GLY A CA 1
ATOM 4547 C C . GLY A 1 580 ? -5.544 33.480 -15.076 1.00 88.75 580 GLY A C 1
ATOM 4548 O O . GLY A 1 580 ? -6.397 34.232 -14.613 1.00 88.75 580 GLY A O 1
ATOM 4549 N N . VAL A 1 581 ? -5.498 32.184 -14.781 1.00 87.06 581 VAL A N 1
ATOM 4550 C CA . VAL A 1 581 ? -6.407 31.497 -13.856 1.00 87.06 581 VAL A CA 1
ATOM 4551 C C . VAL A 1 581 ? -5.588 30.720 -12.833 1.00 87.06 581 VAL A C 1
ATOM 4553 O O . VAL A 1 581 ? -4.546 30.149 -13.158 1.00 87.06 581 VAL A O 1
ATOM 4556 N N . ARG A 1 582 ? -6.073 30.686 -11.592 1.00 88.75 582 ARG A N 1
ATOM 4557 C CA . ARG A 1 582 ? -5.505 29.935 -10.473 1.00 88.75 582 ARG A CA 1
ATOM 4558 C C . ARG A 1 582 ? -6.592 29.104 -9.807 1.00 88.75 582 ARG A C 1
ATOM 4560 O O . ARG A 1 582 ? -7.622 29.637 -9.416 1.00 88.75 582 ARG A O 1
ATOM 4567 N N . CYS A 1 583 ? -6.355 27.812 -9.661 1.00 86.44 583 CYS A N 1
ATOM 4568 C CA . CYS A 1 583 ? -7.199 26.881 -8.933 1.00 86.44 583 CYS A CA 1
ATOM 4569 C C . CYS A 1 583 ? -6.460 26.433 -7.674 1.00 86.44 583 CYS A C 1
ATOM 4571 O O . CYS A 1 583 ? -5.353 25.911 -7.764 1.00 86.44 583 CYS A O 1
ATOM 4573 N N . GLU A 1 584 ? -7.074 26.621 -6.516 1.00 89.88 584 GLU A N 1
ATOM 4574 C CA . GLU A 1 584 ? -6.561 26.200 -5.213 1.00 89.88 584 GLU A CA 1
ATOM 4575 C C . GLU A 1 584 ? -7.459 25.087 -4.678 1.00 89.88 584 GLU A C 1
ATOM 4577 O O . GLU A 1 584 ? -8.679 25.136 -4.840 1.00 89.88 584 GLU A O 1
ATOM 4582 N N . SER A 1 585 ? -6.870 24.048 -4.100 1.00 82.88 585 SER A N 1
ATOM 4583 C CA . SER A 1 585 ? -7.571 22.907 -3.512 1.00 82.88 585 SER A CA 1
ATOM 4584 C C . SER A 1 585 ? -6.945 22.562 -2.170 1.00 82.88 585 SER A C 1
ATOM 4586 O O . SER A 1 585 ? -5.741 22.337 -2.087 1.00 82.88 585 SER A O 1
ATOM 4588 N N . THR A 1 586 ? -7.768 22.495 -1.132 1.00 86.44 586 THR A N 1
ATOM 4589 C CA . THR A 1 586 ? -7.368 22.155 0.232 1.00 86.44 586 THR A CA 1
ATOM 4590 C C . THR A 1 586 ? -8.175 20.952 0.687 1.00 86.44 586 THR A C 1
ATOM 4592 O O . THR A 1 586 ? -9.394 20.939 0.546 1.00 86.44 586 THR A O 1
ATOM 4595 N N . LEU A 1 587 ? -7.504 19.949 1.243 1.00 80.31 587 LEU A N 1
ATOM 4596 C CA . LEU A 1 587 ? -8.112 18.805 1.909 1.00 80.31 587 LEU A CA 1
ATOM 4597 C C . LEU A 1 587 ? -7.552 18.724 3.330 1.00 80.31 587 LEU A C 1
ATOM 4599 O O . LEU A 1 587 ? -6.340 18.722 3.521 1.00 80.31 587 LEU A O 1
ATOM 4603 N N . TYR A 1 588 ? -8.416 18.648 4.331 1.00 85.38 588 TYR A N 1
ATOM 4604 C CA . TYR A 1 588 ? -8.036 18.573 5.737 1.00 85.38 588 TYR A CA 1
ATOM 4605 C C . TYR A 1 588 ? -8.872 17.518 6.461 1.00 85.38 588 TYR A C 1
ATOM 4607 O O . TYR A 1 588 ? -10.073 17.400 6.233 1.00 85.38 588 TYR A O 1
ATOM 4615 N N . SER A 1 589 ? -8.230 16.764 7.348 1.00 79.06 589 SER A N 1
ATOM 4616 C CA . SER A 1 589 ? -8.863 15.789 8.232 1.00 79.06 589 SER A CA 1
ATOM 4617 C C . SER A 1 589 ? -8.138 15.807 9.570 1.00 79.06 589 SER A C 1
ATOM 4619 O O . SER A 1 589 ? -6.923 15.599 9.612 1.00 79.06 589 SER A O 1
ATOM 4621 N N . ALA A 1 590 ? -8.863 16.006 10.667 1.00 81.88 590 ALA A N 1
ATOM 4622 C CA . ALA A 1 590 ? -8.316 15.850 12.008 1.00 81.88 590 ALA A CA 1
ATOM 4623 C C . ALA A 1 590 ? -9.352 15.224 12.928 1.00 81.88 590 ALA A C 1
ATOM 4625 O O . ALA A 1 590 ? -10.491 15.677 13.019 1.00 81.88 590 ALA A O 1
ATOM 4626 N N . THR A 1 591 ? -8.937 14.174 13.624 1.00 74.94 591 THR A N 1
ATOM 4627 C CA . THR A 1 591 ? -9.802 13.465 14.563 1.00 74.94 591 THR A CA 1
ATOM 4628 C C . THR A 1 591 ? -9.047 13.210 15.852 1.00 74.94 591 THR A C 1
ATOM 4630 O O . THR A 1 591 ? -7.819 13.128 15.861 1.00 74.94 591 THR A O 1
ATOM 4633 N N . SER A 1 592 ? -9.781 13.102 16.952 1.00 80.94 592 SER A N 1
ATOM 4634 C CA . SER A 1 592 ? -9.217 12.731 18.242 1.00 80.94 592 SER A CA 1
ATOM 4635 C C . SER A 1 592 ? -10.160 11.790 18.966 1.00 80.94 592 SER A C 1
ATOM 4637 O O . SER A 1 592 ? -11.355 12.069 19.063 1.00 80.94 592 SER A O 1
ATOM 4639 N N . VAL A 1 593 ? -9.618 10.709 19.507 1.00 78.06 593 VAL A N 1
ATOM 4640 C CA . VAL A 1 593 ? -10.343 9.758 20.347 1.00 78.06 593 VAL A CA 1
ATOM 4641 C C . VAL A 1 593 ? -9.600 9.647 21.668 1.00 78.06 593 VAL A C 1
ATOM 4643 O O . VAL A 1 593 ? -8.395 9.410 21.675 1.00 78.06 593 VAL A O 1
ATOM 4646 N N . SER A 1 594 ? -10.310 9.827 22.780 1.00 88.12 594 SER A N 1
ATOM 4647 C CA . SER A 1 594 ? -9.761 9.664 24.125 1.00 88.12 594 SER A CA 1
ATOM 4648 C C . SER A 1 594 ? -10.727 8.853 24.987 1.00 88.12 594 SER A C 1
ATOM 4650 O O . SER A 1 594 ? -11.922 9.149 25.054 1.00 88.12 594 SER A O 1
ATOM 4652 N N . GLY A 1 595 ? -10.213 7.796 25.610 1.00 86.19 595 GLY A N 1
ATOM 4653 C CA . GLY A 1 595 ? -10.980 6.880 26.443 1.00 86.19 595 GLY A CA 1
ATOM 4654 C C . GLY A 1 595 ? -10.187 6.417 27.658 1.00 86.19 595 GLY A C 1
ATOM 4655 O O . GLY A 1 595 ? -8.999 6.105 27.564 1.00 86.19 595 GLY A O 1
ATOM 4656 N N . GLU A 1 596 ? -10.872 6.350 28.792 1.00 87.06 596 GLU A N 1
ATOM 4657 C CA . GLU A 1 596 ? -10.339 5.941 30.087 1.00 87.06 596 GLU A CA 1
ATOM 4658 C C . GLU A 1 596 ? -11.238 4.869 30.703 1.00 87.06 596 GLU A C 1
ATOM 4660 O O . GLU A 1 596 ? -12.464 4.991 30.714 1.00 87.06 596 GLU A O 1
ATOM 4665 N N . VAL A 1 597 ? -10.631 3.816 31.242 1.00 80.44 597 VAL A N 1
ATOM 4666 C CA . VAL A 1 597 ? -11.328 2.765 31.987 1.00 80.44 597 VAL A CA 1
ATOM 4667 C C . VAL A 1 597 ? -10.571 2.521 33.284 1.00 80.44 597 VAL A C 1
ATOM 4669 O O . VAL A 1 597 ? -9.364 2.307 33.258 1.00 80.44 597 VAL A O 1
ATOM 4672 N N . SER A 1 598 ? -11.270 2.532 34.418 1.00 81.38 598 SER A N 1
ATOM 4673 C CA . SER A 1 598 ? -10.684 2.199 35.719 1.00 81.38 598 SER A CA 1
ATOM 4674 C C . SER A 1 598 ? -11.593 1.285 36.537 1.00 81.38 598 SER A C 1
ATOM 4676 O O . SER A 1 598 ? -12.820 1.422 36.541 1.00 81.38 598 SER A O 1
ATOM 4678 N N . LEU A 1 599 ? -10.965 0.350 37.243 1.00 73.56 599 LEU A N 1
ATOM 4679 C CA . LEU A 1 599 ? -11.570 -0.542 38.219 1.00 73.56 599 LEU A CA 1
ATOM 4680 C C . LEU A 1 599 ? -10.779 -0.421 39.524 1.00 73.56 599 LEU A C 1
ATOM 4682 O O . LEU A 1 599 ? -9.592 -0.739 39.550 1.00 73.56 599 LEU A O 1
ATOM 4686 N N . LYS A 1 600 ? -11.436 0.024 40.600 1.00 77.56 600 LYS A N 1
ATOM 4687 C CA . LYS A 1 600 ? -10.835 0.162 41.938 1.00 77.56 600 LYS A CA 1
ATOM 4688 C C . LYS A 1 600 ? -11.517 -0.761 42.944 1.00 77.56 600 LYS A C 1
ATOM 4690 O O . LYS A 1 600 ? -12.747 -0.754 43.073 1.00 77.56 600 LYS A O 1
ATOM 4695 N N . ASP A 1 601 ? -10.714 -1.558 43.642 1.00 70.06 601 ASP A N 1
ATOM 4696 C CA . ASP A 1 601 ? -11.073 -2.508 44.703 1.00 70.06 601 ASP A CA 1
ATOM 4697 C C . ASP A 1 601 ? -12.148 -3.543 44.309 1.00 70.06 601 ASP A C 1
ATOM 4699 O O . ASP A 1 601 ? -12.784 -4.168 45.164 1.00 70.06 601 ASP A O 1
ATOM 4703 N N . GLY A 1 602 ? -12.391 -3.726 43.005 1.00 61.00 602 GLY A N 1
ATOM 4704 C CA . GLY A 1 602 ? -13.526 -4.490 42.476 1.00 61.00 602 GLY A CA 1
ATOM 4705 C C . GLY A 1 602 ? -14.901 -3.922 42.854 1.00 61.00 602 GLY A C 1
ATOM 4706 O O . GLY A 1 602 ? -15.893 -4.642 42.770 1.00 61.00 602 GLY A O 1
ATOM 4707 N N . LYS A 1 603 ? -14.954 -2.668 43.322 1.00 66.44 603 LYS A N 1
ATOM 4708 C CA . LYS A 1 603 ? -16.156 -1.987 43.837 1.00 66.44 603 LYS A CA 1
ATOM 4709 C C . LYS A 1 603 ? -16.587 -0.813 42.964 1.00 66.44 603 LYS A C 1
ATOM 4711 O O . LYS A 1 603 ? -17.777 -0.527 42.881 1.00 66.44 603 LYS A O 1
ATOM 4716 N N . LYS A 1 604 ? -15.623 -0.139 42.329 1.00 73.69 604 LYS A N 1
ATOM 4717 C CA . LYS A 1 604 ? -15.844 1.069 41.528 1.00 73.69 604 LYS A CA 1
ATOM 4718 C C . LYS A 1 604 ? -15.369 0.842 40.107 1.00 73.69 604 LYS A C 1
ATOM 4720 O O . LYS A 1 604 ? -14.166 0.735 39.886 1.00 73.69 604 LYS A O 1
ATOM 4725 N N . PHE A 1 605 ? -16.306 0.789 39.170 1.00 72.06 605 PHE A N 1
ATOM 4726 C CA . PHE A 1 605 ? -16.037 0.779 37.739 1.00 72.06 605 PHE A CA 1
ATOM 4727 C C . PHE A 1 605 ? -16.373 2.153 37.156 1.00 72.06 605 PHE A C 1
ATOM 4729 O O . PHE A 1 605 ? -17.472 2.671 37.369 1.00 72.06 605 PHE A O 1
ATOM 4736 N N . LEU A 1 606 ? -15.426 2.738 36.428 1.00 79.94 606 LEU A N 1
ATOM 4737 C CA . LEU A 1 606 ? -15.600 3.998 35.714 1.00 79.94 606 LEU A CA 1
ATOM 4738 C C . LEU A 1 606 ? -15.081 3.831 34.286 1.00 79.94 606 LEU A C 1
ATOM 4740 O O . LEU A 1 606 ? -13.897 3.562 34.092 1.00 79.94 606 LEU A O 1
ATOM 4744 N N . ALA A 1 607 ? -15.959 4.028 33.307 1.00 79.06 607 ALA A N 1
ATOM 4745 C CA . ALA A 1 607 ? -15.594 4.161 31.903 1.00 79.06 607 ALA A CA 1
ATOM 4746 C C . ALA A 1 607 ? -15.944 5.574 31.432 1.00 79.06 607 ALA A C 1
ATOM 4748 O O . ALA A 1 607 ? -17.083 6.019 31.584 1.00 79.06 607 ALA A O 1
ATOM 4749 N N . LYS A 1 608 ? -14.962 6.278 30.874 1.00 86.62 608 LYS A N 1
ATOM 4750 C CA . LYS A 1 608 ? -15.084 7.663 30.430 1.00 86.62 608 LYS A CA 1
ATOM 4751 C C . LYS A 1 608 ? -14.626 7.788 28.982 1.00 86.62 608 LYS A C 1
ATOM 4753 O O . LYS A 1 608 ? -13.519 7.383 28.641 1.00 86.62 608 LYS A O 1
ATOM 4758 N N . ILE A 1 609 ? -15.481 8.351 28.135 1.00 86.06 609 ILE A N 1
ATOM 4759 C CA . ILE A 1 609 ? -15.150 8.717 26.753 1.00 86.06 609 ILE A CA 1
ATOM 4760 C C . ILE A 1 609 ? -15.070 10.236 26.708 1.00 86.06 609 ILE A C 1
ATOM 4762 O O . ILE A 1 609 ? -16.082 10.905 26.917 1.00 86.06 609 ILE A O 1
ATOM 4766 N N . ASN A 1 610 ? -13.884 10.773 26.449 1.00 87.56 610 ASN A N 1
ATOM 4767 C CA . ASN A 1 610 ? -13.663 12.209 26.337 1.00 87.56 610 ASN A CA 1
ATOM 4768 C C . ASN A 1 610 ? -13.924 12.651 24.894 1.00 87.56 610 ASN A C 1
ATOM 4770 O O . ASN A 1 610 ? -13.412 12.056 23.944 1.00 87.56 610 ASN A O 1
ATOM 4774 N N . LEU A 1 611 ? -14.720 13.703 24.732 1.00 84.06 611 LEU A N 1
ATOM 4775 C CA . LEU A 1 611 ? -14.959 14.343 23.445 1.00 84.06 611 LEU A CA 1
ATOM 4776 C C . LEU A 1 611 ? -13.994 15.525 23.259 1.00 84.06 611 LEU A C 1
ATOM 4778 O O . LEU A 1 611 ? -13.720 16.227 24.234 1.00 84.06 611 LEU A O 1
ATOM 4782 N N . PRO A 1 612 ? -13.513 15.782 22.028 1.00 81.56 612 PRO A N 1
ATOM 4783 C CA . PRO A 1 612 ? -12.735 16.989 21.725 1.00 81.56 612 PRO A CA 1
ATOM 4784 C C . PRO A 1 612 ? -13.527 18.250 22.052 1.00 81.56 612 PRO A C 1
ATOM 4786 O O . PRO A 1 612 ? -14.747 18.207 21.973 1.00 81.56 612 PRO A O 1
ATOM 4789 N N . ASP A 1 613 ? -12.875 19.365 22.398 1.00 78.25 613 ASP A N 1
ATOM 4790 C CA . ASP A 1 613 ? -13.565 20.641 22.653 1.00 78.25 613 ASP A CA 1
ATOM 4791 C C . ASP A 1 613 ? -14.276 21.168 21.392 1.00 78.25 613 ASP A C 1
ATOM 4793 O O . ASP A 1 613 ? -15.457 21.520 21.481 1.00 78.25 613 ASP A O 1
ATOM 4797 N N . ASP A 1 614 ? -13.604 21.103 20.239 1.00 77.75 614 ASP A N 1
ATOM 4798 C CA . ASP A 1 614 ? -14.128 21.488 18.924 1.00 77.75 614 ASP A CA 1
ATOM 4799 C C . ASP A 1 614 ? -14.889 20.349 18.221 1.00 77.75 614 ASP A C 1
ATOM 4801 O O . ASP A 1 614 ? -14.676 19.162 18.489 1.00 77.75 614 ASP A O 1
ATOM 4805 N N . ASP A 1 615 ? -15.754 20.712 17.269 1.00 78.38 615 ASP A N 1
ATOM 4806 C CA . ASP A 1 615 ? -16.441 19.753 16.401 1.00 78.38 615 ASP A CA 1
ATOM 4807 C C . ASP A 1 615 ? -15.431 18.940 15.573 1.00 78.38 615 ASP A C 1
ATOM 4809 O O . ASP A 1 615 ? -14.492 19.475 14.971 1.00 78.38 615 ASP A O 1
ATOM 4813 N N . ALA A 1 616 ? -15.625 17.622 15.515 1.00 77.19 616 ALA A N 1
ATOM 4814 C CA . ALA A 1 616 ? -14.695 16.734 14.833 1.00 77.19 616 ALA A CA 1
ATOM 4815 C C . ALA A 1 616 ? -14.908 16.809 13.316 1.00 77.19 616 ALA A C 1
ATOM 4817 O O . ALA A 1 616 ? -15.846 16.222 12.767 1.00 77.19 616 ALA A O 1
ATOM 4818 N N . LYS A 1 617 ? -14.009 17.516 12.627 1.00 77.69 617 LYS A N 1
ATOM 4819 C CA . LYS A 1 617 ? -13.979 17.604 11.162 1.00 77.69 617 LYS A CA 1
ATOM 4820 C C . LYS A 1 617 ? -13.314 16.364 10.572 1.00 77.69 617 LYS A C 1
ATOM 4822 O O . LYS A 1 617 ? -12.090 16.290 10.458 1.00 77.69 617 LYS A O 1
ATOM 4827 N N . LEU A 1 618 ? -14.143 15.397 10.183 1.00 78.62 618 LEU A N 1
ATOM 4828 C CA . LEU A 1 618 ? -13.692 14.143 9.581 1.00 78.62 618 LEU A CA 1
ATOM 4829 C C . LEU A 1 618 ? -13.069 14.387 8.206 1.00 78.62 618 LEU A C 1
ATOM 4831 O O . LEU A 1 618 ? -12.030 13.821 7.891 1.00 78.62 618 LEU A O 1
ATOM 4835 N N . VAL A 1 619 ? -13.704 15.230 7.391 1.00 77.56 619 VAL A N 1
ATOM 4836 C CA . VAL A 1 619 ? -13.211 15.611 6.063 1.00 77.56 619 VAL A CA 1
ATOM 4837 C C . VAL A 1 619 ? -13.638 17.043 5.774 1.00 77.56 619 VAL A C 1
ATOM 4839 O O . VAL A 1 619 ? -14.813 17.370 5.900 1.00 77.56 619 VAL A O 1
ATOM 4842 N N . HIS A 1 620 ? -12.706 17.881 5.339 1.00 85.62 620 HIS A N 1
ATOM 4843 C CA . HIS A 1 620 ? -12.975 19.221 4.832 1.00 85.62 620 HIS A CA 1
ATOM 4844 C C . HIS A 1 620 ? -12.234 19.408 3.508 1.00 85.62 620 HIS A C 1
ATOM 4846 O O . HIS A 1 620 ? -11.005 19.353 3.470 1.00 85.62 620 HIS A O 1
ATOM 4852 N N . TYR A 1 621 ? -12.978 19.605 2.426 1.00 83.56 621 TYR A N 1
ATOM 4853 C CA . TYR A 1 621 ? -12.469 19.840 1.083 1.00 83.56 621 TYR A CA 1
ATOM 4854 C C . TYR A 1 621 ? -12.954 21.197 0.574 1.00 83.56 621 TYR A C 1
ATOM 4856 O O . TYR A 1 621 ? -14.155 21.445 0.498 1.00 83.56 621 TYR A O 1
ATOM 4864 N N . GLU A 1 622 ? -12.022 22.057 0.184 1.00 88.94 622 GLU A N 1
ATOM 4865 C CA . GLU A 1 622 ? -12.291 23.381 -0.372 1.00 88.94 622 GLU A CA 1
ATOM 4866 C C . GLU A 1 622 ? -11.564 23.512 -1.714 1.00 88.94 622 GLU A C 1
ATOM 4868 O O . GLU A 1 622 ? -10.352 23.316 -1.787 1.00 88.94 622 GLU A O 1
ATOM 4873 N N . ARG A 1 623 ? -12.282 23.877 -2.778 1.00 85.00 623 ARG A N 1
ATOM 4874 C CA . ARG A 1 623 ? -11.714 24.267 -4.073 1.00 85.00 623 ARG A CA 1
ATOM 4875 C C . ARG A 1 623 ? -12.117 25.697 -4.393 1.00 85.00 623 ARG A C 1
ATOM 4877 O O . ARG A 1 623 ? -13.305 26.006 -4.379 1.00 85.00 623 ARG A O 1
ATOM 4884 N N . LYS A 1 624 ? -11.164 26.540 -4.785 1.00 89.69 624 LYS A N 1
ATOM 4885 C CA . LYS A 1 624 ? -11.408 27.920 -5.223 1.00 89.69 624 LYS A CA 1
ATOM 4886 C C . LYS A 1 624 ? -10.727 28.187 -6.559 1.00 89.69 624 LYS A C 1
ATOM 4888 O O . LYS A 1 624 ? -9.522 28.000 -6.682 1.00 89.69 624 LYS A O 1
ATOM 4893 N N . ILE A 1 625 ? -11.483 28.662 -7.548 1.00 87.06 625 ILE A N 1
ATOM 4894 C CA . ILE A 1 625 ? -10.924 29.150 -8.814 1.00 87.06 625 ILE A CA 1
ATOM 4895 C C . ILE A 1 625 ? -10.959 30.680 -8.798 1.00 87.06 625 ILE A C 1
ATOM 4897 O O . ILE A 1 625 ? -12.002 31.292 -8.576 1.00 87.06 625 ILE A O 1
ATOM 4901 N N . SER A 1 626 ? -9.803 31.294 -9.011 1.00 89.56 626 SER A N 1
ATOM 4902 C CA . SER A 1 626 ? -9.600 32.740 -9.034 1.00 89.56 626 SER A CA 1
ATOM 4903 C C . SER A 1 626 ? -8.971 33.154 -10.360 1.00 89.56 626 SER A C 1
ATOM 4905 O O . SER A 1 626 ? -8.270 32.373 -11.010 1.00 89.56 626 SER A O 1
ATOM 4907 N N . ARG A 1 627 ? -9.212 34.395 -10.764 1.00 89.00 627 ARG A N 1
ATOM 4908 C CA . ARG A 1 627 ? -8.560 35.026 -11.907 1.00 89.00 627 ARG A CA 1
ATOM 4909 C C . ARG A 1 627 ? -7.277 35.700 -11.427 1.00 89.00 627 ARG A C 1
ATOM 4911 O O . ARG A 1 627 ? -7.171 36.111 -10.275 1.00 89.00 627 ARG A O 1
ATOM 4918 N N . ILE A 1 628 ? -6.276 35.756 -12.291 1.00 86.44 628 ILE A N 1
ATOM 4919 C CA . ILE A 1 628 ? -5.070 36.551 -12.083 1.00 86.44 628 ILE A CA 1
ATOM 4920 C C . ILE A 1 628 ? -5.162 37.723 -13.057 1.00 86.44 628 ILE A C 1
ATOM 4922 O O . ILE A 1 628 ? -5.224 37.512 -14.268 1.00 86.44 628 ILE A O 1
ATOM 4926 N N . ASP A 1 629 ? -5.183 38.938 -12.524 1.00 85.12 629 ASP A N 1
ATOM 4927 C CA . ASP A 1 629 ? -5.247 40.193 -13.266 1.00 85.12 629 ASP A CA 1
ATOM 4928 C C . ASP A 1 629 ? -4.109 41.102 -12.841 1.00 85.12 629 ASP A C 1
ATOM 4930 O O . ASP A 1 629 ? -4.095 41.596 -11.715 1.00 85.12 629 ASP A O 1
ATOM 4934 N N . ASN A 1 630 ? -3.159 41.328 -13.747 1.00 82.38 630 ASN A N 1
ATOM 4935 C CA . ASN A 1 630 ? -2.006 42.192 -13.515 1.00 82.38 630 ASN A CA 1
ATOM 4936 C C . ASN A 1 630 ? -1.309 41.892 -12.167 1.00 82.38 630 ASN A C 1
ATOM 4938 O O . ASN A 1 630 ? -1.239 42.738 -11.277 1.00 82.38 630 ASN A O 1
ATOM 4942 N N . ASN A 1 631 ? -0.885 40.634 -11.985 1.00 77.12 631 ASN A N 1
ATOM 4943 C CA . ASN A 1 631 ? -0.311 40.061 -10.753 1.00 77.12 631 ASN A CA 1
ATOM 4944 C C . ASN A 1 631 ? -1.247 39.954 -9.538 1.00 77.12 631 ASN A C 1
ATOM 4946 O O . ASN A 1 631 ? -0.852 39.370 -8.528 1.00 77.12 631 ASN A O 1
ATOM 4950 N N . ARG A 1 632 ? -2.482 40.460 -9.597 1.00 82.69 632 ARG A N 1
ATOM 4951 C CA . ARG A 1 632 ? -3.435 40.384 -8.482 1.00 82.69 632 ARG A CA 1
ATOM 4952 C C . ARG A 1 632 ? -4.371 39.199 -8.650 1.00 82.69 632 ARG A C 1
ATOM 4954 O O . ARG A 1 632 ? -4.930 38.983 -9.720 1.00 82.69 632 ARG A O 1
ATOM 4961 N N . ILE A 1 633 ? -4.564 38.437 -7.577 1.00 82.94 633 ILE A N 1
ATOM 4962 C CA . ILE A 1 633 ? -5.562 37.367 -7.544 1.00 82.94 633 ILE A CA 1
ATOM 4963 C C . ILE A 1 633 ? -6.925 38.013 -7.274 1.00 82.94 633 ILE A C 1
ATOM 4965 O O . ILE A 1 633 ? -7.160 38.554 -6.195 1.00 82.94 633 ILE A O 1
ATOM 4969 N N . THR A 1 634 ? -7.815 37.962 -8.257 1.00 85.38 634 THR A N 1
ATOM 4970 C CA . THR A 1 634 ? -9.180 38.492 -8.201 1.00 85.38 634 THR A CA 1
ATOM 4971 C C . THR A 1 634 ? -10.186 37.341 -8.202 1.00 85.38 634 THR A C 1
ATOM 4973 O O . THR A 1 634 ? -9.967 36.281 -8.794 1.00 85.38 634 THR A O 1
ATOM 4976 N N . ALA A 1 635 ? -11.305 37.503 -7.496 1.00 80.25 635 ALA A N 1
ATOM 4977 C CA . ALA A 1 635 ? -12.380 36.517 -7.548 1.00 80.25 635 ALA A CA 1
ATOM 4978 C C . ALA A 1 635 ? -13.037 36.543 -8.937 1.00 80.25 635 ALA A C 1
ATOM 4980 O O . ALA A 1 635 ? -13.283 37.615 -9.489 1.00 80.25 635 ALA A O 1
ATOM 4981 N N . ILE A 1 636 ? -13.335 35.371 -9.499 1.00 81.44 636 ILE A N 1
ATOM 4982 C CA . ILE A 1 636 ? -14.166 35.297 -10.704 1.00 81.44 636 ILE A CA 1
ATOM 4983 C C . ILE A 1 636 ? -15.608 35.616 -10.275 1.00 81.44 636 ILE A C 1
ATOM 4985 O O . ILE A 1 636 ? -16.076 35.001 -9.313 1.00 81.44 636 ILE A O 1
ATOM 4989 N N . PRO A 1 637 ? -16.309 36.550 -10.947 1.00 70.62 637 PRO A N 1
ATOM 4990 C CA . PRO A 1 637 ? -17.695 36.872 -10.631 1.00 70.62 637 PRO A CA 1
ATOM 4991 C C . PRO A 1 637 ? -18.570 35.615 -10.652 1.00 70.62 637 PRO A C 1
ATOM 4993 O O . PRO A 1 637 ? -18.634 34.910 -11.661 1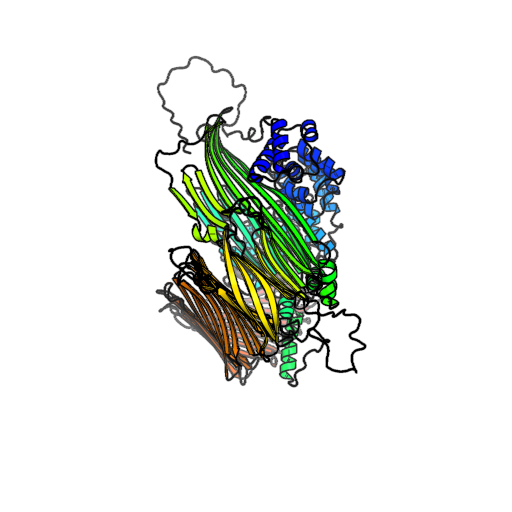.00 70.62 637 PRO A O 1
ATOM 4996 N N . THR A 1 638 ? -19.230 35.331 -9.532 1.00 64.94 638 THR A N 1
ATOM 4997 C CA . THR A 1 638 ? -20.206 34.245 -9.416 1.00 64.94 638 THR A CA 1
ATOM 4998 C C . THR A 1 638 ? -21.406 34.573 -10.315 1.00 64.94 638 THR A C 1
ATOM 5000 O O . THR A 1 638 ? -21.944 35.679 -10.202 1.00 64.94 638 THR A O 1
ATOM 5003 N N . PRO A 1 639 ? -21.861 33.669 -11.201 1.00 60.25 639 PRO A N 1
ATOM 5004 C CA . PRO A 1 639 ? -23.142 33.843 -11.881 1.00 60.25 639 PRO A CA 1
ATOM 5005 C C . PRO A 1 639 ? -24.258 34.061 -10.846 1.00 60.25 639 PRO A C 1
ATOM 5007 O O . PRO A 1 639 ? -24.242 33.425 -9.797 1.00 60.25 639 PRO A O 1
ATOM 5010 N N . GLN A 1 640 ? -25.249 34.912 -11.135 1.00 54.38 640 GLN A N 1
ATOM 5011 C CA . GLN A 1 640 ? -26.373 35.216 -10.224 1.00 54.38 640 GLN A CA 1
ATOM 5012 C C . GLN A 1 640 ? -27.276 34.003 -9.891 1.00 54.38 640 GLN A C 1
ATOM 5014 O O . GLN A 1 640 ? -28.220 34.134 -9.115 1.00 54.38 640 GLN A O 1
ATOM 5019 N N . ALA A 1 641 ? -27.010 32.825 -10.463 1.00 58.12 641 ALA A N 1
ATOM 5020 C CA . ALA A 1 641 ? -27.746 31.605 -10.164 1.00 58.12 641 ALA A CA 1
ATOM 5021 C C . ALA A 1 641 ? -27.400 31.101 -8.747 1.00 58.12 641 ALA A C 1
ATOM 5023 O O . ALA A 1 641 ? -26.216 30.995 -8.416 1.00 58.12 641 ALA A O 1
ATOM 5024 N N . PRO A 1 642 ? -28.393 30.759 -7.904 1.00 58.06 642 PRO A N 1
ATOM 5025 C CA . PRO A 1 642 ? -28.126 30.219 -6.578 1.00 58.06 642 PRO A CA 1
ATOM 5026 C C . PRO A 1 642 ? -27.380 28.889 -6.718 1.00 58.06 642 PRO A C 1
ATOM 5028 O O . PRO A 1 642 ? -27.889 27.937 -7.311 1.00 58.06 642 PRO A O 1
ATOM 5031 N N . GLY A 1 643 ? -26.153 28.832 -6.197 1.00 61.69 643 GLY A N 1
ATOM 5032 C CA . GLY A 1 643 ? -25.401 27.587 -6.122 1.00 61.69 643 GLY A CA 1
ATOM 5033 C C . GLY A 1 643 ? -26.164 26.540 -5.312 1.00 61.69 643 GLY A C 1
ATOM 5034 O O . GLY A 1 643 ? -26.931 26.854 -4.397 1.00 61.69 643 GLY A O 1
ATOM 5035 N N . SER A 1 644 ? -25.987 25.269 -5.657 1.00 70.38 644 SER A N 1
ATOM 5036 C CA . SER A 1 644 ? -26.638 24.176 -4.939 1.00 70.38 644 SER A CA 1
ATOM 5037 C C . SER A 1 644 ? -25.931 23.962 -3.601 1.00 70.38 644 SER A C 1
ATOM 5039 O O . SER A 1 644 ? -24.810 23.446 -3.559 1.00 70.38 644 SER A O 1
ATOM 5041 N N . LYS A 1 645 ? -26.587 24.368 -2.509 1.00 79.00 645 LYS A N 1
ATOM 5042 C CA . LYS A 1 645 ? -26.196 24.036 -1.137 1.00 79.00 645 LYS A CA 1
ATOM 5043 C C . LYS A 1 645 ? -27.032 22.860 -0.651 1.00 79.00 645 LYS A C 1
ATOM 5045 O O . LYS A 1 645 ? -28.250 22.955 -0.519 1.00 79.00 645 LYS A O 1
ATOM 5050 N N . HIS A 1 646 ? -26.364 21.759 -0.353 1.00 76.94 646 HIS A N 1
ATOM 5051 C CA . HIS A 1 646 ? -26.958 20.592 0.269 1.00 76.94 646 HIS A CA 1
ATOM 5052 C C . HIS A 1 646 ? -26.351 20.405 1.653 1.00 76.94 646 HIS A C 1
ATOM 5054 O O . HIS A 1 646 ? -25.138 20.312 1.800 1.00 76.94 646 HIS A O 1
ATOM 5060 N N . HIS A 1 647 ? -27.201 20.371 2.670 1.00 83.69 647 HIS A N 1
ATOM 5061 C CA . HIS A 1 647 ? -26.798 20.159 4.051 1.00 83.69 647 HIS A CA 1
ATOM 5062 C C . HIS A 1 647 ? -27.657 19.038 4.625 1.00 83.69 647 HIS A C 1
ATOM 5064 O O . HIS A 1 647 ? -28.883 19.146 4.676 1.00 83.69 647 HIS A O 1
ATOM 5070 N N . TYR A 1 648 ? -27.009 17.948 5.013 1.00 78.06 648 TYR A N 1
ATOM 5071 C CA . TYR A 1 648 ? -27.649 16.751 5.531 1.00 78.06 648 TYR A CA 1
ATOM 5072 C C . TYR A 1 648 ? -27.101 16.473 6.922 1.00 78.06 648 TYR A C 1
ATOM 5074 O O . TYR A 1 648 ? -25.953 16.062 7.057 1.00 78.06 648 TYR A O 1
ATOM 5082 N N . CYS A 1 649 ? -27.921 16.660 7.953 1.00 80.06 649 CYS A N 1
ATOM 5083 C CA . CYS A 1 649 ? -27.579 16.238 9.307 1.00 80.06 649 CYS A CA 1
ATOM 5084 C C . CYS A 1 649 ? -28.439 15.061 9.753 1.00 80.06 649 CYS A C 1
ATOM 5086 O O . CYS A 1 649 ? -29.586 14.890 9.332 1.00 80.06 649 CYS A O 1
ATOM 5088 N N . THR A 1 650 ? -27.901 14.284 10.687 1.00 72.56 650 THR A N 1
ATOM 5089 C CA . THR A 1 650 ? -28.692 13.371 11.516 1.00 72.56 650 THR A CA 1
ATOM 5090 C C . THR A 1 650 ? -29.816 14.121 12.239 1.00 72.56 650 THR A C 1
ATOM 5092 O O . THR A 1 650 ? -29.670 15.301 12.557 1.00 72.56 650 THR A O 1
ATOM 5095 N N . SER A 1 651 ? -30.930 13.437 12.530 1.00 72.62 651 SER A N 1
ATOM 5096 C CA . SER A 1 651 ? -32.133 14.067 13.097 1.00 72.62 651 SER A CA 1
ATOM 5097 C C . SER A 1 651 ? -31.866 14.863 14.387 1.00 72.62 651 SER A C 1
ATOM 5099 O O . SER A 1 651 ? -31.045 14.468 15.221 1.00 72.62 651 SER A O 1
ATOM 5101 N N . SER A 1 652 ? -32.608 15.957 14.591 1.00 67.44 652 SER A N 1
ATOM 5102 C CA . SER A 1 652 ? -32.524 16.780 15.809 1.00 67.44 652 SER A CA 1
ATOM 5103 C C . SER A 1 652 ? -32.854 15.983 17.077 1.00 67.44 652 SER A C 1
ATOM 5105 O O . SER A 1 652 ? -32.287 16.243 18.139 1.00 67.44 652 SER A O 1
ATOM 5107 N N . THR A 1 653 ? -33.709 14.965 16.967 1.00 59.41 653 THR A N 1
ATOM 5108 C CA . THR A 1 653 ? -34.048 14.038 18.051 1.00 59.41 653 THR A CA 1
ATOM 5109 C C . THR A 1 653 ? -32.861 13.140 18.418 1.00 59.41 653 THR A C 1
ATOM 5111 O O . THR A 1 653 ? -32.530 13.028 19.599 1.00 59.41 653 THR A O 1
ATOM 5114 N N . THR A 1 654 ? -32.145 12.579 17.432 1.00 60.50 654 THR A N 1
ATOM 5115 C CA . THR A 1 654 ? -30.875 11.855 17.663 1.00 60.50 654 THR A CA 1
ATOM 5116 C C . THR A 1 654 ? -29.847 12.762 18.340 1.00 60.50 654 THR A C 1
ATOM 5118 O O . THR A 1 654 ? -29.175 12.338 19.279 1.00 60.50 654 THR A O 1
ATOM 5121 N N . GLY A 1 655 ? -29.792 14.031 17.931 1.00 71.25 655 GLY A N 1
ATOM 5122 C CA . GLY A 1 655 ? -28.938 15.044 18.541 1.00 71.25 655 GLY A CA 1
ATOM 5123 C C . GLY A 1 655 ? -29.273 15.375 20.001 1.00 71.25 655 GLY A C 1
ATOM 5124 O O . GLY A 1 655 ? -28.372 15.512 20.827 1.00 71.25 655 GLY A O 1
ATOM 5125 N N . LYS A 1 656 ? -30.558 15.455 20.370 1.00 70.19 656 LYS A N 1
ATOM 5126 C CA . LYS A 1 656 ? -30.980 15.675 21.769 1.00 70.19 656 LYS A CA 1
ATOM 5127 C C . LYS A 1 656 ? -30.573 14.513 22.677 1.00 70.19 656 LYS A C 1
ATOM 5129 O O . LYS A 1 656 ? -30.073 14.760 23.773 1.00 70.19 656 LYS A O 1
ATOM 5134 N N . VAL A 1 657 ? -30.758 13.276 22.209 1.00 65.81 657 VAL A N 1
ATOM 5135 C CA . VAL A 1 657 ? -30.490 12.050 22.983 1.00 65.81 657 VAL A CA 1
ATOM 5136 C C . VAL A 1 657 ? -28.996 11.777 23.107 1.00 65.81 657 VAL A C 1
ATOM 5138 O O . VAL A 1 657 ? -28.504 11.567 24.209 1.00 65.81 657 VAL A O 1
ATOM 5141 N N . THR A 1 658 ? -28.266 11.796 21.993 1.00 72.00 658 THR A N 1
ATOM 5142 C CA . THR A 1 658 ? -26.834 11.475 22.002 1.00 72.00 658 THR A CA 1
ATOM 5143 C C . THR A 1 658 ? -25.988 12.667 22.426 1.00 72.00 658 THR A C 1
ATOM 5145 O O . THR A 1 658 ? -24.945 12.474 23.025 1.00 72.00 658 THR A O 1
ATOM 5148 N N . GLY A 1 659 ? -26.422 13.901 22.159 1.00 78.50 659 GLY A N 1
ATOM 5149 C CA . GLY A 1 659 ? -25.589 15.094 22.304 1.00 78.50 659 GLY A CA 1
ATOM 5150 C C . GLY A 1 659 ? -24.679 15.367 21.104 1.00 78.50 659 GLY A C 1
ATOM 5151 O O . GLY A 1 659 ? -23.990 16.384 21.108 1.00 78.50 659 GLY A O 1
ATOM 5152 N N . LEU A 1 660 ? -24.722 14.522 20.067 1.00 83.44 660 LEU A N 1
ATOM 5153 C CA . LEU A 1 660 ? -23.927 14.639 18.844 1.00 83.44 660 LEU A CA 1
ATOM 5154 C C . LEU A 1 660 ? -24.829 14.638 17.605 1.00 83.44 660 LEU A C 1
ATOM 5156 O O . LEU A 1 660 ? -25.843 13.940 17.551 1.00 83.44 660 LEU A O 1
ATOM 5160 N N . LYS A 1 661 ? -24.447 15.398 16.583 1.00 86.06 661 LYS A N 1
ATOM 5161 C CA . LYS A 1 661 ? -25.047 15.349 15.247 1.00 86.06 661 LYS A CA 1
ATOM 5162 C C . LYS A 1 661 ? -23.945 15.134 14.217 1.00 86.06 661 LYS A C 1
ATOM 5164 O O . LYS A 1 661 ? -22.902 15.766 14.290 1.00 86.06 661 LYS A O 1
ATOM 5169 N N . MET A 1 662 ? -24.163 14.236 13.266 1.00 80.38 662 MET A N 1
ATOM 5170 C CA . MET A 1 662 ? -23.265 14.083 12.124 1.00 80.38 662 MET A CA 1
ATOM 5171 C C . MET A 1 662 ? -23.858 14.855 10.955 1.00 80.38 662 MET A C 1
ATOM 5173 O O . MET A 1 662 ? -25.028 14.648 10.619 1.00 80.38 662 MET A O 1
ATOM 5177 N N . CYS A 1 663 ? -23.067 15.742 10.366 1.00 83.81 663 CYS A N 1
ATOM 5178 C CA . CYS A 1 663 ? -23.491 16.648 9.314 1.00 83.81 663 CYS A CA 1
ATOM 5179 C C . CYS A 1 663 ? -22.584 16.493 8.090 1.00 83.81 663 CYS A C 1
ATOM 5181 O O . CYS A 1 663 ? -21.369 16.355 8.201 1.00 83.81 663 CYS A O 1
ATOM 5183 N N . ALA A 1 664 ? -23.198 16.470 6.912 1.00 77.88 664 ALA A N 1
ATOM 5184 C CA . ALA A 1 664 ? -22.530 16.495 5.624 1.00 77.88 664 ALA A CA 1
ATOM 5185 C C . ALA A 1 664 ? -23.014 17.726 4.862 1.00 77.88 664 ALA A C 1
ATOM 5187 O O . ALA A 1 664 ? -24.211 17.884 4.607 1.00 77.88 664 ALA A O 1
ATOM 5188 N N . GLU A 1 665 ? -22.087 18.600 4.506 1.00 84.06 665 GLU A N 1
ATOM 5189 C CA . GLU A 1 665 ? -22.360 19.824 3.776 1.00 84.06 665 GLU A CA 1
ATOM 5190 C C . GLU A 1 665 ? -21.641 19.796 2.432 1.00 84.06 665 GLU A C 1
ATOM 5192 O O . GLU A 1 665 ? -20.453 19.506 2.346 1.00 84.06 665 GLU A O 1
ATOM 5197 N N . TRP A 1 666 ? -22.374 20.101 1.369 1.00 79.88 666 TRP A N 1
ATOM 5198 C CA . TRP A 1 666 ? -21.844 20.269 0.029 1.00 79.88 666 TRP A CA 1
ATOM 5199 C C . TRP A 1 666 ? -22.372 21.579 -0.541 1.00 79.88 666 TRP A C 1
ATOM 5201 O O . TRP A 1 666 ? -23.581 21.766 -0.677 1.00 79.88 666 TRP A O 1
ATOM 5211 N N . GLN A 1 667 ? -21.469 22.500 -0.854 1.00 83.75 667 GLN A N 1
ATOM 5212 C CA . GLN A 1 667 ? -21.792 23.773 -1.482 1.00 83.75 667 GLN A CA 1
ATOM 5213 C C . GLN A 1 667 ? -21.066 23.856 -2.820 1.00 83.75 667 GLN A C 1
ATOM 5215 O O . GLN A 1 667 ? -19.836 23.841 -2.869 1.00 83.75 667 GLN A O 1
ATOM 5220 N N . ASN A 1 668 ? -21.823 23.966 -3.906 1.00 78.75 668 ASN A N 1
ATOM 5221 C CA . ASN A 1 668 ? -21.273 24.205 -5.235 1.00 78.75 668 ASN A CA 1
ATOM 5222 C C . ASN A 1 668 ? -21.650 25.614 -5.695 1.00 78.75 668 ASN A C 1
ATOM 5224 O O . ASN A 1 668 ? -22.710 25.826 -6.284 1.00 78.75 668 ASN A O 1
ATOM 5228 N N . ASN A 1 669 ? -20.765 26.566 -5.411 1.00 77.50 669 ASN A N 1
ATOM 5229 C CA . ASN A 1 669 ? -20.915 27.975 -5.750 1.00 77.50 669 ASN A CA 1
ATOM 5230 C C . ASN A 1 669 ? -19.849 28.331 -6.783 1.00 77.50 669 ASN A C 1
ATOM 5232 O O . ASN A 1 669 ? -18.868 28.985 -6.435 1.00 77.50 669 ASN A O 1
ATOM 5236 N N . TYR A 1 670 ? -20.002 27.867 -8.033 1.00 73.31 670 TYR A N 1
ATOM 5237 C CA . TYR A 1 670 ? -19.005 28.104 -9.085 1.00 73.31 670 TYR A CA 1
ATOM 5238 C C . TYR A 1 670 ? -18.555 29.575 -9.069 1.00 73.31 670 TYR A C 1
ATOM 5240 O O . TYR A 1 670 ? -19.393 30.458 -9.250 1.00 73.31 670 TYR A O 1
ATOM 5248 N N . PRO A 1 671 ? -17.264 29.850 -8.817 1.00 75.12 671 PRO A N 1
ATOM 5249 C CA . PRO A 1 671 ? -16.109 28.987 -9.084 1.00 75.12 671 PRO A CA 1
ATOM 5250 C C . PRO A 1 671 ? -15.596 28.142 -7.902 1.00 75.12 671 PRO A C 1
ATOM 5252 O O . PRO A 1 671 ? -14.587 27.446 -8.053 1.00 75.12 671 PRO A O 1
ATOM 5255 N N . SER A 1 672 ? -16.233 28.195 -6.732 1.00 82.06 672 SER A N 1
ATOM 5256 C CA . SER A 1 672 ? -15.832 27.452 -5.536 1.00 82.06 672 SER A CA 1
ATOM 5257 C C . SER A 1 672 ? -16.685 26.209 -5.265 1.00 82.06 672 SER A C 1
ATOM 5259 O O . SER A 1 672 ? -17.865 26.135 -5.605 1.00 82.06 672 SER A O 1
ATOM 5261 N N . VAL A 1 673 ? -16.059 25.203 -4.654 1.00 81.94 673 VAL A N 1
ATOM 5262 C CA . VAL A 1 673 ? -16.719 23.992 -4.155 1.00 81.94 673 VAL A CA 1
ATOM 5263 C C . VAL A 1 673 ? -16.252 23.753 -2.728 1.00 81.94 673 VAL A C 1
ATOM 5265 O O . VAL A 1 673 ? -15.052 23.758 -2.471 1.00 81.94 673 VAL A O 1
ATOM 5268 N N . LEU A 1 674 ? -17.193 23.519 -1.823 1.00 85.88 674 LEU A N 1
ATOM 5269 C CA . LEU A 1 674 ? -16.934 23.124 -0.445 1.00 85.88 674 LEU A CA 1
ATOM 5270 C C . LEU A 1 674 ? -17.626 21.787 -0.182 1.00 85.88 674 LEU A C 1
ATOM 5272 O O . LEU A 1 674 ? -18.805 21.632 -0.501 1.00 85.88 674 LEU A O 1
ATOM 5276 N N . ALA A 1 675 ? -16.912 20.835 0.406 1.00 78.25 675 ALA A N 1
ATOM 5277 C CA . ALA A 1 675 ? -17.482 19.603 0.931 1.00 78.25 675 ALA A CA 1
ATOM 5278 C C . ALA A 1 675 ? -16.941 19.357 2.343 1.00 78.25 675 ALA A C 1
ATOM 5280 O O . ALA A 1 675 ? -15.731 19.268 2.534 1.00 78.25 675 ALA A O 1
ATOM 5281 N N . GLU A 1 676 ? -17.824 19.243 3.327 1.00 83.25 676 GLU A N 1
ATOM 5282 C CA . GLU A 1 676 ? -17.465 19.033 4.728 1.00 83.25 676 GLU A CA 1
ATOM 5283 C C . GLU A 1 676 ? -18.268 17.874 5.322 1.00 83.25 676 GLU A C 1
ATOM 5285 O O . GLU A 1 676 ? -19.467 17.738 5.082 1.00 83.25 676 GLU A O 1
ATOM 5290 N N . VAL A 1 677 ? -17.592 17.030 6.099 1.00 82.19 677 VAL A N 1
ATOM 5291 C CA . VAL A 1 677 ? -18.200 16.000 6.941 1.00 82.19 677 VAL A CA 1
ATOM 5292 C C . VAL A 1 677 ? -17.722 16.233 8.369 1.00 82.19 677 VAL A C 1
ATOM 5294 O O . VAL A 1 677 ? -16.527 16.110 8.657 1.00 82.19 677 VAL A O 1
ATOM 5297 N N . SER A 1 678 ? -18.658 16.553 9.256 1.00 83.44 678 SER A N 1
ATOM 5298 C CA . SER A 1 678 ? -18.408 16.912 10.651 1.00 83.44 678 SER A CA 1
ATOM 5299 C C . SER A 1 678 ? -19.233 16.049 11.610 1.00 83.44 678 SER A C 1
ATOM 5301 O O . SER A 1 678 ? -20.330 15.576 11.292 1.00 83.44 678 SER A O 1
ATOM 5303 N N . VAL A 1 679 ? -18.695 15.838 12.810 1.00 84.12 679 VAL A N 1
ATOM 5304 C CA . VAL A 1 679 ? -19.455 15.391 13.981 1.00 84.12 679 VAL A CA 1
ATOM 5305 C C . VAL A 1 679 ? -19.471 16.546 14.966 1.00 84.12 679 VAL A C 1
ATOM 5307 O O . VAL A 1 679 ? -18.439 16.902 15.530 1.00 84.12 679 VAL A O 1
ATOM 5310 N N . GLU A 1 680 ? -20.643 17.135 15.149 1.00 86.62 680 GLU A N 1
ATOM 5311 C CA . GLU A 1 680 ? -20.825 18.358 15.915 1.00 86.62 680 GLU A CA 1
ATOM 5312 C C . GLU A 1 680 ? -21.509 18.072 17.245 1.00 86.62 680 GLU A C 1
ATOM 5314 O O . GLU A 1 680 ? -22.422 17.236 17.340 1.00 86.62 680 GLU A O 1
ATOM 5319 N N . LYS A 1 681 ? -21.119 18.812 18.280 1.00 87.00 681 LYS A N 1
ATOM 5320 C CA . LYS A 1 681 ? -21.825 18.769 19.558 1.00 87.00 681 LYS A CA 1
ATOM 5321 C C . LYS A 1 681 ? -23.124 19.550 19.451 1.00 87.00 681 LYS A C 1
ATOM 5323 O O . LYS A 1 681 ? -23.163 20.717 19.077 1.00 87.00 681 LYS A O 1
ATOM 5328 N N . VAL A 1 682 ? -24.216 18.927 19.870 1.00 82.81 682 VAL A N 1
ATOM 5329 C CA . VAL A 1 682 ? -25.498 19.625 20.051 1.00 82.81 682 VAL A CA 1
ATOM 5330 C C . VAL A 1 682 ? -25.447 20.541 21.275 1.00 82.81 682 VAL A C 1
ATOM 5332 O O . VAL A 1 682 ? -26.191 21.514 21.359 1.00 82.81 682 VAL A O 1
ATOM 5335 N N . ASP A 1 683 ? -24.550 20.237 22.213 1.00 83.00 683 ASP A N 1
ATOM 5336 C CA . ASP A 1 683 ? -24.268 21.044 23.389 1.00 83.00 683 ASP A CA 1
ATOM 5337 C C . ASP A 1 683 ? -22.757 21.291 23.523 1.00 83.00 683 ASP A C 1
ATOM 5339 O O . ASP A 1 683 ? -22.023 20.354 23.837 1.00 83.00 683 ASP A O 1
ATOM 5343 N N . PRO A 1 684 ? -22.276 22.531 23.339 1.00 83.19 684 PRO A N 1
ATOM 5344 C CA . PRO A 1 684 ? -20.853 22.856 23.443 1.00 83.19 684 PRO A CA 1
ATOM 5345 C C . PRO A 1 684 ? -20.218 22.519 24.800 1.00 83.19 684 PRO A C 1
ATOM 5347 O O . PRO A 1 684 ? -19.007 22.333 24.876 1.00 83.19 684 PRO A O 1
ATOM 5350 N N . GLN A 1 685 ? -21.007 22.430 25.879 1.00 84.94 685 GLN A N 1
ATOM 5351 C CA . GLN A 1 685 ? -20.483 22.083 27.205 1.00 84.94 685 GLN A CA 1
ATOM 5352 C C . GLN A 1 685 ? -20.340 20.566 27.425 1.00 84.94 685 GLN A C 1
ATOM 5354 O O . GLN A 1 685 ? -19.823 20.137 28.455 1.00 84.94 685 GLN A O 1
ATOM 5359 N N . LEU A 1 686 ? -20.776 19.742 26.465 1.00 86.50 686 LEU A N 1
ATOM 5360 C CA . LEU A 1 686 ? -20.602 18.295 26.494 1.00 86.50 686 LEU A CA 1
ATOM 5361 C C . LEU A 1 686 ? -19.118 17.938 26.303 1.00 86.50 686 LEU A C 1
ATOM 5363 O O . LEU A 1 686 ? -18.571 18.076 25.206 1.00 86.50 686 LEU A O 1
ATOM 5367 N N . LYS A 1 687 ? -18.469 17.477 27.378 1.00 86.12 687 LYS A N 1
ATOM 5368 C CA . LYS A 1 687 ? -17.035 17.129 27.383 1.00 86.12 687 LYS A CA 1
ATOM 5369 C C . LYS A 1 687 ? -16.756 15.635 27.431 1.00 86.12 687 LYS A C 1
ATOM 5371 O O . LYS A 1 687 ? -15.739 15.190 26.912 1.00 86.12 687 LYS A O 1
ATOM 5376 N N . SER A 1 688 ? -17.635 14.854 28.043 1.00 88.31 688 SER A N 1
ATOM 5377 C CA . SER A 1 688 ? -17.428 13.417 28.175 1.00 88.31 688 SER A CA 1
ATOM 5378 C C . SER A 1 688 ? -18.729 12.662 28.391 1.00 88.31 688 SER A C 1
ATOM 5380 O O . SER A 1 688 ? -19.699 13.216 28.909 1.00 88.31 688 SER A O 1
ATOM 5382 N N . TYR A 1 689 ? -18.711 11.379 28.045 1.00 85.12 689 TYR A N 1
ATOM 5383 C CA . TYR A 1 689 ? -19.689 10.400 28.507 1.00 85.12 689 TYR A CA 1
ATOM 5384 C C . TYR A 1 689 ? -19.063 9.589 29.628 1.00 85.12 689 TYR A C 1
ATOM 5386 O O . TYR A 1 689 ? -17.973 9.042 29.453 1.00 85.12 689 TYR A O 1
ATOM 5394 N N . GLU A 1 690 ? -19.747 9.506 30.763 1.00 85.62 690 GLU A N 1
ATOM 5395 C CA . GLU A 1 690 ? -19.279 8.766 31.928 1.00 85.62 690 GLU A CA 1
ATOM 5396 C C . GLU A 1 690 ? -20.278 7.670 32.292 1.00 85.62 690 GLU A C 1
ATOM 5398 O O . GLU A 1 690 ? -21.459 7.931 32.511 1.00 85.62 690 GLU A O 1
ATOM 5403 N N . LEU A 1 691 ? -19.786 6.436 32.375 1.00 77.81 691 LEU A N 1
ATOM 5404 C CA . LEU A 1 691 ? -20.487 5.302 32.961 1.00 77.81 691 LEU A CA 1
ATOM 5405 C C . LEU A 1 691 ? -19.817 4.972 34.292 1.00 77.81 691 LEU A C 1
ATOM 5407 O O . LEU A 1 691 ? -18.658 4.553 34.325 1.00 77.81 691 LEU A O 1
ATOM 5411 N N . LYS A 1 692 ? -20.563 5.133 35.384 1.00 75.88 692 LYS A N 1
ATOM 5412 C CA . LYS A 1 692 ? -20.105 4.873 36.747 1.00 75.88 692 LYS A CA 1
ATOM 5413 C C . LYS A 1 692 ? -20.964 3.803 37.409 1.00 75.88 692 LYS A C 1
ATOM 5415 O O . LYS A 1 692 ? -22.187 3.926 37.479 1.00 75.88 692 LYS A O 1
ATOM 5420 N N . ILE A 1 693 ? -20.301 2.791 37.956 1.00 69.00 693 ILE A N 1
ATOM 5421 C CA . ILE A 1 693 ? -20.910 1.766 38.802 1.00 69.00 693 ILE A CA 1
ATOM 5422 C C . ILE A 1 693 ? -20.118 1.725 40.107 1.00 69.00 693 ILE A C 1
ATOM 5424 O O . ILE A 1 693 ? -18.913 1.478 40.098 1.00 69.00 693 ILE A O 1
ATOM 5428 N N . ASP A 1 694 ? -20.787 2.001 41.222 1.00 71.94 694 ASP A N 1
ATOM 5429 C CA . ASP A 1 694 ? -20.201 1.989 42.563 1.00 71.94 694 ASP A CA 1
ATOM 5430 C C . ASP A 1 694 ? -21.047 1.092 43.469 1.00 71.94 694 ASP A C 1
ATOM 5432 O O . ASP A 1 694 ? -22.273 1.225 43.535 1.00 71.94 694 ASP A O 1
ATOM 5436 N N . HIS A 1 695 ? -20.389 0.158 44.144 1.00 68.81 695 HIS A N 1
ATOM 5437 C CA . HIS A 1 695 ? -21.022 -0.745 45.088 1.00 68.81 695 HIS A CA 1
ATOM 5438 C C . HIS A 1 695 ? -20.189 -0.847 46.366 1.00 68.81 695 HIS A C 1
ATOM 5440 O O . HIS A 1 695 ? -19.035 -1.291 46.362 1.00 68.81 695 HIS A O 1
ATOM 5446 N N . GLU A 1 696 ? -20.821 -0.519 47.486 1.00 65.12 696 GLU A N 1
ATOM 5447 C CA . GLU A 1 696 ? -20.234 -0.587 48.813 1.00 65.12 696 GLU A CA 1
ATOM 5448 C C . GLU A 1 696 ? -21.082 -1.493 49.709 1.00 65.12 696 GLU A C 1
ATOM 5450 O O . GLU A 1 696 ? -22.274 -1.266 49.922 1.00 65.12 696 GLU A O 1
ATOM 5455 N N . SER A 1 697 ? -20.437 -2.534 50.236 1.00 59.12 697 SER A N 1
ATOM 5456 C CA . SER A 1 697 ? -21.016 -3.443 51.217 1.00 59.12 697 SER A CA 1
ATOM 5457 C C . SER A 1 697 ? -20.043 -3.602 52.378 1.00 59.12 697 SER A C 1
ATOM 5459 O O . SER A 1 697 ? -18.857 -3.865 52.168 1.00 59.12 697 SER A O 1
ATOM 5461 N N . SER A 1 698 ? -20.548 -3.444 53.599 1.00 53.97 698 SER A N 1
ATOM 5462 C CA . SER A 1 698 ? -19.802 -3.572 54.858 1.00 53.97 698 SER A CA 1
ATOM 5463 C C . SER A 1 698 ? -19.625 -5.020 55.336 1.00 53.97 698 SER A C 1
ATOM 5465 O O . SER A 1 698 ? -19.218 -5.242 56.474 1.00 53.97 698 SER A O 1
ATOM 5467 N N . ARG A 1 699 ? -19.872 -6.031 54.486 1.00 49.16 699 ARG A N 1
ATOM 5468 C CA . ARG A 1 699 ? -19.411 -7.402 54.767 1.00 49.16 699 ARG A CA 1
ATOM 5469 C C . ARG A 1 699 ? -17.881 -7.416 54.726 1.00 49.16 699 ARG A C 1
ATOM 5471 O O . ARG A 1 699 ? -17.292 -7.424 53.648 1.00 49.16 699 ARG A O 1
ATOM 5478 N N . GLY A 1 700 ? -17.257 -7.353 55.900 1.00 43.38 700 GLY A N 1
ATOM 5479 C CA . GLY A 1 700 ? -15.810 -7.428 56.060 1.00 43.38 700 GLY A CA 1
ATOM 5480 C C . GLY A 1 700 ? -15.261 -8.732 55.488 1.00 43.38 700 GLY A C 1
ATOM 5481 O O . GLY A 1 700 ? -15.448 -9.792 56.070 1.00 43.38 700 GLY A O 1
ATOM 5482 N N . GLU A 1 701 ? -14.577 -8.645 54.353 1.00 45.31 701 GLU A N 1
ATOM 5483 C CA . GLU A 1 701 ? -13.684 -9.690 53.853 1.00 45.31 701 GLU A CA 1
ATOM 5484 C C . GLU A 1 701 ? -12.356 -9.018 53.496 1.00 45.31 701 GLU A C 1
ATOM 5486 O O . GLU A 1 701 ? -12.113 -8.612 52.357 1.00 45.31 701 GLU A O 1
ATOM 5491 N N . ASP A 1 702 ? -11.519 -8.841 54.519 1.00 39.22 702 ASP A N 1
ATOM 5492 C CA . ASP A 1 702 ? -10.108 -8.514 54.354 1.00 39.22 702 ASP A CA 1
ATOM 5493 C C . ASP A 1 702 ? -9.394 -9.785 53.855 1.00 39.22 702 ASP A C 1
ATOM 5495 O O . ASP A 1 702 ? -9.451 -10.845 54.480 1.00 39.22 702 ASP A O 1
ATOM 5499 N N . LEU A 1 703 ? -8.754 -9.708 52.686 1.00 42.59 703 LEU A N 1
ATOM 5500 C CA . LEU A 1 703 ? -8.194 -10.847 51.934 1.00 42.59 703 LEU A CA 1
ATOM 5501 C C . LEU A 1 703 ? -7.049 -11.590 52.657 1.00 42.59 703 LEU A C 1
ATOM 5503 O O . LEU A 1 703 ? -6.554 -12.597 52.150 1.00 42.59 703 LEU A O 1
ATOM 5507 N N . ARG A 1 704 ? -6.610 -11.117 53.831 1.00 42.34 704 ARG A N 1
ATOM 5508 C CA . ARG A 1 704 ? -5.479 -11.687 54.580 1.00 42.34 704 ARG A CA 1
ATOM 5509 C C . ARG A 1 704 ? -5.808 -12.948 55.384 1.00 42.34 704 ARG A C 1
ATOM 5511 O O . ARG A 1 704 ? -4.881 -13.694 55.685 1.00 42.34 704 ARG A O 1
ATOM 5518 N N . ASP A 1 705 ? -7.078 -13.239 55.669 1.00 39.72 705 ASP A N 1
ATOM 5519 C CA . ASP A 1 705 ? -7.443 -14.311 56.618 1.00 39.72 705 ASP A CA 1
ATOM 5520 C C . ASP A 1 705 ? -7.909 -15.638 55.981 1.00 39.72 705 ASP A C 1
ATOM 5522 O O . ASP A 1 705 ? -8.215 -16.610 56.673 1.00 39.72 705 ASP A O 1
ATOM 5526 N N . MET A 1 706 ? -7.898 -15.750 54.645 1.00 40.06 706 MET A N 1
ATOM 5527 C CA . MET A 1 706 ? -8.450 -16.922 53.938 1.00 40.06 706 MET A CA 1
ATOM 5528 C C . MET A 1 706 ? -7.679 -18.238 54.178 1.00 40.06 706 MET A C 1
ATOM 5530 O O . MET A 1 706 ? -8.177 -19.311 53.847 1.00 40.06 706 MET A O 1
ATOM 5534 N N . ARG A 1 707 ? -6.484 -18.191 54.787 1.00 36.94 707 ARG A N 1
ATOM 5535 C CA . ARG A 1 707 ? -5.707 -19.392 55.151 1.00 36.94 707 ARG A CA 1
ATOM 5536 C C . ARG A 1 707 ? -6.097 -20.015 56.497 1.00 36.94 707 ARG A C 1
ATOM 5538 O O . ARG A 1 707 ? -5.635 -21.116 56.777 1.00 36.94 707 ARG A O 1
ATOM 5545 N N . ARG A 1 708 ? -6.922 -19.356 57.321 1.00 36.62 708 ARG A N 1
ATOM 5546 C CA . ARG A 1 708 ? -7.292 -19.839 58.669 1.00 36.62 708 ARG A CA 1
ATOM 5547 C C . ARG A 1 708 ? -8.739 -20.329 58.813 1.00 36.62 708 ARG A C 1
ATOM 5549 O O . ARG A 1 708 ? -9.107 -20.763 59.893 1.00 36.62 708 ARG A O 1
ATOM 5556 N N . MET A 1 709 ? -9.538 -20.319 57.743 1.00 36.84 709 MET A N 1
ATOM 5557 C CA . MET A 1 709 ? -10.983 -20.619 57.790 1.00 36.84 709 MET A CA 1
ATOM 5558 C C . MET A 1 709 ? -11.392 -21.996 57.236 1.00 36.84 709 MET A C 1
ATOM 5560 O O . MET A 1 709 ? -12.542 -22.201 56.855 1.00 36.84 709 MET A O 1
ATOM 5564 N N . CYS A 1 710 ? -10.486 -22.973 57.224 1.00 31.30 710 CYS A N 1
ATOM 5565 C CA . CYS A 1 710 ? -10.913 -24.371 57.282 1.00 31.30 710 CYS A CA 1
ATOM 5566 C C . CYS A 1 710 ? -11.045 -24.712 58.768 1.00 31.30 710 CYS A C 1
ATOM 5568 O O . CYS A 1 710 ? -10.064 -24.567 59.484 1.00 31.30 710 CYS A O 1
ATOM 5570 N N . PHE A 1 711 ? -12.229 -25.151 59.202 1.00 32.47 711 PHE A N 1
ATOM 5571 C CA . PHE A 1 711 ? -12.629 -25.403 60.598 1.00 32.47 711 PHE A CA 1
ATOM 5572 C C . PHE A 1 711 ? -13.028 -24.141 61.387 1.00 32.47 711 PHE A C 1
ATOM 5574 O O . PHE A 1 711 ? -12.204 -23.544 62.062 1.00 32.47 711 PHE A O 1
ATOM 5581 N N . VAL A 1 712 ? -14.305 -23.740 61.289 1.00 30.09 712 VAL A N 1
ATOM 5582 C CA . VAL A 1 712 ? -15.204 -23.316 62.393 1.00 30.09 712 VAL A CA 1
ATOM 5583 C C . VAL A 1 712 ? -16.510 -22.764 61.786 1.00 30.09 712 VAL A C 1
ATOM 5585 O O . VAL A 1 712 ? -16.504 -21.846 60.974 1.00 30.09 712 VAL A O 1
ATOM 5588 N N . GLU A 1 713 ? -17.604 -23.420 62.173 1.00 30.00 713 GLU A N 1
ATOM 5589 C CA . GLU A 1 713 ? -19.025 -23.034 62.212 1.00 30.00 713 GLU A CA 1
ATOM 5590 C C . GLU A 1 713 ? -19.628 -22.032 61.206 1.00 30.00 713 GLU A C 1
ATOM 5592 O O . GLU A 1 713 ? -19.328 -20.839 61.148 1.00 30.00 713 GLU A O 1
ATOM 5597 N N . MET A 1 714 ? -20.660 -22.536 60.519 1.00 34.78 714 MET A N 1
ATOM 5598 C CA . MET A 1 714 ? -21.718 -21.750 59.897 1.00 34.78 714 MET A CA 1
ATOM 5599 C C . MET A 1 714 ? -22.484 -20.945 60.956 1.00 34.78 714 MET A C 1
ATOM 5601 O O . MET A 1 714 ? -23.118 -21.522 61.834 1.00 34.78 714 MET A O 1
ATOM 5605 N N . GLY A 1 715 ? -22.515 -19.621 60.803 1.00 40.91 715 GLY A N 1
ATOM 5606 C CA . GLY A 1 715 ? -23.525 -18.780 61.446 1.00 40.91 715 GLY A CA 1
ATOM 5607 C C . GLY A 1 715 ? -23.013 -17.431 61.927 1.00 40.91 715 GLY A C 1
ATOM 5608 O O . GLY A 1 715 ? -22.853 -17.250 63.127 1.00 40.91 715 GLY A O 1
ATOM 5609 N N . ARG A 1 716 ? -22.819 -16.445 61.032 1.00 41.78 716 ARG A N 1
ATOM 5610 C CA . ARG A 1 716 ? -22.688 -15.028 61.440 1.00 41.78 716 ARG A CA 1
ATOM 5611 C C . ARG A 1 716 ? -23.402 -14.034 60.502 1.00 41.78 716 ARG A C 1
ATOM 5613 O O . ARG A 1 716 ? -22.994 -13.788 59.373 1.00 41.78 716 ARG A O 1
ATOM 5620 N N . ASN A 1 717 ? -24.505 -13.515 61.052 1.00 41.25 717 ASN A N 1
ATOM 5621 C CA . ASN A 1 717 ? -25.034 -12.144 61.134 1.00 41.25 717 ASN A CA 1
ATOM 5622 C C . ASN A 1 717 ? -25.274 -11.260 59.885 1.00 41.25 717 ASN A C 1
ATOM 5624 O O . ASN A 1 717 ? -24.374 -10.682 59.291 1.00 41.25 717 ASN A O 1
ATOM 5628 N N . LEU A 1 718 ? -26.569 -10.998 59.641 1.00 42.56 718 LEU A N 1
ATOM 5629 C CA . LEU A 1 718 ? -27.145 -9.853 58.905 1.00 42.56 718 LEU A CA 1
ATOM 5630 C C . LEU A 1 718 ? -27.042 -8.504 59.669 1.00 42.56 718 LEU A C 1
ATOM 5632 O O . LEU A 1 718 ? -27.614 -7.512 59.224 1.00 42.56 718 LEU A O 1
ATOM 5636 N N . GLN A 1 719 ? -26.372 -8.464 60.829 1.00 42.59 719 GLN A N 1
ATOM 5637 C CA . GLN A 1 719 ? -26.431 -7.343 61.784 1.00 42.59 719 GLN A CA 1
ATOM 5638 C C . GLN A 1 719 ? -25.724 -6.057 61.308 1.00 42.59 719 GLN A C 1
ATOM 5640 O O . GLN A 1 719 ? -26.140 -4.984 61.726 1.00 42.59 719 GLN A O 1
ATOM 5645 N N . ASP A 1 720 ? -24.768 -6.142 60.371 1.00 46.81 720 ASP A N 1
ATOM 5646 C CA . ASP A 1 720 ? -23.955 -4.998 59.903 1.00 46.81 720 ASP A CA 1
ATOM 5647 C C . ASP A 1 720 ? -24.184 -4.631 58.425 1.00 46.81 720 ASP A C 1
ATOM 5649 O O . ASP A 1 720 ? -23.324 -4.034 57.775 1.00 46.81 720 ASP A O 1
ATOM 5653 N N . ALA A 1 721 ? -25.328 -5.012 57.845 1.00 55.06 721 ALA A N 1
ATOM 5654 C CA . ALA A 1 721 ? -25.602 -4.801 56.424 1.00 55.06 721 ALA A CA 1
ATOM 5655 C C . ALA A 1 721 ? -25.917 -3.323 56.110 1.00 55.06 721 ALA A C 1
ATOM 5657 O O . ALA A 1 721 ? -27.057 -2.867 56.223 1.00 55.06 721 ALA A O 1
ATOM 5658 N N . HIS A 1 722 ? -24.889 -2.590 55.684 1.00 67.94 722 HIS A N 1
ATOM 5659 C CA . HIS A 1 722 ? -25.005 -1.355 54.919 1.00 67.94 722 HIS A CA 1
ATOM 5660 C C . HIS A 1 722 ? -24.803 -1.707 53.443 1.00 67.94 722 HIS A C 1
ATOM 5662 O O . HIS A 1 722 ? -23.783 -2.297 53.075 1.00 67.94 722 HIS A O 1
ATOM 5668 N N . GLN A 1 723 ? -25.804 -1.417 52.617 1.00 66.56 723 GLN A N 1
ATOM 5669 C CA . GLN A 1 723 ? -25.799 -1.719 51.188 1.00 66.56 723 GLN A CA 1
ATOM 5670 C C . GLN A 1 723 ? -26.005 -0.424 50.429 1.00 66.56 723 GLN A C 1
ATOM 5672 O O . GLN A 1 723 ? -27.080 0.173 50.495 1.00 66.56 723 GLN A O 1
ATOM 5677 N N . LYS A 1 724 ? -24.970 -0.008 49.704 1.00 72.88 724 LYS A N 1
ATOM 5678 C CA . LYS A 1 724 ? -25.019 1.181 48.868 1.00 72.88 724 LYS A CA 1
ATOM 5679 C C . LYS A 1 724 ? -24.671 0.807 47.440 1.00 72.88 724 LYS A C 1
ATOM 5681 O O . LYS A 1 724 ? -23.602 0.262 47.170 1.00 72.88 724 LYS A O 1
ATOM 5686 N N . MET A 1 725 ? -25.583 1.117 46.531 1.00 68.56 725 MET A N 1
ATOM 5687 C CA . MET A 1 725 ? -25.423 0.894 45.104 1.00 68.56 725 MET A CA 1
ATOM 5688 C C . MET A 1 725 ? -25.695 2.189 44.354 1.00 68.56 725 MET A C 1
ATOM 5690 O O . MET A 1 725 ? -26.691 2.867 44.604 1.00 68.56 725 MET A O 1
ATOM 5694 N N . LEU A 1 726 ? -24.817 2.518 43.416 1.00 74.00 726 LEU A N 1
ATOM 5695 C CA . LEU A 1 726 ? -24.962 3.648 42.515 1.00 74.00 726 LEU A CA 1
ATOM 5696 C C . LEU A 1 726 ? -24.657 3.182 41.093 1.00 74.00 726 LEU A C 1
ATOM 5698 O O . LEU A 1 726 ? -23.570 2.677 40.814 1.00 74.00 726 LEU A O 1
ATOM 5702 N N . MET A 1 727 ? -25.606 3.404 40.194 1.00 68.44 727 MET A N 1
ATOM 5703 C CA . MET A 1 727 ? -25.410 3.294 38.753 1.00 68.44 727 MET A CA 1
ATOM 5704 C C . MET A 1 727 ? -25.704 4.655 38.145 1.00 68.44 727 MET A C 1
ATOM 5706 O O . MET A 1 727 ? -26.762 5.228 38.404 1.00 68.44 727 MET A O 1
ATOM 5710 N N . SER A 1 728 ? -24.774 5.186 37.364 1.00 77.00 728 SER A N 1
ATOM 5711 C CA . SER A 1 728 ? -24.909 6.513 36.778 1.00 77.00 728 SER A CA 1
ATOM 5712 C C . SER A 1 728 ? -24.344 6.515 35.365 1.00 77.00 728 SER A C 1
ATOM 5714 O O . SER A 1 728 ? -23.214 6.079 35.142 1.00 77.00 728 SER A O 1
ATOM 5716 N N . VAL A 1 729 ? -25.151 6.976 34.416 1.00 77.00 729 VAL A N 1
ATOM 5717 C CA . VAL A 1 729 ? -24.716 7.394 33.085 1.00 77.00 729 VAL A CA 1
ATOM 5718 C C . VAL A 1 729 ? -24.901 8.895 33.039 1.00 77.00 729 VAL A C 1
ATOM 5720 O O . VAL A 1 729 ? -26.017 9.390 33.197 1.00 77.00 729 VAL A O 1
ATOM 5723 N N . ASP A 1 730 ? -23.813 9.623 32.852 1.00 82.69 730 ASP A N 1
ATOM 5724 C CA . ASP A 1 730 ? -23.841 11.076 32.886 1.00 82.69 730 ASP A CA 1
ATOM 5725 C C . ASP A 1 730 ? -23.072 11.669 31.706 1.00 82.69 730 ASP A C 1
ATOM 5727 O O . ASP A 1 730 ? -22.185 11.050 31.110 1.00 82.69 730 ASP A O 1
ATOM 5731 N N . THR A 1 731 ? -23.424 12.908 31.394 1.00 86.31 731 THR A N 1
ATOM 5732 C CA . THR A 1 731 ? -22.678 13.796 30.513 1.00 86.31 731 THR A CA 1
ATOM 5733 C C . THR A 1 731 ? -22.276 15.040 31.304 1.00 86.31 731 THR A C 1
ATOM 5735 O O . THR A 1 731 ? -22.919 16.090 31.160 1.00 86.31 731 THR A O 1
ATOM 5738 N N . PRO A 1 732 ? -21.261 14.941 32.184 1.00 83.56 732 PRO A N 1
ATOM 5739 C CA . PRO A 1 732 ? -20.931 16.013 33.111 1.00 83.56 732 PRO A CA 1
ATOM 5740 C C . PRO A 1 732 ? -20.605 17.311 32.378 1.00 83.56 732 PRO A C 1
ATOM 5742 O O . PRO A 1 732 ? -19.909 17.320 31.362 1.00 83.56 732 PRO A O 1
ATOM 5745 N N . GLY A 1 733 ? -21.119 18.419 32.907 1.00 79.19 733 GLY A N 1
ATOM 5746 C CA . GLY A 1 733 ? -20.923 19.747 32.334 1.00 79.19 733 GLY A CA 1
ATOM 5747 C C . GLY A 1 733 ? -21.871 20.105 31.188 1.00 79.19 733 GLY A C 1
ATOM 5748 O O . GLY A 1 733 ? -21.940 21.276 30.854 1.00 79.19 733 GLY A O 1
ATOM 5749 N N . SER A 1 734 ? -22.645 19.171 30.625 1.00 83.88 734 SER A N 1
ATOM 5750 C CA . SER A 1 734 ? -23.623 19.476 29.570 1.00 83.88 734 SER A CA 1
ATOM 5751 C C . SER A 1 734 ? -24.791 20.339 30.100 1.00 83.88 734 SER A C 1
ATOM 5753 O O . SER A 1 734 ? -25.386 20.012 31.126 1.00 83.88 734 SER A O 1
ATOM 5755 N N . LYS A 1 735 ? -25.184 21.401 29.375 1.00 80.44 735 LYS A N 1
ATOM 5756 C CA . LYS A 1 735 ? -26.425 22.183 29.584 1.00 80.44 735 LYS A CA 1
ATOM 5757 C C . LYS A 1 735 ? -27.675 21.316 29.526 1.00 80.44 735 LYS A C 1
ATOM 5759 O O . LYS A 1 735 ? -28.637 21.543 30.258 1.00 80.44 735 LYS A O 1
ATOM 5764 N N . VAL A 1 736 ? -27.694 20.360 28.600 1.00 77.06 736 VAL A N 1
ATOM 5765 C CA . VAL A 1 736 ? -28.777 19.383 28.515 1.00 77.06 736 VAL A CA 1
ATOM 5766 C C . VAL A 1 736 ? -28.477 18.290 29.526 1.00 77.06 736 VAL A C 1
ATOM 5768 O O . VAL A 1 736 ? -27.567 17.489 29.325 1.00 77.06 736 VAL A O 1
ATOM 5771 N N . ASN A 1 737 ? -29.261 18.250 30.601 1.00 74.62 737 ASN A N 1
ATOM 5772 C CA . ASN A 1 737 ? -29.182 17.179 31.582 1.00 74.62 737 ASN A CA 1
ATOM 5773 C C . ASN A 1 737 ? -29.505 15.844 30.895 1.00 74.62 737 ASN A C 1
ATOM 5775 O O . ASN A 1 737 ? -30.667 15.573 30.611 1.00 74.62 737 ASN A O 1
ATOM 5779 N N . ARG A 1 738 ? -28.488 15.025 30.607 1.00 77.19 738 ARG A N 1
ATOM 5780 C CA . ARG A 1 738 ? -28.653 13.643 30.120 1.00 77.19 738 ARG A CA 1
ATOM 5781 C C . ARG A 1 738 ? -28.382 12.616 31.219 1.00 77.19 738 ARG A C 1
ATOM 5783 O O . ARG A 1 738 ? -28.296 11.428 30.925 1.00 77.19 738 ARG A O 1
ATOM 5790 N N . LYS A 1 739 ? -28.276 13.074 32.473 1.00 80.62 739 LYS A N 1
ATOM 5791 C CA . LYS A 1 739 ? -27.971 12.236 33.625 1.00 80.62 739 LYS A CA 1
ATOM 5792 C C . LYS A 1 739 ? -29.087 11.229 33.851 1.00 80.62 739 LYS A C 1
ATOM 5794 O O . LYS A 1 739 ? -30.241 11.595 34.083 1.00 80.62 739 LYS A O 1
ATOM 5799 N N . MET A 1 740 ? -28.717 9.960 33.805 1.00 74.19 740 MET A N 1
ATOM 5800 C CA . MET A 1 740 ? -29.532 8.832 34.220 1.00 74.19 740 MET A CA 1
ATOM 5801 C C . MET A 1 740 ? -28.818 8.181 35.393 1.00 74.19 740 MET A C 1
ATOM 5803 O O . MET A 1 740 ? -27.821 7.485 35.222 1.00 74.19 740 MET A O 1
ATOM 5807 N N . GLU A 1 741 ? -29.304 8.442 36.598 1.00 76.56 741 GLU A N 1
ATOM 5808 C CA . GLU A 1 741 ? -28.703 7.949 37.827 1.00 76.56 741 GLU A CA 1
ATOM 5809 C C . GLU A 1 741 ? -29.744 7.243 38.677 1.00 76.56 741 GLU A C 1
ATOM 5811 O O . GLU A 1 741 ? -30.880 7.689 38.832 1.00 76.56 741 GLU A O 1
ATOM 5816 N N . THR A 1 742 ? -29.340 6.119 39.246 1.00 72.06 742 THR A N 1
ATOM 5817 C CA . THR A 1 742 ? -30.115 5.401 40.244 1.00 72.06 742 THR A CA 1
ATOM 5818 C C . THR A 1 742 ? -29.206 5.083 41.412 1.00 72.06 742 THR A C 1
ATOM 5820 O O . THR A 1 742 ? -28.158 4.455 41.244 1.00 72.06 742 THR A O 1
ATOM 5823 N N . SER A 1 743 ? -29.607 5.527 42.601 1.00 76.88 743 SER A N 1
ATOM 5824 C CA . SER A 1 743 ? -28.918 5.206 43.843 1.00 76.88 743 SER A CA 1
ATOM 5825 C C . SER A 1 743 ? -29.858 4.516 44.816 1.00 76.88 743 SER A C 1
ATOM 5827 O O . SER A 1 743 ? -30.983 4.972 45.030 1.00 76.88 743 SER A O 1
ATOM 5829 N N . PHE A 1 744 ? -29.356 3.480 45.465 1.00 76.38 744 PHE A N 1
ATOM 5830 C CA . PHE A 1 744 ? -30.033 2.782 46.541 1.00 76.38 744 PHE A CA 1
ATOM 5831 C C . PHE A 1 744 ? -29.104 2.713 47.747 1.00 76.38 744 PHE A C 1
ATOM 5833 O O . PHE A 1 744 ? -27.966 2.260 47.628 1.00 76.38 744 PHE A O 1
ATOM 5840 N N . ASP A 1 745 ? -29.587 3.187 48.889 1.00 80.00 745 ASP A N 1
ATOM 5841 C CA . ASP A 1 745 ? -28.861 3.197 50.153 1.00 80.00 745 ASP A CA 1
ATOM 5842 C C . ASP A 1 745 ? -29.775 2.625 51.239 1.00 80.00 745 ASP A C 1
ATOM 5844 O O . ASP A 1 745 ? -30.809 3.203 51.590 1.00 80.00 745 ASP A O 1
ATOM 5848 N N . LEU A 1 746 ? -29.412 1.445 51.732 1.00 76.50 746 LEU A N 1
ATOM 5849 C CA . LEU A 1 746 ? -30.112 0.763 52.804 1.00 76.50 746 LEU A CA 1
ATOM 5850 C C . LEU A 1 746 ? -29.161 0.552 53.976 1.00 76.50 746 LEU A C 1
ATOM 5852 O O . LEU A 1 746 ? -28.175 -0.187 53.882 1.00 76.50 746 LEU A O 1
ATOM 5856 N N . SER A 1 747 ? -29.535 1.122 55.119 1.00 75.81 747 SER A N 1
ATOM 5857 C CA . SER A 1 747 ? -28.874 0.879 56.393 1.00 75.81 747 SER A CA 1
ATOM 5858 C C . SER A 1 747 ? -29.848 0.202 57.347 1.00 75.81 747 SER A C 1
ATOM 5860 O O . SER A 1 747 ? -30.706 0.852 57.945 1.00 75.81 747 SER A O 1
ATOM 5862 N N . ILE A 1 748 ? -29.693 -1.113 57.518 1.00 69.06 748 ILE A N 1
ATOM 5863 C CA . ILE A 1 748 ? -30.450 -1.869 58.526 1.00 69.06 748 ILE A CA 1
ATOM 5864 C C . ILE A 1 748 ? -30.121 -1.381 59.954 1.00 69.06 748 ILE A C 1
ATOM 5866 O O . ILE A 1 748 ? -31.066 -1.168 60.714 1.00 69.06 748 ILE A O 1
ATOM 5870 N N . PRO A 1 749 ? -28.849 -1.100 60.324 1.00 70.38 749 PRO A N 1
ATOM 5871 C CA . PRO A 1 749 ? -28.518 -0.586 61.657 1.00 70.38 749 PRO A CA 1
ATOM 5872 C C . PRO A 1 749 ? -29.134 0.783 61.959 1.00 70.38 749 PRO A C 1
ATOM 5874 O O . PRO A 1 749 ? -29.620 1.016 63.062 1.00 70.38 749 PRO A O 1
ATOM 5877 N N . ARG A 1 750 ? -29.142 1.692 60.973 1.00 78.00 750 ARG A N 1
ATOM 5878 C CA . ARG A 1 750 ? -29.724 3.036 61.129 1.00 78.00 750 ARG A CA 1
ATOM 5879 C C . ARG A 1 750 ? -31.230 3.060 60.878 1.00 78.00 750 ARG A C 1
ATOM 5881 O O . ARG A 1 750 ? -31.851 4.090 61.104 1.00 78.00 750 ARG A O 1
ATOM 5888 N N . LYS A 1 751 ? -31.811 1.942 60.426 1.00 81.12 751 LYS A N 1
ATOM 5889 C CA . LYS A 1 751 ? -33.219 1.818 60.030 1.00 81.12 751 LYS A CA 1
ATOM 5890 C C . LYS A 1 751 ? -33.634 2.880 59.004 1.00 81.12 751 LYS A C 1
ATOM 5892 O O . LYS A 1 751 ? -34.746 3.397 59.043 1.00 81.12 751 LYS A O 1
ATOM 5897 N N . THR A 1 752 ? -32.734 3.197 58.076 1.00 82.69 752 THR A N 1
ATOM 5898 C CA . THR A 1 752 ? -32.960 4.198 57.028 1.00 82.69 752 THR A CA 1
ATOM 5899 C C . THR A 1 752 ? -32.921 3.559 55.652 1.00 82.69 752 THR A C 1
ATOM 5901 O O . THR A 1 752 ? -32.055 2.729 55.364 1.00 82.69 752 THR A O 1
ATOM 5904 N N . LEU A 1 753 ? -33.822 4.012 54.789 1.00 82.06 753 LEU A N 1
ATOM 5905 C CA . LEU A 1 753 ? -33.904 3.649 53.385 1.00 82.06 753 LEU A CA 1
ATOM 5906 C C . LEU A 1 753 ? -33.886 4.925 52.548 1.00 82.06 753 LEU A C 1
ATOM 5908 O O . LEU A 1 753 ? -34.706 5.813 52.772 1.00 82.06 753 LEU A O 1
ATOM 5912 N N . LYS A 1 754 ? -32.985 5.006 51.571 1.00 83.38 754 LYS A N 1
ATOM 5913 C CA . LYS A 1 754 ? -32.976 6.083 50.583 1.00 83.38 754 LYS A CA 1
ATOM 5914 C C . LYS A 1 754 ? -32.896 5.520 49.182 1.00 83.38 754 LYS A C 1
ATOM 5916 O O . LYS A 1 754 ? -32.066 4.660 48.882 1.00 83.38 754 LYS A O 1
ATOM 5921 N N . MET A 1 755 ? -33.743 6.039 48.310 1.00 80.38 755 MET A N 1
ATOM 5922 C CA . MET A 1 755 ? -33.738 5.688 46.905 1.00 80.38 755 MET A CA 1
ATOM 5923 C C . MET A 1 755 ? -33.899 6.943 46.063 1.00 80.38 755 MET A C 1
ATOM 5925 O O . MET A 1 755 ? -34.853 7.696 46.234 1.00 80.38 755 MET A O 1
ATOM 5929 N N . ASN A 1 756 ? -32.978 7.131 45.124 1.00 79.81 756 ASN A N 1
ATOM 5930 C CA . ASN A 1 756 ? -33.009 8.256 44.203 1.00 79.81 756 ASN A CA 1
ATOM 5931 C C . ASN A 1 756 ? -33.003 7.733 42.773 1.00 79.81 756 ASN A C 1
ATOM 5933 O O . ASN A 1 756 ? -32.150 6.920 42.413 1.00 79.81 756 ASN A O 1
ATOM 5937 N N . VAL A 1 757 ? -33.932 8.232 41.963 1.00 76.88 757 VAL A N 1
ATOM 5938 C CA . VAL A 1 757 ? -33.962 8.035 40.514 1.00 76.88 757 VAL A CA 1
ATOM 5939 C C . VAL A 1 757 ? -33.930 9.414 39.876 1.00 76.88 757 VAL A C 1
ATOM 5941 O O . VAL A 1 757 ? -34.849 10.221 40.033 1.00 76.88 757 VAL A O 1
ATOM 5944 N N . ILE A 1 758 ? -32.843 9.699 39.173 1.00 77.94 758 ILE A N 1
ATOM 5945 C CA . ILE A 1 758 ? -32.617 10.964 38.486 1.00 77.94 758 ILE A CA 1
ATOM 5946 C C . ILE A 1 758 ? -32.564 10.662 36.995 1.00 77.94 758 ILE A C 1
ATOM 5948 O O . ILE A 1 758 ? -31.786 9.824 36.548 1.00 77.94 758 ILE A O 1
ATOM 5952 N N . THR A 1 759 ? -33.401 11.346 36.226 1.00 72.12 759 THR A N 1
ATOM 5953 C CA . THR A 1 759 ? -33.448 11.251 34.764 1.00 72.12 759 THR A CA 1
ATOM 5954 C C . THR A 1 759 ? -33.439 12.653 34.154 1.00 72.12 759 THR A C 1
ATOM 5956 O O . THR A 1 759 ? -33.741 13.620 34.862 1.00 72.12 759 THR A O 1
ATOM 5959 N N . PRO A 1 760 ? -33.193 12.793 32.837 1.00 66.94 760 PRO A N 1
ATOM 5960 C CA . PRO A 1 760 ? -33.218 14.085 32.140 1.00 66.94 760 PRO A CA 1
ATOM 5961 C C . PR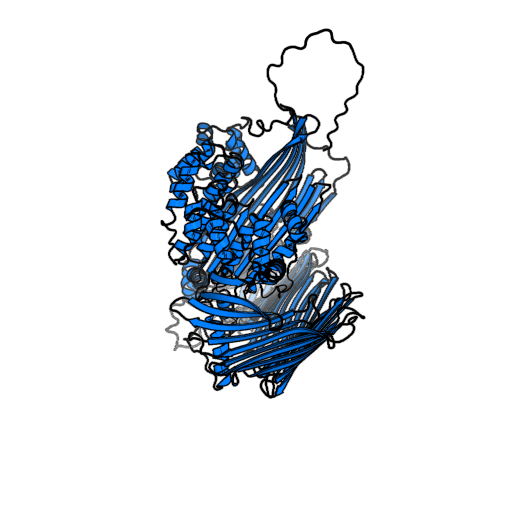O A 1 760 ? -34.502 14.900 32.332 1.00 66.94 760 PRO A C 1
ATOM 5963 O O . PRO A 1 760 ? -34.501 16.121 32.197 1.00 66.94 760 PRO A O 1
ATOM 5966 N N . PHE A 1 761 ? -35.613 14.220 32.626 1.00 67.25 761 PHE A N 1
ATOM 5967 C CA . PHE A 1 761 ? -36.947 14.813 32.647 1.00 67.25 761 PHE A CA 1
ATOM 5968 C C . PHE A 1 761 ? -37.583 14.846 34.041 1.00 67.25 761 PHE A C 1
ATOM 5970 O O . PHE A 1 761 ? -38.558 15.579 34.224 1.00 67.25 761 PHE A O 1
ATOM 5977 N N . LYS A 1 762 ? -37.087 14.040 34.994 1.00 71.62 762 LYS A N 1
ATOM 5978 C CA . LYS A 1 762 ? -37.683 13.858 36.326 1.00 71.62 762 LYS A CA 1
ATOM 5979 C C . LYS A 1 762 ? -36.651 13.512 37.394 1.00 71.62 762 LYS A C 1
ATOM 5981 O O . LYS A 1 762 ? -35.798 12.650 37.165 1.00 71.62 762 LYS A O 1
ATOM 5986 N N . LYS A 1 763 ? -36.802 14.122 38.573 1.00 80.38 763 LYS A N 1
ATOM 5987 C CA . LYS A 1 763 ? -36.066 13.794 39.800 1.00 80.38 763 LYS A CA 1
ATOM 5988 C C . LYS A 1 763 ? -37.036 13.212 40.823 1.00 80.38 763 LYS A C 1
ATOM 5990 O O . LYS A 1 763 ? -38.002 13.873 41.200 1.00 80.38 763 LYS A O 1
ATOM 5995 N N . ILE A 1 764 ? -36.773 11.985 41.259 1.00 81.50 764 ILE A N 1
ATOM 5996 C CA . ILE A 1 764 ? -37.605 11.270 42.225 1.00 81.50 764 ILE A CA 1
ATOM 5997 C C . ILE A 1 764 ? -36.726 10.838 43.390 1.00 81.50 764 ILE A C 1
ATOM 5999 O O . ILE A 1 764 ? -35.756 10.102 43.202 1.00 81.50 764 ILE A O 1
ATOM 6003 N N . MET A 1 765 ? -37.066 11.312 44.584 1.00 84.75 765 MET A N 1
ATOM 6004 C CA . MET A 1 765 ? -36.364 10.999 45.822 1.00 84.75 765 MET A CA 1
ATOM 6005 C C . MET A 1 765 ? -37.333 10.360 46.805 1.00 84.75 765 MET A C 1
ATOM 6007 O O . MET A 1 765 ? -38.436 10.860 47.021 1.00 84.75 765 MET A O 1
ATOM 6011 N N . VAL A 1 766 ? -36.908 9.253 47.395 1.00 84.31 766 VAL A N 1
ATOM 6012 C CA . VAL A 1 766 ? -37.644 8.529 48.425 1.00 84.31 766 VAL A CA 1
ATOM 6013 C C . VAL A 1 766 ? -36.739 8.431 49.643 1.00 84.31 766 VAL A C 1
ATOM 6015 O O . VAL A 1 766 ? -35.728 7.729 49.606 1.00 84.31 766 VAL A O 1
ATOM 6018 N N . ASP A 1 767 ? -37.114 9.116 50.719 1.00 85.81 767 ASP A N 1
ATOM 6019 C CA . ASP A 1 767 ? -36.441 9.051 52.017 1.00 85.81 767 ASP A CA 1
ATOM 6020 C C . ASP A 1 767 ? -37.353 8.354 53.024 1.00 85.81 767 ASP A C 1
ATOM 6022 O O . ASP A 1 767 ? -38.497 8.755 53.216 1.00 85.81 767 ASP A O 1
ATOM 6026 N N . GLY A 1 768 ? -36.866 7.304 53.675 1.00 82.94 768 GLY A N 1
ATOM 6027 C CA . GLY A 1 768 ? -37.685 6.432 54.506 1.00 82.94 768 GLY A CA 1
ATOM 6028 C C . GLY A 1 768 ? -37.054 6.075 55.840 1.00 82.94 768 GLY A C 1
ATOM 6029 O O . GLY A 1 768 ? -35.885 5.692 55.896 1.00 82.94 768 GLY A O 1
ATOM 6030 N N . ASN A 1 769 ? -37.863 6.122 56.898 1.00 85.19 769 ASN A N 1
ATOM 6031 C CA . ASN A 1 769 ? -37.546 5.515 58.189 1.00 85.19 769 ASN A CA 1
ATOM 6032 C C . ASN A 1 769 ? -38.261 4.165 58.307 1.00 85.19 769 ASN A C 1
ATOM 6034 O O . ASN A 1 769 ? -39.444 4.042 57.983 1.00 85.19 769 ASN A O 1
ATOM 6038 N N . LEU A 1 770 ? -37.536 3.160 58.787 1.00 83.12 770 LEU A N 1
ATOM 6039 C CA . LEU A 1 770 ? -38.014 1.793 58.941 1.00 83.12 770 LEU A CA 1
ATOM 6040 C C . LEU A 1 770 ? -38.317 1.513 60.419 1.00 83.12 770 LEU A C 1
ATOM 6042 O O . LEU A 1 770 ? -37.465 1.668 61.290 1.00 83.12 770 LEU A O 1
ATOM 6046 N N . VAL A 1 771 ? -39.532 1.067 60.719 1.00 81.75 771 VAL A N 1
ATOM 6047 C CA . VAL A 1 771 ? -39.951 0.639 62.056 1.00 81.75 771 VAL A CA 1
ATOM 6048 C C . VAL A 1 771 ? -40.065 -0.876 62.044 1.00 81.75 771 VAL A C 1
ATOM 6050 O O . VAL A 1 771 ? -40.788 -1.454 61.246 1.00 81.75 771 VAL A O 1
ATOM 6053 N N . GLU A 1 772 ? -39.294 -1.542 62.890 1.00 76.94 772 GLU A N 1
ATOM 6054 C CA . GLU A 1 772 ? -39.182 -3.000 62.877 1.00 76.94 772 GLU A CA 1
ATOM 6055 C C . GLU A 1 772 ? -40.451 -3.663 63.423 1.00 76.94 772 GLU A C 1
ATOM 6057 O O . GLU A 1 772 ? -40.858 -3.381 64.547 1.00 76.94 772 GLU A O 1
ATOM 6062 N N . LYS A 1 773 ? -41.061 -4.546 62.624 1.00 80.25 773 LYS A N 1
ATOM 6063 C CA . LYS A 1 773 ? -42.323 -5.233 62.938 1.00 80.25 773 LYS A CA 1
ATOM 6064 C C . LYS A 1 773 ? -42.112 -6.721 63.184 1.00 80.25 773 LYS A C 1
ATOM 6066 O O . LYS A 1 773 ? -42.620 -7.280 64.151 1.00 80.25 773 LYS A O 1
ATOM 6071 N N . ARG A 1 774 ? -41.317 -7.357 62.320 1.00 72.44 774 ARG A N 1
ATOM 6072 C CA . ARG A 1 774 ? -40.727 -8.676 62.562 1.00 72.44 774 ARG A CA 1
ATOM 6073 C C . ARG A 1 774 ? -39.218 -8.544 62.502 1.00 72.44 774 ARG A C 1
ATOM 6075 O O . ARG A 1 774 ? -38.723 -8.039 61.486 1.00 72.44 774 ARG A O 1
ATOM 6082 N N . PRO A 1 775 ? -38.493 -9.030 63.525 1.00 65.50 775 PRO A N 1
ATOM 6083 C CA . PRO A 1 775 ? -37.049 -8.923 63.559 1.00 65.50 775 PRO A CA 1
ATOM 6084 C C . PRO A 1 775 ? -36.440 -9.382 62.238 1.00 65.50 775 PRO A C 1
ATOM 6086 O O . PRO A 1 775 ? -36.625 -10.529 61.829 1.00 65.50 775 PRO A O 1
ATOM 6089 N N . ARG A 1 776 ? -35.703 -8.482 61.580 1.00 59.06 776 ARG A N 1
ATOM 6090 C CA . ARG A 1 776 ? -34.858 -8.803 60.413 1.00 59.06 776 ARG A CA 1
ATOM 6091 C C . ARG A 1 776 ? -35.594 -9.251 59.137 1.00 59.06 776 ARG A C 1
ATOM 6093 O O . ARG A 1 776 ? -34.921 -9.691 58.208 1.00 59.06 776 ARG A O 1
ATOM 6100 N N . GLN A 1 777 ? -36.925 -9.151 59.067 1.00 67.31 777 GLN A N 1
ATOM 6101 C CA . GLN A 1 777 ? -37.710 -9.599 57.901 1.00 67.31 777 GLN A CA 1
ATOM 6102 C C . GLN A 1 777 ? -38.746 -8.580 57.415 1.00 67.31 777 GLN A C 1
ATOM 6104 O O . GLN A 1 777 ? -38.937 -8.430 56.208 1.00 67.31 777 GLN A O 1
ATOM 6109 N N . GLU A 1 778 ? -39.419 -7.874 58.325 1.00 81.12 778 GLU A N 1
ATOM 6110 C CA . GLU A 1 778 ? -40.538 -6.994 57.977 1.00 81.12 778 GLU A CA 1
ATOM 6111 C C . GLU A 1 778 ? -40.491 -5.716 58.812 1.00 81.12 778 GLU A C 1
ATOM 6113 O O . GLU A 1 778 ? -40.385 -5.752 60.040 1.00 81.12 778 GLU A O 1
ATOM 6118 N N . TYR A 1 779 ? -40.581 -4.587 58.124 1.00 84.06 779 TYR A N 1
ATOM 6119 C CA . TYR A 1 779 ? -40.542 -3.251 58.688 1.00 84.06 779 TYR A CA 1
ATOM 6120 C C . TYR A 1 779 ? -41.746 -2.471 58.160 1.00 84.06 779 TYR A C 1
ATOM 6122 O O . TYR A 1 779 ? -42.068 -2.558 56.975 1.00 84.06 779 TYR A O 1
ATOM 6130 N N . ASP A 1 780 ? -42.399 -1.687 59.007 1.00 84.50 780 ASP A N 1
ATOM 6131 C CA . ASP A 1 780 ? -43.278 -0.623 58.535 1.00 84.50 780 ASP A CA 1
ATOM 6132 C C . ASP A 1 780 ? -42.383 0.525 58.030 1.00 84.50 780 ASP A C 1
ATOM 6134 O O . ASP A 1 780 ? -41.382 0.880 58.655 1.00 84.50 780 ASP A O 1
ATOM 6138 N N . ALA A 1 781 ? -42.684 1.065 56.856 1.00 84.25 781 ALA A N 1
ATOM 6139 C CA . ALA A 1 781 ? -41.872 2.065 56.177 1.00 84.25 781 ALA A CA 1
ATOM 6140 C C . ALA A 1 781 ? -42.636 3.386 56.119 1.00 84.25 781 ALA A C 1
ATOM 6142 O O . ALA A 1 781 ? -43.642 3.486 55.420 1.00 84.25 781 ALA A O 1
ATOM 6143 N N . LYS A 1 782 ? -42.138 4.395 56.837 1.00 87.31 782 LYS A N 1
ATOM 6144 C CA . LYS A 1 782 ? -42.634 5.772 56.744 1.00 87.31 782 LYS A CA 1
ATOM 6145 C C . LYS A 1 782 ? -41.761 6.523 55.758 1.00 87.31 782 LYS A C 1
ATOM 6147 O O . LYS A 1 782 ? -40.604 6.812 56.077 1.00 87.31 782 LYS A O 1
ATOM 6152 N N . LEU A 1 783 ? -42.282 6.779 54.563 1.00 86.56 783 LEU A N 1
ATOM 6153 C CA . LEU A 1 783 ? -41.525 7.373 53.469 1.00 86.56 783 LEU A CA 1
ATOM 6154 C C . LEU A 1 783 ? -41.994 8.788 53.166 1.00 86.56 783 LEU A C 1
ATOM 6156 O O . LEU A 1 783 ? -43.178 9.098 53.215 1.00 86.56 783 LEU A O 1
ATOM 6160 N N . LYS A 1 784 ? -41.048 9.606 52.737 1.00 86.44 784 LYS A N 1
ATOM 6161 C CA . LYS A 1 784 ? -41.270 10.900 52.118 1.00 86.44 784 LYS A CA 1
ATOM 6162 C C . LYS A 1 784 ? -40.862 10.782 50.663 1.00 86.44 784 LYS A C 1
ATOM 6164 O O . LYS A 1 784 ? -39.689 10.561 50.360 1.00 86.44 784 LYS A O 1
ATOM 6169 N N . LEU A 1 785 ? -41.838 10.891 49.773 1.00 85.38 785 LEU A N 1
ATOM 6170 C CA . LEU A 1 785 ? -41.618 10.962 48.338 1.00 85.38 785 LEU A CA 1
ATOM 6171 C C . LEU A 1 785 ? -41.574 12.433 47.932 1.00 85.38 785 LEU A C 1
ATOM 6173 O O . LEU A 1 785 ? -42.534 13.178 48.126 1.00 85.38 785 LEU A O 1
ATOM 6177 N N . ASN A 1 786 ? -40.459 12.825 47.332 1.00 83.94 786 ASN A N 1
ATOM 6178 C CA . ASN A 1 786 ? -40.255 14.146 46.773 1.00 83.94 786 ASN A CA 1
ATOM 6179 C C . ASN A 1 786 ? -40.026 14.034 45.262 1.00 83.94 786 ASN A C 1
ATOM 6181 O O . ASN A 1 786 ? -39.186 13.258 44.795 1.00 83.94 786 ASN A O 1
ATOM 6185 N N . ILE A 1 787 ? -40.789 14.811 44.500 1.00 81.25 787 ILE A N 1
ATOM 6186 C CA . ILE A 1 787 ? -40.705 14.878 43.046 1.00 81.25 787 ILE A CA 1
ATOM 6187 C C . ILE A 1 787 ? -40.390 16.307 42.631 1.00 81.25 787 ILE A C 1
ATOM 6189 O O . ILE A 1 787 ? -41.148 17.240 42.921 1.00 81.25 787 ILE A O 1
ATOM 6193 N N . ASP A 1 788 ? -39.298 16.448 41.881 1.00 79.94 788 ASP A N 1
ATOM 6194 C CA . ASP A 1 788 ? -38.805 17.717 41.339 1.00 79.94 788 ASP A CA 1
ATOM 6195 C C . ASP A 1 788 ? -38.689 18.833 42.408 1.00 79.94 788 ASP A C 1
ATOM 6197 O O . ASP A 1 788 ? -38.837 20.011 42.087 1.00 79.94 788 ASP A O 1
ATOM 6201 N N . ASP A 1 789 ? -38.468 18.464 43.679 1.00 78.31 789 ASP A N 1
ATOM 6202 C CA . ASP A 1 789 ? -38.368 19.362 44.843 1.00 78.31 789 ASP A CA 1
ATOM 6203 C C . ASP A 1 789 ? -39.623 20.237 45.090 1.00 78.31 789 ASP A C 1
ATOM 6205 O O . ASP A 1 789 ? -39.569 21.238 45.804 1.00 78.31 789 ASP A O 1
ATOM 6209 N N . ARG A 1 790 ? -40.772 19.877 44.495 1.00 76.25 790 ARG A N 1
ATOM 6210 C CA . ARG A 1 790 ? -42.027 20.657 44.554 1.00 76.25 790 ARG A CA 1
ATOM 6211 C C . ARG A 1 790 ? -43.187 19.875 45.141 1.00 76.25 790 ARG A C 1
ATOM 6213 O O . ARG A 1 790 ? -43.932 20.407 45.961 1.00 76.25 790 ARG A O 1
ATOM 6220 N N . LYS A 1 791 ? -43.364 18.629 44.702 1.00 77.44 791 LYS A N 1
ATOM 6221 C CA . LYS A 1 791 ? -44.469 17.781 45.151 1.00 77.44 791 LYS A CA 1
ATOM 6222 C C . LYS A 1 791 ? -43.974 16.846 46.243 1.00 77.44 791 LYS A C 1
ATOM 6224 O O . LYS A 1 791 ? -43.027 16.093 46.020 1.00 77.44 791 LYS A O 1
ATOM 6229 N N . HIS A 1 792 ? -44.631 16.915 47.394 1.00 83.25 792 HIS A N 1
ATOM 6230 C CA . HIS A 1 792 ? -44.263 16.191 48.602 1.00 83.25 792 HIS A CA 1
ATOM 6231 C C . HIS A 1 792 ? -45.409 15.261 48.991 1.00 83.25 792 HIS A C 1
ATOM 6233 O O . HIS A 1 792 ? -46.543 15.711 49.133 1.00 83.25 792 HIS A O 1
ATOM 6239 N N . TYR A 1 793 ? -45.102 13.979 49.168 1.00 83.38 793 TYR A N 1
ATOM 6240 C CA . TYR A 1 793 ? -46.061 12.969 49.597 1.00 83.38 793 TYR A CA 1
ATOM 6241 C C . TYR A 1 793 ? -45.510 12.232 50.813 1.00 83.38 793 TYR A C 1
ATOM 6243 O O . TYR A 1 793 ? -44.413 11.670 50.753 1.00 83.38 793 TYR A O 1
ATOM 6251 N N . ASP A 1 794 ? -46.289 12.199 51.889 1.00 83.81 794 ASP A N 1
ATOM 6252 C CA . ASP A 1 794 ? -46.051 11.289 53.004 1.00 83.81 794 ASP A CA 1
ATOM 6253 C C . ASP A 1 794 ? -46.728 9.952 52.685 1.00 83.81 794 ASP A C 1
ATOM 6255 O O . ASP A 1 794 ? -47.941 9.885 52.452 1.00 83.81 794 ASP A O 1
ATOM 6259 N N . LEU A 1 795 ? -45.927 8.891 52.620 1.00 86.00 795 LEU A N 1
ATOM 6260 C CA . LEU A 1 795 ? -46.379 7.549 52.282 1.00 86.00 795 LEU A CA 1
ATOM 6261 C C . LEU A 1 795 ? -46.181 6.620 53.476 1.00 86.00 795 LEU A C 1
ATOM 6263 O O . LEU A 1 795 ? -45.071 6.497 53.999 1.00 86.00 795 LEU A O 1
ATOM 6267 N N . ASP A 1 796 ? -47.237 5.898 53.831 1.00 86.56 796 ASP A N 1
ATOM 6268 C CA . ASP A 1 796 ? -47.158 4.784 54.767 1.00 86.56 796 ASP A CA 1
ATOM 6269 C C . ASP A 1 796 ? -47.112 3.470 53.991 1.00 86.56 796 ASP A C 1
ATOM 6271 O O . ASP A 1 796 ? -47.849 3.245 53.023 1.00 86.56 796 ASP A O 1
ATOM 6275 N N . GLY A 1 797 ? -46.198 2.597 54.398 1.00 85.56 797 GLY A N 1
ATOM 6276 C CA . GLY A 1 797 ? -45.894 1.393 53.656 1.00 85.56 797 GLY A CA 1
ATOM 6277 C C . GLY A 1 797 ? -45.267 0.283 54.475 1.00 85.56 797 GLY A C 1
ATOM 6278 O O . GLY A 1 797 ? -45.121 0.358 55.690 1.00 85.56 797 GLY A O 1
ATOM 6279 N N . SER A 1 798 ? -44.865 -0.768 53.776 1.00 85.81 798 SER A N 1
ATOM 6280 C CA . SER A 1 798 ? -44.117 -1.890 54.332 1.00 85.81 798 SER A CA 1
ATOM 6281 C C . SER A 1 798 ? -42.842 -2.112 53.532 1.00 85.81 798 SER A C 1
ATOM 6283 O O . SER A 1 798 ? -42.870 -2.083 52.298 1.00 85.81 798 SER A O 1
ATOM 6285 N N . PHE A 1 799 ? -41.750 -2.385 54.235 1.00 83.75 799 PHE A N 1
ATOM 6286 C CA . PHE A 1 799 ? -40.470 -2.808 53.694 1.00 83.75 799 PHE A CA 1
ATOM 6287 C C . PHE A 1 799 ? -40.165 -4.233 54.163 1.00 83.75 799 PHE A C 1
ATOM 6289 O O . PHE A 1 799 ? -40.097 -4.517 55.359 1.00 83.75 799 PHE A O 1
ATOM 6296 N N . LYS A 1 800 ? -39.981 -5.146 53.216 1.00 83.19 800 LYS A N 1
ATOM 6297 C CA . LYS A 1 800 ? -39.683 -6.556 53.475 1.00 83.19 800 LYS A CA 1
ATOM 6298 C C . LYS A 1 800 ? -38.277 -6.868 53.005 1.00 83.19 800 LYS A C 1
ATOM 6300 O O . LYS A 1 800 ? -37.949 -6.614 51.848 1.00 83.19 800 LYS A O 1
ATOM 6305 N N . ALA A 1 801 ? -37.471 -7.433 53.895 1.00 74.94 801 ALA A N 1
ATOM 6306 C CA . ALA A 1 801 ? -36.145 -7.944 53.593 1.00 74.94 801 ALA A CA 1
ATOM 6307 C C . ALA A 1 801 ? -36.192 -9.471 53.626 1.00 74.94 801 ALA A C 1
ATOM 6309 O O . ALA A 1 801 ? -36.591 -10.075 54.620 1.00 74.94 801 ALA A O 1
ATOM 6310 N N . GLY A 1 802 ? -35.792 -10.102 52.532 1.00 76.00 802 GLY A N 1
ATOM 6311 C CA . GLY A 1 802 ? -35.822 -11.548 52.410 1.00 76.00 802 GLY A CA 1
ATOM 6312 C C . GLY A 1 802 ? -34.733 -12.067 51.492 1.00 76.00 802 GLY A C 1
ATOM 6313 O O . GLY A 1 802 ? -33.880 -11.333 50.988 1.00 76.00 802 GLY A O 1
ATOM 6314 N N . THR A 1 803 ? -34.773 -13.371 51.269 1.00 66.75 803 THR A N 1
ATOM 6315 C CA . THR A 1 803 ? -33.918 -14.037 50.296 1.00 66.75 803 THR A CA 1
ATOM 6316 C C . THR A 1 803 ? -34.811 -14.720 49.277 1.00 66.75 803 THR A C 1
ATOM 6318 O O . THR A 1 803 ? -35.708 -15.476 49.639 1.00 66.75 803 THR A O 1
ATOM 6321 N N . HIS A 1 804 ? -34.574 -14.445 48.001 1.00 72.44 804 HIS A N 1
ATOM 6322 C CA . HIS A 1 804 ? -35.289 -15.050 46.887 1.00 72.44 804 HIS A CA 1
ATOM 6323 C C . HIS A 1 804 ? -34.251 -15.719 45.983 1.00 72.44 804 HIS A C 1
ATOM 6325 O O . HIS A 1 804 ? -33.338 -15.058 45.495 1.00 72.44 804 HIS A O 1
ATOM 6331 N N . GLN A 1 805 ? -34.322 -17.048 45.840 1.00 66.81 805 GLN A N 1
ATOM 6332 C CA . GLN A 1 805 ? -33.359 -17.848 45.059 1.00 66.81 805 GLN A CA 1
ATOM 6333 C C . GLN A 1 805 ? -31.875 -17.607 45.430 1.00 66.81 805 GLN A C 1
ATOM 6335 O O . GLN A 1 805 ? -31.008 -17.511 44.565 1.00 66.81 805 GLN A O 1
ATOM 6340 N N . GLY A 1 806 ? -31.564 -17.461 46.724 1.00 65.12 806 GLY A N 1
ATOM 6341 C CA . GLY A 1 806 ? -30.197 -17.191 47.203 1.00 65.12 806 GLY A CA 1
ATOM 6342 C C . GLY A 1 806 ? -29.707 -15.748 47.001 1.00 65.12 806 GLY A C 1
ATOM 6343 O O . GLY A 1 806 ? -28.569 -15.437 47.352 1.00 65.12 806 GLY A O 1
ATOM 6344 N N . ARG A 1 807 ? -30.555 -14.858 46.469 1.00 70.56 807 ARG A N 1
ATOM 6345 C CA . ARG A 1 807 ? -30.296 -13.422 46.291 1.00 70.56 807 ARG A CA 1
ATOM 6346 C C . ARG A 1 807 ? -31.000 -12.624 47.375 1.00 70.56 807 ARG A C 1
ATOM 6348 O O . ARG A 1 807 ? -32.077 -13.008 47.832 1.00 70.56 807 ARG A O 1
ATOM 6355 N N . THR A 1 808 ? -30.416 -11.508 47.783 1.00 73.44 808 THR A N 1
ATOM 6356 C CA . THR A 1 808 ? -31.053 -10.624 48.755 1.00 73.44 808 THR A CA 1
ATOM 6357 C C . THR A 1 808 ? -32.135 -9.817 48.049 1.00 73.44 808 THR A C 1
ATOM 6359 O O . THR A 1 808 ? -31.853 -9.158 47.050 1.00 73.44 808 THR A O 1
ATOM 6362 N N . LYS A 1 809 ? -33.363 -9.875 48.567 1.00 81.19 809 LYS A N 1
ATOM 6363 C CA . LYS A 1 809 ? -34.540 -9.200 48.019 1.00 81.19 809 LYS A CA 1
ATOM 6364 C C . LYS A 1 809 ? -35.081 -8.189 49.019 1.00 81.19 809 LYS A C 1
ATOM 6366 O O . LYS A 1 809 ? -35.318 -8.524 50.180 1.00 81.19 809 LYS A O 1
ATOM 6371 N N . TYR A 1 810 ? -35.318 -6.978 48.542 1.00 81.56 810 TYR A N 1
ATOM 6372 C CA . TYR A 1 810 ? -35.972 -5.899 49.258 1.00 81.56 810 TYR A CA 1
ATOM 6373 C C . TYR A 1 810 ? -37.237 -5.497 48.509 1.00 81.56 810 TYR A C 1
ATOM 6375 O O . TYR A 1 810 ? -37.187 -5.168 47.326 1.00 81.56 810 TYR A O 1
ATOM 6383 N N . THR A 1 811 ? -38.376 -5.508 49.192 1.00 83.56 811 THR A N 1
ATOM 6384 C CA . THR A 1 811 ? -39.654 -5.070 48.626 1.00 83.56 811 THR A CA 1
ATOM 6385 C C . THR A 1 811 ? -40.199 -3.931 49.461 1.00 83.56 811 THR A C 1
ATOM 6387 O O . THR A 1 811 ? -40.455 -4.101 50.650 1.00 83.56 811 THR A O 1
ATOM 6390 N N . LEU A 1 812 ? -40.395 -2.782 48.830 1.00 84.44 812 LEU A N 1
ATOM 6391 C CA . LEU A 1 812 ? -41.018 -1.602 49.397 1.00 84.44 812 LEU A CA 1
ATOM 6392 C C . LEU A 1 812 ? -42.373 -1.377 48.722 1.00 84.44 812 LEU A C 1
ATOM 6394 O O . LEU A 1 812 ? -42.491 -1.396 47.498 1.00 84.44 812 LEU A O 1
ATOM 6398 N N . THR A 1 813 ? -43.414 -1.147 49.509 1.00 85.88 813 THR A N 1
ATOM 6399 C CA . THR A 1 813 ? -44.727 -0.732 49.002 1.00 85.88 813 THR A CA 1
ATOM 6400 C C . THR A 1 813 ? -45.283 0.315 49.939 1.00 85.88 813 THR A C 1
ATOM 6402 O O . THR A 1 813 ? -45.386 0.036 51.127 1.00 85.88 813 THR A O 1
ATOM 6405 N N . ALA A 1 814 ? -45.627 1.491 49.427 1.00 86.00 814 ALA A N 1
ATOM 6406 C CA . ALA A 1 814 ? -46.127 2.601 50.223 1.00 86.00 814 ALA A CA 1
ATOM 6407 C C . ALA A 1 814 ? -47.191 3.395 49.459 1.00 86.00 814 ALA A C 1
ATOM 6409 O O . ALA A 1 814 ? -47.151 3.481 48.231 1.00 86.00 814 ALA A O 1
ATOM 6410 N N . LYS A 1 815 ? -48.156 3.955 50.187 1.00 86.69 815 LYS A N 1
ATOM 6411 C CA . LYS A 1 815 ? -49.261 4.746 49.631 1.00 86.69 815 LYS A CA 1
ATOM 6412 C C . LYS A 1 815 ? -49.507 5.982 50.485 1.00 86.69 815 LYS A C 1
ATOM 6414 O O . LYS A 1 815 ? -49.224 5.972 51.680 1.00 86.69 815 LYS A O 1
ATOM 6419 N N . THR A 1 816 ? -50.063 7.027 49.884 1.00 84.56 816 THR A N 1
ATOM 6420 C CA . THR A 1 816 ? -50.508 8.228 50.608 1.00 84.56 816 THR A CA 1
ATOM 6421 C C . THR A 1 816 ? -51.558 7.901 51.669 1.00 84.56 816 THR A C 1
ATOM 6423 O O . THR A 1 816 ? -52.451 7.084 51.431 1.00 84.56 816 THR A O 1
ATOM 6426 N N . LEU A 1 817 ? -51.474 8.580 52.815 1.00 73.06 817 LEU A N 1
ATOM 6427 C CA . LEU A 1 817 ? -52.432 8.489 53.922 1.00 73.06 817 LEU A CA 1
ATOM 6428 C C . LEU A 1 817 ? -53.880 8.739 53.463 1.00 73.06 817 LEU A C 1
ATOM 6430 O O . LEU A 1 817 ? -54.153 9.647 52.668 1.00 73.06 817 LEU A O 1
ATOM 6434 N N . ALA A 1 818 ? -54.812 7.942 53.994 1.00 60.91 818 ALA A N 1
ATOM 6435 C CA . ALA A 1 818 ? -56.239 8.052 53.702 1.00 60.91 818 ALA A CA 1
ATOM 6436 C C . ALA A 1 818 ? -56.772 9.453 54.071 1.00 60.91 818 ALA A C 1
ATOM 6438 O O . ALA A 1 818 ? -56.601 9.896 55.203 1.00 60.91 818 ALA A O 1
ATOM 6439 N N . GLY A 1 819 ? -57.410 10.142 53.113 1.00 59.56 819 GLY A N 1
ATOM 6440 C CA . GLY A 1 819 ? -57.938 11.508 53.276 1.00 59.56 819 GLY A CA 1
ATOM 6441 C C . GLY A 1 819 ? -57.109 12.630 52.628 1.00 59.56 819 GLY A C 1
ATOM 6442 O O . GLY A 1 819 ? -57.540 13.779 52.649 1.00 59.56 819 GLY A O 1
ATOM 6443 N N . SER A 1 820 ? -55.955 12.324 52.022 1.00 67.00 820 SER A N 1
ATOM 6444 C CA . SER A 1 820 ? -55.134 13.309 51.291 1.00 67.00 820 SER A CA 1
ATOM 6445 C C . SER A 1 820 ? -55.751 13.690 49.935 1.00 67.00 820 SER A C 1
ATOM 6447 O O . SER A 1 820 ? -56.217 12.816 49.204 1.00 67.00 820 SER A O 1
ATOM 6449 N N . ALA A 1 821 ? -55.726 14.981 49.574 1.00 64.00 821 ALA A N 1
ATOM 6450 C CA . ALA A 1 821 ? -56.274 15.489 48.306 1.00 64.00 821 ALA A CA 1
ATOM 6451 C C . ALA A 1 821 ? -55.482 15.032 47.064 1.00 64.00 821 ALA A C 1
ATOM 6453 O O . ALA A 1 821 ? -56.048 14.897 45.982 1.00 64.00 821 ALA A O 1
ATOM 6454 N N . GLU A 1 822 ? -54.183 14.767 47.222 1.00 70.44 822 GLU A N 1
ATOM 6455 C CA . GLU A 1 822 ? -53.339 14.178 46.186 1.00 70.44 822 GLU A CA 1
ATOM 6456 C C . GLU A 1 822 ? -52.909 12.767 46.595 1.00 70.44 822 GLU A C 1
ATOM 6458 O O . GLU A 1 822 ? -52.521 12.527 47.739 1.00 70.44 822 GLU A O 1
ATOM 6463 N N . THR A 1 823 ? -52.959 11.831 45.648 1.00 80.81 823 THR A N 1
ATOM 6464 C CA . THR A 1 823 ? -52.633 10.424 45.894 1.00 80.81 823 THR A CA 1
ATOM 6465 C C . THR A 1 823 ? -51.353 10.020 45.180 1.00 80.81 823 THR A C 1
ATOM 6467 O O . THR A 1 823 ? -51.179 10.342 44.007 1.00 80.81 823 THR A O 1
ATOM 6470 N N . ALA A 1 824 ? -50.503 9.253 45.853 1.00 82.81 824 ALA A N 1
ATOM 6471 C CA . ALA A 1 824 ? -49.299 8.670 45.278 1.00 82.81 824 ALA A CA 1
ATOM 6472 C C . ALA A 1 824 ? -49.149 7.230 45.765 1.00 82.81 824 ALA A C 1
ATOM 6474 O O . ALA A 1 824 ? -49.242 6.953 46.964 1.00 82.81 824 ALA A O 1
ATOM 6475 N N . ASP A 1 825 ? -48.890 6.327 44.827 1.00 84.50 825 ASP A N 1
ATOM 6476 C CA . ASP A 1 825 ? -48.622 4.924 45.115 1.00 84.50 825 ASP A CA 1
ATOM 6477 C C . ASP A 1 825 ? -47.182 4.629 44.666 1.00 84.50 825 ASP A C 1
ATOM 6479 O O . ASP A 1 825 ? -46.838 4.794 43.495 1.00 84.50 825 ASP A O 1
ATOM 6483 N N . LEU A 1 826 ? -46.332 4.214 45.607 1.00 84.56 826 LEU A N 1
ATOM 6484 C CA . LEU A 1 826 ? -44.935 3.864 45.368 1.00 84.56 826 LEU A CA 1
ATOM 6485 C C . LEU A 1 826 ? -44.733 2.371 45.602 1.00 84.56 826 LEU A C 1
ATOM 6487 O O . LEU A 1 826 ? -45.037 1.835 46.673 1.00 84.56 826 LEU A O 1
ATOM 6491 N N . LYS A 1 827 ? -44.129 1.703 44.628 1.00 85.88 827 LYS A N 1
ATOM 6492 C CA . LYS A 1 827 ? -43.699 0.318 44.767 1.00 85.88 827 LYS A CA 1
ATOM 6493 C C . LYS A 1 827 ? -42.292 0.170 44.211 1.00 85.88 827 LYS A C 1
ATOM 6495 O O . LYS A 1 827 ? -42.042 0.516 43.062 1.00 85.88 827 LYS A O 1
ATOM 6500 N N . THR A 1 828 ? -41.395 -0.380 45.019 1.00 83.00 828 THR A N 1
ATOM 6501 C CA . THR A 1 828 ? -40.021 -0.665 44.606 1.00 83.00 828 THR A CA 1
ATOM 6502 C C . THR A 1 828 ? -39.655 -2.084 44.987 1.00 83.00 828 THR A C 1
ATOM 6504 O O . THR A 1 828 ? -39.859 -2.507 46.123 1.00 83.00 828 THR A O 1
ATOM 6507 N N . GLU A 1 829 ? -39.044 -2.806 44.067 1.00 82.25 829 GLU A N 1
ATOM 6508 C CA . GLU A 1 829 ? -38.467 -4.114 44.318 1.00 82.25 829 GLU A CA 1
ATOM 6509 C C . GLU A 1 829 ? -37.001 -4.119 43.897 1.00 82.25 829 GLU A C 1
ATOM 6511 O O . GLU A 1 829 ? -36.665 -3.712 42.789 1.00 82.25 829 GLU A O 1
ATOM 6516 N N . ILE A 1 830 ? -36.117 -4.535 44.802 1.00 76.56 830 ILE A N 1
ATOM 6517 C CA . ILE A 1 830 ? -34.675 -4.574 44.571 1.00 76.56 830 ILE A CA 1
ATOM 6518 C C . ILE A 1 830 ? -34.175 -5.960 44.915 1.00 76.56 830 ILE A C 1
ATOM 6520 O O . ILE A 1 830 ? -34.325 -6.424 46.041 1.00 76.56 830 ILE A O 1
ATOM 6524 N N . GLU A 1 831 ? -33.548 -6.618 43.956 1.00 76.75 831 GLU A N 1
ATOM 6525 C CA . GLU A 1 831 ? -32.906 -7.910 44.160 1.00 76.75 831 GLU A CA 1
ATOM 6526 C C . GLU A 1 831 ? -31.431 -7.791 43.791 1.00 76.75 831 GLU A C 1
ATOM 6528 O O . GLU A 1 831 ? -31.103 -7.250 42.739 1.00 76.75 831 GLU A O 1
ATOM 6533 N N . TYR A 1 832 ? -30.524 -8.293 44.629 1.00 68.00 832 TYR A N 1
ATOM 6534 C CA . TYR A 1 832 ? -29.091 -8.271 44.328 1.00 68.00 832 TYR A CA 1
ATOM 6535 C C . TYR A 1 832 ? -28.330 -9.472 44.910 1.00 68.00 832 TYR A C 1
ATOM 6537 O O . TYR A 1 832 ? -28.745 -10.085 45.900 1.00 68.00 832 TYR A O 1
ATOM 6545 N N . SER A 1 833 ? -27.191 -9.818 44.303 1.00 65.56 833 SER A N 1
ATOM 6546 C CA . SER A 1 833 ? -26.276 -10.865 44.789 1.00 65.56 833 SER A CA 1
ATOM 6547 C C . SER A 1 833 ? -24.794 -10.538 44.569 1.00 65.56 833 SER A C 1
ATOM 6549 O O . SER A 1 833 ? -24.434 -9.773 43.679 1.00 65.56 833 SER A O 1
ATOM 6551 N N . GLY A 1 834 ? -23.931 -11.116 45.419 1.00 54.38 834 GLY A N 1
ATOM 6552 C CA . GLY A 1 834 ? -22.495 -10.801 45.513 1.00 54.38 834 GLY A CA 1
ATOM 6553 C C . GLY A 1 834 ? -21.560 -11.500 44.503 1.00 54.38 834 GLY A C 1
ATOM 6554 O O . GLY A 1 834 ? -21.999 -12.155 43.560 1.00 54.38 834 GLY A O 1
ATOM 6555 N N . ARG A 1 835 ? -20.239 -11.382 44.750 1.00 50.62 835 ARG A N 1
ATOM 6556 C CA . ARG A 1 835 ? -19.097 -11.641 43.831 1.00 50.62 835 ARG A CA 1
ATOM 6557 C C . ARG A 1 835 ? -19.142 -12.896 42.940 1.00 50.62 835 ARG A C 1
ATOM 6559 O O . ARG A 1 835 ? -18.609 -12.837 41.840 1.00 50.62 835 ARG A O 1
ATOM 6566 N N . LYS A 1 836 ? -19.729 -14.021 43.371 1.00 50.78 836 LYS A N 1
ATOM 6567 C CA . LYS A 1 836 ? -19.750 -15.271 42.573 1.00 50.78 836 LYS A CA 1
ATOM 6568 C C . LYS A 1 836 ? -20.770 -15.262 41.422 1.00 50.78 836 LYS A C 1
ATOM 6570 O O . LYS A 1 836 ? -20.614 -16.028 40.481 1.00 50.78 836 LYS A O 1
ATOM 6575 N N . SER A 1 837 ? -21.805 -14.425 41.500 1.00 56.09 837 SER A N 1
ATOM 6576 C CA . SER A 1 837 ? -22.862 -14.287 40.488 1.00 56.09 837 SER A CA 1
ATOM 6577 C C . SER A 1 837 ? -23.453 -12.876 40.604 1.00 56.09 837 SER A C 1
ATOM 6579 O O . SER A 1 837 ? -24.521 -12.720 41.204 1.00 56.09 837 SER A O 1
ATOM 6581 N N . PRO A 1 838 ? -22.747 -11.837 40.122 1.00 64.38 838 PRO A N 1
ATOM 6582 C CA . PRO A 1 838 ? -23.198 -10.455 40.241 1.00 64.38 838 PRO A CA 1
ATOM 6583 C C . PRO A 1 838 ? -24.544 -10.274 39.532 1.00 64.38 838 PRO A C 1
ATOM 6585 O O . PRO A 1 838 ? -24.648 -10.440 38.321 1.00 64.38 838 PRO A O 1
ATOM 6588 N N . TYR A 1 839 ? -25.579 -9.961 40.303 1.00 70.69 839 TYR A N 1
ATOM 6589 C CA . TYR A 1 839 ? -26.930 -9.689 39.822 1.00 70.69 839 TYR A CA 1
ATOM 6590 C C . TYR A 1 839 ? -27.453 -8.472 40.572 1.00 70.69 839 TYR A C 1
ATOM 6592 O O . TYR A 1 839 ? -27.248 -8.364 41.781 1.00 70.69 839 TYR A O 1
ATOM 6600 N N . ALA A 1 840 ? -28.131 -7.582 39.867 1.00 67.56 840 ALA A N 1
ATOM 6601 C CA . ALA A 1 840 ? -28.869 -6.474 40.437 1.00 67.56 840 ALA A CA 1
ATOM 6602 C C . ALA A 1 840 ? -30.102 -6.219 39.576 1.00 67.56 840 ALA A C 1
ATOM 6604 O O . ALA A 1 840 ? -29.983 -6.049 38.369 1.00 67.56 840 ALA A O 1
ATOM 6605 N N . SER A 1 841 ? -31.282 -6.167 40.172 1.00 78.50 841 SER A N 1
ATOM 6606 C CA . SER A 1 841 ? -32.480 -5.672 39.509 1.00 78.50 841 SER A CA 1
ATOM 6607 C C . SER A 1 841 ? -33.185 -4.673 40.402 1.00 78.50 841 SER A C 1
ATOM 6609 O O . SER A 1 841 ? -33.295 -4.894 41.605 1.00 78.50 841 SER A O 1
ATOM 6611 N N . VAL A 1 842 ? -33.670 -3.594 39.804 1.00 75.44 842 VAL A N 1
ATOM 6612 C CA . VAL A 1 842 ? -34.478 -2.562 40.445 1.00 75.44 842 VAL A CA 1
ATOM 6613 C C . VAL A 1 842 ? -35.730 -2.402 39.598 1.00 75.44 842 VAL A C 1
ATOM 6615 O O . VAL A 1 842 ? -35.634 -2.069 38.420 1.00 75.44 842 VAL A O 1
ATOM 6618 N N . ASP A 1 843 ? -36.888 -2.652 40.191 1.00 81.50 843 ASP A N 1
ATOM 6619 C CA . ASP A 1 843 ? -38.197 -2.417 39.593 1.00 81.50 843 ASP A CA 1
ATOM 6620 C C . ASP A 1 843 ? -38.900 -1.328 40.402 1.00 81.50 843 ASP A C 1
ATOM 6622 O O . ASP A 1 843 ? -39.281 -1.541 41.552 1.00 81.50 843 ASP A O 1
ATOM 6626 N N . PHE A 1 844 ? -38.994 -0.136 39.828 1.00 81.62 844 PHE A N 1
ATOM 6627 C CA . PHE A 1 844 ? -39.530 1.054 40.466 1.00 81.62 844 PHE A CA 1
ATOM 6628 C C . PHE A 1 844 ? -40.795 1.509 39.751 1.00 81.62 844 PHE A C 1
ATOM 6630 O O . PHE A 1 844 ? -40.785 1.762 38.546 1.00 81.62 844 PHE A O 1
ATOM 6637 N N . HIS A 1 845 ? -41.866 1.667 40.519 1.00 83.69 845 HIS A N 1
ATOM 6638 C CA . HIS A 1 845 ? -43.172 2.109 40.066 1.00 83.69 845 HIS A CA 1
ATOM 6639 C C . HIS A 1 845 ? -43.647 3.280 40.916 1.00 83.69 845 HIS A C 1
ATOM 6641 O O . HIS A 1 845 ? -43.716 3.183 42.144 1.00 83.69 845 HIS A O 1
ATOM 6647 N N . LEU A 1 846 ? -44.015 4.365 40.243 1.00 82.94 846 LEU A N 1
ATOM 6648 C CA . LEU A 1 846 ? -44.642 5.521 40.852 1.00 82.94 846 LEU A CA 1
ATOM 6649 C C . LEU A 1 846 ? -45.929 5.873 40.100 1.00 82.94 846 LEU A C 1
ATOM 6651 O O . LEU A 1 846 ? -45.894 6.413 38.989 1.00 82.94 846 LEU A O 1
ATOM 6655 N N . ASP A 1 847 ? -47.055 5.586 40.745 1.00 82.44 847 ASP A N 1
ATOM 6656 C CA . ASP A 1 847 ? -48.402 5.697 40.195 1.00 82.44 847 ASP A CA 1
ATOM 6657 C C . ASP A 1 847 ? -49.184 6.857 40.846 1.00 82.44 847 ASP A C 1
ATOM 6659 O O . ASP A 1 847 ? -48.854 7.330 41.936 1.00 82.44 847 ASP A O 1
ATOM 6663 N N . LYS A 1 848 ? -50.247 7.316 40.169 1.00 81.19 848 LYS A N 1
ATOM 6664 C CA . LYS A 1 848 ? -51.194 8.376 40.594 1.00 81.19 848 LYS A CA 1
ATOM 6665 C C . LYS A 1 848 ? -50.652 9.810 40.725 1.00 81.19 848 LYS A C 1
ATOM 6667 O O . LYS A 1 848 ? -51.446 10.727 40.900 1.00 81.19 848 LYS A O 1
ATOM 6672 N N . VAL A 1 849 ? -49.348 10.035 40.546 1.00 75.56 849 VAL A N 1
ATOM 6673 C CA . VAL A 1 849 ? -48.749 11.389 40.606 1.00 75.56 849 VAL A CA 1
ATOM 6674 C C . VAL A 1 849 ? -48.737 12.135 39.259 1.00 75.56 849 VAL A C 1
ATOM 6676 O O . VAL A 1 849 ? -48.677 13.369 39.208 1.00 75.56 849 VAL A O 1
ATOM 6679 N N . PHE A 1 850 ? -48.790 11.395 38.151 1.00 75.75 850 PHE A N 1
ATOM 6680 C CA . PHE A 1 850 ? -48.733 11.907 36.779 1.00 75.75 850 PHE A CA 1
ATOM 6681 C C . PHE A 1 850 ? -49.819 11.252 35.914 1.00 75.75 850 PHE A C 1
ATOM 6683 O O . PHE A 1 850 ? -50.280 10.162 36.242 1.00 75.75 850 PHE A O 1
ATOM 6690 N N . GLU A 1 851 ? -50.170 11.867 34.775 1.00 72.44 851 GLU A N 1
ATOM 6691 C CA . GLU A 1 851 ? -51.113 11.292 33.790 1.00 72.44 851 GLU A CA 1
ATOM 6692 C C . GLU A 1 851 ? -50.683 9.906 33.284 1.00 72.44 851 GLU A C 1
ATOM 6694 O O . GLU A 1 851 ? -51.520 9.049 33.009 1.00 72.44 851 GLU A O 1
ATOM 6699 N N . LYS A 1 852 ? -49.366 9.681 33.173 1.00 73.88 852 LYS A N 1
ATOM 6700 C CA . LYS A 1 852 ? -48.761 8.371 32.920 1.00 73.88 852 LYS A CA 1
ATOM 6701 C C . LYS A 1 852 ? -47.824 8.012 34.072 1.00 73.88 852 LYS A C 1
ATOM 6703 O O . LYS A 1 852 ? -47.012 8.863 34.443 1.00 73.88 852 LYS A O 1
ATOM 6708 N N . PRO A 1 853 ? -47.892 6.783 34.605 1.00 78.62 853 PRO A N 1
ATOM 6709 C CA . PRO A 1 853 ? -47.041 6.359 35.708 1.00 78.62 853 PRO A CA 1
ATOM 6710 C C . PRO A 1 853 ? -45.563 6.380 35.314 1.00 78.62 853 PRO A C 1
ATOM 6712 O O . PRO A 1 853 ? -45.222 6.149 34.149 1.00 78.62 853 PRO A O 1
ATOM 6715 N N . ILE A 1 854 ? -44.688 6.656 36.286 1.00 77.31 854 ILE A N 1
ATOM 6716 C CA . ILE A 1 854 ? -43.246 6.524 36.074 1.00 77.31 854 ILE A CA 1
ATOM 6717 C C . ILE A 1 854 ? -42.846 5.104 36.424 1.00 77.31 854 ILE A C 1
ATOM 6719 O O . ILE A 1 854 ? -43.012 4.659 37.559 1.00 77.31 854 ILE A O 1
ATOM 6723 N N . VAL A 1 855 ? -42.285 4.419 35.437 1.00 79.50 855 VAL A N 1
ATOM 6724 C CA . VAL A 1 855 ? -41.777 3.062 35.592 1.00 79.50 855 VAL A CA 1
ATOM 6725 C C . VAL A 1 855 ? -40.305 3.080 35.220 1.00 79.50 855 VAL A C 1
ATOM 6727 O O . VAL A 1 855 ? -39.954 3.475 34.109 1.00 79.50 855 VAL A O 1
ATOM 6730 N N . PHE A 1 856 ? -39.448 2.678 36.154 1.00 74.56 856 PHE A N 1
ATOM 6731 C CA . PHE A 1 856 ? -38.026 2.486 35.909 1.00 74.56 856 PHE A CA 1
ATOM 6732 C C . PHE A 1 856 ? -37.650 1.058 36.268 1.00 74.56 856 PHE A C 1
ATOM 6734 O O . PHE A 1 856 ? -37.738 0.656 37.427 1.00 74.56 856 PHE A O 1
ATOM 6741 N N . LYS A 1 857 ? -37.223 0.294 35.269 1.00 77.50 857 LYS A N 1
ATOM 6742 C CA . LYS A 1 857 ? -36.769 -1.079 35.457 1.00 77.50 857 LYS A CA 1
ATOM 6743 C C . LYS A 1 857 ? -35.339 -1.168 34.991 1.00 77.50 857 LYS A C 1
ATOM 6745 O O . LYS A 1 857 ? -35.051 -0.928 33.824 1.00 77.50 857 LYS A O 1
ATOM 6750 N N . THR A 1 858 ? -34.444 -1.539 35.889 1.00 71.56 858 THR A N 1
ATOM 6751 C CA . THR A 1 858 ? -33.096 -1.942 35.511 1.00 71.56 858 THR A CA 1
ATOM 6752 C C . THR A 1 858 ? -32.850 -3.363 35.962 1.00 71.56 858 THR A C 1
ATOM 6754 O O . THR A 1 858 ? -33.268 -3.781 37.039 1.00 71.56 858 THR A O 1
ATOM 6757 N N . LEU A 1 859 ? -32.186 -4.126 35.115 1.00 76.12 859 LEU A N 1
ATOM 6758 C CA . LEU A 1 859 ? -31.684 -5.444 35.441 1.00 76.12 859 LEU A CA 1
ATOM 6759 C C . LEU A 1 859 ? -30.266 -5.517 34.908 1.00 76.12 859 LEU A C 1
ATOM 6761 O O . LEU A 1 859 ? -30.017 -5.178 33.763 1.00 76.12 859 LEU A O 1
ATOM 6765 N N . MET A 1 860 ? -29.339 -5.965 35.734 1.00 66.50 860 MET A N 1
ATOM 6766 C CA . MET A 1 860 ? -27.963 -6.259 35.387 1.00 66.50 860 MET A CA 1
ATOM 6767 C C . MET A 1 860 ? -27.641 -7.624 35.969 1.00 66.50 860 MET A C 1
ATOM 6769 O O . MET A 1 860 ? -27.389 -7.773 37.160 1.00 66.50 860 MET A O 1
ATOM 6773 N N . ASN A 1 861 ? -27.678 -8.638 35.123 1.00 73.12 861 ASN A N 1
ATOM 6774 C CA . ASN A 1 861 ? -27.173 -9.959 35.424 1.00 73.12 861 ASN A CA 1
ATOM 6775 C C . ASN A 1 861 ? -25.796 -10.079 34.773 1.00 73.12 861 ASN A C 1
ATOM 6777 O O . ASN A 1 861 ? -25.699 -10.133 33.555 1.00 73.12 861 ASN A O 1
ATOM 6781 N N . LEU A 1 862 ? -24.733 -10.076 35.567 1.00 62.22 862 LEU A N 1
ATOM 6782 C CA . LEU A 1 862 ? -23.349 -10.193 35.103 1.00 62.22 862 LEU A CA 1
ATOM 6783 C C . LEU A 1 862 ? -22.765 -11.584 35.411 1.00 62.22 862 LEU A C 1
ATOM 6785 O O . LEU A 1 862 ? -21.547 -11.777 35.397 1.00 62.22 862 LEU A O 1
ATOM 6789 N N . ALA A 1 863 ? -23.627 -12.552 35.733 1.00 65.06 863 ALA A N 1
ATOM 6790 C CA . ALA A 1 863 ? -23.229 -13.919 36.011 1.00 65.06 863 ALA A CA 1
ATOM 6791 C C . ALA A 1 863 ? -22.782 -14.621 34.722 1.00 65.06 863 ALA A C 1
ATOM 6793 O O . ALA A 1 863 ? -23.567 -14.844 33.802 1.00 65.06 863 ALA A O 1
ATOM 6794 N N . GLY A 1 864 ? -21.505 -15.000 34.663 1.00 60.03 864 GLY A N 1
ATOM 6795 C CA . GLY A 1 864 ? -20.984 -15.752 33.530 1.00 60.03 864 GLY A CA 1
ATOM 6796 C C . GLY A 1 864 ? -21.714 -17.099 33.366 1.00 60.03 864 GLY A C 1
ATOM 6797 O O . GLY A 1 864 ? -21.978 -17.770 34.365 1.00 60.03 864 GLY A O 1
ATOM 6798 N N . PRO A 1 865 ? -22.038 -17.519 32.131 1.00 67.62 865 PRO A N 1
ATOM 6799 C CA . PRO A 1 865 ? -21.575 -16.927 30.882 1.00 67.62 865 PRO A CA 1
ATOM 6800 C C . PRO A 1 865 ? -22.641 -16.052 30.179 1.00 67.62 865 PRO A C 1
ATOM 6802 O O 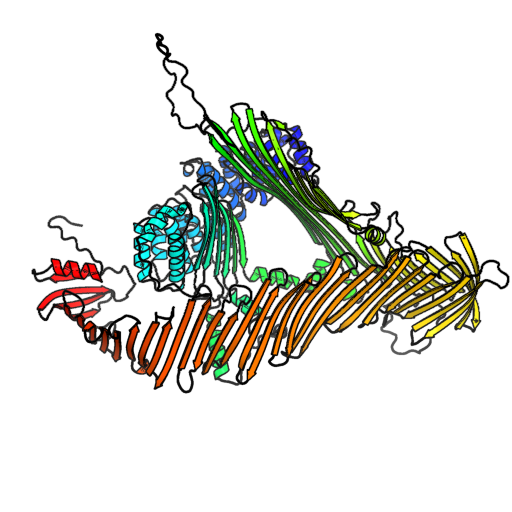. PRO A 1 865 ? -22.390 -15.548 29.089 1.00 67.62 865 PRO A O 1
ATOM 6805 N N . HIS A 1 866 ? -23.821 -15.837 30.780 1.00 80.25 866 HIS A N 1
ATOM 6806 C CA . HIS A 1 866 ? -24.895 -15.004 30.219 1.00 80.25 866 HIS A CA 1
ATOM 6807 C C . HIS A 1 866 ? -24.997 -13.659 30.937 1.00 80.25 866 HIS A C 1
ATOM 6809 O O . HIS A 1 866 ? -25.528 -13.557 32.040 1.00 80.25 866 HIS A O 1
ATOM 6815 N N . TYR A 1 867 ? -24.530 -12.6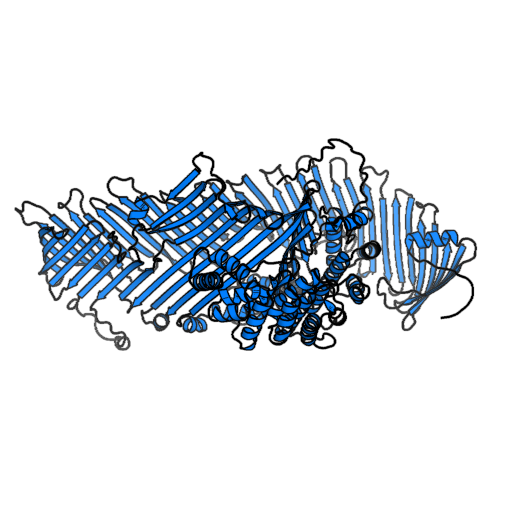16 30.268 1.00 71.81 867 TYR A N 1
ATOM 6816 C CA . TYR A 1 867 ? -24.625 -11.241 30.720 1.00 71.81 867 TYR A CA 1
ATOM 6817 C C . TYR A 1 867 ? -25.890 -10.609 30.137 1.00 71.81 867 TYR A C 1
ATOM 6819 O O . TYR A 1 867 ? -26.101 -10.627 28.931 1.00 71.81 867 TYR A O 1
ATOM 6827 N N . GLN A 1 868 ? -26.734 -10.025 30.971 1.00 79.06 868 GLN A N 1
ATOM 6828 C CA . GLN A 1 868 ? -27.939 -9.332 30.541 1.00 79.06 868 GLN A CA 1
ATOM 6829 C C . GLN A 1 868 ? -28.007 -7.981 31.238 1.00 79.06 868 GLN A C 1
ATOM 6831 O O . GLN A 1 868 ? -27.911 -7.908 32.460 1.00 79.06 868 GLN A O 1
ATOM 6836 N N . SER A 1 869 ? -28.206 -6.920 30.469 1.00 69.94 869 SER A N 1
ATOM 6837 C CA . SER A 1 869 ? -28.609 -5.616 30.965 1.00 69.94 869 SER A CA 1
ATOM 6838 C C . SER A 1 869 ? -29.967 -5.241 30.376 1.00 69.94 869 SER A C 1
ATOM 6840 O O . SER A 1 869 ? -30.231 -5.424 29.197 1.00 69.94 869 SER A O 1
ATOM 6842 N N . LYS A 1 870 ? -30.877 -4.731 31.188 1.00 76.94 870 LYS A N 1
ATOM 6843 C CA . LYS A 1 870 ? -32.115 -4.113 30.721 1.00 76.94 870 LYS A CA 1
ATOM 6844 C C . LYS A 1 870 ? -32.235 -2.783 31.414 1.00 76.94 870 LYS A C 1
ATOM 6846 O O . LYS A 1 870 ? -31.948 -2.689 32.603 1.00 76.94 870 LYS A O 1
ATOM 6851 N N . LEU A 1 871 ? -32.647 -1.781 30.669 1.00 67.50 871 LEU A N 1
ATOM 6852 C CA . LEU A 1 871 ? -32.893 -0.443 31.151 1.00 67.50 871 LEU A CA 1
ATOM 6853 C C . LEU A 1 871 ? -34.178 0.026 30.491 1.00 67.50 871 LEU A C 1
ATOM 6855 O O . LEU A 1 871 ? -34.212 0.288 29.297 1.00 67.50 871 LEU A O 1
ATOM 6859 N N . GLU A 1 872 ? -35.244 0.111 31.262 1.00 78.19 872 GLU A N 1
ATOM 6860 C CA . GLU A 1 872 ? -36.535 0.593 30.811 1.00 78.19 872 GLU A CA 1
ATOM 6861 C C . GLU A 1 872 ? -36.914 1.806 31.643 1.00 78.19 872 GLU A C 1
ATOM 6863 O O . GLU A 1 872 ? -36.868 1.788 32.872 1.00 78.19 872 GLU A O 1
ATOM 6868 N N . TYR A 1 873 ? -37.290 2.866 30.951 1.00 77.31 873 TYR A N 1
ATOM 6869 C CA . TYR A 1 873 ? -37.838 4.071 31.526 1.00 77.31 873 TYR A CA 1
ATOM 6870 C C . TYR A 1 873 ? -39.104 4.433 30.758 1.00 77.31 873 TYR A C 1
ATOM 6872 O O . TYR A 1 873 ? -39.072 4.636 29.545 1.00 77.31 873 TYR A O 1
ATOM 6880 N N . SER A 1 874 ? -40.213 4.554 31.473 1.00 80.12 874 SER A N 1
ATOM 6881 C CA . SER A 1 874 ? -41.466 5.091 30.956 1.00 80.12 874 SER A CA 1
ATOM 6882 C C . SER A 1 874 ? -41.844 6.306 31.783 1.00 80.12 874 SER A C 1
ATOM 6884 O O . SER A 1 874 ? -41.874 6.241 33.013 1.00 80.12 874 SER A O 1
ATOM 6886 N N . GLY A 1 875 ? -42.139 7.415 31.113 1.00 76.88 875 GLY A N 1
ATOM 6887 C CA . GLY A 1 875 ? -42.490 8.666 31.768 1.00 76.88 875 GLY A CA 1
ATOM 6888 C C . GLY A 1 875 ? -43.262 9.622 30.855 1.00 76.88 875 GLY A C 1
ATOM 6889 O O . GLY A 1 875 ? -43.451 9.358 29.668 1.00 76.88 875 GLY A O 1
ATOM 6890 N N . PRO A 1 876 ? -43.709 10.781 31.374 1.00 68.06 876 PRO A N 1
ATOM 6891 C CA . PRO A 1 876 ? -44.640 11.660 30.659 1.00 68.06 876 PRO A CA 1
ATOM 6892 C C . PRO A 1 876 ? -44.119 12.233 29.329 1.00 68.06 876 PRO A C 1
ATOM 6894 O O . PRO A 1 876 ? -44.912 12.582 28.461 1.00 68.06 876 PRO A O 1
ATOM 6897 N N . LYS A 1 877 ? -42.794 12.369 29.167 1.00 68.31 877 LYS A N 1
ATOM 6898 C CA . LYS A 1 877 ? -42.158 13.017 27.998 1.00 68.31 877 LYS A CA 1
ATOM 6899 C C . LYS A 1 877 ? -41.123 12.156 27.282 1.00 68.31 877 LYS A C 1
ATOM 6901 O O . LYS A 1 877 ? -40.601 12.576 26.252 1.00 68.31 877 LYS A O 1
ATOM 6906 N N . PHE A 1 878 ? -40.800 10.991 27.820 1.00 68.94 878 PHE A N 1
ATOM 6907 C CA . PHE A 1 878 ? -39.806 10.108 27.241 1.00 68.94 878 PHE A CA 1
ATOM 6908 C C . PHE A 1 878 ? -40.112 8.684 27.659 1.00 68.94 878 PHE A C 1
ATOM 6910 O O . PHE A 1 878 ? -40.276 8.413 28.846 1.00 68.94 878 PHE A O 1
ATOM 6917 N N . ASN A 1 879 ? -40.158 7.800 26.675 1.00 77.75 879 ASN A N 1
ATOM 6918 C CA . ASN A 1 879 ? -40.172 6.367 26.892 1.00 77.75 879 ASN A CA 1
ATOM 6919 C C . ASN A 1 879 ? -38.926 5.826 26.211 1.00 77.75 879 ASN A C 1
ATOM 6921 O O . ASN A 1 879 ? -38.713 6.093 25.031 1.00 77.75 879 ASN A O 1
ATOM 6925 N N . GLY A 1 880 ? -38.087 5.123 26.950 1.00 74.50 880 GLY A N 1
ATOM 6926 C CA . GLY A 1 880 ? -36.843 4.577 26.447 1.00 74.50 880 GLY A CA 1
ATOM 6927 C C . GLY A 1 880 ? -36.644 3.192 27.016 1.00 74.50 880 GLY A C 1
ATOM 6928 O O . GLY A 1 880 ? -36.745 2.992 28.223 1.00 74.50 880 GLY A O 1
ATOM 6929 N N . LYS A 1 881 ? -36.347 2.243 26.146 1.00 79.88 881 LYS A N 1
ATOM 6930 C CA . LYS A 1 881 ? -35.985 0.893 26.530 1.00 79.88 881 LYS A CA 1
ATOM 6931 C C . LYS A 1 881 ? -34.676 0.530 25.863 1.00 79.88 881 LYS A C 1
ATOM 6933 O O . LYS A 1 881 ? -34.508 0.782 24.677 1.00 79.88 881 LYS A O 1
ATOM 6938 N N . LEU A 1 882 ? -33.756 -0.044 26.620 1.00 68.69 882 LEU A N 1
ATOM 6939 C CA . LEU A 1 882 ? -32.467 -0.517 26.155 1.00 68.69 882 LEU A CA 1
ATOM 6940 C C . LEU A 1 882 ? -32.178 -1.867 26.806 1.00 68.69 882 LEU A C 1
ATOM 6942 O O . LEU A 1 882 ? -31.927 -1.958 28.003 1.00 68.69 882 LEU A O 1
ATOM 6946 N N . ASP A 1 883 ? -32.189 -2.909 25.995 1.00 78.62 883 ASP A N 1
ATOM 6947 C CA . ASP A 1 883 ? -31.889 -4.275 26.384 1.00 78.62 883 ASP A CA 1
ATOM 6948 C C . ASP A 1 883 ? -30.526 -4.660 25.792 1.00 78.62 883 ASP A C 1
ATOM 6950 O O . ASP A 1 883 ? -30.375 -4.791 24.576 1.00 78.62 883 ASP A O 1
ATOM 6954 N N . GLY A 1 884 ? -29.523 -4.829 26.646 1.00 73.94 884 GLY A N 1
ATOM 6955 C CA . GLY A 1 884 ? -28.262 -5.484 26.330 1.00 73.94 884 GLY A CA 1
ATOM 6956 C C . GLY A 1 884 ? -28.318 -6.966 26.701 1.00 73.94 884 GLY A C 1
ATOM 6957 O O . GLY A 1 884 ? -28.699 -7.344 27.802 1.00 73.94 884 GLY A O 1
ATOM 6958 N N . ASP A 1 885 ? -27.917 -7.846 25.802 1.00 80.56 885 ASP A N 1
ATOM 6959 C CA . ASP A 1 885 ? -27.831 -9.279 26.073 1.00 80.56 885 ASP A CA 1
ATOM 6960 C C . ASP A 1 885 ? -26.543 -9.802 25.453 1.00 80.56 885 ASP A C 1
ATOM 6962 O O . ASP A 1 885 ? -26.289 -9.557 24.279 1.00 80.56 885 ASP A O 1
ATOM 6966 N N . LEU A 1 886 ? -25.700 -10.459 26.238 1.00 74.50 886 LEU A N 1
ATOM 6967 C CA . LEU A 1 886 ? -24.428 -11.020 25.817 1.00 74.50 886 LEU A CA 1
ATOM 6968 C C . LEU A 1 886 ? -24.294 -12.426 26.393 1.00 74.50 886 LEU A C 1
ATOM 6970 O O . LEU A 1 886 ? -24.022 -12.625 27.571 1.00 74.50 886 LEU A O 1
ATOM 6974 N N . HIS A 1 887 ? -24.447 -13.425 25.542 1.00 83.00 887 HIS A N 1
ATOM 6975 C CA . HIS A 1 887 ? -24.270 -14.822 25.890 1.00 83.00 887 HIS A CA 1
ATOM 6976 C C . HIS A 1 887 ? -22.888 -15.299 25.433 1.00 83.00 887 HIS A C 1
ATOM 6978 O O . HIS A 1 887 ? -22.649 -15.493 24.241 1.00 83.00 887 HIS A O 1
ATOM 6984 N N . HIS A 1 888 ? -21.957 -15.466 26.367 1.00 74.44 888 HIS A N 1
ATOM 6985 C CA . HIS A 1 888 ? -20.693 -16.167 26.147 1.00 74.44 888 HIS A CA 1
ATOM 6986 C C . HIS A 1 888 ? -20.947 -17.678 26.233 1.00 74.44 888 HIS A C 1
ATOM 6988 O O . HIS A 1 888 ? -21.800 -18.130 26.986 1.00 74.44 888 HIS A O 1
ATOM 6994 N N . THR A 1 889 ? -20.267 -18.486 25.425 1.00 68.06 889 THR A N 1
ATOM 6995 C CA . THR A 1 889 ? -20.459 -19.957 25.426 1.00 68.06 889 THR A CA 1
ATOM 6996 C C . THR A 1 889 ? -19.141 -20.725 25.547 1.00 68.06 889 THR A C 1
ATOM 6998 O O . THR A 1 889 ? -19.105 -21.930 25.306 1.00 68.06 889 THR A O 1
ATOM 7001 N N . GLY A 1 890 ? -18.065 -20.044 25.970 1.00 56.78 890 GLY A N 1
ATOM 7002 C CA . GLY A 1 890 ? -16.710 -20.596 26.081 1.00 56.78 890 GLY A CA 1
ATOM 7003 C C . GLY A 1 890 ? -15.831 -20.315 24.853 1.00 56.78 890 GLY A C 1
ATOM 7004 O O . GLY A 1 890 ? -16.310 -20.221 23.721 1.00 56.78 890 GLY A O 1
ATOM 7005 N N . GLY A 1 891 ? -14.520 -20.158 25.076 1.00 59.81 891 GLY A N 1
ATOM 7006 C CA . GLY A 1 891 ? -13.560 -19.764 24.036 1.00 59.81 891 GLY A CA 1
ATOM 7007 C C . GLY A 1 891 ? -13.875 -18.385 23.441 1.00 59.81 891 GLY A C 1
ATOM 7008 O O . GLY A 1 891 ? -14.211 -17.450 24.168 1.00 59.81 891 GLY A O 1
ATOM 7009 N N . PHE A 1 892 ? -13.805 -18.276 22.111 1.00 49.94 892 PHE A N 1
ATOM 7010 C CA . PHE A 1 892 ? -14.118 -17.057 21.353 1.00 49.94 892 PHE A CA 1
ATOM 7011 C C . PHE A 1 892 ? -15.587 -16.974 20.882 1.00 49.94 892 PHE A C 1
ATOM 7013 O O . PHE A 1 892 ? -15.895 -16.143 20.027 1.00 49.94 892 PHE A O 1
ATOM 7020 N N . SER A 1 893 ? -16.490 -17.829 21.387 1.00 68.81 893 SER A N 1
ATOM 7021 C CA . SER A 1 893 ? -17.910 -17.821 20.997 1.00 68.81 893 SER A CA 1
ATOM 7022 C C . SER A 1 893 ? -18.751 -16.911 21.897 1.00 68.81 893 SER A C 1
ATOM 7024 O O . SER A 1 893 ? -18.871 -17.155 23.102 1.00 68.81 893 SER A O 1
ATOM 7026 N N . TYR A 1 894 ? -19.382 -15.895 21.311 1.00 77.12 894 TYR A N 1
ATOM 7027 C CA . TYR A 1 894 ? -20.299 -14.986 21.990 1.00 77.12 894 TYR A CA 1
ATOM 7028 C C . TYR A 1 894 ? -21.482 -14.590 21.099 1.00 77.12 894 TYR A C 1
ATOM 7030 O O . TYR A 1 894 ? -21.385 -14.544 19.877 1.00 77.12 894 TYR A O 1
ATOM 7038 N N . LYS A 1 895 ? -22.608 -14.242 21.712 1.00 83.38 895 LYS A N 1
ATOM 7039 C CA . LYS A 1 895 ? -23.748 -13.627 21.035 1.00 83.38 895 LYS A CA 1
ATOM 7040 C C . LYS A 1 895 ? -24.191 -12.412 21.827 1.00 83.38 895 LYS A C 1
ATOM 7042 O O . LYS A 1 895 ? -24.738 -12.564 22.909 1.00 83.38 895 LYS A O 1
ATOM 7047 N N . GLY A 1 896 ? -23.900 -11.235 21.298 1.00 80.69 896 GLY A N 1
ATOM 7048 C CA . GLY A 1 896 ? -24.253 -9.933 21.838 1.00 80.69 896 GLY A CA 1
ATOM 7049 C C . GLY A 1 896 ? -25.399 -9.281 21.063 1.00 80.69 896 GLY A C 1
ATOM 7050 O O . GLY A 1 896 ? -25.476 -9.357 19.839 1.00 80.69 896 GLY A O 1
ATOM 7051 N N . SER A 1 897 ? -26.283 -8.583 21.756 1.00 82.81 897 SER A N 1
ATOM 7052 C CA . SER A 1 897 ? -27.218 -7.648 21.150 1.00 82.81 897 SER A CA 1
ATOM 7053 C C . SER A 1 897 ? -27.472 -6.476 22.081 1.00 82.81 897 SER A C 1
ATOM 7055 O O . SER A 1 897 ? -27.514 -6.640 23.294 1.00 82.81 897 SER A O 1
ATOM 7057 N N . VAL A 1 898 ? -27.648 -5.304 21.495 1.00 73.19 898 VAL A N 1
ATOM 7058 C CA . VAL A 1 898 ? -28.126 -4.088 22.134 1.00 73.19 898 VAL A CA 1
ATOM 7059 C C . VAL A 1 898 ? -29.356 -3.674 21.346 1.00 73.19 898 VAL A C 1
ATOM 7061 O O . VAL A 1 898 ? -29.254 -3.270 20.189 1.00 73.19 898 VAL A O 1
ATOM 7064 N N . LYS A 1 899 ? -30.531 -3.844 21.939 1.00 83.56 899 LYS A N 1
ATOM 7065 C CA . LYS A 1 899 ? -31.809 -3.462 21.343 1.00 83.56 899 LYS A CA 1
ATOM 7066 C C . LYS A 1 899 ? -32.351 -2.285 22.112 1.00 83.56 899 LYS A C 1
ATOM 7068 O O . LYS A 1 899 ? -32.519 -2.356 23.321 1.00 83.56 899 LYS A O 1
ATOM 7073 N N . GLY A 1 900 ? -32.596 -1.205 21.405 1.00 81.75 900 GLY A N 1
ATOM 7074 C CA . GLY A 1 900 ? -33.047 0.041 21.968 1.00 81.75 900 GLY A CA 1
ATOM 7075 C C . GLY A 1 900 ? -34.259 0.546 21.219 1.00 81.75 900 GLY A C 1
ATOM 7076 O O . GLY A 1 900 ? -34.292 0.551 19.988 1.00 81.75 900 GLY A O 1
ATOM 7077 N N . ASP A 1 901 ? -35.238 1.028 21.960 1.00 84.81 901 ASP A N 1
ATOM 7078 C CA . ASP A 1 901 ? -36.267 1.880 21.412 1.00 84.81 901 ASP A CA 1
ATOM 7079 C C . ASP A 1 901 ? -36.417 3.129 22.263 1.00 84.81 901 ASP A C 1
ATOM 7081 O O . ASP A 1 901 ? -36.208 3.115 23.474 1.00 84.81 901 ASP A O 1
ATOM 7085 N N . TYR A 1 902 ? -36.714 4.242 21.609 1.00 75.75 902 TYR A N 1
ATOM 7086 C CA . TYR A 1 902 ? -36.942 5.487 22.309 1.00 75.75 902 TYR A CA 1
ATOM 7087 C C . TYR A 1 902 ? -38.032 6.300 21.626 1.00 75.75 902 TYR A C 1
ATOM 7089 O O . TYR A 1 902 ? -38.182 6.307 20.404 1.00 75.75 902 TYR A O 1
ATOM 7097 N N . GLN A 1 903 ? -38.809 7.001 22.435 1.00 77.12 903 GLN A N 1
ATOM 7098 C CA . GLN A 1 903 ? -39.871 7.891 22.015 1.00 77.12 903 GLN A CA 1
ATOM 7099 C C . GLN A 1 903 ? -39.784 9.160 22.853 1.00 77.12 903 GLN A C 1
ATOM 7101 O O . GLN A 1 903 ? -39.783 9.101 24.082 1.00 77.12 903 GLN A O 1
ATOM 7106 N N . VAL A 1 904 ? -39.710 10.308 22.187 1.00 68.31 904 VAL A N 1
ATOM 7107 C CA . VAL A 1 904 ? -39.656 11.623 22.832 1.00 68.31 904 VAL A CA 1
ATOM 7108 C C . VAL A 1 904 ? -40.998 12.321 22.606 1.00 68.31 904 VAL A C 1
ATOM 7110 O O . VAL A 1 904 ? -41.412 12.529 21.469 1.00 68.31 904 VAL A O 1
ATOM 7113 N N . GLY A 1 905 ? -41.696 12.687 23.680 1.00 67.69 905 GLY A N 1
ATOM 7114 C CA . GLY A 1 905 ? -43.025 13.301 23.619 1.00 67.69 905 GLY A CA 1
ATOM 7115 C C . GLY A 1 905 ? -44.035 12.451 22.838 1.00 67.69 905 GLY A C 1
ATOM 7116 O O . GLY A 1 905 ? -44.145 11.248 23.063 1.00 67.69 905 GLY A O 1
ATOM 7117 N N . ASN A 1 906 ? -44.746 13.086 21.901 1.00 70.31 906 ASN A N 1
ATOM 7118 C CA . ASN A 1 906 ? -45.688 12.429 20.987 1.00 70.31 906 ASN A CA 1
ATOM 7119 C C . ASN A 1 906 ? -45.053 12.076 19.621 1.00 70.31 906 ASN A C 1
ATOM 7121 O O . ASN A 1 906 ? -45.779 11.776 18.674 1.00 70.31 906 ASN A O 1
ATOM 7125 N N . GLU A 1 907 ? -43.719 12.131 19.481 1.00 71.19 907 GLU A N 1
ATOM 7126 C CA . GLU A 1 907 ? -43.035 11.776 18.227 1.00 71.19 907 GLU A CA 1
ATOM 7127 C C . GLU A 1 907 ? -43.112 10.269 17.931 1.00 71.19 907 GLU A C 1
ATOM 7129 O O . GLU A 1 907 ? -43.461 9.447 18.788 1.00 71.19 907 GLU A O 1
ATOM 7134 N N . LYS A 1 908 ? -42.778 9.894 16.689 1.00 73.31 908 LYS A N 1
ATOM 7135 C CA . LYS A 1 908 ? -42.682 8.486 16.296 1.00 73.31 908 LYS A CA 1
ATOM 7136 C C . LYS A 1 908 ? -41.583 7.797 17.104 1.00 73.31 908 LYS A C 1
ATOM 7138 O O . LYS A 1 908 ? -40.498 8.331 17.309 1.00 73.31 908 LYS A O 1
ATOM 7143 N N . LYS A 1 909 ? -41.883 6.581 17.544 1.00 80.50 909 LYS A N 1
ATOM 7144 C CA . LYS A 1 909 ? -40.937 5.707 18.231 1.00 80.50 909 LYS A CA 1
ATOM 7145 C C . LYS A 1 909 ? -39.787 5.344 17.281 1.00 80.50 909 LYS A C 1
ATOM 7147 O O . LYS A 1 909 ? -40.029 4.886 16.165 1.00 80.50 909 LYS A O 1
ATOM 7152 N N . HIS A 1 910 ? -38.554 5.552 17.724 1.00 76.00 910 HIS A N 1
ATOM 7153 C CA . HIS A 1 910 ? -37.334 5.260 16.982 1.00 76.00 910 HIS A CA 1
ATOM 7154 C C . HIS A 1 910 ? -36.672 3.994 17.520 1.00 76.00 910 HIS A C 1
ATOM 7156 O O . HIS A 1 910 ? -36.616 3.776 18.728 1.00 76.00 910 HIS A O 1
ATOM 7162 N N . LEU A 1 911 ? -36.170 3.169 16.605 1.00 82.75 911 LEU A N 1
ATOM 7163 C CA . LEU A 1 911 ? -35.541 1.883 16.901 1.00 82.75 911 LEU A CA 1
ATOM 7164 C C . LEU A 1 911 ? -34.036 1.952 16.616 1.00 82.75 911 LEU A C 1
ATOM 7166 O O . LEU A 1 911 ? -33.628 2.546 15.608 1.00 82.75 911 LEU A O 1
ATOM 7170 N N . LEU A 1 912 ? -33.245 1.314 17.477 1.00 76.94 912 LEU A N 1
ATOM 7171 C CA . LEU A 1 912 ? -31.825 1.034 17.302 1.00 76.94 912 LEU A CA 1
ATOM 7172 C C . LEU A 1 912 ? -31.547 -0.406 17.743 1.00 76.94 912 LEU A C 1
ATOM 7174 O O . LEU A 1 912 ? -31.576 -0.702 18.931 1.00 76.94 912 LEU A O 1
ATOM 7178 N N . ASN A 1 913 ? -31.216 -1.287 16.809 1.00 81.12 913 ASN A N 1
ATOM 7179 C CA . ASN A 1 913 ? -30.763 -2.638 17.112 1.00 81.12 913 ASN A CA 1
ATOM 7180 C C . ASN A 1 913 ? -29.328 -2.807 16.624 1.00 81.12 913 ASN A C 1
ATOM 7182 O O . ASN A 1 913 ? -29.034 -2.596 15.450 1.00 81.12 913 ASN A O 1
ATOM 7186 N N . ILE A 1 914 ? -28.443 -3.218 17.521 1.00 71.44 914 ILE A N 1
ATOM 7187 C CA . ILE A 1 914 ? -27.066 -3.590 17.214 1.00 71.44 914 ILE A CA 1
ATOM 7188 C C . ILE A 1 914 ? -26.893 -5.036 17.663 1.00 71.44 914 ILE A C 1
ATOM 7190 O O . ILE A 1 914 ? -26.987 -5.339 18.846 1.00 71.44 914 ILE A O 1
ATOM 7194 N N . GLY A 1 915 ? -26.678 -5.951 16.731 1.00 78.50 915 GLY A N 1
ATOM 7195 C CA . GLY A 1 915 ? -26.390 -7.354 17.001 1.00 78.50 915 GLY A CA 1
ATOM 7196 C C . GLY A 1 915 ? -24.952 -7.683 16.628 1.00 78.50 915 GLY A C 1
ATOM 7197 O O . GLY A 1 915 ? -24.471 -7.242 15.588 1.00 78.50 915 GLY A O 1
ATOM 7198 N N . SER A 1 916 ? -24.284 -8.485 17.447 1.00 69.50 916 SER A N 1
ATOM 7199 C CA . SER A 1 916 ? -23.006 -9.103 17.111 1.00 69.50 916 SER A CA 1
ATOM 7200 C C . SER A 1 916 ? -23.031 -10.569 17.532 1.00 69.50 916 SER A C 1
ATOM 7202 O O . SER A 1 916 ? -23.304 -10.888 18.682 1.00 69.50 916 SER A O 1
ATOM 7204 N N . GLU A 1 917 ? -22.771 -11.491 16.619 1.00 85.00 917 GLU A N 1
ATOM 7205 C CA . GLU A 1 917 ? -22.708 -12.922 16.907 1.00 85.00 917 GLU A CA 1
ATOM 7206 C C . GLU A 1 917 ? -21.386 -13.469 16.388 1.00 85.00 917 GLU A C 1
ATOM 7208 O O . GLU A 1 917 ? -21.084 -13.359 15.205 1.00 85.00 917 GLU A O 1
ATOM 7213 N N . GLN A 1 918 ? -20.619 -14.101 17.267 1.00 69.50 918 GLN A N 1
ATOM 7214 C CA . GLN A 1 918 ? -19.443 -14.871 16.919 1.00 69.50 918 GLN A CA 1
ATOM 7215 C C . GLN A 1 918 ? -19.611 -16.293 17.438 1.00 69.50 918 GLN A C 1
ATOM 7217 O O . GLN A 1 918 ? -19.662 -16.538 18.635 1.00 69.50 918 GLN A O 1
ATOM 7222 N N . THR A 1 919 ? -19.684 -17.260 16.538 1.00 76.44 919 THR A N 1
ATOM 7223 C CA . THR A 1 919 ? -19.625 -18.677 16.887 1.00 76.44 919 THR A CA 1
ATOM 7224 C C . THR A 1 919 ? -18.330 -19.226 16.338 1.00 76.44 919 THR A C 1
ATOM 7226 O O . THR A 1 919 ? -18.076 -19.098 15.148 1.00 76.44 919 THR A O 1
ATOM 7229 N N . PHE A 1 920 ? -17.523 -19.837 17.190 1.00 65.25 920 PHE A N 1
ATOM 7230 C CA . PHE A 1 920 ? -16.339 -20.576 16.791 1.00 65.25 920 PHE A CA 1
ATOM 7231 C C . PHE A 1 920 ? -16.321 -21.907 17.532 1.00 65.25 920 PHE A C 1
ATOM 7233 O O . PHE A 1 920 ? -16.074 -21.971 18.738 1.00 65.25 920 PHE A O 1
ATOM 7240 N N . LYS A 1 921 ? -16.627 -22.979 16.803 1.00 70.56 921 LYS A N 1
ATOM 7241 C CA . LYS A 1 921 ? -16.527 -24.355 17.295 1.00 70.56 921 LYS A CA 1
ATOM 7242 C C . LYS A 1 921 ? -15.494 -25.081 16.461 1.00 70.56 921 LYS A C 1
ATOM 7244 O O . LYS A 1 921 ? -15.579 -25.037 15.241 1.00 70.56 921 LYS A O 1
ATOM 7249 N N . MET A 1 922 ? -14.564 -25.763 17.111 1.00 56.97 922 MET A N 1
ATOM 7250 C CA . MET A 1 922 ? -13.560 -26.584 16.446 1.00 56.97 922 MET A CA 1
ATOM 7251 C C . MET A 1 922 ? -13.539 -27.958 17.111 1.00 56.97 922 MET A C 1
ATOM 7253 O O . MET A 1 922 ? -13.427 -28.055 18.333 1.00 56.97 922 MET A O 1
ATOM 7257 N N . LYS A 1 923 ? -13.694 -29.024 16.322 1.00 66.12 923 LYS A N 1
ATOM 7258 C CA . LYS A 1 923 ? -13.636 -30.417 16.776 1.00 66.12 923 LYS A CA 1
ATOM 7259 C C . LYS A 1 923 ? -12.779 -31.213 15.794 1.00 66.12 923 LYS A C 1
ATOM 7261 O O . LYS A 1 923 ? -13.246 -31.663 14.751 1.00 66.12 923 LYS A O 1
ATOM 7266 N N . GLY A 1 924 ? -11.502 -31.379 16.129 1.00 68.50 924 GLY A N 1
ATOM 7267 C CA . GLY A 1 924 ? -10.531 -31.955 15.202 1.00 68.50 924 GLY A CA 1
ATOM 7268 C C . GLY A 1 924 ? -10.353 -31.052 13.980 1.00 68.50 924 GLY A C 1
ATOM 7269 O O . GLY A 1 924 ? -9.937 -29.910 14.128 1.00 68.50 924 GLY A O 1
ATOM 7270 N N . LYS A 1 925 ? -10.674 -31.567 12.786 1.00 49.16 925 LYS A N 1
ATOM 7271 C CA . LYS A 1 925 ? -10.611 -30.812 11.521 1.00 49.16 925 LYS A CA 1
ATOM 7272 C C . LYS A 1 925 ? -11.908 -30.086 11.175 1.00 49.16 925 LYS A C 1
ATOM 7274 O O . LYS A 1 925 ? -11.882 -29.248 10.281 1.00 49.16 925 LYS A O 1
ATOM 7279 N N . ASP A 1 926 ? -13.010 -30.425 11.836 1.00 62.44 926 ASP A N 1
ATOM 7280 C CA . ASP A 1 926 ? -14.295 -29.775 11.616 1.00 62.44 926 ASP A CA 1
ATOM 7281 C C . ASP A 1 926 ? -14.327 -28.468 12.389 1.00 62.44 926 ASP A C 1
ATOM 7283 O O . ASP A 1 926 ? -13.981 -28.416 13.575 1.00 62.44 926 ASP A O 1
ATOM 7287 N N . HIS A 1 927 ? -14.760 -27.409 11.722 1.00 67.38 927 HIS A N 1
ATOM 7288 C CA . HIS A 1 927 ? -14.903 -26.104 12.335 1.00 67.38 927 HIS A CA 1
ATOM 7289 C C . HIS A 1 927 ? -16.208 -25.459 11.913 1.00 67.38 927 HIS A C 1
ATOM 7291 O O . HIS A 1 927 ? -16.780 -25.760 10.875 1.00 67.38 927 HIS A O 1
ATOM 7297 N N . ASN A 1 928 ? -16.711 -24.561 12.735 1.00 77.00 928 ASN A N 1
ATOM 7298 C CA . ASN A 1 928 ? -17.861 -23.746 12.411 1.00 77.00 928 ASN A CA 1
ATOM 7299 C C . ASN A 1 928 ? -17.594 -22.363 12.987 1.00 77.00 928 ASN A C 1
ATOM 7301 O O . ASN A 1 928 ? -17.763 -22.141 14.188 1.00 77.00 928 ASN A O 1
ATOM 7305 N N . LEU A 1 929 ? -17.090 -21.491 12.120 1.00 60.91 929 LEU A N 1
ATOM 7306 C CA . LEU A 1 929 ? -16.877 -20.078 12.343 1.00 60.91 929 LEU A CA 1
ATOM 7307 C C . LEU A 1 929 ? -18.029 -19.309 11.695 1.00 60.91 929 LEU A C 1
ATOM 7309 O O . LEU A 1 929 ? -18.291 -19.428 10.501 1.00 60.91 929 LEU A O 1
ATOM 7313 N N . LYS A 1 930 ? -18.691 -18.472 12.474 1.00 75.50 930 LYS A N 1
ATOM 7314 C CA . LYS A 1 930 ? -19.652 -17.488 11.992 1.00 75.50 930 LYS A CA 1
ATOM 7315 C C . LYS A 1 930 ? -19.390 -16.203 12.753 1.00 75.50 930 LYS A C 1
ATOM 7317 O O . LYS A 1 930 ? -19.427 -16.230 13.976 1.00 75.50 930 LYS A O 1
ATOM 7322 N N . ASN A 1 931 ? -19.127 -15.109 12.057 1.00 64.19 931 ASN A N 1
ATOM 7323 C CA . ASN A 1 931 ? -19.071 -13.769 12.621 1.00 64.19 931 ASN A CA 1
ATOM 7324 C C . ASN A 1 931 ? -20.106 -12.910 11.890 1.00 64.19 931 ASN A C 1
ATOM 7326 O O . ASN A 1 931 ? -20.072 -12.814 10.669 1.00 64.19 931 ASN A O 1
ATOM 7330 N N . SER A 1 932 ? -21.040 -12.318 12.620 1.00 74.75 932 SER A N 1
ATOM 7331 C CA . SER A 1 932 ? -22.117 -11.512 12.058 1.00 74.75 932 SER A CA 1
ATOM 7332 C C . SER A 1 932 ? -22.279 -10.233 12.863 1.00 74.75 932 SER A C 1
ATOM 7334 O O . SER A 1 932 ? -22.364 -10.290 14.086 1.00 74.75 932 SER A O 1
ATOM 7336 N N . ILE A 1 933 ? -22.380 -9.095 12.180 1.00 64.75 933 ILE A N 1
ATOM 7337 C CA . ILE A 1 933 ? -22.715 -7.793 12.761 1.00 64.75 933 ILE A CA 1
ATOM 7338 C C . ILE A 1 933 ? -23.966 -7.282 12.049 1.00 64.75 933 ILE A C 1
ATOM 7340 O O . ILE A 1 933 ? -24.026 -7.276 10.823 1.00 64.75 933 ILE A O 1
ATOM 7344 N N . SER A 1 934 ? -24.967 -6.858 12.809 1.00 79.00 934 SER A N 1
ATOM 7345 C CA . SER A 1 934 ? -26.212 -6.293 12.289 1.00 79.00 934 SER A CA 1
ATOM 7346 C C . SER A 1 934 ? -26.463 -4.955 12.961 1.00 79.00 934 SER A C 1
ATOM 7348 O O . SER A 1 934 ? -26.438 -4.862 14.187 1.00 79.00 934 SER A O 1
ATOM 7350 N N . VAL A 1 935 ? -26.679 -3.913 12.166 1.00 72.12 935 VAL A N 1
ATOM 7351 C CA . VAL A 1 935 ? -27.031 -2.576 12.639 1.00 72.12 935 VAL A CA 1
ATOM 7352 C C . VAL A 1 935 ? -28.314 -2.164 11.942 1.00 72.12 935 VAL A C 1
ATOM 7354 O O . VAL A 1 935 ? -28.351 -1.974 10.729 1.00 72.12 935 VAL A O 1
ATOM 7357 N N . GLU A 1 936 ? -29.380 -2.009 12.709 1.00 80.94 936 GLU A N 1
ATOM 7358 C CA . GLU A 1 936 ? -30.668 -1.539 12.228 1.00 80.94 936 GLU A CA 1
ATOM 7359 C C . GLU A 1 936 ? -31.037 -0.272 12.983 1.00 80.94 936 GLU A C 1
ATOM 7361 O O . GLU A 1 936 ? -31.137 -0.250 14.209 1.00 80.94 936 GLU A O 1
ATOM 7366 N N . SER A 1 937 ? -31.246 0.803 12.236 1.00 75.69 937 SER A N 1
ATOM 7367 C CA . SER A 1 937 ? -31.702 2.062 12.798 1.00 75.69 937 SER A CA 1
ATOM 7368 C C . SER A 1 937 ? -32.809 2.646 11.943 1.00 75.69 937 SER A C 1
ATOM 7370 O O . SER A 1 937 ? -32.704 2.698 10.716 1.00 75.69 937 SER A O 1
ATOM 7372 N N . SER A 1 938 ? -33.843 3.163 12.605 1.00 73.19 938 SER A N 1
ATOM 7373 C CA . SER A 1 938 ? -34.930 3.892 11.940 1.00 73.19 938 SER A CA 1
ATOM 7374 C C . SER A 1 938 ? -34.462 5.119 11.131 1.00 73.19 938 SER A C 1
ATOM 7376 O O . SER A 1 938 ? -35.196 5.563 10.254 1.00 73.19 938 SER A O 1
ATOM 7378 N N . SER A 1 939 ? -33.253 5.651 11.378 1.00 54.22 939 SER A N 1
ATOM 7379 C CA . SER A 1 939 ? -32.689 6.807 10.657 1.00 54.22 939 SER A CA 1
ATOM 7380 C C . SER A 1 939 ? -31.623 6.452 9.610 1.00 54.22 939 SER A C 1
ATOM 7382 O O . SER A 1 939 ? -31.529 7.129 8.588 1.00 54.22 939 SER A O 1
ATOM 7384 N N . LEU A 1 940 ? -30.823 5.402 9.829 1.00 53.03 940 LEU A N 1
ATOM 7385 C CA . LEU A 1 940 ? -29.713 5.025 8.934 1.00 53.03 940 LEU A CA 1
ATOM 7386 C C . LEU A 1 940 ? -30.070 3.882 7.964 1.00 53.03 940 LEU A C 1
ATOM 7388 O O . LEU A 1 940 ? -29.425 3.735 6.918 1.00 53.03 940 LEU A O 1
ATOM 7392 N N . GLY A 1 941 ? -31.140 3.135 8.250 1.00 65.75 941 GLY A N 1
ATOM 7393 C CA . GLY A 1 941 ? -31.498 1.898 7.561 1.00 65.75 941 GLY A CA 1
ATOM 7394 C C . GLY A 1 941 ? -30.810 0.680 8.182 1.00 65.75 941 GLY A C 1
ATOM 7395 O O . GLY A 1 941 ? -30.232 0.763 9.266 1.00 65.75 941 GLY A O 1
ATOM 7396 N N . LYS A 1 942 ? -30.901 -0.461 7.495 1.00 80.56 942 LYS A N 1
ATOM 7397 C CA . LYS A 1 942 ? -30.309 -1.730 7.926 1.00 80.56 942 LYS A CA 1
ATOM 7398 C C . LYS A 1 942 ? -28.983 -1.989 7.211 1.00 80.56 942 LYS A C 1
ATOM 7400 O O . LYS A 1 942 ? -28.905 -1.842 5.986 1.00 80.56 942 LYS A O 1
ATOM 7405 N N . TYR A 1 943 ? -27.973 -2.368 7.982 1.00 68.94 943 TYR A N 1
ATOM 7406 C CA . TYR A 1 943 ? -26.663 -2.802 7.522 1.00 68.94 943 TYR A CA 1
ATOM 7407 C C . TYR A 1 943 ? -26.309 -4.126 8.194 1.00 68.94 943 TYR A C 1
ATOM 7409 O O . TYR A 1 943 ? -26.157 -4.172 9.414 1.00 68.94 943 TYR A O 1
ATOM 7417 N N . ASP A 1 944 ? -26.169 -5.184 7.402 1.00 80.44 944 ASP A N 1
ATOM 7418 C CA . ASP A 1 944 ? -25.767 -6.499 7.893 1.00 80.44 944 ASP A CA 1
ATOM 7419 C C . ASP A 1 944 ? -24.449 -6.923 7.242 1.00 80.44 944 ASP A C 1
ATOM 7421 O O . ASP A 1 944 ? -24.253 -6.803 6.032 1.00 80.44 944 ASP A O 1
ATOM 7425 N N . TYR A 1 945 ? -23.553 -7.460 8.058 1.00 64.81 945 TYR A N 1
ATOM 7426 C CA . TYR A 1 945 ? -22.285 -8.044 7.652 1.00 64.81 945 TYR A CA 1
ATOM 7427 C C . TYR A 1 945 ? -22.195 -9.455 8.223 1.00 64.81 945 TYR A C 1
ATOM 7429 O O . TYR A 1 945 ? -22.454 -9.657 9.409 1.00 64.81 945 TYR A O 1
ATOM 7437 N N . THR A 1 946 ? -21.851 -10.447 7.403 1.00 71.00 946 THR A N 1
ATOM 7438 C CA . THR A 1 946 ? -21.630 -11.824 7.860 1.00 71.00 946 THR A CA 1
ATOM 7439 C C . THR A 1 946 ? -20.434 -12.454 7.164 1.00 71.00 946 THR A C 1
ATOM 7441 O O . THR A 1 946 ? -20.334 -12.457 5.942 1.00 71.00 946 THR A O 1
ATOM 7444 N N . VAL A 1 947 ? -19.555 -13.049 7.963 1.00 50.44 947 VAL A N 1
ATOM 7445 C CA . VAL A 1 947 ? -18.491 -13.957 7.543 1.00 50.44 947 VAL A CA 1
ATOM 7446 C C . VAL A 1 947 ? -18.797 -15.331 8.107 1.00 50.44 947 VAL A C 1
ATOM 7448 O O . VAL A 1 947 ? -19.071 -15.488 9.297 1.00 50.44 947 VAL A O 1
ATOM 7451 N N . TYR A 1 948 ? -18.737 -16.344 7.260 1.00 71.81 948 TYR A N 1
ATOM 7452 C CA . TYR A 1 948 ? -19.060 -17.713 7.617 1.00 71.81 948 TYR A CA 1
ATOM 7453 C C . TYR A 1 948 ? -18.029 -18.671 7.028 1.00 71.81 948 TYR A C 1
ATOM 7455 O O . TYR A 1 948 ? -17.644 -18.550 5.869 1.00 71.81 948 TYR A O 1
ATOM 7463 N N . SER A 1 949 ? -17.586 -19.634 7.828 1.00 62.88 949 SER A N 1
ATOM 7464 C CA . SER A 1 949 ? -16.703 -20.720 7.425 1.00 62.88 949 SER A CA 1
ATOM 7465 C C . SER A 1 949 ? -17.055 -21.967 8.229 1.00 62.88 949 SER A C 1
ATOM 7467 O O . SER A 1 949 ? -16.844 -22.017 9.439 1.00 62.88 949 SER A O 1
ATOM 7469 N N . LYS A 1 950 ? -17.614 -22.986 7.581 1.00 78.12 950 LYS A N 1
ATOM 7470 C CA . LYS A 1 950 ? -18.013 -24.243 8.220 1.00 78.12 950 LYS A CA 1
ATOM 7471 C C . LYS A 1 950 ? -17.412 -25.422 7.488 1.00 78.12 950 LYS A C 1
ATOM 7473 O O . LYS A 1 950 ? -17.578 -25.529 6.284 1.00 78.12 950 LYS A O 1
ATOM 7478 N N . ARG A 1 951 ? -16.792 -26.337 8.219 1.00 73.56 951 ARG A N 1
ATOM 7479 C CA . ARG A 1 951 ? -16.337 -27.639 7.755 1.00 73.56 951 ARG A CA 1
ATOM 7480 C C . ARG A 1 951 ? -17.027 -28.750 8.543 1.00 73.56 951 ARG A C 1
ATOM 7482 O O . ARG A 1 951 ? -16.923 -28.786 9.765 1.00 73.56 951 ARG A O 1
ATOM 7489 N N . GLU A 1 952 ? -17.708 -29.642 7.832 1.00 82.56 952 GLU A N 1
ATOM 7490 C CA . GLU A 1 952 ? -18.344 -30.855 8.353 1.00 82.56 952 GLU A CA 1
ATOM 7491 C C . GLU A 1 952 ? -17.841 -32.068 7.571 1.00 82.56 952 GLU A C 1
ATOM 7493 O O . GLU A 1 952 ? -18.246 -32.328 6.435 1.00 82.56 952 GLU A O 1
ATOM 7498 N N . GLY A 1 953 ? -16.912 -32.801 8.181 1.00 81.00 953 GLY A N 1
ATOM 7499 C CA . GLY A 1 953 ? -16.207 -33.918 7.580 1.00 81.00 953 GLY A CA 1
ATOM 7500 C C . GLY A 1 953 ? -15.479 -33.510 6.302 1.00 81.00 953 GLY A C 1
ATOM 7501 O O . GLY A 1 953 ? -14.365 -32.972 6.311 1.00 81.00 953 GLY A O 1
ATOM 7502 N N . ASN A 1 954 ? -16.122 -33.825 5.185 1.00 77.50 954 ASN A N 1
ATOM 7503 C CA . ASN A 1 954 ? -15.602 -33.639 3.842 1.00 77.50 954 ASN A CA 1
ATOM 7504 C C . ASN A 1 954 ? -16.127 -32.374 3.154 1.00 77.50 954 ASN A C 1
ATOM 7506 O O . ASN A 1 954 ? -15.556 -31.968 2.143 1.00 77.50 954 ASN A O 1
ATOM 7510 N N . ASP A 1 955 ? -17.178 -31.760 3.686 1.00 77.31 955 ASP A N 1
ATOM 7511 C CA . ASP A 1 955 ? -17.784 -30.556 3.135 1.00 77.31 955 ASP A CA 1
ATOM 7512 C C . ASP A 1 955 ? -17.246 -29.326 3.873 1.00 77.31 955 ASP A C 1
ATOM 7514 O O . ASP A 1 955 ? -17.153 -29.315 5.097 1.00 77.31 955 ASP A O 1
ATOM 7518 N N . MET A 1 956 ? -16.887 -28.277 3.143 1.00 67.88 956 MET A N 1
ATOM 7519 C CA . MET A 1 956 ? -16.472 -26.981 3.661 1.00 67.88 956 MET A CA 1
ATOM 7520 C C . MET A 1 956 ? -17.218 -25.883 2.909 1.00 67.88 956 MET A C 1
ATOM 7522 O O . MET A 1 956 ? -17.215 -25.855 1.691 1.00 67.88 956 MET A O 1
ATOM 7526 N N . LYS A 1 957 ? -17.836 -24.953 3.622 1.00 75.94 957 LYS A N 1
ATOM 7527 C CA . LYS A 1 957 ? -18.578 -23.828 3.061 1.00 75.94 957 LYS A CA 1
ATOM 7528 C C . LYS A 1 957 ? -18.023 -22.541 3.628 1.00 75.94 957 LYS A C 1
ATOM 7530 O O . LYS A 1 957 ? -17.945 -22.403 4.846 1.00 75.94 957 LYS A O 1
ATOM 7535 N N . ASN A 1 958 ? -17.654 -21.610 2.763 1.00 61.12 958 ASN A N 1
ATOM 7536 C CA . ASN A 1 958 ? -17.181 -20.286 3.143 1.00 61.12 958 ASN A CA 1
ATOM 7537 C C . ASN A 1 958 ? -18.054 -19.235 2.467 1.00 61.12 958 ASN A C 1
ATOM 7539 O O . ASN A 1 958 ? -18.362 -19.373 1.288 1.00 61.12 958 ASN A O 1
ATOM 7543 N N . ALA A 1 959 ? -18.446 -18.196 3.192 1.00 65.25 959 ALA A N 1
ATOM 7544 C CA . ALA A 1 959 ? -19.272 -17.126 2.659 1.00 65.25 959 ALA A CA 1
ATOM 7545 C C . ALA A 1 959 ? -18.916 -15.780 3.294 1.00 65.25 959 ALA A C 1
ATOM 7547 O O . ALA A 1 959 ? -18.649 -15.697 4.496 1.00 65.25 959 ALA A O 1
ATOM 7548 N N . ILE A 1 960 ? -18.949 -14.728 2.481 1.00 52.19 960 ILE A N 1
ATOM 7549 C CA . ILE A 1 960 ? -18.961 -13.332 2.915 1.00 52.19 960 ILE A CA 1
ATOM 7550 C C . ILE A 1 960 ? -20.229 -12.708 2.350 1.00 52.19 960 ILE A C 1
ATOM 7552 O O . ILE A 1 960 ? -20.445 -12.727 1.139 1.00 52.19 960 ILE A O 1
ATOM 7556 N N . GLU A 1 961 ? -21.054 -12.145 3.221 1.00 78.75 961 GLU A N 1
ATOM 7557 C CA . GLU A 1 961 ? -22.315 -11.508 2.865 1.00 78.75 961 GLU A CA 1
ATOM 7558 C C . GLU A 1 961 ? -22.361 -10.090 3.435 1.00 78.75 961 GLU A C 1
ATOM 7560 O O . GLU A 1 961 ? -22.121 -9.869 4.624 1.00 78.75 961 GLU A O 1
ATOM 7565 N N . VAL A 1 962 ? -22.684 -9.124 2.577 1.00 68.44 962 VAL A N 1
ATOM 7566 C CA . VAL A 1 962 ? -22.900 -7.722 2.944 1.00 68.44 962 VAL A CA 1
ATOM 7567 C C . VAL A 1 962 ? -24.269 -7.299 2.429 1.00 68.44 962 VAL A C 1
ATOM 7569 O O . VAL A 1 962 ? -24.521 -7.350 1.224 1.00 68.44 962 VAL A O 1
ATOM 7572 N N . ASP A 1 963 ? -25.153 -6.872 3.326 1.00 81.31 963 ASP A N 1
ATOM 7573 C CA . ASP A 1 963 ? -26.456 -6.296 2.994 1.00 81.31 963 ASP A CA 1
ATOM 7574 C C . ASP A 1 963 ? -26.463 -4.817 3.384 1.00 81.31 963 ASP A C 1
ATOM 7576 O O . ASP A 1 963 ? -26.350 -4.460 4.559 1.00 81.31 963 ASP A O 1
ATOM 7580 N N . TYR A 1 964 ? -26.595 -3.945 2.386 1.00 73.94 964 TYR A N 1
ATOM 7581 C CA . TYR A 1 964 ? -26.794 -2.517 2.601 1.00 73.94 964 TYR A CA 1
ATOM 7582 C C . TYR A 1 964 ? -28.157 -2.114 2.046 1.00 73.94 964 TYR A C 1
ATOM 7584 O O . TYR A 1 964 ? -28.357 -2.073 0.828 1.00 73.94 964 TYR A O 1
ATOM 7592 N N . ARG A 1 965 ? -29.099 -1.786 2.941 1.00 75.94 965 ARG A N 1
ATOM 7593 C CA . ARG A 1 965 ? -30.459 -1.335 2.591 1.00 75.94 965 ARG A CA 1
ATOM 7594 C C . ARG A 1 965 ? -31.198 -2.282 1.625 1.00 75.94 965 ARG A C 1
ATOM 7596 O O . ARG A 1 965 ? -31.911 -1.822 0.735 1.00 75.94 965 ARG A O 1
ATOM 7603 N N . GLY A 1 966 ? -31.028 -3.596 1.782 1.00 76.56 966 GLY A N 1
ATOM 7604 C CA . GLY A 1 966 ? -31.687 -4.619 0.966 1.00 76.56 966 GLY A CA 1
ATOM 7605 C C . GLY A 1 966 ? -30.980 -4.936 -0.355 1.00 76.56 966 GLY A C 1
ATOM 7606 O O . GLY A 1 966 ? -31.521 -5.693 -1.161 1.00 76.56 966 GLY A O 1
ATOM 7607 N N . LYS A 1 967 ? -29.794 -4.366 -0.611 1.00 78.62 967 LYS A N 1
ATOM 7608 C CA . LYS A 1 967 ? -28.923 -4.739 -1.736 1.00 78.62 967 LYS A CA 1
ATOM 7609 C C . LYS A 1 967 ? -27.819 -5.653 -1.221 1.00 78.62 967 LYS A C 1
ATOM 7611 O O . LYS A 1 967 ? -26.973 -5.210 -0.442 1.00 78.62 967 LYS A O 1
ATOM 7616 N N . LYS A 1 968 ? -27.818 -6.908 -1.675 1.00 84.38 968 LYS A N 1
ATOM 7617 C CA . LYS A 1 968 ? -26.901 -7.936 -1.182 1.00 84.38 968 LYS A CA 1
ATOM 7618 C C . LYS A 1 968 ? -25.684 -8.072 -2.088 1.00 84.38 968 LYS A C 1
ATOM 7620 O O . LYS A 1 968 ? -25.781 -8.083 -3.317 1.00 84.38 968 LYS A O 1
ATOM 7625 N N . SER A 1 969 ? -24.525 -8.187 -1.457 1.00 74.56 969 SER A N 1
ATOM 7626 C CA . SER A 1 969 ? -23.275 -8.605 -2.086 1.00 74.56 969 SER A CA 1
ATOM 7627 C C . SER A 1 969 ? -22.805 -9.871 -1.389 1.00 74.56 969 SER A C 1
ATOM 7629 O O . SER A 1 969 ? -22.667 -9.874 -0.168 1.00 74.56 969 SER A O 1
ATOM 7631 N N . THR A 1 970 ? -22.603 -10.949 -2.139 1.00 83.19 970 THR A N 1
ATOM 7632 C CA . THR A 1 970 ? -22.232 -12.255 -1.593 1.00 83.19 970 THR A CA 1
ATOM 7633 C C . THR A 1 970 ? -21.059 -12.856 -2.354 1.00 83.19 970 THR A C 1
ATOM 7635 O O . THR A 1 970 ? -20.996 -12.802 -3.583 1.00 83.19 970 THR A O 1
ATOM 7638 N N . VAL A 1 971 ? -20.131 -13.457 -1.618 1.00 59.59 971 VAL A N 1
ATOM 7639 C CA . VAL A 1 971 ? -19.045 -14.279 -2.155 1.00 59.59 971 VAL A CA 1
ATOM 7640 C C . VAL A 1 971 ? -19.070 -15.599 -1.404 1.00 59.59 971 VAL A C 1
ATOM 7642 O O . VAL A 1 971 ? -18.785 -15.618 -0.212 1.00 59.59 971 VAL A O 1
ATOM 7645 N N . ASN A 1 972 ? -19.407 -16.687 -2.093 1.00 78.31 972 ASN A N 1
ATOM 7646 C CA . ASN A 1 972 ? -19.516 -18.025 -1.512 1.00 78.31 972 ASN A CA 1
ATOM 7647 C C . ASN A 1 972 ? -18.520 -18.975 -2.175 1.00 78.31 972 ASN A C 1
ATOM 7649 O O . ASN A 1 972 ? -18.302 -18.893 -3.383 1.00 78.31 972 ASN A O 1
ATOM 7653 N N . VAL A 1 973 ? -17.955 -19.892 -1.394 1.00 63.88 973 VAL A N 1
ATOM 7654 C CA . VAL A 1 973 ? -17.063 -20.965 -1.838 1.00 63.88 973 VAL A CA 1
ATOM 7655 C C . VAL A 1 973 ? -17.433 -22.248 -1.091 1.00 63.88 973 VAL A C 1
ATOM 7657 O O . VAL A 1 973 ? -17.101 -22.410 0.085 1.00 63.88 973 VAL A O 1
ATOM 7660 N N . ASP A 1 974 ? -18.098 -23.167 -1.787 1.00 81.38 974 ASP A N 1
ATOM 7661 C CA . ASP A 1 974 ? -18.532 -24.468 -1.273 1.00 81.38 974 ASP A CA 1
ATOM 7662 C C . ASP A 1 974 ? -17.623 -25.575 -1.807 1.00 81.38 974 ASP A C 1
ATOM 7664 O O . ASP A 1 974 ? -17.650 -25.867 -2.992 1.00 81.38 974 ASP A O 1
ATOM 7668 N N . ILE A 1 975 ? -16.837 -26.214 -0.950 1.00 71.50 975 ILE A N 1
ATOM 7669 C CA . ILE A 1 975 ? -15.901 -27.300 -1.250 1.00 71.50 975 ILE A CA 1
ATOM 7670 C C . ILE A 1 975 ? -16.461 -28.610 -0.684 1.00 71.50 975 ILE A C 1
ATOM 7672 O O . ILE A 1 975 ? -16.882 -28.667 0.461 1.00 71.50 975 ILE A O 1
ATOM 7676 N N . LYS A 1 976 ? -16.424 -29.697 -1.448 1.00 82.62 976 LYS A N 1
ATOM 7677 C CA . LYS A 1 976 ? -16.893 -31.027 -1.048 1.00 82.62 976 LYS A CA 1
ATOM 7678 C C . LYS A 1 976 ? -15.884 -32.091 -1.436 1.00 82.62 976 LYS A C 1
ATOM 7680 O O . LYS A 1 976 ? -15.578 -32.249 -2.612 1.00 82.62 976 LYS A O 1
ATOM 7685 N N . ARG A 1 977 ? -15.388 -32.862 -0.473 1.00 75.69 977 ARG A N 1
ATOM 7686 C CA . ARG A 1 977 ? -14.532 -34.032 -0.708 1.00 75.69 977 ARG A CA 1
ATOM 7687 C C . ARG A 1 977 ? -15.401 -35.276 -0.920 1.00 75.69 977 ARG A C 1
ATOM 7689 O O . ARG A 1 977 ? -15.942 -35.868 0.010 1.00 75.69 977 ARG A O 1
ATOM 7696 N N . ASN A 1 978 ? -15.534 -35.686 -2.169 1.00 78.94 978 ASN A N 1
ATOM 7697 C CA . ASN A 1 978 ? -16.258 -36.885 -2.574 1.00 78.94 978 ASN A CA 1
ATOM 7698 C C . ASN A 1 978 ? -15.420 -38.156 -2.344 1.00 78.94 978 ASN A C 1
ATOM 7700 O O . ASN A 1 978 ? -14.250 -38.103 -1.947 1.00 78.94 978 ASN A O 1
ATOM 7704 N N . ALA A 1 979 ? -16.023 -39.315 -2.623 1.00 72.75 979 ALA A N 1
ATOM 7705 C CA . ALA A 1 979 ? -15.312 -40.589 -2.669 1.00 72.75 979 ALA A CA 1
ATOM 7706 C C . ALA A 1 979 ? -14.060 -40.485 -3.563 1.00 72.75 979 ALA A C 1
ATOM 7708 O O . ALA A 1 979 ? -14.032 -39.719 -4.527 1.00 72.75 979 ALA A O 1
ATOM 7709 N N . ASN A 1 980 ? -13.023 -41.268 -3.254 1.00 67.94 980 ASN A N 1
ATOM 7710 C CA . ASN A 1 980 ? -11.744 -41.249 -3.971 1.00 67.94 980 ASN A CA 1
ATOM 7711 C C . ASN A 1 980 ? -10.951 -39.926 -3.884 1.00 67.94 980 ASN A C 1
ATOM 7713 O O . ASN A 1 980 ? -10.175 -39.653 -4.793 1.00 67.94 980 ASN A O 1
ATOM 7717 N N . ASP A 1 981 ? -11.098 -39.114 -2.835 1.00 68.44 981 ASP A N 1
ATOM 7718 C CA . ASP A 1 981 ? -10.352 -37.846 -2.685 1.00 68.44 981 ASP A CA 1
ATOM 7719 C C . ASP A 1 981 ? -10.577 -36.844 -3.836 1.00 68.44 981 ASP A C 1
ATOM 7721 O O . ASP A 1 981 ? -9.689 -36.062 -4.177 1.00 68.44 981 ASP A O 1
ATOM 7725 N N . LEU A 1 982 ? -11.766 -36.877 -4.452 1.00 72.44 982 LEU A N 1
ATOM 7726 C CA . LEU A 1 982 ? -12.206 -35.899 -5.450 1.00 72.44 982 LEU A CA 1
ATOM 7727 C C . LEU A 1 982 ? -12.896 -34.719 -4.752 1.00 72.44 982 LEU A C 1
ATOM 7729 O O . LEU A 1 982 ? -14.031 -34.828 -4.300 1.00 72.44 982 LEU A O 1
ATOM 7733 N N . TYR A 1 983 ? -12.232 -33.578 -4.695 1.00 70.88 983 TYR A N 1
ATOM 7734 C CA . TYR A 1 983 ? -12.725 -32.312 -4.171 1.00 70.88 983 TYR A CA 1
ATOM 7735 C C . TYR A 1 983 ? -13.489 -31.539 -5.245 1.00 70.88 983 TYR A C 1
ATOM 7737 O O . TYR A 1 983 ? -12.910 -31.139 -6.242 1.00 70.88 983 TYR A O 1
ATOM 7745 N N . THR A 1 984 ? -14.773 -31.278 -5.057 1.00 80.00 984 THR A N 1
ATOM 7746 C CA . THR A 1 984 ? -15.560 -30.377 -5.907 1.00 80.00 984 THR A CA 1
ATOM 7747 C C . THR A 1 984 ? -15.760 -29.050 -5.192 1.00 80.00 984 THR A C 1
ATOM 7749 O O . THR A 1 984 ? -16.292 -29.067 -4.090 1.00 80.00 984 THR A O 1
ATOM 7752 N N . ALA A 1 985 ? -15.359 -27.924 -5.779 1.00 67.56 985 ALA A N 1
ATOM 7753 C CA . ALA A 1 985 ? -15.619 -26.590 -5.258 1.00 67.56 985 ALA A CA 1
ATOM 7754 C C . ALA A 1 985 ? -16.559 -25.791 -6.174 1.00 67.56 985 ALA A C 1
ATOM 7756 O O . ALA A 1 985 ? -16.415 -25.823 -7.389 1.00 67.56 985 ALA A O 1
ATOM 7757 N N . ILE A 1 986 ? -17.510 -25.057 -5.611 1.00 82.75 986 ILE A N 1
ATOM 7758 C CA . ILE A 1 986 ? -18.387 -24.128 -6.325 1.00 82.75 986 ILE A CA 1
ATOM 7759 C C . ILE A 1 986 ? -18.161 -22.749 -5.715 1.00 82.75 986 ILE A C 1
ATOM 7761 O O . ILE A 1 986 ? -18.462 -22.534 -4.543 1.00 82.75 986 ILE A O 1
ATOM 7765 N N . ALA A 1 987 ? -17.618 -21.824 -6.499 1.00 64.94 987 ALA A N 1
ATOM 7766 C CA . ALA A 1 987 ? -17.430 -20.435 -6.108 1.00 64.94 987 ALA A CA 1
ATOM 7767 C C . ALA A 1 987 ? -18.461 -19.549 -6.816 1.00 64.94 987 ALA A C 1
ATOM 7769 O O . ALA A 1 987 ? -18.603 -19.613 -8.037 1.00 64.94 987 ALA A O 1
ATOM 7770 N N . THR A 1 988 ? -19.173 -18.708 -6.071 1.00 81.94 988 THR A N 1
ATOM 7771 C CA . THR A 1 988 ? -20.146 -17.753 -6.620 1.00 81.94 988 THR A CA 1
ATOM 7772 C C . THR A 1 988 ? -19.898 -16.363 -6.060 1.00 81.94 988 THR A C 1
ATOM 7774 O O . THR A 1 988 ? -19.839 -16.203 -4.843 1.00 81.94 988 THR A O 1
ATOM 7777 N N . ALA A 1 989 ? -19.815 -15.358 -6.925 1.00 74.12 989 ALA A N 1
ATOM 7778 C CA . ALA A 1 989 ? -19.702 -13.952 -6.547 1.00 74.12 989 ALA A CA 1
ATOM 7779 C C . ALA A 1 989 ? -20.858 -13.159 -7.166 1.00 74.12 989 ALA A C 1
ATOM 7781 O O . ALA A 1 989 ? -21.002 -13.109 -8.389 1.00 74.12 989 ALA A O 1
ATOM 7782 N N . LYS A 1 990 ? -21.679 -12.533 -6.321 1.00 83.25 990 LYS A N 1
ATOM 7783 C CA . LYS A 1 990 ? -22.858 -11.767 -6.726 1.00 83.25 990 LYS A CA 1
ATOM 7784 C C . LYS A 1 990 ? -22.846 -10.389 -6.069 1.00 83.25 990 LYS A C 1
ATOM 7786 O O . LYS A 1 990 ? -22.672 -10.286 -4.862 1.00 83.25 990 LYS A O 1
ATOM 7791 N N . CYS A 1 991 ? -23.065 -9.328 -6.842 1.00 75.94 991 CYS A N 1
ATOM 7792 C CA . CYS A 1 991 ? -23.244 -7.971 -6.321 1.00 75.94 991 CYS A CA 1
ATOM 7793 C C . CYS A 1 991 ? -24.437 -7.299 -7.006 1.00 75.94 991 CYS A C 1
ATOM 7795 O O . CYS A 1 991 ? -24.351 -6.899 -8.171 1.00 75.94 991 CYS A O 1
ATOM 7797 N N . ASP A 1 992 ? -25.537 -7.135 -6.263 1.00 75.31 992 ASP A N 1
ATOM 7798 C CA . ASP A 1 992 ? -26.791 -6.569 -6.779 1.00 75.31 992 ASP A CA 1
ATOM 7799 C C . ASP A 1 992 ? -26.639 -5.113 -7.265 1.00 75.31 992 ASP A C 1
ATOM 7801 O O . ASP A 1 992 ? -27.391 -4.671 -8.130 1.00 75.31 992 ASP A O 1
ATOM 7805 N N . ARG A 1 993 ? -25.680 -4.347 -6.717 1.00 65.44 993 ARG A N 1
ATOM 7806 C CA . ARG A 1 993 ? -25.455 -2.930 -7.072 1.00 65.44 993 ARG A CA 1
ATOM 7807 C C . ARG A 1 993 ? -24.657 -2.752 -8.364 1.00 65.44 993 ARG A C 1
ATOM 7809 O O . ARG A 1 993 ? -24.879 -1.780 -9.075 1.00 65.44 993 ARG A O 1
ATOM 7816 N N . LEU A 1 994 ? -23.725 -3.664 -8.638 1.00 52.31 994 LEU A N 1
ATOM 7817 C CA . LEU A 1 994 ? -22.815 -3.595 -9.788 1.00 52.31 994 LEU A CA 1
ATOM 7818 C C . LEU A 1 994 ? -23.254 -4.498 -10.952 1.00 52.31 994 LEU A C 1
ATOM 7820 O O . LEU A 1 994 ? -22.580 -4.537 -11.974 1.00 52.31 994 LEU A O 1
ATOM 7824 N N . GLY A 1 995 ? -24.352 -5.250 -10.803 1.00 62.41 995 GLY A N 1
ATOM 7825 C CA . GLY A 1 995 ? -24.809 -6.203 -11.823 1.00 62.41 995 GLY A CA 1
ATOM 7826 C C . GLY A 1 995 ? -23.859 -7.394 -12.020 1.00 62.41 995 GLY A C 1
ATOM 7827 O O . GLY A 1 995 ? -23.871 -8.043 -13.068 1.00 62.41 995 GLY A O 1
ATOM 7828 N N . VAL A 1 996 ? -23.020 -7.684 -11.023 1.00 66.44 996 VAL A N 1
ATOM 7829 C CA . VAL A 1 996 ? -22.012 -8.748 -11.085 1.00 66.44 996 VAL A CA 1
ATOM 7830 C C . VAL A 1 996 ? -22.645 -10.072 -10.673 1.00 66.44 996 VAL A C 1
ATOM 7832 O O . VAL A 1 996 ? -23.254 -10.161 -9.605 1.00 66.44 996 VAL A O 1
ATOM 7835 N N . ASN A 1 997 ? -22.487 -11.100 -11.508 1.00 80.44 997 ASN A N 1
ATOM 7836 C CA . ASN A 1 997 ? -22.874 -12.475 -11.207 1.00 80.44 997 ASN A CA 1
ATOM 7837 C C . ASN A 1 997 ? -21.883 -13.435 -11.880 1.00 80.44 997 ASN A C 1
ATOM 7839 O O . ASN A 1 997 ? -21.943 -13.649 -13.091 1.00 80.44 997 ASN A O 1
ATOM 7843 N N . HIS A 1 998 ? -20.959 -13.978 -11.095 1.00 78.38 998 HIS A N 1
ATOM 7844 C CA . HIS A 1 998 ? -19.945 -14.929 -11.538 1.00 78.38 998 HIS A CA 1
ATOM 7845 C C . HIS A 1 998 ? -20.124 -16.257 -10.818 1.00 78.38 998 HIS A C 1
ATOM 7847 O O . HIS A 1 998 ? -20.377 -16.288 -9.610 1.00 78.38 998 HIS A O 1
ATOM 7853 N N . LYS A 1 999 ? -19.925 -17.356 -11.545 1.00 84.56 999 LYS A N 1
ATOM 7854 C CA . LYS A 1 999 ? -19.930 -18.704 -10.984 1.00 84.56 999 LYS A CA 1
ATOM 7855 C C . LYS A 1 999 ? -18.794 -19.528 -11.574 1.00 84.56 999 LYS A C 1
ATOM 7857 O O . LYS A 1 999 ? -18.576 -19.509 -12.780 1.00 84.56 999 LYS A O 1
ATOM 7862 N N . ALA A 1 1000 ? -18.088 -20.263 -10.725 1.00 74.31 1000 ALA A N 1
ATOM 7863 C CA . ALA A 1 1000 ? -17.038 -21.192 -11.113 1.00 74.31 1000 ALA A CA 1
ATOM 7864 C C . ALA A 1 1000 ? -17.245 -22.540 -10.417 1.00 74.31 1000 ALA A C 1
ATOM 7866 O O . ALA A 1 1000 ? -17.376 -22.601 -9.197 1.00 74.31 1000 ALA A O 1
ATOM 7867 N N . ASN A 1 1001 ? -17.263 -23.620 -11.193 1.00 84.56 1001 ASN A N 1
ATOM 7868 C CA . ASN A 1 1001 ? -17.291 -24.996 -10.712 1.00 84.56 1001 ASN A CA 1
ATOM 7869 C C . ASN A 1 1001 ? -15.894 -25.588 -10.888 1.00 84.56 1001 ASN A C 1
ATOM 7871 O O . ASN A 1 1001 ? -15.304 -25.487 -11.956 1.00 84.56 1001 ASN A O 1
ATOM 7875 N N . ILE A 1 1002 ? -15.361 -26.208 -9.851 1.00 68.62 1002 ILE A N 1
ATOM 7876 C CA . ILE A 1 1002 ? -14.020 -26.776 -9.801 1.00 68.62 1002 ILE A CA 1
ATOM 7877 C C . ILE A 1 1002 ? -14.173 -28.223 -9.333 1.00 68.62 1002 ILE A C 1
ATOM 7879 O O . ILE A 1 1002 ? -14.904 -28.490 -8.389 1.00 68.62 1002 ILE A O 1
ATOM 7883 N N . ALA A 1 1003 ? -13.499 -29.178 -9.955 1.00 78.38 1003 ALA A N 1
ATOM 7884 C CA . ALA A 1 1003 ? -13.393 -30.552 -9.487 1.00 78.38 1003 ALA A CA 1
ATOM 7885 C C . ALA A 1 1003 ? -11.931 -30.976 -9.558 1.00 78.38 1003 ALA A C 1
ATOM 7887 O O . ALA A 1 1003 ? -11.328 -30.932 -10.616 1.00 78.38 1003 ALA A O 1
ATOM 7888 N N . TYR A 1 1004 ? -11.351 -31.371 -8.440 1.00 70.56 1004 TYR A N 1
ATOM 7889 C CA . TYR A 1 1004 ? -9.933 -31.621 -8.254 1.00 70.56 1004 TYR A CA 1
ATOM 7890 C C . TYR A 1 1004 ? -9.747 -32.956 -7.539 1.00 70.56 1004 TYR A C 1
ATOM 7892 O O . TYR A 1 1004 ? -10.279 -33.159 -6.458 1.00 70.56 1004 TYR A O 1
ATOM 7900 N N . GLN A 1 1005 ? -8.973 -33.874 -8.095 1.00 70.62 1005 GLN A N 1
ATOM 7901 C CA . GLN A 1 1005 ? -8.612 -35.133 -7.456 1.00 70.62 1005 GLN A CA 1
ATOM 7902 C C . GLN A 1 1005 ? -7.112 -35.305 -7.541 1.00 70.62 1005 GLN A C 1
ATOM 7904 O O . GLN A 1 1005 ? -6.532 -35.214 -8.619 1.00 70.62 1005 GLN A O 1
ATOM 7909 N N . ASN A 1 1006 ? -6.483 -35.602 -6.412 1.00 64.38 1006 ASN A N 1
ATOM 7910 C CA . ASN A 1 1006 ? -5.050 -35.824 -6.373 1.00 64.38 1006 ASN A CA 1
ATOM 7911 C C . ASN A 1 1006 ? -4.723 -37.074 -5.558 1.00 64.38 1006 ASN A C 1
ATOM 7913 O O . ASN A 1 1006 ? -4.611 -37.034 -4.336 1.00 64.38 1006 ASN A O 1
ATOM 7917 N N . LYS A 1 1007 ? -4.567 -38.191 -6.268 1.00 57.78 1007 LYS A N 1
ATOM 7918 C CA . LYS A 1 1007 ? -4.032 -39.459 -5.770 1.00 57.78 1007 LYS A CA 1
ATOM 7919 C C . LYS A 1 1007 ? -2.605 -39.636 -6.281 1.00 57.78 1007 LYS A C 1
ATOM 7921 O O . LYS A 1 1007 ? -2.302 -40.626 -6.948 1.00 57.78 1007 LYS A O 1
ATOM 7926 N N . PHE A 1 1008 ? -1.739 -38.655 -6.034 1.00 46.88 1008 PHE A N 1
ATOM 7927 C CA . PHE A 1 1008 ? -0.350 -38.711 -6.477 1.00 46.88 1008 PHE A CA 1
ATOM 7928 C C . PHE A 1 1008 ? 0.369 -39.955 -5.909 1.00 46.88 1008 PHE A C 1
ATOM 7930 O O . PHE A 1 1008 ? 0.193 -40.273 -4.732 1.00 46.88 1008 PHE A O 1
ATOM 7937 N N . PRO A 1 1009 ? 1.192 -40.668 -6.699 1.00 46.28 1009 PRO A N 1
ATOM 7938 C CA . PRO A 1 1009 ? 1.486 -40.432 -8.116 1.00 46.28 1009 PRO A CA 1
ATOM 7939 C C . PRO A 1 1009 ? 0.470 -41.069 -9.082 1.00 46.28 1009 PRO A C 1
ATOM 7941 O O . PRO A 1 1009 ? 0.546 -40.810 -10.277 1.00 46.28 1009 PRO A O 1
ATOM 7944 N N . MET A 1 1010 ? -0.462 -41.899 -8.595 1.00 54.31 1010 MET A N 1
ATOM 7945 C CA . MET A 1 1010 ? -1.323 -42.790 -9.392 1.00 54.31 1010 MET A CA 1
ATOM 7946 C C . MET A 1 1010 ? -2.341 -42.085 -10.293 1.00 54.31 1010 MET A C 1
ATOM 7948 O O . MET A 1 1010 ? -2.601 -42.570 -11.391 1.00 54.31 1010 MET A O 1
ATOM 7952 N N . GLN A 1 1011 ? -2.965 -40.998 -9.833 1.00 63.44 1011 GLN A N 1
ATOM 7953 C CA . GLN A 1 1011 ? -4.012 -40.301 -10.585 1.00 63.44 1011 GLN A CA 1
ATOM 7954 C C . GLN A 1 1011 ? -4.139 -38.834 -10.162 1.00 63.44 1011 GLN A C 1
ATOM 7956 O O . GLN A 1 1011 ? -4.140 -38.521 -8.975 1.00 63.44 1011 GLN A O 1
ATOM 7961 N N . PHE A 1 1012 ? -4.310 -37.946 -11.134 1.00 61.22 1012 PHE A N 1
ATOM 7962 C CA . PHE A 1 1012 ? -4.567 -36.523 -10.953 1.00 61.22 1012 PHE A CA 1
ATOM 7963 C C . PHE A 1 1012 ? -5.703 -36.091 -11.879 1.00 61.22 1012 PHE A C 1
ATOM 7965 O O . PHE A 1 1012 ? -5.749 -36.523 -13.024 1.00 61.22 1012 PHE A O 1
ATOM 7972 N N . GLN A 1 1013 ? -6.627 -35.262 -11.414 1.00 68.94 1013 GLN A N 1
ATOM 7973 C CA . GLN A 1 1013 ? -7.701 -34.704 -12.231 1.00 68.94 1013 GLN A CA 1
ATOM 7974 C C . GLN A 1 1013 ? -7.991 -33.279 -11.771 1.00 68.94 1013 GLN A C 1
ATOM 7976 O O . GLN A 1 1013 ? -8.074 -33.035 -10.571 1.00 68.94 1013 GLN A O 1
ATOM 7981 N N . LEU A 1 1014 ? -8.167 -32.348 -12.701 1.00 59.03 1014 LEU A N 1
ATOM 7982 C CA . LEU A 1 1014 ? -8.730 -31.029 -12.438 1.00 59.03 1014 LEU A CA 1
ATOM 7983 C C . LEU A 1 1014 ? -9.723 -30.700 -13.537 1.00 59.03 1014 LEU A C 1
ATOM 7985 O O . LEU A 1 1014 ? -9.444 -30.905 -14.710 1.00 59.03 1014 LEU A O 1
ATOM 7989 N N . LYS A 1 1015 ? -10.855 -30.140 -13.158 1.00 74.00 1015 LYS A N 1
ATOM 7990 C CA . LYS A 1 1015 ? -11.855 -29.573 -14.039 1.00 74.00 1015 LYS A CA 1
ATOM 7991 C C . LYS A 1 1015 ? -12.259 -28.228 -13.469 1.00 74.00 1015 LYS A C 1
ATOM 7993 O O . LYS A 1 1015 ? -12.551 -28.152 -12.285 1.00 74.00 1015 LYS A O 1
ATOM 7998 N N . VAL A 1 1016 ? -12.238 -27.177 -14.268 1.00 60.19 1016 VAL A N 1
ATOM 7999 C CA . VAL A 1 1016 ? -12.646 -25.825 -13.891 1.00 60.19 1016 VAL A CA 1
ATOM 8000 C C . VAL A 1 1016 ? -13.574 -25.325 -14.980 1.00 60.19 1016 VAL A C 1
ATOM 8002 O O . VAL A 1 1016 ? -13.146 -25.239 -16.120 1.00 60.19 1016 VAL A O 1
ATOM 8005 N N . ASP A 1 1017 ? -14.809 -24.990 -14.636 1.00 78.00 1017 ASP A N 1
ATOM 8006 C CA . ASP A 1 1017 ? -15.830 -24.447 -15.531 1.00 78.00 1017 ASP A CA 1
ATOM 8007 C C . ASP A 1 1017 ? -16.368 -23.142 -14.931 1.00 78.00 1017 ASP A C 1
ATOM 8009 O O . ASP A 1 1017 ? -17.073 -23.160 -13.921 1.00 78.00 1017 ASP A O 1
ATOM 8013 N N . ALA A 1 1018 ? -16.030 -22.008 -15.540 1.00 75.44 1018 ALA A N 1
ATOM 8014 C CA . ALA A 1 1018 ? -16.444 -20.674 -15.122 1.00 75.44 1018 ALA A CA 1
ATOM 8015 C C . ALA A 1 1018 ? -17.422 -20.045 -16.125 1.00 75.44 1018 ALA A C 1
ATOM 8017 O O . ALA A 1 1018 ? -17.228 -20.117 -17.341 1.00 75.44 1018 ALA A O 1
ATOM 8018 N N . GLU A 1 1019 ? -18.462 -19.397 -15.603 1.00 81.88 1019 GLU A N 1
ATOM 8019 C CA . GLU A 1 1019 ? -19.512 -18.731 -16.369 1.00 81.88 1019 GLU A CA 1
ATOM 8020 C C . GLU A 1 1019 ? -19.812 -17.333 -15.811 1.00 81.88 1019 GLU A C 1
ATOM 8022 O O . GLU A 1 1019 ? -19.787 -17.095 -14.599 1.00 81.88 1019 GLU A O 1
ATOM 8027 N N . THR A 1 1020 ? -20.107 -16.394 -16.714 1.00 73.69 1020 THR A N 1
ATOM 8028 C CA . THR A 1 1020 ? -20.570 -15.042 -16.359 1.00 73.69 1020 THR A CA 1
ATOM 8029 C C . THR A 1 1020 ? -21.868 -14.713 -17.103 1.00 73.69 1020 THR A C 1
ATOM 8031 O O . THR A 1 1020 ? -21.818 -14.171 -18.209 1.00 73.69 1020 THR A O 1
ATOM 8034 N N . PRO A 1 1021 ? -23.041 -15.010 -16.513 1.00 63.84 1021 PRO A N 1
ATOM 8035 C CA . PRO A 1 1021 ? -24.331 -14.826 -17.181 1.00 63.84 1021 PRO A CA 1
ATOM 8036 C C . PRO A 1 1021 ? -24.683 -13.365 -17.506 1.00 63.84 1021 PRO A C 1
ATOM 8038 O O . PRO A 1 1021 ? -25.416 -13.109 -18.454 1.00 63.84 1021 PRO A O 1
ATOM 8041 N N . THR A 1 1022 ? -24.183 -12.384 -16.741 1.00 61.66 1022 THR A N 1
ATOM 8042 C CA . THR A 1 1022 ? -24.524 -10.960 -16.946 1.00 61.66 1022 THR A CA 1
ATOM 8043 C C . THR A 1 1022 ? -23.620 -10.235 -17.948 1.00 61.66 1022 THR A C 1
ATOM 8045 O O . THR A 1 1022 ? -24.006 -9.190 -18.466 1.00 61.66 1022 THR A O 1
ATOM 8048 N N . MET A 1 1023 ? -22.449 -10.789 -18.289 1.00 55.03 1023 MET A N 1
ATOM 8049 C CA . MET A 1 1023 ? -21.532 -10.229 -19.289 1.00 55.03 1023 MET A CA 1
ATOM 8050 C C . MET A 1 1023 ? -21.408 -11.163 -20.491 1.00 55.03 1023 MET A C 1
ATOM 8052 O O . MET A 1 1023 ? -20.640 -12.119 -20.453 1.00 55.03 1023 MET A O 1
ATOM 8056 N N . LYS A 1 1024 ? -22.128 -10.858 -21.580 1.00 61.94 1024 LYS A N 1
ATOM 8057 C CA . LYS A 1 1024 ? -21.941 -11.464 -22.917 1.00 61.94 1024 LYS A CA 1
ATOM 8058 C C . LYS A 1 1024 ? -21.852 -13.013 -22.944 1.00 61.94 1024 LYS A C 1
ATOM 8060 O O . LYS A 1 1024 ? -21.297 -13.542 -23.896 1.00 61.94 1024 LYS A O 1
ATOM 8065 N N . ASN A 1 1025 ? -22.386 -13.741 -21.954 1.00 59.97 1025 ASN A N 1
ATOM 8066 C CA . ASN A 1 1025 ? -22.320 -15.210 -21.839 1.00 59.97 1025 ASN A CA 1
ATOM 8067 C C . ASN A 1 1025 ? -20.921 -15.801 -22.103 1.00 59.97 1025 ASN A C 1
ATOM 8069 O O . ASN A 1 1025 ? -20.743 -16.666 -22.962 1.00 59.97 1025 ASN A O 1
ATOM 8073 N N . ILE A 1 1026 ? -19.913 -15.312 -21.382 1.00 66.00 1026 ILE A N 1
ATOM 8074 C CA . ILE A 1 1026 ? -18.560 -15.879 -21.444 1.00 66.00 1026 ILE A CA 1
ATOM 8075 C C . ILE A 1 1026 ? -18.531 -17.209 -20.680 1.00 66.00 1026 ILE A C 1
ATOM 8077 O O . ILE A 1 1026 ? -18.915 -17.257 -19.506 1.00 66.00 1026 ILE A O 1
ATOM 8081 N N . HIS A 1 1027 ? -18.020 -18.256 -21.331 1.00 76.38 1027 HIS A N 1
ATOM 8082 C CA . HIS A 1 1027 ? -17.767 -19.569 -20.737 1.00 76.38 1027 HIS A CA 1
ATOM 8083 C C . HIS A 1 1027 ? -16.301 -19.966 -20.927 1.00 76.38 1027 HIS A C 1
ATOM 8085 O O . HIS A 1 1027 ? -15.796 -19.985 -22.050 1.00 76.38 1027 HIS A O 1
ATOM 8091 N N . ALA A 1 1028 ? -15.628 -20.324 -19.837 1.00 64.25 1028 ALA A N 1
ATOM 8092 C CA . ALA A 1 1028 ? -14.259 -20.827 -19.854 1.00 64.25 1028 ALA A CA 1
ATOM 8093 C C . ALA A 1 1028 ? -14.191 -22.153 -19.091 1.00 64.25 1028 ALA A C 1
ATOM 8095 O O . ALA A 1 1028 ? -14.619 -22.226 -17.943 1.00 64.25 1028 ALA A O 1
ATOM 8096 N N . GLY A 1 1029 ? -13.666 -23.194 -19.734 1.00 71.31 1029 GLY A N 1
ATOM 8097 C CA . GLY A 1 1029 ? -13.585 -24.549 -19.203 1.00 71.31 1029 GLY A CA 1
ATOM 8098 C C . GLY A 1 1029 ? -12.201 -25.155 -19.419 1.00 71.31 1029 GLY A C 1
ATOM 8099 O O . GLY A 1 1029 ? -11.666 -25.080 -20.522 1.00 71.31 1029 GLY A O 1
ATOM 8100 N N . VAL A 1 1030 ? -11.611 -25.777 -18.404 1.00 58.62 1030 VAL A N 1
ATOM 8101 C CA . VAL A 1 1030 ? -10.379 -26.571 -18.524 1.00 58.62 1030 VAL A CA 1
ATOM 8102 C C . VAL A 1 1030 ? -10.556 -27.863 -17.747 1.00 58.62 1030 VAL A C 1
ATOM 8104 O O . VAL A 1 1030 ? -10.890 -27.834 -16.572 1.00 58.62 1030 VAL A O 1
ATOM 8107 N N . GLU A 1 1031 ? -10.304 -28.995 -18.385 1.00 80.12 1031 GLU A N 1
ATOM 8108 C CA . GLU A 1 1031 ? -10.321 -30.330 -17.808 1.00 80.12 1031 GLU A CA 1
ATOM 8109 C C . GLU A 1 1031 ? -8.996 -31.019 -18.137 1.00 80.12 1031 GLU A C 1
ATOM 8111 O O . GLU A 1 1031 ? -8.587 -31.070 -19.290 1.00 80.12 1031 GLU A O 1
ATOM 8116 N N . TYR A 1 1032 ? -8.303 -31.555 -17.143 1.00 72.75 1032 TYR A N 1
ATOM 8117 C CA . TYR A 1 1032 ? -7.199 -32.474 -17.360 1.00 72.75 1032 TYR A CA 1
ATOM 8118 C C . TYR A 1 1032 ? -7.302 -33.659 -16.402 1.00 72.75 1032 TYR A C 1
ATOM 8120 O O . TYR A 1 1032 ? -7.747 -33.530 -15.262 1.00 72.75 1032 TYR A O 1
ATOM 8128 N N . GLN A 1 1033 ? -6.867 -34.829 -16.847 1.00 80.88 1033 GLN A N 1
ATOM 8129 C CA . GLN A 1 1033 ? -6.824 -36.065 -16.086 1.00 80.88 1033 GLN A CA 1
ATOM 8130 C C . GLN A 1 1033 ? -5.567 -36.839 -16.473 1.00 80.88 1033 GLN A C 1
ATOM 8132 O O . GLN A 1 1033 ? -5.352 -37.146 -17.634 1.00 80.88 1033 GLN A O 1
ATOM 8137 N N . MET A 1 1034 ? -4.750 -37.193 -15.494 1.00 72.62 1034 MET A N 1
ATOM 8138 C CA . MET A 1 1034 ? -3.563 -38.020 -15.652 1.00 72.62 1034 MET A CA 1
ATOM 8139 C C . MET A 1 1034 ? -3.714 -39.270 -14.784 1.00 72.62 1034 MET A C 1
ATOM 8141 O O . MET A 1 1034 ? -4.172 -39.184 -13.645 1.00 72.62 1034 MET A O 1
ATOM 8145 N N . ARG A 1 1035 ? -3.318 -40.435 -15.287 1.00 76.50 1035 ARG A N 1
ATOM 8146 C CA . ARG A 1 1035 ? -3.189 -41.688 -14.528 1.00 76.50 1035 ARG A CA 1
ATOM 8147 C C . ARG A 1 1035 ? -1.803 -42.253 -14.792 1.00 76.50 1035 ARG A C 1
ATOM 8149 O O . ARG A 1 1035 ? -1.283 -42.049 -15.875 1.00 76.50 1035 ARG A O 1
ATOM 8156 N N . SER A 1 1036 ? -1.191 -42.913 -13.818 1.00 69.56 1036 SER A N 1
ATOM 8157 C CA . SER A 1 1036 ? 0.146 -43.521 -13.941 1.00 69.56 1036 SER A CA 1
ATOM 8158 C C . SER A 1 1036 ? 0.173 -45.009 -13.578 1.00 69.56 1036 SER A C 1
ATOM 8160 O O . SER A 1 1036 ? 1.226 -45.634 -13.621 1.00 69.56 1036 SER A O 1
ATOM 8162 N N . SER A 1 1037 ? -0.976 -45.587 -13.211 1.00 61.34 1037 SER A N 1
ATOM 8163 C CA . SER A 1 1037 ? -1.119 -47.001 -12.852 1.00 61.34 1037 SER A CA 1
ATOM 8164 C C . SER A 1 1037 ? -2.463 -47.544 -13.357 1.00 61.34 1037 SER A C 1
ATOM 8166 O O . SER A 1 1037 ? -3.485 -46.893 -13.115 1.00 61.34 1037 SER A O 1
ATOM 8168 N N . PRO A 1 1038 ? -2.507 -48.709 -14.041 1.00 65.88 1038 PRO A N 1
ATOM 8169 C CA . PRO A 1 1038 ? -1.386 -49.612 -14.348 1.00 65.88 1038 PRO A CA 1
ATOM 8170 C C . PRO A 1 1038 ? -0.467 -49.133 -15.488 1.00 65.88 1038 PRO A C 1
ATOM 8172 O O . PRO A 1 1038 ? 0.640 -49.645 -15.615 1.00 65.88 1038 PRO A O 1
ATOM 8175 N N . LYS A 1 1039 ? -0.914 -48.170 -16.302 1.00 76.75 1039 LYS A N 1
ATOM 8176 C CA . LYS A 1 1039 ? -0.148 -47.532 -17.384 1.00 76.75 1039 LYS A CA 1
ATOM 8177 C C . LYS A 1 1039 ? -0.395 -46.025 -17.364 1.00 76.75 1039 LYS A C 1
ATOM 8179 O O . LYS A 1 1039 ? -1.409 -45.579 -16.814 1.00 76.75 1039 LYS A O 1
ATOM 8184 N N . TRP A 1 1040 ? 0.530 -45.248 -17.910 1.00 80.38 1040 TRP A N 1
ATOM 8185 C CA . TRP A 1 1040 ? 0.425 -43.798 -17.928 1.00 80.38 1040 TRP A CA 1
ATOM 8186 C C . TRP A 1 1040 ? -0.543 -43.302 -19.008 1.00 80.38 1040 TRP A C 1
ATOM 8188 O O . TRP A 1 1040 ? -0.375 -43.596 -20.185 1.00 80.38 1040 TRP A O 1
ATOM 8198 N N . THR A 1 1041 ? -1.554 -42.529 -18.619 1.00 82.25 1041 THR A N 1
ATOM 8199 C CA . THR A 1 1041 ? -2.520 -41.913 -19.538 1.00 82.25 1041 THR A CA 1
ATOM 8200 C C . THR A 1 1041 ? -2.719 -40.444 -19.193 1.00 82.25 1041 THR A C 1
ATOM 8202 O O . THR A 1 1041 ? -2.835 -40.115 -18.012 1.00 82.25 1041 THR A O 1
ATOM 8205 N N . PHE A 1 1042 ? -2.867 -39.576 -20.182 1.00 81.50 1042 PHE A N 1
ATOM 8206 C CA . PHE A 1 1042 ? -3.191 -38.164 -20.028 1.00 81.50 1042 PHE A CA 1
ATOM 8207 C C . PHE A 1 1042 ? -4.384 -37.797 -20.915 1.00 81.50 1042 PHE A C 1
ATOM 8209 O O . PHE A 1 1042 ? -4.418 -38.146 -22.084 1.00 81.50 1042 PHE A O 1
ATOM 8216 N N . ASN A 1 1043 ? -5.355 -37.081 -20.364 1.00 85.19 1043 ASN A N 1
ATOM 8217 C CA . ASN A 1 1043 ? -6.493 -36.495 -21.060 1.00 85.19 1043 ASN A CA 1
ATOM 8218 C C . ASN A 1 1043 ? -6.507 -35.007 -20.719 1.00 85.19 1043 ASN A C 1
ATOM 8220 O O . ASN A 1 1043 ? -6.580 -34.670 -19.545 1.00 85.19 1043 ASN A O 1
ATOM 8224 N N . GLY A 1 1044 ? -6.469 -34.119 -21.698 1.00 75.12 1044 GLY A N 1
ATOM 8225 C CA . GLY A 1 1044 ? -6.619 -32.677 -21.537 1.00 75.12 1044 GLY A CA 1
ATOM 8226 C C . GLY A 1 1044 ? -7.729 -32.163 -22.446 1.00 75.12 1044 GLY A C 1
ATOM 8227 O O . GLY A 1 1044 ? -7.884 -32.641 -23.566 1.00 75.12 1044 GLY A O 1
ATOM 8228 N N . LYS A 1 1045 ? -8.509 -31.192 -21.979 1.00 86.19 1045 LYS A N 1
ATOM 8229 C CA . LYS A 1 1045 ? -9.526 -30.468 -22.739 1.00 86.19 1045 LYS A CA 1
ATOM 8230 C C . LYS A 1 1045 ? -9.609 -29.027 -22.244 1.00 86.19 1045 LYS A C 1
ATOM 8232 O O . LYS A 1 1045 ? -9.870 -28.793 -21.074 1.00 86.19 1045 LYS A O 1
ATOM 8237 N N . ALA A 1 1046 ? -9.453 -28.054 -23.127 1.00 67.44 1046 ALA A N 1
ATOM 8238 C CA . ALA A 1 1046 ? -9.688 -26.642 -22.850 1.00 67.44 1046 ALA A CA 1
ATOM 8239 C C . ALA A 1 1046 ? -10.781 -26.111 -23.783 1.00 67.44 1046 ALA A C 1
ATOM 8241 O O . ALA A 1 1046 ? -10.841 -26.493 -24.951 1.00 67.44 1046 ALA A O 1
ATOM 8242 N N . ARG A 1 1047 ? -11.652 -25.243 -23.266 1.00 82.44 1047 ARG A N 1
ATOM 8243 C CA . ARG A 1 1047 ? -12.751 -24.603 -23.990 1.00 82.44 1047 ARG A CA 1
ATOM 8244 C C . ARG A 1 1047 ? -12.856 -23.136 -23.589 1.00 82.44 1047 ARG A C 1
ATOM 8246 O O . ARG A 1 1047 ? -12.931 -22.824 -22.405 1.00 82.44 1047 ARG A O 1
ATOM 8253 N N . LEU A 1 1048 ? -12.936 -22.244 -24.567 1.00 75.69 1048 LEU A N 1
ATOM 8254 C CA . LEU A 1 1048 ? -13.257 -20.835 -24.356 1.00 75.69 1048 LEU A CA 1
ATOM 8255 C C . LEU A 1 1048 ? -14.328 -20.422 -25.364 1.00 75.69 1048 LEU A C 1
ATOM 8257 O O . LEU A 1 1048 ? -14.108 -20.508 -26.571 1.00 75.69 1048 LEU A O 1
ATOM 8261 N N . ALA A 1 1049 ? -15.478 -19.977 -24.869 1.00 73.88 1049 ALA A N 1
ATOM 8262 C CA . ALA A 1 1049 ? -16.600 -19.537 -25.686 1.00 73.88 1049 ALA A CA 1
ATOM 8263 C C . ALA A 1 1049 ? -17.042 -18.125 -25.284 1.00 73.88 1049 ALA A C 1
ATOM 8265 O O . ALA A 1 1049 ? -17.209 -17.807 -24.105 1.00 73.88 1049 ALA A O 1
ATOM 8266 N N . TYR A 1 1050 ? -17.227 -17.278 -26.292 1.00 70.81 1050 TYR A N 1
ATOM 8267 C CA . TYR A 1 1050 ? -17.756 -15.918 -26.191 1.00 70.81 1050 TYR A CA 1
ATOM 8268 C C . TYR A 1 1050 ? -18.546 -15.610 -27.479 1.00 70.81 1050 TYR A C 1
ATOM 8270 O O . TYR A 1 1050 ? -18.452 -16.376 -28.441 1.00 70.81 1050 TYR A O 1
ATOM 8278 N N . PRO A 1 1051 ? -19.367 -14.546 -27.547 1.00 69.62 1051 PRO A N 1
ATOM 8279 C CA . PRO A 1 1051 ? -20.337 -14.388 -28.631 1.00 69.62 1051 PRO A CA 1
ATOM 8280 C C . PRO A 1 1051 ? -19.711 -14.482 -30.029 1.00 69.62 1051 PRO A C 1
ATOM 8282 O O . PRO A 1 1051 ? -18.872 -13.663 -30.401 1.00 69.62 1051 PRO A O 1
ATOM 8285 N N . GLY A 1 1052 ? -20.133 -15.495 -30.793 1.00 65.12 1052 GLY A N 1
ATOM 8286 C CA . GLY A 1 1052 ? -19.709 -15.733 -32.175 1.00 65.12 1052 GLY A CA 1
ATOM 8287 C C . GLY A 1 1052 ? -18.394 -16.503 -32.367 1.00 65.12 1052 GLY A C 1
ATOM 8288 O O . GLY A 1 1052 ? -18.036 -16.747 -33.517 1.00 65.12 1052 GLY A O 1
ATOM 8289 N N . LYS A 1 1053 ? -17.677 -16.900 -31.303 1.00 72.62 1053 LYS A N 1
ATOM 8290 C CA . LYS A 1 1053 ? -16.400 -17.635 -31.404 1.00 72.62 1053 LYS A CA 1
ATOM 8291 C C . LYS A 1 1053 ? -16.256 -18.713 -30.328 1.00 72.62 1053 LYS A C 1
ATOM 8293 O O . LYS A 1 1053 ? -16.644 -18.522 -29.177 1.00 72.62 1053 LYS A O 1
ATOM 8298 N N . GLU A 1 1054 ? -15.656 -19.837 -30.707 1.00 79.38 1054 GLU A N 1
ATOM 8299 C CA . GLU A 1 1054 ? -15.399 -20.969 -29.818 1.00 79.38 1054 GLU A CA 1
ATOM 8300 C C . GLU A 1 1054 ? -14.015 -21.555 -30.105 1.00 79.38 1054 GLU A C 1
ATOM 8302 O O . GLU A 1 1054 ? -13.698 -21.881 -31.247 1.00 79.38 1054 GLU A O 1
ATOM 8307 N N . PHE A 1 1055 ? -13.206 -21.681 -29.056 1.00 77.81 1055 PHE A N 1
ATOM 8308 C CA . PHE A 1 1055 ? -11.903 -22.333 -29.093 1.00 77.81 1055 PHE A CA 1
ATOM 8309 C C . PHE A 1 1055 ? -11.962 -23.617 -28.266 1.00 77.81 1055 PHE A C 1
ATOM 8311 O O . PHE A 1 1055 ? -12.387 -23.583 -27.107 1.00 77.81 1055 PHE A O 1
ATOM 8318 N N . VAL A 1 1056 ? -11.524 -24.736 -28.843 1.00 85.06 1056 VAL A N 1
ATOM 8319 C CA . VAL A 1 1056 ? -11.464 -26.049 -28.193 1.00 85.06 1056 VAL A CA 1
ATOM 8320 C C . VAL A 1 1056 ? -10.106 -26.682 -28.465 1.00 85.06 1056 VAL A C 1
ATOM 8322 O O . VAL A 1 1056 ? -9.693 -26.798 -29.612 1.00 85.06 1056 VAL A O 1
ATOM 8325 N N . ALA A 1 1057 ? -9.424 -27.138 -27.421 1.00 74.69 1057 ALA A N 1
ATOM 8326 C CA . ALA A 1 1057 ? -8.213 -27.942 -27.545 1.00 74.69 1057 ALA A CA 1
ATOM 8327 C C . ALA A 1 1057 ? -8.370 -29.228 -26.734 1.00 74.69 1057 ALA A C 1
ATOM 8329 O O . ALA A 1 1057 ? -8.835 -29.167 -25.598 1.00 74.69 1057 ALA A O 1
ATOM 8330 N N . THR A 1 1058 ? -7.991 -30.377 -27.285 1.00 88.06 1058 THR A N 1
ATOM 8331 C CA . THR A 1 1058 ? -7.960 -31.662 -26.578 1.00 88.06 1058 THR A CA 1
ATOM 8332 C C . THR A 1 1058 ? -6.636 -32.374 -26.798 1.00 88.06 1058 THR A C 1
ATOM 8334 O O . THR A 1 1058 ? -6.098 -32.334 -27.898 1.00 88.06 1058 THR A O 1
ATOM 8337 N N . GLU A 1 1059 ? -6.154 -33.072 -25.781 1.00 81.31 1059 GLU A N 1
ATOM 8338 C CA . GLU A 1 1059 ? -4.944 -33.891 -25.822 1.00 81.31 1059 GLU A CA 1
ATOM 8339 C C . GLU A 1 1059 ? -5.239 -35.239 -25.165 1.00 81.31 1059 GLU A C 1
ATOM 8341 O O . GLU A 1 1059 ? -5.802 -35.281 -24.073 1.00 81.31 1059 GLU A O 1
ATOM 8346 N N . HIS A 1 1060 ? -4.867 -36.339 -25.803 1.00 92.12 1060 HIS A N 1
ATOM 8347 C CA . HIS A 1 1060 ? -5.035 -37.683 -25.264 1.00 92.12 1060 HIS A CA 1
ATOM 8348 C C . HIS A 1 1060 ? -3.751 -38.480 -25.457 1.00 92.12 1060 HIS A C 1
ATOM 8350 O O . HIS A 1 1060 ? -3.408 -38.790 -26.587 1.00 92.12 1060 HIS A O 1
ATOM 8356 N N . ILE A 1 1061 ? -3.057 -38.843 -24.383 1.00 86.56 1061 ILE A N 1
ATOM 8357 C CA . ILE A 1 1061 ? -1.847 -39.662 -24.436 1.00 86.56 1061 ILE A CA 1
ATOM 8358 C C . ILE A 1 1061 ? -2.093 -40.965 -23.686 1.00 86.56 1061 ILE A C 1
ATOM 8360 O O . ILE A 1 1061 ? -2.532 -40.939 -22.543 1.00 86.56 1061 ILE A O 1
ATOM 8364 N N . ASP A 1 1062 ? -1.795 -42.100 -24.305 1.00 88.81 1062 ASP A N 1
ATOM 8365 C CA . ASP A 1 1062 ? -2.020 -43.431 -23.742 1.00 88.81 1062 ASP A CA 1
ATOM 8366 C C . ASP A 1 1062 ? -0.766 -44.302 -23.879 1.00 88.81 1062 ASP A C 1
ATOM 8368 O O . ASP A 1 1062 ? -0.314 -44.595 -24.990 1.00 88.81 1062 ASP A O 1
ATOM 8372 N N . GLU A 1 1063 ? -0.184 -44.717 -22.755 1.00 85.19 1063 GLU A N 1
ATOM 8373 C CA . GLU A 1 1063 ? 0.917 -45.676 -22.702 1.00 85.19 1063 GLU A CA 1
ATOM 8374 C C . GLU A 1 1063 ? 0.405 -47.081 -23.052 1.00 85.19 1063 GLU A C 1
ATOM 8376 O O . GLU A 1 1063 ? -0.215 -47.776 -22.249 1.00 85.19 1063 GLU A O 1
ATOM 8381 N N . GLN A 1 1064 ? 0.699 -47.533 -24.269 1.00 87.00 1064 GLN A N 1
ATOM 8382 C CA . GLN A 1 1064 ? 0.294 -48.843 -24.780 1.00 87.00 1064 GLN A CA 1
ATOM 8383 C C . GLN A 1 1064 ? 1.052 -49.977 -24.076 1.00 87.00 1064 GLN A C 1
ATOM 8385 O O . GLN A 1 1064 ? 0.475 -50.990 -23.680 1.00 87.00 1064 GLN A O 1
ATOM 8390 N N . VAL A 1 1065 ? 2.358 -49.800 -23.897 1.00 82.81 1065 VAL A N 1
ATOM 8391 C CA . VAL A 1 1065 ? 3.283 -50.679 -23.164 1.00 82.81 1065 VAL A CA 1
ATOM 8392 C C . VAL A 1 1065 ? 4.341 -49.796 -22.513 1.00 82.81 1065 VAL A C 1
ATOM 8394 O O . VAL A 1 1065 ? 4.522 -48.671 -22.960 1.00 82.81 1065 VAL A O 1
ATOM 8397 N N . ALA A 1 1066 ? 5.029 -50.273 -21.472 1.00 77.81 1066 ALA A N 1
ATOM 8398 C CA . ALA A 1 1066 ? 6.003 -49.463 -20.737 1.00 77.81 1066 ALA A CA 1
ATOM 8399 C C . ALA A 1 1066 ? 7.007 -48.788 -21.690 1.00 77.81 1066 ALA A C 1
ATOM 8401 O O . ALA A 1 1066 ? 7.759 -49.466 -22.398 1.00 77.81 1066 ALA A O 1
ATOM 8402 N N . GLY A 1 1067 ? 6.984 -47.455 -21.728 1.00 75.62 1067 GLY A N 1
ATOM 8403 C CA . GLY A 1 1067 ? 7.819 -46.674 -22.634 1.00 75.62 1067 GLY A CA 1
ATOM 8404 C C . GLY A 1 1067 ? 7.341 -46.603 -24.091 1.00 75.62 1067 GLY A C 1
ATOM 8405 O O . GLY A 1 1067 ? 8.123 -46.181 -24.929 1.00 75.62 1067 GLY A O 1
ATOM 8406 N N . LYS A 1 1068 ? 6.109 -46.994 -24.447 1.00 87.44 1068 LYS A N 1
ATOM 8407 C CA . LYS A 1 1068 ? 5.479 -46.703 -25.752 1.00 87.44 1068 LYS A CA 1
ATOM 8408 C C . LYS A 1 1068 ? 4.134 -46.009 -25.538 1.00 87.44 1068 LYS A C 1
ATOM 8410 O O . LYS A 1 1068 ? 3.228 -46.597 -24.955 1.00 87.44 1068 LYS A O 1
ATOM 8415 N N . TYR A 1 1069 ? 3.975 -44.808 -26.075 1.00 88.00 1069 TYR A N 1
ATOM 8416 C CA . TYR A 1 1069 ? 2.807 -43.947 -25.915 1.00 88.00 1069 TYR A CA 1
ATOM 8417 C C . TYR A 1 1069 ? 2.154 -43.647 -27.260 1.00 88.00 1069 TYR A C 1
ATOM 8419 O O . TYR A 1 1069 ? 2.822 -43.569 -28.288 1.00 88.00 1069 TYR A O 1
ATOM 8427 N N . LYS A 1 1070 ? 0.841 -43.449 -27.247 1.00 92.81 1070 LYS A N 1
ATOM 8428 C CA . LYS A 1 1070 ? 0.058 -42.952 -28.373 1.00 92.81 1070 LYS A CA 1
ATOM 8429 C C . LYS A 1 1070 ? -0.580 -41.631 -27.960 1.00 92.81 1070 LYS A C 1
ATOM 8431 O O . LYS A 1 1070 ? -1.387 -41.637 -27.042 1.00 92.81 1070 LYS A O 1
ATOM 8436 N N . ALA A 1 1071 ? -0.204 -40.528 -28.596 1.00 89.00 1071 ALA A N 1
ATOM 8437 C CA . ALA A 1 1071 ? -0.729 -39.189 -28.338 1.00 89.00 1071 ALA A CA 1
ATOM 8438 C C . ALA A 1 1071 ? -1.674 -38.741 -29.464 1.00 89.00 1071 ALA A C 1
ATOM 8440 O O . ALA A 1 1071 ? -1.376 -38.955 -30.636 1.00 89.00 1071 ALA A O 1
ATOM 8441 N N . VAL A 1 1072 ? -2.802 -38.126 -29.126 1.00 92.69 1072 VAL A N 1
ATOM 8442 C CA . VAL A 1 1072 ? -3.806 -37.591 -30.049 1.00 92.69 1072 VAL A CA 1
ATOM 8443 C C . VAL A 1 1072 ? -4.169 -36.177 -29.600 1.00 92.69 1072 VAL A C 1
ATOM 8445 O O . VAL A 1 1072 ? -4.836 -35.998 -28.582 1.00 92.69 1072 VAL A O 1
ATOM 8448 N N . THR A 1 1073 ? -3.756 -35.179 -30.373 1.00 85.94 1073 THR A N 1
ATOM 8449 C CA . THR A 1 1073 ? -4.044 -33.759 -30.144 1.00 85.94 1073 THR A CA 1
ATOM 8450 C C . THR A 1 1073 ? -5.076 -33.270 -31.152 1.00 85.94 1073 THR A C 1
ATOM 8452 O O . THR A 1 1073 ? -4.926 -33.515 -32.346 1.00 85.94 1073 THR A O 1
ATOM 8455 N N . MET A 1 1074 ? -6.081 -32.517 -30.712 1.00 91.00 1074 MET A N 1
ATOM 8456 C CA . MET A 1 1074 ? -6.981 -31.753 -31.583 1.00 91.00 1074 MET A CA 1
ATOM 8457 C C . MET A 1 1074 ? -7.008 -30.304 -31.109 1.00 91.00 1074 MET A C 1
ATOM 8459 O O . MET A 1 1074 ? -7.230 -30.043 -29.929 1.00 91.00 1074 MET A O 1
ATOM 8463 N N . VAL A 1 1075 ? -6.835 -29.351 -32.019 1.00 82.88 1075 VAL A N 1
ATOM 8464 C CA . VAL A 1 1075 ? -7.029 -27.922 -31.740 1.00 82.88 1075 VAL A CA 1
ATOM 8465 C C . VAL A 1 1075 ? -7.986 -27.348 -32.774 1.00 82.88 1075 VAL A C 1
ATOM 8467 O O . VAL A 1 1075 ? -7.725 -27.451 -33.968 1.00 82.88 1075 VAL A O 1
ATOM 8470 N N . GLN A 1 1076 ? -9.072 -26.733 -32.316 1.00 83.69 1076 GLN A N 1
ATOM 8471 C CA . GLN A 1 1076 ? -10.102 -26.086 -33.121 1.00 83.69 1076 GLN A CA 1
ATOM 8472 C C . GLN A 1 1076 ? -10.275 -24.634 -32.654 1.00 83.69 1076 GLN A C 1
ATOM 8474 O O . GLN A 1 1076 ? -10.514 -24.384 -31.474 1.00 83.69 1076 GLN A O 1
ATOM 8479 N N . TRP A 1 1077 ? -10.165 -23.669 -33.569 1.00 75.56 1077 TRP A N 1
ATOM 8480 C CA . TRP A 1 1077 ? -10.281 -22.232 -33.254 1.00 75.56 1077 TRP A CA 1
ATOM 8481 C C . TRP A 1 1077 ? -11.512 -21.551 -33.871 1.00 75.56 1077 TRP A C 1
ATOM 8483 O O . TRP A 1 1077 ? -11.837 -20.427 -33.487 1.00 75.56 1077 TRP A O 1
ATOM 8493 N N . ASP A 1 1078 ? -12.199 -22.224 -34.802 1.00 74.00 1078 ASP A N 1
ATOM 8494 C CA . ASP A 1 1078 ? -13.527 -21.874 -35.319 1.00 74.00 1078 ASP A CA 1
ATOM 8495 C C . ASP A 1 1078 ? -14.217 -23.114 -35.946 1.00 74.00 1078 ASP A C 1
ATOM 8497 O O . ASP A 1 1078 ? -13.756 -24.242 -35.773 1.00 74.00 1078 ASP A O 1
ATOM 8501 N N . ARG A 1 1079 ? -15.352 -22.957 -36.649 1.00 71.25 1079 ARG A N 1
ATOM 8502 C CA . ARG A 1 1079 ? -16.084 -24.092 -37.262 1.00 71.25 1079 ARG A CA 1
ATOM 8503 C C . ARG A 1 1079 ? -15.312 -24.820 -38.376 1.00 71.25 1079 ARG A C 1
ATOM 8505 O O . ARG A 1 1079 ? -15.596 -25.990 -38.611 1.00 71.25 1079 ARG A O 1
ATOM 8512 N N . ASN A 1 1080 ? -14.375 -24.154 -39.046 1.00 75.25 1080 ASN A N 1
ATOM 8513 C CA . ASN A 1 1080 ? -13.687 -24.647 -40.243 1.00 75.25 1080 ASN A CA 1
ATOM 8514 C C . ASN A 1 1080 ? -12.173 -24.852 -40.029 1.00 75.25 1080 ASN A C 1
ATOM 8516 O O . ASN A 1 1080 ? -11.540 -25.576 -40.798 1.00 75.25 1080 ASN A O 1
ATOM 8520 N N . GLY A 1 1081 ? -11.585 -24.235 -39.004 1.00 81.06 1081 GLY A N 1
ATOM 8521 C CA . GLY A 1 1081 ? -10.170 -24.326 -38.665 1.00 81.06 1081 GLY A CA 1
ATOM 8522 C C . GLY A 1 1081 ? -9.883 -25.348 -37.567 1.00 81.06 1081 GLY A C 1
ATOM 8523 O O . GLY A 1 1081 ? -10.232 -25.125 -36.405 1.00 81.06 1081 GLY A O 1
ATOM 8524 N N . LYS A 1 1082 ? -9.220 -26.455 -37.936 1.00 87.75 1082 LYS A N 1
ATOM 8525 C CA . LYS A 1 1082 ? -8.747 -27.481 -36.997 1.00 87.75 1082 LYS A CA 1
ATOM 8526 C C . LYS A 1 1082 ? -7.390 -28.090 -37.374 1.00 87.75 1082 LYS A C 1
ATOM 8528 O O . LYS A 1 1082 ? -7.050 -28.173 -38.556 1.00 87.75 1082 LYS A O 1
ATOM 8533 N N . VAL A 1 1083 ? -6.651 -28.565 -36.373 1.00 86.12 1083 VAL A N 1
ATOM 8534 C CA . VAL A 1 1083 ? -5.459 -29.416 -36.520 1.00 86.12 1083 VAL A CA 1
ATOM 8535 C C . VAL A 1 1083 ? -5.630 -30.677 -35.681 1.00 86.12 1083 VAL A C 1
ATOM 8537 O O . VAL A 1 1083 ? -5.901 -30.574 -34.488 1.00 86.12 1083 VAL A O 1
ATOM 8540 N N . ASP A 1 1084 ? -5.431 -31.838 -36.303 1.00 89.12 1084 ASP A N 1
ATOM 8541 C CA . ASP A 1 1084 ? -5.432 -33.157 -35.669 1.00 89.12 1084 ASP A CA 1
ATOM 8542 C C . ASP A 1 1084 ? -4.005 -33.747 -35.742 1.00 89.12 1084 ASP A C 1
ATOM 8544 O O . ASP A 1 1084 ? -3.462 -33.922 -36.834 1.00 89.12 1084 ASP A O 1
ATOM 8548 N N . VAL A 1 1085 ? -3.380 -34.070 -34.608 1.00 89.12 1085 VAL A N 1
ATOM 8549 C CA . VAL A 1 1085 ? -2.033 -34.668 -34.523 1.00 89.12 1085 VAL A CA 1
ATOM 8550 C C . VAL A 1 1085 ? -2.131 -36.040 -33.874 1.00 89.12 1085 VAL A C 1
ATOM 8552 O O . VAL A 1 1085 ? -2.570 -36.147 -32.739 1.00 89.12 1085 VAL A O 1
ATOM 8555 N N . ASN A 1 1086 ? -1.678 -37.088 -34.556 1.00 93.88 1086 ASN A N 1
ATOM 8556 C CA . ASN A 1 1086 ? -1.577 -38.438 -33.998 1.00 93.88 1086 ASN A CA 1
ATOM 8557 C C . ASN A 1 1086 ? -0.105 -38.824 -33.894 1.00 93.88 1086 ASN A C 1
ATOM 8559 O O . ASN A 1 1086 ? 0.559 -38.846 -34.919 1.00 93.88 1086 ASN A O 1
ATOM 8563 N N . SER A 1 1087 ? 0.410 -39.147 -32.711 1.00 90.44 1087 SER A N 1
ATOM 8564 C CA . SER A 1 1087 ? 1.820 -39.496 -32.506 1.00 90.44 1087 SER A CA 1
ATOM 8565 C C . SER A 1 1087 ? 1.995 -40.848 -31.822 1.00 90.44 1087 SER A C 1
ATOM 8567 O O . SER A 1 1087 ? 1.347 -41.124 -30.819 1.00 90.44 1087 SER A O 1
ATOM 8569 N N . GLU A 1 1088 ? 2.917 -41.669 -32.309 1.00 93.19 1088 GLU A N 1
ATOM 8570 C CA . GLU A 1 1088 ? 3.468 -42.831 -31.618 1.00 93.19 1088 GLU A CA 1
ATOM 8571 C C . GLU A 1 1088 ? 4.834 -42.475 -31.032 1.00 93.19 1088 GLU A C 1
ATOM 8573 O O . GLU A 1 1088 ? 5.774 -42.156 -31.751 1.00 93.19 1088 GLU A O 1
ATOM 8578 N N . ILE A 1 1089 ? 4.964 -42.535 -29.715 1.00 88.69 1089 ILE A N 1
ATOM 8579 C CA . ILE A 1 1089 ? 6.166 -42.142 -28.984 1.00 88.69 1089 ILE A CA 1
ATOM 8580 C C . ILE A 1 1089 ? 6.771 -43.393 -28.349 1.00 88.69 1089 ILE A C 1
ATOM 8582 O O . ILE A 1 1089 ? 6.077 -44.147 -27.680 1.00 88.69 1089 ILE A O 1
ATOM 8586 N N . LEU A 1 1090 ? 8.067 -43.613 -28.516 1.00 86.31 1090 LEU A N 1
ATOM 8587 C CA . LEU A 1 1090 ? 8.861 -44.600 -27.795 1.00 86.31 1090 LEU A CA 1
ATOM 8588 C C . LEU A 1 1090 ? 9.801 -43.839 -26.856 1.00 86.31 1090 LEU A C 1
ATOM 8590 O O . LEU A 1 1090 ? 10.535 -42.955 -27.280 1.00 86.31 1090 LEU A O 1
ATOM 8594 N N . PHE A 1 1091 ? 9.788 -44.158 -25.576 1.00 82.88 1091 PHE A N 1
ATOM 8595 C CA . PHE A 1 1091 ? 10.643 -43.576 -24.555 1.00 82.88 1091 PHE A CA 1
ATOM 8596 C C . PHE A 1 1091 ? 11.122 -44.695 -23.631 1.00 82.88 1091 PHE A C 1
ATOM 8598 O O . PHE A 1 1091 ? 10.453 -45.082 -22.674 1.00 82.88 1091 PHE A O 1
ATOM 8605 N N . LYS A 1 1092 ? 12.293 -45.249 -23.944 1.00 82.44 1092 LYS A N 1
ATOM 8606 C CA . LYS A 1 1092 ? 12.905 -46.362 -23.221 1.00 82.44 1092 LYS A CA 1
ATOM 8607 C C . LYS A 1 1092 ? 14.274 -45.946 -22.679 1.00 82.44 1092 LYS A C 1
ATOM 8609 O O . LYS A 1 1092 ? 15.303 -46.303 -23.255 1.00 82.44 1092 LYS A O 1
ATOM 8614 N N . PRO A 1 1093 ? 14.320 -45.244 -21.535 1.00 72.00 1093 PRO A N 1
ATOM 8615 C CA . PRO A 1 1093 ? 15.570 -44.711 -21.001 1.00 72.00 1093 PRO A CA 1
ATOM 8616 C C . PRO A 1 1093 ? 16.584 -45.798 -20.627 1.00 72.00 1093 PRO A C 1
ATOM 8618 O O . PRO A 1 1093 ? 17.775 -45.614 -20.839 1.00 72.00 1093 PRO A O 1
ATOM 8621 N N . LYS A 1 1094 ? 16.126 -46.969 -20.158 1.00 77.12 1094 LYS A N 1
ATOM 8622 C CA . LYS A 1 1094 ? 17.006 -48.116 -19.849 1.00 77.12 1094 LYS A CA 1
ATOM 8623 C C . LYS A 1 1094 ? 17.652 -48.745 -21.084 1.00 77.12 1094 LYS A C 1
ATOM 8625 O O . LYS A 1 1094 ? 18.738 -49.302 -20.991 1.00 77.12 1094 LYS A O 1
ATOM 8630 N N . GLU A 1 1095 ? 16.959 -48.694 -22.218 1.00 80.44 1095 GLU A N 1
ATOM 8631 C CA . GLU A 1 1095 ? 17.464 -49.194 -23.501 1.00 80.44 1095 GLU A CA 1
ATOM 8632 C C . GLU A 1 1095 ? 18.153 -48.082 -24.303 1.00 80.44 1095 GLU A C 1
ATOM 8634 O O . GLU A 1 1095 ? 18.633 -48.351 -25.405 1.00 80.44 1095 GLU A O 1
ATOM 8639 N N . HIS A 1 1096 ? 18.206 -46.860 -23.746 1.00 83.00 1096 HIS A N 1
ATOM 8640 C CA . HIS A 1 1096 ? 18.737 -45.661 -24.386 1.00 83.00 1096 HIS A CA 1
ATOM 8641 C C . HIS A 1 1096 ? 18.112 -45.410 -25.769 1.00 83.00 1096 HIS A C 1
ATOM 8643 O O . HIS A 1 1096 ? 18.802 -45.022 -26.711 1.00 83.00 1096 HIS A O 1
ATOM 8649 N N . GLU A 1 1097 ? 16.811 -45.685 -25.902 1.00 87.81 1097 GLU A N 1
ATOM 8650 C CA . GLU A 1 1097 ? 16.072 -45.630 -27.163 1.00 87.81 1097 GLU A CA 1
ATOM 8651 C C . GLU A 1 1097 ? 14.839 -44.730 -27.044 1.00 87.81 1097 GLU A C 1
ATOM 8653 O O . GLU A 1 1097 ? 14.003 -44.895 -26.153 1.00 87.81 1097 GLU A O 1
ATOM 8658 N N . TYR A 1 1098 ? 14.717 -43.791 -27.976 1.00 86.19 1098 TYR A N 1
ATOM 8659 C CA . TYR A 1 1098 ? 13.667 -42.784 -28.017 1.00 86.19 1098 TYR A CA 1
ATOM 8660 C C . TYR A 1 1098 ? 13.165 -42.630 -29.450 1.00 86.19 1098 TYR A C 1
ATOM 8662 O O . TYR A 1 1098 ? 13.965 -42.550 -30.377 1.00 86.19 1098 TYR A O 1
ATOM 8670 N N . SER A 1 1099 ? 11.855 -42.565 -29.664 1.00 89.19 1099 SER A N 1
ATOM 8671 C CA . SER A 1 1099 ? 11.276 -42.252 -30.965 1.00 89.19 1099 SER A CA 1
ATOM 8672 C C . SER A 1 1099 ? 9.984 -41.461 -30.853 1.00 89.19 1099 SER A C 1
ATOM 8674 O O . SER A 1 1099 ? 9.279 -41.557 -29.860 1.00 89.19 1099 SER A O 1
ATOM 8676 N N . ILE A 1 1100 ? 9.647 -40.701 -31.885 1.00 89.31 1100 ILE A N 1
ATOM 8677 C CA . ILE A 1 1100 ? 8.352 -40.049 -32.069 1.00 89.31 1100 ILE A CA 1
ATOM 8678 C C . ILE A 1 1100 ? 8.008 -40.181 -33.550 1.00 89.31 1100 ILE A C 1
ATOM 8680 O O . ILE A 1 1100 ? 8.801 -39.758 -34.386 1.00 89.31 1100 ILE A O 1
ATOM 8684 N N . ASP A 1 1101 ? 6.863 -40.769 -33.871 1.00 92.50 1101 ASP A N 1
ATOM 8685 C CA . ASP A 1 1101 ? 6.303 -40.869 -35.219 1.00 92.50 1101 ASP A CA 1
ATOM 8686 C C . ASP A 1 1101 ? 4.922 -40.204 -35.226 1.00 92.50 1101 ASP A C 1
ATOM 8688 O O . ASP A 1 1101 ? 3.981 -40.725 -34.636 1.00 92.50 1101 ASP A O 1
ATOM 8692 N N . SER A 1 1102 ? 4.807 -39.017 -35.812 1.00 92.56 1102 SER A N 1
ATOM 8693 C CA . SER A 1 1102 ? 3.606 -38.185 -35.791 1.00 92.56 1102 SER A CA 1
ATOM 8694 C C . SER A 1 1102 ? 3.013 -38.002 -37.181 1.00 92.56 1102 SER A C 1
ATOM 8696 O O . SER A 1 1102 ? 3.716 -37.670 -38.130 1.00 92.56 1102 SER A O 1
ATOM 8698 N N . VAL A 1 1103 ? 1.693 -38.117 -37.282 1.00 94.12 1103 VAL A N 1
ATOM 8699 C CA . VAL A 1 1103 ? 0.873 -37.789 -38.447 1.00 94.12 1103 VAL A CA 1
ATOM 8700 C C . VAL A 1 1103 ? 0.025 -36.568 -38.106 1.00 94.12 1103 VAL A C 1
ATOM 8702 O O . VAL A 1 1103 ? -0.873 -36.636 -37.267 1.00 94.12 1103 VAL A O 1
ATOM 8705 N N . VAL A 1 1104 ? 0.311 -35.445 -38.758 1.00 90.50 1104 VAL A N 1
ATOM 8706 C CA . VAL A 1 1104 ? -0.371 -34.163 -38.557 1.00 90.50 1104 VAL A CA 1
ATOM 8707 C C . VAL A 1 1104 ? -1.305 -33.895 -39.738 1.00 90.50 1104 VAL A C 1
ATOM 8709 O O . VAL A 1 1104 ? -0.855 -33.789 -40.880 1.00 90.50 1104 VAL A O 1
ATOM 8712 N N . ASN A 1 1105 ? -2.597 -33.744 -39.459 1.00 89.62 1105 ASN A N 1
ATOM 8713 C CA . ASN A 1 1105 ? -3.624 -33.322 -40.407 1.00 89.62 1105 ASN A CA 1
ATOM 8714 C C . ASN A 1 1105 ? -4.050 -31.889 -40.079 1.00 89.62 1105 ASN A C 1
ATOM 8716 O O . ASN A 1 1105 ? -4.490 -31.604 -38.968 1.00 89.62 1105 ASN A O 1
ATOM 8720 N N . VAL A 1 1106 ? -3.956 -30.985 -41.049 1.00 85.62 1106 VAL A N 1
ATOM 8721 C CA . VAL A 1 1106 ? -4.370 -29.584 -40.889 1.00 85.62 1106 VAL A CA 1
ATOM 8722 C C . VAL A 1 1106 ? -5.508 -29.296 -41.855 1.00 85.62 1106 VAL A C 1
ATOM 8724 O O . VAL A 1 1106 ? -5.399 -29.595 -43.046 1.00 85.62 1106 VAL A O 1
ATOM 8727 N N . ALA A 1 1107 ? -6.594 -28.703 -41.359 1.00 83.00 1107 ALA A N 1
ATOM 8728 C CA . ALA A 1 1107 ? -7.708 -28.273 -42.194 1.00 83.00 1107 ALA A CA 1
ATOM 8729 C C . ALA A 1 1107 ? -7.214 -27.334 -43.311 1.00 83.00 1107 ALA A C 1
ATOM 8731 O O . ALA A 1 1107 ? -6.555 -26.331 -43.047 1.00 83.00 1107 ALA A O 1
ATOM 8732 N N . GLY A 1 1108 ? -7.514 -27.680 -44.565 1.00 78.12 1108 GLY A N 1
ATOM 8733 C CA . GLY A 1 1108 ? -7.093 -26.921 -45.749 1.00 78.12 1108 GLY A CA 1
ATOM 8734 C C . GLY A 1 1108 ? -5.766 -27.355 -46.393 1.00 78.12 1108 GLY A C 1
ATOM 8735 O O . GLY A 1 1108 ? -5.495 -26.924 -47.513 1.00 78.12 1108 GLY A O 1
ATOM 8736 N N . MET A 1 1109 ? -4.961 -28.233 -45.774 1.00 82.06 1109 MET A N 1
ATOM 8737 C CA . MET A 1 1109 ? -3.754 -28.794 -46.411 1.00 82.06 1109 MET A CA 1
ATOM 8738 C C . MET A 1 1109 ? -4.038 -30.110 -47.153 1.00 82.06 1109 MET A C 1
ATOM 8740 O O . MET A 1 1109 ? -4.727 -30.996 -46.648 1.00 82.06 1109 MET A O 1
ATOM 8744 N N . ARG A 1 1110 ? -3.492 -30.252 -48.373 1.00 77.62 1110 ARG A N 1
ATOM 8745 C CA . ARG A 1 1110 ? -3.614 -31.474 -49.188 1.00 77.62 1110 ARG A CA 1
ATOM 8746 C C . ARG A 1 1110 ? -2.577 -32.513 -48.752 1.00 77.62 1110 ARG A C 1
ATOM 8748 O O . ARG A 1 1110 ? -1.457 -32.517 -49.252 1.00 77.62 1110 ARG A O 1
ATOM 8755 N N . GLY A 1 1111 ? -2.998 -33.417 -47.873 1.00 80.31 1111 GLY A N 1
ATOM 8756 C CA . GLY A 1 1111 ? -2.204 -34.555 -47.404 1.00 80.31 1111 GLY A CA 1
ATOM 8757 C C . GLY A 1 1111 ? -1.574 -34.333 -46.021 1.00 80.31 1111 GLY A C 1
ATOM 8758 O O . GLY A 1 1111 ? -1.359 -33.190 -45.615 1.00 80.31 1111 GLY A O 1
ATOM 8759 N N . PRO A 1 1112 ? -1.301 -35.415 -45.275 1.00 89.00 1112 PRO A N 1
ATOM 8760 C CA . PRO A 1 1112 ? -0.731 -35.332 -43.936 1.00 89.00 1112 PRO A CA 1
ATOM 8761 C C . PRO A 1 1112 ? 0.762 -34.979 -43.951 1.00 89.00 1112 PRO A C 1
ATOM 8763 O O . PRO A 1 1112 ? 1.498 -35.268 -44.903 1.00 89.00 1112 PRO A O 1
ATOM 8766 N N . ILE A 1 1113 ? 1.225 -34.394 -42.848 1.00 86.75 1113 ILE A N 1
ATOM 8767 C CA . ILE A 1 1113 ? 2.650 -34.244 -42.546 1.00 86.75 1113 ILE A CA 1
ATOM 8768 C C . ILE A 1 1113 ? 3.054 -35.406 -41.638 1.00 86.75 1113 ILE A C 1
ATOM 8770 O O . ILE A 1 1113 ? 2.499 -35.563 -40.553 1.00 86.75 1113 ILE A O 1
ATOM 8774 N N . HIS A 1 1114 ? 4.025 -36.202 -42.073 1.00 91.62 1114 HIS A N 1
ATOM 8775 C CA . HIS A 1 1114 ? 4.619 -37.273 -41.280 1.00 91.62 1114 HIS A CA 1
ATOM 8776 C C . HIS A 1 1114 ? 5.931 -36.784 -40.668 1.00 91.62 1114 HIS A C 1
ATOM 8778 O O . HIS A 1 1114 ? 6.800 -36.287 -41.384 1.00 91.62 1114 HIS A O 1
ATOM 8784 N N . LEU A 1 1115 ? 6.101 -36.935 -39.361 1.00 87.62 1115 LEU A N 1
ATOM 8785 C CA . LEU A 1 1115 ? 7.304 -36.557 -38.628 1.00 87.62 1115 LEU A CA 1
ATOM 8786 C C . LEU A 1 1115 ? 7.822 -37.781 -37.891 1.00 87.62 1115 LEU A C 1
ATOM 8788 O O . LEU A 1 1115 ? 7.153 -38.283 -37.006 1.00 87.62 1115 LEU A O 1
ATOM 8792 N N . LYS A 1 1116 ? 9.028 -38.230 -38.204 1.00 91.25 1116 LYS A N 1
ATOM 8793 C CA . LYS A 1 1116 ? 9.707 -39.313 -37.507 1.00 91.25 1116 LYS A CA 1
ATOM 8794 C C . LYS A 1 1116 ? 10.978 -38.780 -36.867 1.00 91.25 1116 LYS A C 1
ATOM 8796 O O . LYS A 1 1116 ? 11.790 -38.141 -37.523 1.00 91.25 1116 LYS A O 1
ATOM 8801 N N . LYS A 1 1117 ? 11.182 -39.047 -35.588 1.00 88.69 1117 LYS A N 1
ATOM 8802 C CA . LYS A 1 1117 ? 12.446 -38.832 -34.884 1.00 88.69 1117 LYS A CA 1
ATOM 8803 C C . LYS A 1 1117 ? 12.773 -40.110 -34.136 1.00 88.69 1117 LYS A C 1
ATOM 8805 O O . LYS A 1 1117 ? 11.904 -40.639 -33.463 1.00 88.69 1117 LYS A O 1
ATOM 8810 N N . HIS A 1 1118 ? 13.987 -40.621 -34.241 1.00 92.31 1118 HIS A N 1
ATOM 8811 C CA . HIS A 1 1118 ? 14.462 -41.806 -33.533 1.00 92.31 1118 HIS A CA 1
ATOM 8812 C C . HIS A 1 1118 ? 15.903 -41.573 -33.100 1.00 92.31 1118 HIS A C 1
ATOM 8814 O O . HIS A 1 1118 ? 16.691 -41.001 -33.846 1.00 92.31 1118 HIS A O 1
ATOM 8820 N N . VAL A 1 1119 ? 16.223 -41.951 -31.872 1.00 86.12 1119 VAL A N 1
ATOM 8821 C CA . VAL A 1 1119 ? 17.553 -41.859 -31.278 1.00 86.12 1119 VAL A CA 1
ATOM 8822 C C . VAL A 1 1119 ? 17.778 -43.130 -30.474 1.00 86.12 1119 VAL A C 1
ATOM 8824 O O . VAL A 1 1119 ? 16.944 -43.492 -29.648 1.00 86.12 1119 VAL A O 1
ATOM 8827 N N . LYS A 1 1120 ? 18.901 -43.808 -30.693 1.00 87.31 1120 LYS A N 1
ATOM 8828 C CA . LYS A 1 1120 ? 19.295 -45.005 -29.952 1.00 87.31 1120 LYS A CA 1
ATOM 8829 C C . LYS A 1 1120 ? 20.789 -44.994 -29.698 1.00 87.31 1120 LYS A C 1
ATOM 8831 O O . LYS A 1 1120 ? 21.545 -44.860 -30.652 1.00 87.31 1120 LYS A O 1
ATOM 8836 N N . TYR A 1 1121 ? 21.227 -45.198 -28.461 1.00 80.94 1121 TYR A N 1
ATOM 8837 C CA . TYR A 1 1121 ? 22.658 -45.292 -28.164 1.00 80.94 1121 TYR A CA 1
ATOM 8838 C C . TYR A 1 1121 ? 23.021 -46.504 -27.303 1.00 80.94 1121 TYR A C 1
ATOM 8840 O O . TYR A 1 1121 ? 22.243 -46.973 -26.483 1.00 80.94 1121 TYR A O 1
ATOM 8848 N N . ARG A 1 1122 ? 24.203 -47.080 -27.515 1.00 77.88 1122 ARG A N 1
ATOM 8849 C CA . ARG A 1 1122 ? 24.740 -48.199 -26.732 1.00 77.88 1122 ARG A CA 1
ATOM 8850 C C . ARG A 1 1122 ? 26.230 -48.013 -26.554 1.00 77.88 1122 ARG A C 1
ATOM 8852 O O . ARG A 1 1122 ? 26.948 -48.085 -27.543 1.00 77.88 1122 ARG A O 1
ATOM 8859 N N . GLN A 1 1123 ? 26.668 -47.882 -25.301 1.00 72.44 1123 GLN A N 1
ATOM 8860 C CA . GLN A 1 1123 ? 28.075 -47.678 -24.945 1.00 72.44 1123 GLN A CA 1
ATOM 8861 C C . GLN A 1 1123 ? 28.671 -46.507 -25.740 1.00 72.44 1123 GLN A C 1
ATOM 8863 O O . GLN A 1 1123 ? 28.446 -45.348 -25.403 1.00 72.44 1123 GLN A O 1
ATOM 8868 N N . ASP A 1 1124 ? 29.348 -46.847 -26.829 1.00 74.75 1124 ASP A N 1
ATOM 8869 C CA . ASP A 1 1124 ? 30.173 -45.973 -27.639 1.00 74.75 1124 ASP A CA 1
ATOM 8870 C C . ASP A 1 1124 ? 29.495 -45.684 -28.988 1.00 74.75 1124 ASP A C 1
ATOM 8872 O O . ASP A 1 1124 ? 30.038 -44.953 -29.801 1.00 74.75 1124 ASP A O 1
ATOM 8876 N N . HIS A 1 1125 ? 28.312 -46.251 -29.251 1.00 79.94 1125 HIS A N 1
ATOM 8877 C CA . HIS A 1 1125 ? 27.611 -46.117 -30.524 1.00 79.94 1125 HIS A CA 1
ATOM 8878 C C . HIS A 1 1125 ? 26.305 -45.331 -30.382 1.00 79.94 1125 HIS A C 1
ATOM 8880 O O . HIS A 1 1125 ? 25.419 -45.765 -29.646 1.00 79.94 1125 HIS A O 1
ATOM 8886 N N . TYR A 1 1126 ? 26.131 -44.233 -31.115 1.00 81.31 1126 TYR A N 1
ATOM 8887 C CA . TYR A 1 1126 ? 24.875 -43.473 -31.187 1.00 81.31 1126 TYR A CA 1
ATOM 8888 C C . TYR A 1 1126 ? 24.275 -43.608 -32.582 1.00 81.31 1126 TYR A C 1
ATOM 8890 O O . TYR A 1 1126 ? 25.007 -43.644 -33.557 1.00 81.31 1126 TYR A O 1
ATOM 8898 N N . ASN A 1 1127 ? 22.951 -43.676 -32.677 1.00 85.81 1127 ASN A N 1
ATOM 8899 C CA . ASN A 1 1127 ? 22.184 -43.696 -33.917 1.00 85.81 1127 ASN A CA 1
ATOM 8900 C C . ASN A 1 1127 ? 21.058 -42.670 -33.808 1.00 85.81 1127 ASN A C 1
ATOM 8902 O O . ASN A 1 1127 ? 20.330 -42.655 -32.817 1.00 85.81 1127 ASN A O 1
ATOM 8906 N N . VAL A 1 1128 ? 20.897 -41.839 -34.827 1.00 87.50 1128 VAL A N 1
ATOM 8907 C CA . VAL A 1 1128 ? 19.874 -40.800 -34.922 1.00 87.50 1128 VAL A CA 1
ATOM 8908 C C . VAL A 1 1128 ? 19.219 -40.902 -36.294 1.00 87.50 1128 VAL A C 1
ATOM 8910 O O . VAL A 1 1128 ? 19.904 -40.978 -37.305 1.00 87.50 1128 VAL A O 1
ATOM 8913 N N . HIS A 1 1129 ? 17.891 -40.889 -36.342 1.00 92.19 1129 HIS A N 1
ATOM 8914 C CA . HIS A 1 1129 ? 17.107 -40.823 -37.572 1.00 92.19 1129 HIS A CA 1
ATOM 8915 C C . HIS A 1 1129 ? 15.979 -39.810 -37.408 1.00 92.19 1129 HIS A C 1
ATOM 8917 O O . HIS A 1 1129 ? 14.995 -40.072 -36.719 1.00 92.19 1129 HIS A O 1
ATOM 8923 N N . TRP A 1 1130 ? 16.098 -38.647 -38.039 1.00 91.12 1130 TRP A N 1
ATOM 8924 C CA . TRP A 1 1130 ? 15.050 -37.629 -38.082 1.00 91.12 1130 TRP A CA 1
ATOM 8925 C C . TRP A 1 1130 ? 14.557 -37.464 -39.513 1.00 91.12 1130 TRP A C 1
ATOM 8927 O O . TRP A 1 1130 ? 15.347 -37.263 -40.421 1.00 91.12 1130 TRP A O 1
ATOM 8937 N N . GLN A 1 1131 ? 13.254 -37.528 -39.738 1.00 91.88 1131 GLN A N 1
ATOM 8938 C CA . GLN A 1 1131 ? 12.637 -37.419 -41.049 1.00 91.88 1131 GLN A CA 1
ATOM 8939 C C . GLN A 1 1131 ? 11.334 -36.631 -40.942 1.00 91.88 1131 GLN A C 1
ATOM 8941 O O . GLN A 1 1131 ? 10.497 -36.912 -40.095 1.00 91.88 1131 GLN A O 1
ATOM 8946 N N . ALA A 1 1132 ? 11.119 -35.687 -41.848 1.00 88.88 1132 ALA A N 1
ATOM 8947 C CA . ALA A 1 1132 ? 9.824 -35.063 -42.067 1.00 88.88 1132 ALA A CA 1
ATOM 8948 C C . ALA A 1 1132 ? 9.397 -35.282 -43.517 1.00 88.88 1132 ALA A C 1
ATOM 8950 O O . ALA A 1 1132 ? 10.176 -35.042 -44.442 1.00 88.88 1132 ALA A O 1
ATOM 8951 N N . LYS A 1 1133 ? 8.156 -35.714 -43.731 1.00 89.00 1133 LYS A N 1
ATOM 8952 C CA . LYS A 1 1133 ? 7.537 -35.873 -45.047 1.00 89.00 1133 LYS A CA 1
ATOM 8953 C C . LYS A 1 1133 ? 6.236 -35.089 -45.117 1.00 89.00 1133 LYS A C 1
ATOM 8955 O O . LYS A 1 1133 ? 5.490 -35.012 -44.149 1.00 89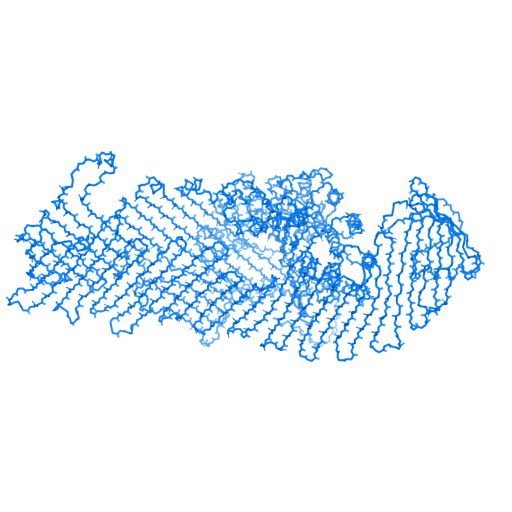.00 1133 LYS A O 1
ATOM 8960 N N . HIS A 1 1134 ? 5.955 -34.530 -46.283 1.00 87.38 1134 HIS A N 1
ATOM 8961 C CA . HIS A 1 1134 ? 4.643 -33.988 -46.617 1.00 87.38 1134 HIS A CA 1
ATOM 8962 C C . HIS A 1 1134 ? 4.078 -34.849 -47.747 1.00 87.38 1134 HIS A C 1
ATOM 8964 O O . HIS A 1 1134 ? 4.631 -34.850 -48.852 1.00 87.38 1134 HIS A O 1
ATOM 8970 N N . GLY A 1 1135 ? 3.055 -35.658 -47.452 1.00 83.56 1135 GLY A N 1
ATOM 8971 C CA . GLY A 1 1135 ? 2.716 -36.811 -48.290 1.00 83.56 1135 GLY A CA 1
ATOM 8972 C C . GLY A 1 1135 ? 3.918 -37.756 -48.435 1.00 83.56 1135 GLY A C 1
ATOM 8973 O O . GLY A 1 1135 ? 4.525 -38.145 -47.440 1.00 83.56 1135 GLY A O 1
ATOM 8974 N N . ASN A 1 1136 ? 4.314 -38.067 -49.673 1.00 83.25 1136 ASN A N 1
ATOM 8975 C CA . ASN A 1 1136 ? 5.467 -38.936 -49.962 1.00 83.25 1136 ASN A CA 1
ATOM 8976 C C . ASN A 1 1136 ? 6.797 -38.181 -50.151 1.00 83.25 1136 ASN A C 1
ATOM 8978 O O . ASN A 1 1136 ? 7.830 -38.815 -50.358 1.00 83.25 1136 ASN A O 1
ATOM 8982 N N . VAL A 1 1137 ? 6.798 -36.844 -50.089 1.00 84.94 1137 VAL A N 1
ATOM 8983 C CA . VAL A 1 1137 ? 7.994 -36.030 -50.360 1.00 84.94 1137 VAL A CA 1
ATOM 8984 C C . VAL A 1 1137 ? 8.761 -35.768 -49.069 1.00 84.94 1137 VAL A C 1
ATOM 8986 O O . VAL A 1 1137 ? 8.202 -35.214 -48.120 1.00 84.94 1137 VAL A O 1
ATOM 8989 N N . ILE A 1 1138 ? 10.052 -36.114 -49.047 1.00 86.56 1138 ILE A N 1
ATOM 8990 C CA . ILE A 1 1138 ? 10.948 -35.836 -47.916 1.00 86.56 1138 ILE A CA 1
ATOM 8991 C C . ILE A 1 1138 ? 11.227 -34.330 -47.841 1.00 86.56 1138 ILE A C 1
ATOM 8993 O O . ILE A 1 1138 ? 11.900 -33.763 -48.704 1.00 86.56 1138 ILE A O 1
ATOM 8997 N N . VAL A 1 1139 ? 10.725 -33.686 -46.787 1.00 84.19 1139 VAL A N 1
ATOM 8998 C CA . VAL A 1 1139 ? 11.051 -32.298 -46.434 1.00 84.19 1139 VAL A CA 1
ATOM 8999 C C . VAL A 1 1139 ? 12.491 -32.226 -45.940 1.00 84.19 1139 VAL A C 1
ATOM 9001 O O . VAL A 1 1139 ? 13.263 -31.408 -46.427 1.00 84.19 1139 VAL A O 1
ATOM 9004 N N . TYR A 1 1140 ? 12.865 -33.121 -45.030 1.00 82.38 1140 TYR A N 1
ATOM 9005 C CA . TYR A 1 1140 ? 14.247 -33.377 -44.634 1.00 82.38 1140 TYR A CA 1
ATOM 9006 C C . TYR A 1 1140 ? 14.358 -34.797 -44.072 1.00 82.38 1140 TYR A C 1
ATOM 9008 O O . TYR A 1 1140 ? 13.402 -35.318 -43.496 1.00 82.38 1140 TYR A O 1
ATOM 9016 N N . GLU A 1 1141 ? 15.510 -35.428 -44.244 1.00 89.12 1141 GLU A N 1
ATOM 9017 C CA . GLU A 1 1141 ? 15.897 -36.671 -43.586 1.00 89.12 1141 GLU A CA 1
ATOM 9018 C C . GLU A 1 1141 ? 17.358 -36.555 -43.148 1.00 89.12 1141 GLU A C 1
ATOM 9020 O O . GLU A 1 1141 ? 18.210 -36.150 -43.932 1.00 89.12 1141 GLU A O 1
ATOM 9025 N N . ILE A 1 1142 ? 17.614 -36.868 -41.884 1.00 86.12 1142 ILE A N 1
ATOM 9026 C CA . ILE A 1 1142 ? 18.910 -36.840 -41.218 1.00 86.12 1142 ILE A CA 1
ATOM 9027 C C . ILE A 1 1142 ? 19.099 -38.225 -40.609 1.00 86.12 1142 ILE A C 1
ATOM 9029 O O . ILE A 1 1142 ? 18.303 -38.639 -39.764 1.00 86.12 1142 ILE A O 1
ATOM 9033 N N . ILE A 1 1143 ? 20.125 -38.946 -41.039 1.00 88.38 1143 ILE A N 1
ATOM 9034 C CA . ILE A 1 1143 ? 20.508 -40.251 -40.505 1.00 88.38 1143 ILE A CA 1
ATOM 9035 C C . ILE A 1 1143 ? 21.954 -40.123 -40.056 1.00 88.38 1143 ILE A C 1
ATOM 9037 O O . ILE A 1 1143 ? 22.833 -39.917 -40.877 1.00 88.38 1143 ILE A O 1
ATOM 9041 N N . GLY A 1 1144 ? 22.202 -40.209 -38.757 1.00 86.00 1144 GLY A N 1
ATOM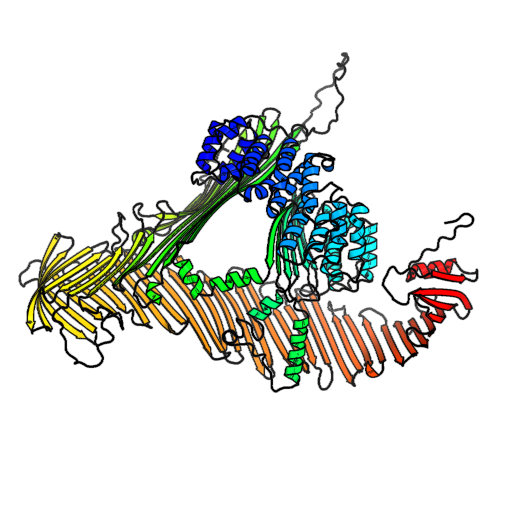 9042 C CA . GLY A 1 1144 ? 23.538 -40.084 -38.192 1.00 86.00 1144 GLY A CA 1
ATOM 9043 C C . GLY A 1 1144 ? 23.883 -41.272 -37.318 1.00 86.00 1144 GLY A C 1
ATOM 9044 O O . GLY A 1 1144 ? 23.031 -41.770 -36.583 1.00 86.00 1144 GLY A O 1
ATOM 9045 N N . SER A 1 1145 ? 25.137 -41.696 -37.356 1.00 85.00 1145 SER A N 1
ATOM 9046 C CA . SER A 1 1145 ? 25.714 -42.590 -36.370 1.00 85.00 1145 SER A CA 1
ATOM 9047 C C . SER A 1 1145 ? 27.048 -42.059 -35.862 1.00 85.00 1145 SER A C 1
ATOM 9049 O O . SER A 1 1145 ? 27.776 -41.360 -36.567 1.00 85.00 1145 SER A O 1
ATOM 9051 N N . THR A 1 1146 ? 27.370 -42.366 -34.613 1.00 81.12 1146 THR A N 1
ATOM 9052 C CA . THR A 1 1146 ? 28.694 -42.094 -34.052 1.00 81.12 1146 THR A CA 1
ATOM 9053 C C . THR A 1 1146 ? 29.229 -43.352 -33.388 1.00 81.12 1146 THR A C 1
ATOM 9055 O O . THR A 1 1146 ? 28.447 -44.139 -32.864 1.00 81.12 1146 THR A O 1
ATOM 9058 N N . ASN A 1 1147 ? 30.543 -43.566 -33.440 1.00 78.44 1147 ASN A N 1
ATOM 9059 C CA . ASN A 1 1147 ? 31.220 -44.755 -32.927 1.00 78.44 1147 ASN A CA 1
ATOM 9060 C C . ASN A 1 1147 ? 32.505 -44.359 -32.170 1.00 78.44 1147 ASN A C 1
ATOM 9062 O O . ASN A 1 1147 ? 33.474 -43.922 -32.786 1.00 78.44 1147 ASN A O 1
ATOM 9066 N N . GLY A 1 1148 ? 32.510 -44.487 -30.844 1.00 69.12 1148 GLY A N 1
ATOM 9067 C CA . GLY A 1 1148 ? 33.588 -44.148 -29.907 1.00 69.12 1148 GLY A CA 1
ATOM 9068 C C . GLY A 1 1148 ? 33.064 -43.581 -28.573 1.00 69.12 1148 GLY A C 1
ATOM 9069 O O . GLY A 1 1148 ? 32.001 -42.963 -28.520 1.00 69.12 1148 GLY A O 1
ATOM 9070 N N . LYS A 1 1149 ? 33.802 -43.777 -27.466 1.00 64.81 1149 LYS A N 1
ATOM 9071 C CA . LYS A 1 1149 ? 33.435 -43.232 -26.136 1.00 64.81 1149 LYS A CA 1
ATOM 9072 C C . LYS A 1 1149 ? 33.398 -41.718 -26.146 1.00 64.81 1149 LYS A C 1
ATOM 9074 O O . LYS A 1 1149 ? 34.260 -41.080 -26.745 1.00 64.81 1149 LYS A O 1
ATOM 9079 N N . PHE A 1 1150 ? 32.435 -41.127 -25.444 1.00 58.78 1150 PHE A N 1
ATOM 9080 C CA . PHE A 1 1150 ? 32.431 -39.685 -25.196 1.00 58.78 1150 PHE A CA 1
ATOM 9081 C C . PHE A 1 1150 ? 33.730 -39.286 -24.476 1.00 58.78 1150 PHE A C 1
ATOM 9083 O O . PHE A 1 1150 ? 34.060 -39.854 -23.437 1.00 58.78 1150 PHE A O 1
ATOM 9090 N N . GLY A 1 1151 ? 34.506 -38.375 -25.073 1.00 59.84 1151 GLY A N 1
ATOM 9091 C CA . GLY A 1 1151 ? 35.829 -37.969 -24.579 1.00 59.84 1151 GLY A CA 1
ATOM 9092 C C . GLY A 1 1151 ? 37.031 -38.787 -25.088 1.00 59.84 1151 GLY A C 1
ATOM 9093 O O . GLY A 1 1151 ? 38.161 -38.413 -24.772 1.00 59.84 1151 GLY A O 1
ATOM 9094 N N . ALA A 1 1152 ? 36.818 -39.835 -25.898 1.00 68.75 1152 ALA A N 1
ATOM 9095 C CA . ALA A 1 1152 ? 37.846 -40.603 -26.621 1.00 68.75 1152 ALA A CA 1
ATOM 9096 C C . ALA A 1 1152 ? 37.704 -40.414 -28.149 1.00 68.75 1152 ALA A C 1
ATOM 9098 O O . ALA A 1 1152 ? 36.698 -39.850 -28.580 1.00 68.75 1152 ALA A O 1
ATOM 9099 N N . PRO A 1 1153 ? 38.682 -40.827 -28.984 1.00 77.44 1153 PRO A N 1
ATOM 9100 C CA . PRO A 1 1153 ? 38.539 -40.693 -30.426 1.00 77.44 1153 PRO A CA 1
ATOM 9101 C C . PRO A 1 1153 ? 37.267 -41.379 -30.952 1.00 77.44 1153 PRO A C 1
ATOM 9103 O O . PRO A 1 1153 ? 37.043 -42.555 -30.664 1.00 77.44 1153 PRO A O 1
ATOM 9106 N N . GLN A 1 1154 ? 36.431 -40.651 -31.698 1.00 79.50 1154 GLN A N 1
ATOM 9107 C CA . GLN A 1 1154 ? 35.160 -41.141 -32.248 1.00 79.50 1154 GLN A CA 1
ATOM 9108 C C . GLN A 1 1154 ? 35.149 -41.063 -33.768 1.00 79.50 1154 GLN A C 1
ATOM 9110 O O . GLN A 1 1154 ? 35.844 -40.251 -34.363 1.00 79.50 1154 GLN A O 1
ATOM 9115 N N . LYS A 1 1155 ? 34.305 -41.859 -34.410 1.00 83.56 1155 LYS A N 1
ATOM 9116 C CA . LYS A 1 1155 ? 33.945 -41.707 -35.817 1.00 83.56 1155 LYS A CA 1
ATOM 9117 C C . LYS A 1 1155 ? 32.515 -41.213 -35.905 1.00 83.56 1155 LYS A C 1
ATOM 9119 O O . LYS A 1 1155 ? 31.647 -41.775 -35.249 1.00 83.56 1155 LYS A O 1
ATOM 9124 N N . ILE A 1 1156 ? 32.280 -40.177 -36.691 1.00 83.12 1156 ILE A N 1
ATOM 9125 C CA . ILE A 1 1156 ? 30.957 -39.637 -36.992 1.00 83.12 1156 ILE A CA 1
ATOM 9126 C C . ILE A 1 1156 ? 30.653 -39.956 -38.450 1.00 83.12 1156 ILE A C 1
ATOM 9128 O O . ILE A 1 1156 ? 31.512 -39.778 -39.314 1.00 83.12 1156 ILE A O 1
ATOM 9132 N N . ASP A 1 1157 ? 29.431 -40.402 -38.702 1.00 86.62 1157 ASP A N 1
ATOM 9133 C CA . ASP A 1 1157 ? 28.869 -40.635 -40.025 1.00 86.62 1157 ASP A CA 1
ATOM 9134 C C . ASP A 1 1157 ? 27.460 -40.026 -40.056 1.00 86.62 1157 ASP A C 1
ATOM 9136 O O . ASP A 1 1157 ? 26.627 -40.359 -39.216 1.00 86.62 1157 ASP A O 1
ATOM 9140 N N . LEU A 1 1158 ? 27.203 -39.072 -40.945 1.00 86.81 1158 LEU A N 1
ATOM 9141 C CA . LEU A 1 1158 ? 25.965 -38.301 -40.999 1.00 86.81 1158 LEU A CA 1
ATOM 9142 C C . LEU A 1 1158 ? 25.515 -38.100 -42.447 1.00 86.81 1158 LEU A C 1
ATOM 9144 O O . LEU A 1 1158 ? 26.184 -37.440 -43.238 1.00 86.81 1158 LEU A O 1
ATOM 9148 N N . ASP A 1 1159 ? 24.324 -38.588 -42.757 1.00 87.06 1159 ASP A N 1
ATOM 9149 C CA . ASP A 1 1159 ? 23.623 -38.422 -44.022 1.00 87.06 1159 ASP A CA 1
ATOM 9150 C C . ASP A 1 1159 ? 22.473 -37.422 -43.849 1.00 87.06 1159 ASP A C 1
ATOM 9152 O O . ASP A 1 1159 ? 21.636 -37.558 -42.954 1.00 87.06 1159 ASP A O 1
ATOM 9156 N N . VAL A 1 1160 ? 22.434 -36.391 -44.690 1.00 86.94 1160 VAL A N 1
ATOM 9157 C CA . VAL A 1 1160 ? 21.406 -35.348 -44.670 1.00 86.94 1160 VAL A CA 1
ATOM 9158 C C . VAL A 1 1160 ? 20.875 -35.148 -46.081 1.00 86.94 1160 VAL A C 1
ATOM 9160 O O . VAL A 1 1160 ? 21.623 -34.776 -46.986 1.00 86.94 1160 VAL A O 1
ATOM 9163 N N . LYS A 1 1161 ? 19.565 -35.318 -46.280 1.00 87.62 1161 LYS A N 1
ATOM 9164 C CA . LYS A 1 1161 ? 18.935 -35.109 -47.588 1.00 87.62 1161 LYS A CA 1
ATOM 9165 C C . LYS A 1 1161 ? 17.578 -34.419 -47.530 1.00 87.62 1161 LYS A C 1
ATOM 9167 O O . LYS A 1 1161 ? 16.811 -34.575 -46.581 1.00 87.62 1161 LYS A O 1
ATOM 9172 N N . SER A 1 1162 ? 17.247 -33.699 -48.598 1.00 85.56 1162 SER A N 1
ATOM 9173 C CA . SER A 1 1162 ? 15.918 -33.125 -48.826 1.00 85.56 1162 SER A CA 1
ATOM 9174 C C . SER A 1 1162 ? 15.482 -33.273 -50.280 1.00 85.56 1162 SER A C 1
ATOM 9176 O O . SER A 1 1162 ? 16.273 -33.094 -51.204 1.00 85.56 1162 SER A O 1
ATOM 9178 N N . GLN A 1 1163 ? 14.195 -33.576 -50.477 1.00 85.62 1163 GLN A N 1
ATOM 9179 C CA . GLN A 1 1163 ? 13.550 -33.674 -51.789 1.00 85.62 1163 GLN A CA 1
ATOM 9180 C C . GLN A 1 1163 ? 12.564 -32.529 -52.065 1.00 85.62 1163 GLN A C 1
ATOM 9182 O O . GLN A 1 1163 ? 12.117 -32.394 -53.205 1.00 85.62 1163 GLN A O 1
ATOM 9187 N N . LYS A 1 1164 ? 12.196 -31.747 -51.038 1.00 78.25 1164 LYS A N 1
ATOM 9188 C CA . LYS A 1 1164 ? 11.230 -30.641 -51.142 1.00 78.25 1164 LYS A CA 1
ATOM 9189 C C . LYS A 1 1164 ? 11.893 -29.291 -51.426 1.00 78.25 1164 LYS A C 1
ATOM 9191 O O . LYS A 1 1164 ? 11.238 -28.435 -52.012 1.00 78.25 1164 LYS A O 1
ATOM 9196 N N . PHE A 1 1165 ? 13.140 -29.093 -50.997 1.00 72.25 1165 PHE A N 1
ATOM 9197 C CA . PHE A 1 1165 ? 13.898 -27.868 -51.268 1.00 72.25 1165 PHE A CA 1
ATOM 9198 C C . PHE A 1 1165 ? 14.537 -27.904 -52.666 1.00 72.25 1165 PHE A C 1
ATOM 9200 O O . PHE A 1 1165 ? 14.867 -28.980 -53.165 1.00 72.25 1165 PHE A O 1
ATOM 9207 N N . ASP A 1 1166 ? 14.699 -26.729 -53.280 1.00 63.53 1166 ASP A N 1
ATOM 9208 C CA . ASP A 1 1166 ? 15.370 -26.525 -54.569 1.00 63.53 1166 ASP A CA 1
ATOM 9209 C C . ASP A 1 1166 ? 16.554 -25.549 -54.375 1.00 63.53 1166 ASP A C 1
ATOM 9211 O O . ASP A 1 1166 ? 16.322 -24.432 -53.904 1.00 63.53 1166 ASP A O 1
ATOM 9215 N N . PRO A 1 1167 ? 17.812 -25.945 -54.659 1.00 63.47 1167 PRO A N 1
ATOM 9216 C CA . PRO A 1 1167 ? 18.212 -27.255 -55.162 1.00 63.47 1167 PRO A CA 1
ATOM 9217 C C . PRO A 1 1167 ? 18.026 -28.362 -54.122 1.00 63.47 1167 PRO A C 1
ATOM 9219 O O . PRO A 1 1167 ? 18.290 -28.184 -52.929 1.00 63.47 1167 PRO A O 1
ATOM 9222 N N . LYS A 1 1168 ? 17.615 -29.540 -54.602 1.00 79.94 1168 LYS A N 1
ATOM 9223 C CA . LYS A 1 1168 ? 17.663 -30.773 -53.808 1.00 79.94 1168 LYS A CA 1
ATOM 9224 C C . LYS A 1 1168 ? 19.098 -31.010 -53.365 1.00 79.94 1168 LYS A C 1
ATOM 9226 O O . LYS A 1 1168 ? 20.042 -30.715 -54.100 1.00 79.94 1168 LYS A O 1
ATOM 9231 N N . PHE A 1 1169 ? 19.260 -31.565 -52.175 1.00 78.25 1169 PHE A N 1
ATOM 9232 C CA . PHE A 1 1169 ? 20.583 -31.829 -51.637 1.00 78.25 1169 PHE A CA 1
ATOM 9233 C C . PHE A 1 1169 ? 20.647 -33.188 -50.963 1.00 78.25 1169 PHE A C 1
ATOM 9235 O O . PHE A 1 1169 ? 19.694 -33.620 -50.311 1.00 78.25 1169 PHE A O 1
ATOM 9242 N N . HIS A 1 1170 ? 21.804 -33.825 -51.114 1.00 85.25 1170 HIS A N 1
ATOM 9243 C CA . HIS A 1 1170 ? 22.222 -35.004 -50.376 1.00 85.25 1170 HIS A CA 1
ATOM 9244 C C . HIS A 1 1170 ? 23.677 -34.801 -49.949 1.00 85.25 1170 HIS A C 1
ATOM 9246 O O . HIS A 1 1170 ? 24.593 -34.787 -50.774 1.00 85.25 1170 HIS A O 1
ATOM 9252 N N . TYR A 1 1171 ? 23.871 -34.579 -48.654 1.00 83.00 1171 TYR A N 1
ATOM 9253 C CA . TYR A 1 1171 ? 25.176 -34.415 -48.032 1.00 83.00 1171 TYR A CA 1
ATOM 9254 C C . TYR A 1 1171 ? 25.486 -35.629 -47.169 1.00 83.00 1171 TYR A C 1
ATOM 9256 O O . TYR A 1 1171 ? 24.658 -36.061 -46.374 1.00 83.00 1171 TYR A O 1
ATOM 9264 N N . HIS A 1 1172 ? 26.700 -36.139 -47.308 1.00 85.50 1172 HIS A N 1
ATOM 9265 C CA . HIS A 1 1172 ? 27.247 -37.204 -46.489 1.00 85.50 1172 HIS A CA 1
ATOM 9266 C C . HIS A 1 1172 ? 28.529 -36.701 -45.829 1.00 85.50 1172 HIS A C 1
ATOM 9268 O O . HIS A 1 1172 ? 29.514 -36.386 -46.505 1.00 85.50 1172 HIS A O 1
ATOM 9274 N N . LEU A 1 1173 ? 28.518 -36.621 -44.506 1.00 80.88 1173 LEU A N 1
ATOM 9275 C CA . LEU A 1 1173 ? 29.622 -36.174 -43.673 1.00 80.88 1173 LEU A CA 1
ATOM 9276 C C . LEU A 1 1173 ? 30.183 -37.378 -42.925 1.00 80.88 1173 LEU A C 1
ATOM 9278 O O . LEU A 1 1173 ? 29.482 -37.997 -42.135 1.00 80.88 1173 LEU A O 1
ATOM 9282 N N . ALA A 1 1174 ? 31.459 -37.682 -43.146 1.00 84.56 1174 ALA A N 1
ATOM 9283 C CA . ALA A 1 1174 ? 32.175 -38.697 -42.383 1.00 84.56 1174 ALA A CA 1
ATOM 9284 C C . ALA A 1 1174 ? 33.440 -38.091 -41.788 1.00 84.56 1174 ALA A C 1
ATOM 9286 O O . ALA A 1 1174 ? 34.202 -37.442 -42.506 1.00 84.56 1174 ALA A O 1
ATOM 9287 N N . GLY A 1 1175 ? 33.694 -38.306 -40.501 1.00 82.50 1175 GLY A N 1
ATOM 9288 C CA . GLY A 1 1175 ? 34.878 -37.746 -39.864 1.00 82.50 1175 GLY A CA 1
ATOM 9289 C C . GLY A 1 1175 ? 35.323 -38.452 -38.596 1.00 82.50 1175 GLY A C 1
ATOM 9290 O O . GLY A 1 1175 ? 34.549 -39.155 -37.953 1.00 82.50 1175 GLY A O 1
ATOM 9291 N N . ASN A 1 1176 ? 36.594 -38.272 -38.249 1.00 82.25 1176 ASN A N 1
ATOM 9292 C CA . ASN A 1 1176 ? 37.179 -38.780 -37.015 1.00 82.25 1176 ASN A CA 1
ATOM 9293 C C . ASN A 1 1176 ? 37.332 -37.625 -36.026 1.00 82.25 1176 ASN A C 1
ATOM 9295 O O . ASN A 1 1176 ? 38.024 -36.656 -36.306 1.00 82.25 1176 ASN A O 1
ATOM 9299 N N . VAL A 1 1177 ? 36.714 -37.745 -34.863 1.00 76.31 1177 VAL A N 1
ATOM 9300 C CA . VAL A 1 1177 ? 36.903 -36.871 -33.711 1.00 76.31 1177 VAL A CA 1
ATOM 9301 C C . VAL A 1 1177 ? 38.109 -37.380 -32.925 1.00 76.31 1177 VAL A C 1
ATOM 9303 O O . VAL A 1 1177 ? 38.117 -38.534 -32.520 1.00 76.31 1177 VAL A O 1
ATOM 9306 N N . GLN A 1 1178 ? 39.110 -36.546 -32.671 1.00 78.56 1178 GLN A N 1
ATOM 9307 C CA . GLN A 1 1178 ? 40.263 -36.818 -31.818 1.00 78.56 1178 GLN A CA 1
ATOM 9308 C C . GLN A 1 1178 ? 40.286 -35.839 -30.633 1.00 78.56 1178 GLN A C 1
ATOM 9310 O O . GLN A 1 1178 ? 40.566 -34.654 -30.810 1.00 78.56 1178 GLN A O 1
ATOM 9315 N N . PRO A 1 1179 ? 39.998 -36.297 -29.410 1.00 66.00 1179 PRO A N 1
ATOM 9316 C CA . PRO A 1 1179 ? 40.082 -35.471 -28.216 1.00 66.00 1179 PRO A CA 1
ATOM 9317 C C . PRO A 1 1179 ? 41.529 -35.274 -27.741 1.00 66.00 1179 PRO A C 1
ATOM 9319 O O . PRO A 1 1179 ? 42.232 -36.234 -27.443 1.00 66.00 1179 PRO A O 1
ATOM 9322 N N . THR A 1 1180 ? 41.932 -34.018 -27.578 1.00 66.19 1180 THR A N 1
ATOM 9323 C CA . THR A 1 1180 ? 43.122 -33.549 -26.844 1.00 66.19 1180 THR A CA 1
ATOM 9324 C C . THR A 1 1180 ? 42.734 -33.094 -25.425 1.00 66.19 1180 THR A C 1
ATOM 9326 O O . THR A 1 1180 ? 41.599 -33.334 -24.998 1.00 66.19 1180 THR A O 1
ATOM 9329 N N . ALA A 1 1181 ? 43.658 -32.496 -24.657 1.00 58.56 1181 ALA A N 1
ATOM 9330 C CA . ALA A 1 1181 ? 43.380 -32.008 -23.299 1.00 58.56 1181 ALA A CA 1
ATOM 9331 C C . ALA A 1 1181 ? 42.211 -31.004 -23.279 1.00 58.56 1181 ALA A C 1
ATOM 9333 O O . ALA A 1 1181 ? 41.260 -31.213 -22.529 1.00 58.56 1181 ALA A O 1
ATOM 9334 N N . ASP A 1 1182 ? 42.214 -30.038 -24.207 1.00 59.38 1182 ASP A N 1
ATOM 9335 C CA . ASP A 1 1182 ? 41.260 -28.918 -24.198 1.00 59.38 1182 ASP A CA 1
ATOM 9336 C C . ASP A 1 1182 ? 40.358 -28.843 -25.453 1.00 59.38 1182 ASP A C 1
ATOM 9338 O O . ASP A 1 1182 ? 39.336 -28.153 -25.449 1.00 59.38 1182 ASP A O 1
ATOM 9342 N N . THR A 1 1183 ? 40.665 -29.583 -26.531 1.00 66.31 1183 THR A N 1
ATOM 9343 C CA . THR A 1 1183 ? 39.910 -29.537 -27.806 1.00 66.31 1183 THR A CA 1
ATOM 9344 C C . THR A 1 1183 ? 39.690 -30.910 -28.445 1.00 66.31 1183 THR A C 1
ATOM 9346 O O . THR A 1 1183 ? 40.470 -31.832 -28.255 1.00 66.31 1183 THR A O 1
ATOM 9349 N N . MET A 1 1184 ? 38.623 -31.073 -29.215 1.00 67.88 1184 MET A N 1
ATOM 9350 C CA . MET A 1 1184 ? 38.291 -32.235 -30.036 1.00 67.88 1184 MET A CA 1
ATOM 9351 C C . MET A 1 1184 ? 38.493 -31.875 -31.503 1.00 67.88 1184 MET A C 1
ATOM 9353 O O . MET A 1 1184 ? 37.728 -31.109 -32.072 1.00 67.88 1184 MET A O 1
ATOM 9357 N N . LYS A 1 1185 ? 39.518 -32.429 -32.136 1.00 75.94 1185 LYS A N 1
ATOM 9358 C CA . LYS A 1 1185 ? 39.760 -32.249 -33.564 1.00 75.94 1185 LYS A CA 1
ATOM 9359 C C . LYS A 1 1185 ? 38.862 -33.187 -34.365 1.00 75.94 1185 LYS A C 1
ATOM 9361 O O . LYS A 1 1185 ? 39.050 -34.390 -34.294 1.00 75.94 1185 LYS A O 1
ATOM 9366 N N . LEU A 1 1186 ? 37.884 -32.677 -35.101 1.00 76.06 1186 LEU A N 1
ATOM 9367 C CA . LEU A 1 1186 ? 37.094 -33.450 -36.054 1.00 76.06 1186 LEU A CA 1
ATOM 9368 C C . LEU A 1 1186 ? 37.716 -33.314 -37.445 1.00 76.06 1186 LEU A C 1
ATOM 9370 O O . LEU A 1 1186 ? 37.536 -32.304 -38.113 1.00 76.06 1186 LEU A O 1
ATOM 9374 N N . ASP A 1 1187 ? 38.416 -34.351 -37.887 1.00 79.75 1187 ASP A N 1
ATOM 9375 C CA . ASP A 1 1187 ? 38.881 -34.490 -39.263 1.00 79.75 1187 ASP A CA 1
ATOM 9376 C C . ASP A 1 1187 ? 37.718 -35.032 -40.109 1.00 79.75 1187 ASP A C 1
ATOM 9378 O O . ASP A 1 1187 ? 37.393 -36.219 -40.019 1.00 79.75 1187 ASP A O 1
ATOM 9382 N N . ALA A 1 1188 ? 37.061 -34.183 -40.902 1.00 80.31 1188 ALA A N 1
ATOM 9383 C CA . ALA A 1 1188 ? 35.853 -34.522 -41.651 1.00 80.31 1188 ALA A CA 1
ATOM 9384 C C . ALA A 1 1188 ? 36.025 -34.400 -43.172 1.00 80.31 1188 ALA A C 1
ATOM 9386 O O . ALA A 1 1188 ? 36.656 -33.489 -43.711 1.00 80.31 1188 ALA A O 1
ATOM 9387 N N . VAL A 1 1189 ? 35.388 -35.330 -43.877 1.00 82.62 1189 VAL A N 1
ATOM 9388 C CA . VAL A 1 1189 ? 35.203 -35.325 -45.325 1.00 82.62 1189 VAL A CA 1
ATOM 9389 C C . VAL A 1 1189 ? 33.719 -35.122 -45.599 1.00 82.62 1189 VAL A C 1
ATOM 9391 O O . VAL A 1 1189 ? 32.885 -35.934 -45.191 1.00 82.62 1189 VAL A O 1
ATOM 9394 N N . ILE A 1 1190 ? 33.397 -34.048 -46.314 1.00 80.94 1190 ILE A N 1
ATOM 9395 C CA . ILE A 1 1190 ? 32.034 -33.733 -46.737 1.00 80.94 1190 ILE A CA 1
ATOM 9396 C C . ILE A 1 1190 ? 31.898 -34.115 -48.205 1.00 80.94 1190 ILE A C 1
ATOM 9398 O O . ILE A 1 1190 ? 32.629 -33.628 -49.076 1.00 80.94 1190 ILE A O 1
ATOM 9402 N N . LYS A 1 1191 ? 30.934 -34.989 -48.481 1.00 81.50 1191 LYS A N 1
ATOM 9403 C CA . LYS A 1 1191 ? 30.535 -35.372 -49.829 1.00 81.50 1191 LYS A CA 1
ATOM 9404 C C . LYS A 1 1191 ? 29.159 -34.795 -50.131 1.00 81.50 1191 LYS A C 1
ATOM 9406 O O . LYS A 1 1191 ? 28.241 -34.947 -49.334 1.00 81.50 1191 LYS A O 1
ATOM 9411 N N . LYS A 1 1192 ? 29.011 -34.159 -51.287 1.00 81.25 1192 LYS A N 1
ATOM 9412 C CA . LYS A 1 1192 ? 27.714 -33.795 -51.863 1.00 81.25 1192 LYS A CA 1
ATOM 9413 C C . LYS A 1 1192 ? 27.459 -34.731 -53.035 1.00 81.25 1192 LYS A C 1
ATOM 9415 O O . LYS A 1 1192 ? 28.318 -34.832 -53.909 1.00 81.25 1192 LYS A O 1
ATOM 9420 N N . ASP A 1 1193 ? 26.337 -35.445 -53.032 1.00 80.38 1193 ASP A N 1
ATOM 9421 C CA . ASP A 1 1193 ? 25.987 -36.418 -54.079 1.00 80.38 1193 ASP A CA 1
ATOM 9422 C C . ASP A 1 1193 ? 27.148 -37.398 -54.374 1.00 80.38 1193 ASP A C 1
ATOM 9424 O O . ASP A 1 1193 ? 27.550 -37.616 -55.518 1.00 80.38 1193 ASP A O 1
ATOM 9428 N N . ASN A 1 1194 ? 27.759 -37.938 -53.310 1.00 77.19 1194 ASN A N 1
ATOM 9429 C CA . ASN A 1 1194 ? 28.953 -38.802 -53.328 1.00 77.19 1194 ASN A CA 1
ATOM 9430 C C . ASN A 1 1194 ? 30.256 -38.193 -53.882 1.00 77.19 1194 ASN A C 1
ATOM 9432 O O . ASN A 1 1194 ? 31.288 -38.867 -53.864 1.00 77.19 1194 ASN A O 1
ATOM 9436 N N . ARG A 1 1195 ? 30.271 -36.923 -54.297 1.00 78.25 1195 ARG A N 1
ATOM 9437 C CA . ARG A 1 1195 ? 31.494 -36.205 -54.681 1.00 78.25 1195 ARG A CA 1
ATOM 9438 C C . ARG A 1 1195 ? 32.061 -35.465 -53.482 1.00 78.25 1195 ARG A C 1
ATOM 9440 O O . ARG A 1 1195 ? 31.342 -34.729 -52.814 1.00 78.25 1195 ARG A O 1
ATOM 9447 N N . GLN A 1 1196 ? 33.346 -35.658 -53.199 1.00 79.31 1196 GLN A N 1
ATOM 9448 C CA . GLN A 1 1196 ? 34.027 -34.910 -52.146 1.00 79.31 1196 GLN A CA 1
ATOM 9449 C C . GLN A 1 1196 ? 34.065 -33.427 -52.525 1.00 79.31 1196 GLN A C 1
ATOM 9451 O O . GLN A 1 1196 ? 34.665 -33.058 -53.531 1.00 79.31 1196 GLN A O 1
ATOM 9456 N N . VAL A 1 1197 ? 33.409 -32.603 -51.713 1.00 76.25 1197 VAL A N 1
ATOM 9457 C CA . VAL A 1 1197 ? 33.339 -31.146 -51.899 1.00 76.25 1197 VAL A CA 1
ATOM 9458 C C . VAL A 1 1197 ? 34.188 -30.403 -50.878 1.00 76.25 1197 VAL A C 1
ATOM 9460 O O . VAL A 1 1197 ? 34.637 -29.298 -51.157 1.00 76.25 1197 VAL A O 1
ATOM 9463 N N . ALA A 1 1198 ? 34.446 -31.031 -49.729 1.00 71.69 1198 ALA A N 1
ATOM 9464 C CA . ALA A 1 1198 ? 35.296 -30.489 -48.683 1.00 71.69 1198 ALA A CA 1
ATOM 9465 C C . ALA A 1 1198 ? 36.064 -31.596 -47.981 1.00 71.69 1198 ALA A C 1
ATOM 9467 O O . ALA A 1 1198 ? 35.522 -32.673 -47.704 1.00 71.69 1198 ALA A O 1
ATOM 9468 N N . LYS A 1 1199 ? 37.305 -31.297 -47.617 1.00 77.31 1199 LYS A N 1
ATOM 9469 C CA . LYS A 1 1199 ? 38.051 -32.068 -46.631 1.00 77.31 1199 LYS A CA 1
ATOM 9470 C C . LYS A 1 1199 ? 38.780 -31.106 -45.722 1.00 77.31 1199 LYS A C 1
ATOM 9472 O O . LYS A 1 1199 ? 39.397 -30.164 -46.200 1.00 77.31 1199 LYS A O 1
ATOM 9477 N N . GLY A 1 1200 ? 38.704 -31.356 -44.431 1.00 74.75 1200 GLY A N 1
ATOM 9478 C CA . GLY A 1 1200 ? 39.315 -30.468 -43.471 1.00 74.75 1200 GLY A CA 1
ATOM 9479 C C . GLY A 1 1200 ? 39.205 -30.976 -42.061 1.00 74.75 1200 GLY A C 1
ATOM 9480 O O . GLY A 1 1200 ? 38.622 -32.030 -41.803 1.00 74.75 1200 GLY A O 1
ATOM 9481 N N . ASP A 1 1201 ? 39.765 -30.201 -41.159 1.00 71.00 1201 ASP A N 1
ATOM 9482 C CA . ASP A 1 1201 ? 39.667 -30.430 -39.737 1.00 71.00 1201 ASP A CA 1
ATOM 9483 C C . ASP A 1 1201 ? 38.999 -29.253 -39.046 1.00 71.00 1201 ASP A C 1
ATOM 9485 O O . ASP A 1 1201 ? 39.134 -28.108 -39.471 1.00 71.00 1201 ASP A O 1
ATOM 9489 N N . ILE A 1 1202 ? 38.258 -29.541 -37.982 1.00 67.69 1202 ILE A N 1
ATOM 9490 C CA . ILE A 1 1202 ? 37.651 -28.534 -37.119 1.00 67.69 1202 ILE A CA 1
ATOM 9491 C C . ILE A 1 1202 ? 37.978 -28.849 -35.664 1.00 67.69 1202 ILE A C 1
ATOM 9493 O O . ILE A 1 1202 ? 37.721 -29.944 -35.175 1.00 67.69 1202 ILE A O 1
ATOM 9497 N N . LEU A 1 1203 ? 38.575 -27.896 -34.961 1.00 62.44 1203 LEU A N 1
ATOM 9498 C CA . LEU A 1 1203 ? 38.898 -27.998 -33.545 1.00 62.44 1203 LEU A CA 1
ATOM 9499 C C . LEU A 1 1203 ? 37.697 -27.515 -32.727 1.00 62.44 1203 LEU A C 1
ATOM 9501 O O . LEU A 1 1203 ? 37.306 -26.349 -32.771 1.00 62.44 1203 LEU A O 1
ATOM 9505 N N . VAL A 1 1204 ? 37.103 -28.448 -31.989 1.00 60.38 1204 VAL A N 1
ATOM 9506 C CA . VAL A 1 1204 ? 35.868 -28.302 -31.215 1.00 60.38 1204 VAL A CA 1
ATOM 9507 C C . VAL A 1 1204 ? 36.199 -28.456 -29.732 1.00 60.38 1204 VAL A C 1
ATOM 9509 O O . VAL A 1 1204 ? 36.469 -29.569 -29.305 1.00 60.38 1204 VAL A O 1
ATOM 9512 N N . PRO A 1 1205 ? 36.232 -27.401 -28.912 1.00 59.03 1205 PRO A N 1
ATOM 9513 C CA . PRO A 1 1205 ? 36.524 -27.517 -27.479 1.00 59.03 1205 PRO A CA 1
ATOM 9514 C C . PRO A 1 1205 ? 35.728 -28.636 -26.777 1.00 59.03 1205 PRO A C 1
ATOM 9516 O O . PRO A 1 1205 ? 34.557 -28.860 -27.074 1.00 59.03 1205 PRO A O 1
ATOM 9519 N N . LYS A 1 1206 ? 36.369 -29.362 -25.847 1.00 56.59 1206 LYS A N 1
ATOM 9520 C CA . LYS A 1 1206 ? 35.753 -30.523 -25.162 1.00 56.59 1206 LYS A CA 1
ATOM 9521 C C . LYS A 1 1206 ? 34.517 -30.156 -24.337 1.00 56.59 1206 LYS A C 1
ATOM 9523 O O . LYS A 1 1206 ? 33.593 -30.958 -24.225 1.00 56.59 1206 LYS A O 1
ATOM 9528 N N . ASN A 1 1207 ? 34.527 -28.955 -23.765 1.00 52.94 1207 ASN A N 1
ATOM 9529 C CA . ASN A 1 1207 ? 33.426 -28.404 -22.990 1.00 52.94 1207 ASN A CA 1
ATOM 9530 C C . ASN A 1 1207 ? 32.626 -27.465 -23.886 1.00 52.94 1207 ASN A C 1
ATOM 9532 O O . ASN A 1 1207 ? 33.111 -26.388 -24.232 1.00 52.94 1207 ASN A O 1
ATOM 9536 N N . PHE A 1 1208 ? 31.417 -27.885 -24.250 1.00 49.12 1208 PHE A N 1
ATOM 9537 C CA . PHE A 1 1208 ? 30.476 -27.048 -24.982 1.00 49.12 1208 PHE A CA 1
ATOM 9538 C C . PHE A 1 1208 ? 29.921 -25.975 -24.039 1.00 49.12 1208 PHE A C 1
ATOM 9540 O O . PHE A 1 1208 ? 29.146 -26.291 -23.138 1.00 49.12 1208 PHE A O 1
ATOM 9547 N N . LYS A 1 1209 ? 30.324 -24.719 -24.251 1.00 45.00 1209 LYS A N 1
ATOM 9548 C CA . LYS A 1 1209 ? 29.705 -23.531 -23.647 1.00 45.00 1209 LYS A CA 1
ATOM 9549 C C . LYS A 1 1209 ? 29.058 -22.737 -24.785 1.00 45.00 1209 LYS A C 1
ATOM 9551 O O . LYS A 1 1209 ? 29.758 -22.218 -25.653 1.00 45.00 1209 LYS A O 1
ATOM 9556 N N . ALA A 1 1210 ? 27.729 -22.739 -24.866 1.00 46.47 1210 ALA A N 1
ATOM 9557 C CA . ALA A 1 1210 ? 27.006 -22.024 -25.920 1.00 46.47 1210 ALA A CA 1
ATOM 9558 C C . ALA A 1 1210 ? 27.039 -20.495 -25.686 1.00 46.47 1210 ALA A C 1
ATOM 9560 O O . ALA A 1 1210 ? 27.245 -20.083 -24.548 1.00 46.47 1210 ALA A O 1
ATOM 9561 N N . PRO A 1 1211 ? 26.813 -19.637 -26.708 1.00 37.16 1211 PRO A N 1
ATOM 9562 C CA . PRO A 1 1211 ? 26.820 -19.870 -28.158 1.00 37.16 1211 PRO A CA 1
ATOM 9563 C C . PRO A 1 1211 ? 28.038 -19.244 -28.888 1.00 37.16 1211 PRO A C 1
ATOM 9565 O O . PRO A 1 1211 ? 28.123 -19.333 -30.109 1.00 37.16 1211 PRO A O 1
ATOM 9568 N N . SER A 1 1212 ? 28.992 -18.612 -28.193 1.00 45.34 1212 SER A N 1
ATOM 9569 C CA . SER A 1 1212 ? 30.073 -17.797 -28.798 1.00 45.34 1212 SER A CA 1
ATOM 9570 C C . SER A 1 1212 ? 31.425 -18.512 -28.966 1.00 45.34 1212 SER A C 1
ATOM 9572 O O . SER A 1 1212 ? 32.441 -17.885 -29.286 1.00 45.34 1212 SER A O 1
ATOM 9574 N N . GLN A 1 1213 ? 31.464 -19.830 -28.761 1.00 51.59 1213 GLN A N 1
ATOM 9575 C CA . GLN A 1 1213 ? 32.694 -20.615 -28.816 1.00 51.59 1213 GLN A CA 1
ATOM 9576 C C . GLN A 1 1213 ? 33.284 -20.626 -30.239 1.00 51.59 1213 GLN A C 1
ATOM 9578 O O . GLN A 1 1213 ? 32.639 -21.059 -31.192 1.00 51.59 1213 GLN A O 1
ATOM 9583 N N . LYS A 1 1214 ? 34.514 -20.115 -30.400 1.00 45.25 1214 LYS A N 1
ATOM 9584 C CA . LYS A 1 1214 ? 35.195 -20.041 -31.702 1.00 45.25 1214 LYS A CA 1
ATOM 9585 C C . LYS A 1 1214 ? 35.746 -21.411 -32.090 1.00 45.25 1214 LYS A C 1
ATOM 9587 O O . LYS A 1 1214 ? 36.666 -21.915 -31.452 1.00 45.25 1214 LYS A O 1
ATOM 9592 N N . TYR A 1 1215 ? 35.212 -21.971 -33.167 1.00 54.03 1215 TYR A N 1
ATOM 9593 C CA . TYR A 1 1215 ? 35.738 -23.167 -33.815 1.00 54.03 1215 TYR A CA 1
ATOM 9594 C C . TYR A 1 1215 ? 36.766 -22.737 -34.861 1.00 54.03 1215 TYR A C 1
ATOM 9596 O O . TYR A 1 1215 ? 36.451 -21.931 -35.737 1.00 54.03 1215 TYR A O 1
ATOM 9604 N N . SER A 1 1216 ? 37.999 -23.233 -34.776 1.00 53.78 1216 SER A N 1
ATOM 9605 C CA . SER A 1 1216 ? 38.972 -23.065 -35.856 1.00 53.78 1216 SER A CA 1
ATOM 9606 C C . SER A 1 1216 ? 38.944 -24.311 -36.722 1.00 53.78 1216 SER A C 1
ATOM 9608 O O . SER A 1 1216 ? 38.997 -25.432 -36.219 1.00 53.78 1216 SER A O 1
ATOM 9610 N N . GLY A 1 1217 ? 38.818 -24.128 -38.030 1.00 56.53 1217 GLY A N 1
ATOM 9611 C CA . GLY A 1 1217 ? 38.855 -25.245 -38.953 1.00 56.53 1217 GLY A CA 1
ATOM 9612 C C . GLY A 1 1217 ? 39.431 -24.845 -40.294 1.00 56.53 1217 GLY A C 1
ATOM 9613 O O . GLY A 1 1217 ? 39.163 -23.752 -40.791 1.00 56.53 1217 GLY A O 1
ATOM 9614 N N . HIS A 1 1218 ? 40.234 -25.736 -40.858 1.00 65.31 1218 HIS A N 1
ATOM 9615 C CA . HIS A 1 1218 ? 40.811 -25.585 -42.183 1.00 65.31 1218 HIS A CA 1
ATOM 9616 C C . HIS A 1 1218 ? 40.139 -26.605 -43.084 1.00 65.31 1218 HIS A C 1
ATOM 9618 O O . HIS A 1 1218 ? 40.314 -27.803 -42.895 1.00 65.31 1218 HIS A O 1
ATOM 9624 N N . PHE A 1 1219 ? 39.345 -26.128 -44.040 1.00 65.38 1219 PHE A N 1
ATOM 9625 C CA . PHE A 1 1219 ? 38.754 -26.974 -45.069 1.00 65.38 1219 PHE A CA 1
ATOM 9626 C C . PHE A 1 1219 ? 39.296 -26.573 -46.429 1.00 65.38 1219 PHE A C 1
ATOM 9628 O O . PHE A 1 1219 ? 39.134 -25.431 -46.862 1.00 65.38 1219 PHE A O 1
ATOM 9635 N N . ASP A 1 1220 ? 39.884 -27.547 -47.111 1.00 61.06 1220 ASP A N 1
ATOM 9636 C CA . ASP A 1 1220 ? 40.244 -27.442 -48.510 1.00 61.06 1220 ASP A CA 1
ATOM 9637 C C . ASP A 1 1220 ? 39.003 -27.754 -49.347 1.00 61.06 1220 ASP A C 1
ATOM 9639 O O . ASP A 1 1220 ? 38.499 -28.885 -49.392 1.00 61.06 1220 ASP A O 1
ATOM 9643 N N . TRP A 1 1221 ? 38.493 -26.707 -49.988 1.00 65.25 1221 TRP A N 1
ATOM 9644 C CA . TRP A 1 1221 ? 37.374 -26.773 -50.917 1.00 65.25 1221 TRP A CA 1
ATOM 9645 C C . TRP A 1 1221 ? 37.913 -26.938 -52.331 1.00 65.25 1221 TRP A C 1
ATOM 9647 O O . TRP A 1 1221 ? 38.713 -26.128 -52.803 1.00 65.25 1221 TRP A O 1
ATOM 9657 N N . THR A 1 1222 ? 37.463 -27.968 -53.041 1.00 56.06 1222 THR A N 1
ATOM 9658 C CA . THR A 1 1222 ? 37.782 -28.114 -54.461 1.00 56.06 1222 THR A CA 1
ATOM 9659 C C . THR A 1 1222 ? 37.053 -27.030 -55.257 1.00 56.06 1222 THR A C 1
ATOM 9661 O O . THR A 1 1222 ? 35.832 -26.868 -55.171 1.00 56.06 1222 THR A O 1
ATOM 9664 N N . TYR A 1 1223 ? 37.850 -26.237 -55.981 1.00 44.34 1223 TYR A N 1
ATOM 9665 C CA . TYR A 1 1223 ? 37.486 -24.979 -56.634 1.00 44.34 1223 TYR A CA 1
ATOM 9666 C C . TYR A 1 1223 ? 36.567 -25.206 -57.841 1.00 44.34 1223 TYR A C 1
ATOM 9668 O O . TYR A 1 1223 ? 36.978 -25.069 -58.985 1.00 44.34 1223 TYR A O 1
ATOM 9676 N N . GLU A 1 1224 ? 35.311 -25.561 -57.587 1.00 49.06 1224 GLU A N 1
ATOM 9677 C CA . GLU A 1 1224 ? 34.259 -25.509 -58.607 1.00 49.06 1224 GLU A CA 1
ATOM 9678 C C . GLU A 1 1224 ? 32.953 -24.871 -58.125 1.00 49.06 1224 GLU A C 1
ATOM 9680 O O . GLU A 1 1224 ? 32.101 -24.599 -58.959 1.00 49.06 1224 GLU A O 1
ATOM 9685 N N . ASN A 1 1225 ? 32.754 -24.566 -56.832 1.00 51.28 1225 ASN A N 1
ATOM 9686 C CA . ASN A 1 1225 ? 31.452 -24.042 -56.381 1.00 51.28 1225 ASN A CA 1
ATOM 9687 C C . ASN A 1 1225 ? 31.457 -23.250 -55.058 1.00 51.28 1225 ASN A C 1
ATOM 9689 O O . ASN A 1 1225 ? 30.562 -23.406 -54.227 1.00 51.28 1225 ASN A O 1
ATOM 9693 N N . VAL A 1 1226 ? 32.410 -22.331 -54.866 1.00 48.34 1226 VAL A N 1
ATOM 9694 C CA . VAL A 1 1226 ? 32.426 -21.452 -53.672 1.00 48.34 1226 VAL A CA 1
ATOM 9695 C C . VAL A 1 1226 ? 31.139 -20.613 -53.569 1.00 48.34 1226 VAL A C 1
ATOM 9697 O O . VAL A 1 1226 ? 30.598 -20.440 -52.483 1.00 48.34 1226 VAL A O 1
ATOM 9700 N N . ARG A 1 1227 ? 30.541 -20.218 -54.704 1.00 43.03 1227 ARG A N 1
ATOM 9701 C CA . ARG A 1 1227 ? 29.281 -19.447 -54.734 1.00 43.03 1227 ARG A CA 1
ATOM 9702 C C . ARG A 1 1227 ? 28.059 -20.193 -54.183 1.00 43.03 1227 ARG A C 1
ATOM 9704 O O . ARG A 1 1227 ? 27.171 -19.559 -53.624 1.00 43.03 1227 ARG A O 1
ATOM 9711 N N . LEU A 1 1228 ? 28.007 -21.517 -54.338 1.00 43.69 1228 LEU A N 1
ATOM 9712 C CA . LEU A 1 1228 ? 26.914 -22.351 -53.820 1.00 43.69 1228 LEU A CA 1
ATOM 9713 C C . LEU A 1 1228 ? 27.155 -22.765 -52.362 1.00 43.69 1228 LEU A C 1
ATOM 9715 O O . LEU A 1 1228 ? 26.195 -22.983 -51.625 1.00 43.69 1228 LEU A O 1
ATOM 9719 N N . PHE A 1 1229 ? 28.418 -22.836 -51.933 1.00 43.28 1229 PHE A N 1
ATOM 9720 C CA . PHE A 1 1229 ? 28.772 -23.145 -50.550 1.00 43.28 1229 PHE A CA 1
ATOM 9721 C C . PHE A 1 1229 ? 28.598 -21.934 -49.614 1.00 43.28 1229 PHE A C 1
ATOM 9723 O O . PHE A 1 1229 ? 28.047 -22.081 -48.523 1.00 43.28 1229 PHE A O 1
ATOM 9730 N N . ASP A 1 1230 ? 28.913 -20.725 -50.092 1.00 41.41 1230 ASP A N 1
ATOM 9731 C CA . ASP A 1 1230 ? 28.617 -19.466 -49.388 1.00 41.41 1230 ASP A CA 1
ATOM 9732 C C . ASP A 1 1230 ? 27.110 -19.222 -49.220 1.00 41.41 1230 ASP A C 1
ATOM 9734 O O . ASP A 1 1230 ? 26.684 -18.649 -48.217 1.00 41.41 1230 ASP A O 1
ATOM 9738 N N . GLN A 1 1231 ? 26.278 -19.680 -50.163 1.00 41.88 1231 GLN A N 1
ATOM 9739 C CA . GLN A 1 1231 ? 24.820 -19.617 -50.023 1.00 41.88 1231 GLN A CA 1
ATOM 9740 C C . GLN A 1 1231 ? 24.275 -20.648 -49.027 1.00 41.88 1231 GLN A C 1
ATOM 9742 O O . GLN A 1 1231 ? 23.305 -20.349 -48.334 1.00 41.88 1231 GLN A O 1
ATOM 9747 N N . PHE A 1 1232 ? 24.894 -21.826 -48.908 1.00 42.75 1232 PHE A N 1
ATOM 9748 C CA . PHE A 1 1232 ? 24.482 -22.880 -47.973 1.00 42.75 1232 PHE A CA 1
ATOM 9749 C C . PHE A 1 1232 ? 24.866 -22.564 -46.514 1.00 42.75 1232 PHE A C 1
ATOM 9751 O O . PHE A 1 1232 ? 24.056 -22.761 -45.611 1.00 42.75 1232 PHE A O 1
ATOM 9758 N N . LEU A 1 1233 ? 26.057 -21.999 -46.271 1.00 40.03 1233 LEU A N 1
ATOM 9759 C CA . LEU A 1 1233 ? 26.485 -21.579 -44.928 1.00 40.03 1233 LEU A CA 1
ATOM 9760 C C . LEU A 1 1233 ? 25.750 -20.322 -44.431 1.00 40.03 1233 LEU A C 1
ATOM 9762 O O . LEU A 1 1233 ? 25.376 -20.268 -43.258 1.00 40.03 1233 LEU A O 1
ATOM 9766 N N . ASN A 1 1234 ? 25.465 -19.352 -45.311 1.00 38.53 1234 ASN A N 1
ATOM 9767 C CA . ASN A 1 1234 ? 24.707 -18.147 -44.940 1.00 38.53 1234 ASN A CA 1
ATOM 9768 C C . ASN A 1 1234 ? 23.230 -18.414 -44.626 1.00 38.53 1234 ASN A C 1
ATOM 9770 O O . ASN A 1 1234 ? 22.624 -17.642 -43.892 1.00 38.53 1234 ASN A O 1
ATOM 9774 N N . SER A 1 1235 ? 22.637 -19.478 -45.170 1.00 36.19 1235 SER A N 1
ATOM 9775 C CA . SER A 1 1235 ? 21.208 -19.762 -44.978 1.00 36.19 1235 SER A CA 1
ATOM 9776 C C . SER A 1 1235 ? 20.898 -20.675 -43.786 1.00 36.19 1235 SER A C 1
ATOM 9778 O O . SER A 1 1235 ? 19.737 -20.741 -43.388 1.00 36.19 1235 SER A O 1
ATOM 9780 N N . TYR A 1 1236 ? 21.901 -21.332 -43.185 1.00 35.75 1236 TYR A N 1
ATOM 9781 C CA . TYR A 1 1236 ? 21.696 -22.248 -42.051 1.00 35.75 1236 TYR A CA 1
ATOM 9782 C C . TYR A 1 1236 ? 22.650 -22.066 -40.850 1.00 35.75 1236 TYR A C 1
ATOM 9784 O O . TYR A 1 1236 ? 22.270 -22.485 -39.759 1.00 35.75 1236 TYR A O 1
ATOM 9792 N N . PHE A 1 1237 ? 23.845 -21.462 -40.999 1.00 39.44 1237 PHE A N 1
ATOM 9793 C CA . PHE A 1 1237 ? 24.866 -21.433 -39.925 1.00 39.44 1237 PHE A CA 1
ATOM 9794 C C . PHE A 1 1237 ? 25.586 -20.087 -39.674 1.00 39.44 1237 PHE A C 1
ATOM 9796 O O . PHE A 1 1237 ? 26.315 -19.990 -38.694 1.00 39.44 1237 PHE A O 1
ATOM 9803 N N . GLY A 1 1238 ? 25.388 -19.045 -40.491 1.00 33.38 1238 GLY A N 1
ATOM 9804 C CA . GLY A 1 1238 ? 25.724 -17.654 -40.127 1.00 33.38 1238 GLY A CA 1
ATOM 9805 C C . GLY A 1 1238 ? 27.211 -17.298 -39.919 1.00 33.38 1238 GLY A C 1
ATOM 9806 O O . GLY A 1 1238 ? 27.521 -16.546 -38.999 1.00 33.38 1238 GLY A O 1
ATOM 9807 N N . PHE A 1 1239 ? 28.139 -17.773 -40.763 1.00 37.09 1239 PHE A N 1
ATOM 9808 C CA . PHE A 1 1239 ? 29.556 -17.348 -40.747 1.00 37.09 1239 PHE A CA 1
ATOM 9809 C C . PHE A 1 1239 ? 29.948 -16.548 -42.007 1.00 37.09 1239 PHE A C 1
ATOM 9811 O O . PHE A 1 1239 ? 29.544 -16.896 -43.113 1.00 37.09 1239 PHE A O 1
ATOM 9818 N N . SER A 1 1240 ? 30.787 -15.513 -41.845 1.00 31.83 1240 SER A N 1
ATOM 9819 C CA . SER A 1 1240 ? 31.379 -14.705 -42.930 1.00 31.83 1240 SER A CA 1
ATOM 9820 C C . SER A 1 1240 ? 32.892 -14.938 -43.012 1.00 31.83 1240 SER A C 1
ATOM 9822 O O . SER A 1 1240 ? 33.611 -14.668 -42.049 1.00 31.83 1240 SER A O 1
ATOM 9824 N N . LEU A 1 1241 ? 33.388 -15.429 -44.155 1.00 33.56 1241 LEU A N 1
ATOM 9825 C CA . LEU A 1 1241 ? 34.818 -15.583 -44.440 1.00 33.56 1241 LEU A CA 1
ATOM 9826 C C . LEU A 1 1241 ? 35.270 -14.436 -45.368 1.00 33.56 1241 LEU A C 1
ATOM 9828 O O . LEU A 1 1241 ? 34.938 -14.416 -46.552 1.00 33.56 1241 LEU A O 1
ATOM 9832 N N . ARG A 1 1242 ? 36.027 -13.456 -44.855 1.00 30.62 1242 ARG A N 1
ATOM 9833 C CA . ARG A 1 1242 ? 36.657 -12.412 -45.690 1.00 30.62 1242 ARG A CA 1
ATOM 9834 C C . ARG A 1 1242 ? 38.000 -12.924 -46.214 1.00 30.62 1242 ARG A C 1
ATOM 9836 O O . ARG A 1 1242 ? 38.982 -12.941 -45.482 1.00 30.62 1242 ARG A O 1
ATOM 9843 N N . ILE A 1 1243 ? 38.055 -13.310 -47.487 1.00 37.59 1243 ILE A N 1
ATOM 9844 C CA . ILE A 1 1243 ? 39.315 -13.585 -48.192 1.00 37.59 1243 ILE A CA 1
ATOM 9845 C C . ILE A 1 1243 ? 39.842 -12.252 -48.754 1.00 37.59 1243 ILE A C 1
ATOM 9847 O O . ILE A 1 1243 ? 39.259 -11.707 -49.690 1.00 37.59 1243 ILE A O 1
ATOM 9851 N N . GLN A 1 1244 ? 40.936 -11.715 -48.201 1.00 31.81 1244 GLN A N 1
ATOM 9852 C CA . GLN A 1 1244 ? 41.728 -10.644 -48.828 1.00 31.81 1244 GLN A CA 1
ATOM 9853 C C . GLN A 1 1244 ? 43.206 -11.046 -48.932 1.00 31.81 1244 GLN A C 1
ATOM 9855 O O . GLN A 1 1244 ? 43.797 -11.577 -47.997 1.00 31.81 1244 GLN A O 1
ATOM 9860 N N . LEU A 1 1245 ? 43.777 -10.813 -50.117 1.00 37.38 1245 LEU A N 1
ATOM 9861 C CA . LEU A 1 1245 ? 45.112 -11.230 -50.548 1.00 37.38 1245 LEU A CA 1
ATOM 9862 C C . LEU A 1 1245 ? 46.216 -10.221 -50.156 1.00 37.38 1245 LEU A C 1
ATOM 9864 O O . LEU A 1 1245 ? 46.115 -9.046 -50.487 1.00 37.38 1245 LEU A O 1
ATOM 9868 N N . LYS A 1 1246 ? 47.306 -10.785 -49.601 1.00 32.78 1246 LYS A N 1
ATOM 9869 C CA . LYS A 1 1246 ? 48.724 -10.348 -49.481 1.00 32.78 1246 LYS A CA 1
ATOM 9870 C C . LYS A 1 1246 ? 49.136 -9.174 -48.555 1.00 32.78 1246 LYS A C 1
ATOM 9872 O O . LYS A 1 1246 ? 48.904 -8.020 -48.880 1.00 32.78 1246 LYS A O 1
ATOM 9877 N N . ASN A 1 1247 ? 49.978 -9.554 -47.565 1.00 33.78 1247 ASN A N 1
ATOM 9878 C CA . ASN A 1 1247 ? 51.022 -8.814 -46.805 1.00 33.78 1247 ASN A CA 1
ATOM 9879 C C . ASN A 1 1247 ? 50.517 -7.677 -45.873 1.00 33.78 1247 ASN A C 1
ATOM 9881 O O . ASN A 1 1247 ? 49.899 -6.753 -46.367 1.00 33.78 1247 ASN A O 1
ATOM 9885 N N . ILE A 1 1248 ? 50.740 -7.580 -44.547 1.00 32.28 1248 ILE A N 1
ATOM 9886 C CA . ILE A 1 1248 ? 51.668 -8.145 -43.538 1.00 32.28 1248 ILE A CA 1
ATOM 9887 C C . ILE A 1 1248 ? 50.938 -8.247 -42.168 1.00 32.28 1248 ILE A C 1
ATOM 9889 O O . ILE A 1 1248 ? 50.180 -7.348 -41.822 1.00 32.28 1248 ILE A O 1
ATOM 9893 N N . VAL A 1 1249 ? 51.227 -9.346 -41.450 1.00 37.00 1249 VAL A N 1
ATOM 9894 C CA . VAL A 1 1249 ? 51.299 -9.657 -39.990 1.00 37.00 1249 VAL A CA 1
ATOM 9895 C C . VAL A 1 1249 ? 50.438 -8.901 -38.951 1.00 37.00 1249 VAL A C 1
ATOM 9897 O O . VAL A 1 1249 ? 50.558 -7.688 -38.798 1.00 37.00 1249 VAL A O 1
ATOM 9900 N N . PHE A 1 1250 ? 49.743 -9.687 -38.107 1.00 32.62 1250 PHE A N 1
ATOM 9901 C CA . PHE A 1 1250 ? 49.742 -9.534 -36.641 1.00 32.62 1250 PHE A CA 1
ATOM 9902 C C . PHE A 1 1250 ? 50.221 -10.829 -35.987 1.00 32.62 1250 PHE A C 1
ATOM 9904 O O . PHE A 1 1250 ? 49.784 -11.903 -36.464 1.00 32.62 1250 PHE A O 1
#

Foldseek 3Di:
DDDDDDDDDDDDDDDPDDDDDDPDDDDPDFDCPVVPDDDLDADLVLLLVLLVVLLPDDQCNQVSLLVNLSRVQNDALVSLVVSDDLVRPSSLLSLLQSQHLSSLLVNLVCLVVVSHDLCSLLQLLFHAQHDLSSLQSLLVCLLSRDLQSLLSNLSNLQNNCVVPLPSQPRPSSVSNLVSLVVQADPLRQFDPDPVRLVSLLSSLLSLLSHANYDPCLVVLVSQCPDPNDDPSNNLSSLSSLLRYPPDCSNCVCLVVQLLFPVHFLSSNQSSVVSLVSVDDLVSVVVVQVSLVVDDDLQNNLASLQVLVQLLVDPDPVSVRVVVSSVPDDHDPPNPDDPQAHKHKDKDWDADPVQFWIKMKIKIFGDGPLDNHTQKIKIWIWITHPNDIFTFKIKMKGKALVVVVCCQCPNCCHCPNNVPNPPDDDDDDDDPDPVVVVVVVVVVVNVVSRDPKIKMKMWMDGSNGTSDIDIDIDVVPVVVVVCVVPCVNVQVVLQDKDKDKDKDKHWSDWDWDWDQDPVRWTKIKTKTKMKIWIKIWIWHWHCPCVVVVFFWIKIKIKIKTKMKMKMKIWIWTDDPQFIWTKMKIKIKIAIDMWIWIWITDRVFKTKIKTFDDLFWGWGIKMKMAMFIQGRNDTHHDDFDPDQWDWDKDKDDVVCCLQPQWIWMWIWTDGPVMTITTTIIGGPFSQQTMKMWMKGWDWPPDDDPPCPVPPPDDDDDDDPPFTWTKIKTWTARPRTPQGQIFIWIWTDGPNQQWTWIWTDGSVKTWIKTWHWDDDDPPFKTWIFIWIQIPNPDTATWTWMWGWDADPNWTKIWIWTWGDPPDPAIKTWIWIWTADDDQWGKIWIWIWIPRPDPDIWTWIWIFTPHPPKTWIWTFTDDQFKTKIWIWIWGDDDDPWIKIKIWMWMDGHPDDIKTWIWIWGFDWDDDPPWIWTKTKIWTDTPRQHIWIWIWIWTDDPFKIKTKTWIDDNNWIWMWIWIWGQDPQRWIWIWIWTDGRVVQWTKIKIWIWHDPPPAKTKIWIWIFTPRPQTWIWIWIWMWGPPPHTKIWIWTWTDGPPWIWIKIWIWTDPDVQWIWIWIWTDTHPQWIKIKIWIWGGDVVQQKTKIWMWIDTRPDDATKTWIWIWGDDAFKIWIWTWIDGHPFTQKIKTKMKGGHLQAKIWIWIWIWGRPDPVTWIKIKIWIWHHDPFWTKTFIFIDIVNHTQKTKIWTHTSDDDDDPDDIDMDIDGDPDPPPVVVVVCVVPPNDDDDDDDDDDDD

InterPro domains:
  IPR001747 Vitellogenin, N-terminal [PF01347] (43-307)
  IPR001747 Vitellogenin, N-terminal [PS51211] (1-376)
  IPR011030 Lipovitellin-phosvitin complex, superhelical domain [G3DSA:1.25.10.20] (37-329)
  IPR011030 Lipovitellin-phosvitin complex, superhelical domain [SSF48431] (60-326)
  IPR015255 Vitellinogen, open beta-sheet [PF09172] (340-620)
  IPR015255 Vitellinogen, open beta-sheet [SM01169] (340-628)
  IPR015817 Vitellinogen, open beta-sheet, subdomain 1 [G3DSA:2.20.50.20] (339-473)
  IPR015819 Lipid transport protein, beta-sheet shell [SSF56968] (339-694)
  IPR050733 Vitellogenin/Apolipophorin [PTHR23345] (19-818)

Organism: Anisakis simplex (NCBI:txid6269)

Secondary structure (DSSP, 8-state):
----------------SPPPPPS----SSPP-GGGG---S---HHHHHHHHHHHHS--TTHHHHHHHHHHHHTT--HHHHHHT--TT-HHHHHHHHHH-SHHHHHHHHHHHHTT-S-THHHHHGGG--S--HHHHHHHHHHGGG--GGGHHHHHHHHHHHHTT-TTGGGSHHHHHHHHHHHTTS-TT----SSHHHHHHHHHHHHHHHH--S--STHHHHHHHHH-TTS-HHHHHHHHHTTTTS-S-HHHHTTHHHHHH-TTS-HHHHHHHHHHHHTT--HHHHHHHHHHHHH---HHHHHHHHHHHHHHTT---GGGHHHHHHHHHS---GGG---TTTS-EEEEEEEEETTTTEEEEEEEEEE--TT-SS-SEEEEEEEEEETTEEEEEEEEEEEEESHHHHHHHHHSTTSTTT-TTTTSS-------S-HHHHHHHHHHHTTGGGS-SS-EEEEEEEETTEEEEEEEEEHHHHHHHHHHHH-HHHHHHHHTSPEEEEEEEEEEEEEEEEEEE-TTS-EEEEEEEEEEEEEEEEEEEEE-HHHHTT---EEEEEEEEEEEEEEEEEEEEEEETTEEEEEEEEEEEEEE--EEEEEEEETTTEEEEEEEPPSS-EEEEEEEEEEEEEETTEEEEPPPPSSPPEEEEEE--HHHHHHHSEEEEEEEEEETTEEEEEEEEEESSTT--EEEEEEEEEE-----TT-TTS-SS--S---STT-EEEEEEEEE-TT-SS---EEEEEEEETTTTEEEEEEE-SS-EEEEEEEEEEEETTTEEEEEEEEEETTTEEEEEEEEEEEEEETTEEEEEEEEEEPTT-SS--EEEEEEEEE-TTS-EEEEEEEEESSSSS-EEEEEEEE--TTEEEEEEEEE-SSEEEEEEEEEEE-STT-EEEEEEEEEEETTSPPEEEEEEEEEEEEEETTEEEEEEEEEEEETTTEEEEEEEEEEEETTEEEEEEEEEETTEEEEEEEEEEEEGGGEEEEEEEEEETTTTEEEEEEEEEEEETTTEEEEEEEEEETTTTTEEEEEEEEEE-SSS-EEEEEEEEEETTEEEEEEEEEEEEETTEEEEEEEEESSSS-EEEEEEEEEEEGGGTEEEEEEEEEETT-SSPEEEEEEEEEETTEEEEEEEEEETTEEEEEEEEEEES-TTS-EEEEEEEEESSSSS-EEEEEEEEEEE-SSEEEEEEEEEETTEEEEEEEEEEESS--TTT---EEEEEE-TT-HHHHHHHHHHHT-------------

Sequence (1250 aa):
MHVVAQMTHTSTQPSNTKAAPFSKHETIKFDHSDDMHTPKTADVRQVKTSVDALCAQTHRAAMHFAELVHNLRGLSQQEITSISNKDCTAFVDGLAMCGSANCIAHLATLINHGAASESVFSALAFVHNPDKAVIDHVASFIARVPHQGLLGVTSLVQSYCLSHPHCGTEPGVKRIIDALLQKIPRGCTVGKHFAEVEKAVYVLKAIGNIGNEDISLTLLNDCVANEKNPLEVQLSAIDALRRKPCTDKRNKNIDHLFFDEEEDEEVRIAAFAQLMECADEAIVDKVIDHFHNETSNQVGSYVWSYLNAKRRSSKPGNEELQRILKKKHIPQRFDLDPRRFSRFYEVGYFDPENNYGGHMDSSVIFSPKGYIPRGVNFNFTIHLFGKSLNILELDARAEGLEQLDNELFGADGYISNPNGHVFHDKKFQSHNAKVNQLKVLFQKKGDFIEDQLSGSLSARMFGDDVKYFAFEKDHFFENAKEYFALDKTLPKLAKEMKFEKSRNLMLVDVRRLLPTVCGLPLQIALNAAVKSKVSYKAKLNLVDLLHQRPNADALLEAQPSASVFATLSVSLLAAEAKSGVRCESTLYSATSVSGEVSLKDGKKFLAKINLPDDDAKLVHYERKISRIDNNRITAIPTPQAPGSKHHYCTSSTTGKVTGLKMCAEWQNNYPSVLAEVSVEKVDPQLKSYELKIDHESSRGEDLRDMRRMCFVEMGRNLQDAHQKMLMSVDTPGSKVNRKMETSFDLSIPRKTLKMNVITPFKKIMVDGNLVEKRPRQEYDAKLKLNIDDRKHYDLDGSFKAGTHQGRTKYTLTAKTLAGSAETADLKTEIEYSGRKSPYASVDFHLDKVFEKPIVFKTLMNLAGPHYQSKLEYSGPKFNGKLDGDLHHTGGFSYKGSVKGDYQVGNEKKHLLNIGSEQTFKMKGKDHNLKNSISVESSSLGKYDYTVYSKREGNDMKNAIEVDYRGKKSTVNVDIKRNANDLYTAIATAKCDRLGVNHKANIAYQNKFPMQFQLKVDAETPTMKNIHAGVEYQMRSSPKWTFNGKARLAYPGKEFVATEHIDEQVAGKYKAVTMVQWDRNGKVDVNSEILFKPKEHEYSIDSVVNVAGMRGPIHLKKHVKYRQDHYNVHWQAKHGNVIVYEIIGSTNGKFGAPQKIDLDVKSQKFDPKFHYHLAGNVQPTADTMKLDAVIKKDNRQVAKGDILVPKNFKAPSQKYSGHFDWTYENVRLFDQFLNSYFGFSLRIQLKNIVF

pLDDT: mean 75.65, std 14.67, range [30.0, 96.38]

Radius of gyration: 42.77 Å; chains: 1; bounding box: 110×108×122 Å